Protein AF-0000000068256380 (afdb_homodimer)

Solvent-accessible surface area (backbone atoms only — not comparable to full-atom values): 71179 Å² total; per-residue (Å²): 111,67,64,55,48,53,49,44,48,49,40,46,49,49,67,62,34,81,84,60,49,77,64,50,49,51,52,48,46,27,70,66,50,78,42,53,48,46,46,52,33,72,73,43,55,71,68,55,16,52,50,37,47,51,50,44,51,50,47,52,51,48,45,53,51,49,45,53,52,50,52,50,56,50,70,62,40,50,70,37,58,45,80,46,75,44,67,71,73,41,65,48,63,12,38,36,41,28,38,45,44,25,42,33,30,85,67,41,41,86,80,40,46,63,57,49,54,47,48,52,51,52,50,45,42,68,64,44,66,81,60,81,65,69,78,75,56,76,82,52,71,54,72,69,42,71,62,53,35,52,28,39,34,37,42,81,45,80,90,60,62,48,76,38,51,71,83,56,77,74,69,81,73,76,61,53,84,78,54,70,83,42,69,48,57,76,40,89,50,36,36,46,27,37,41,30,33,30,81,92,65,72,47,70,49,73,50,66,33,69,33,70,66,58,44,53,39,52,50,45,45,53,54,47,48,37,55,54,45,74,50,56,68,68,58,53,59,66,30,17,63,49,53,71,66,29,40,72,46,35,34,44,38,92,44,79,49,52,52,80,66,35,49,77,46,80,37,75,80,25,20,39,26,38,27,32,46,37,44,79,88,50,82,62,49,69,36,80,50,57,36,73,71,46,13,43,36,39,32,35,40,60,52,46,82,37,35,36,36,70,74,34,43,54,33,31,36,33,34,30,73,44,60,61,38,47,76,81,59,47,84,56,66,35,42,46,39,33,43,27,18,34,39,40,35,36,33,28,39,36,35,39,39,51,75,20,74,84,59,33,90,36,30,88,66,48,80,87,37,86,59,70,59,61,58,49,82,73,67,33,57,72,47,45,63,51,38,40,54,25,39,50,41,50,49,32,37,71,74,55,71,22,26,54,66,80,48,81,66,87,85,65,54,56,38,24,64,84,87,35,64,40,36,66,35,45,47,53,53,52,70,67,31,64,66,58,52,48,51,33,55,68,56,39,50,45,56,20,65,44,75,43,71,47,68,48,71,47,78,42,77,33,68,46,85,89,47,39,64,64,53,32,42,51,53,16,29,69,72,66,70,32,91,55,68,75,58,50,59,73,21,28,33,34,41,36,38,20,37,32,75,62,29,37,36,38,40,36,47,40,74,59,61,50,70,65,55,50,53,49,50,49,45,27,44,36,19,15,48,34,36,32,55,74,64,48,53,51,53,50,48,51,50,50,52,51,50,49,49,51,49,49,50,50,48,49,51,48,50,50,48,52,52,47,54,55,50,53,64,65,55,72,66,78,77,80,62,75,72,67,66,66,60,65,75,63,78,68,73,82,69,64,76,84,83,84,87,86,86,77,87,81,76,85,84,78,89,86,85,89,82,86,81,81,85,78,86,82,82,82,74,79,86,75,84,69,77,81,78,77,83,77,83,72,81,70,85,78,77,129,112,67,65,55,46,53,48,44,49,50,41,47,52,54,62,54,48,71,82,58,48,76,65,48,47,54,52,48,45,28,68,68,49,75,43,57,55,45,45,53,36,71,74,44,57,69,70,56,15,51,51,42,46,51,52,48,52,51,50,51,50,50,44,53,51,51,45,53,52,50,52,48,57,50,72,61,41,50,71,37,76,40,68,47,75,41,68,69,71,40,66,48,65,11,39,35,40,28,37,45,45,23,42,32,29,86,66,42,41,86,80,40,47,62,58,50,54,47,48,53,50,51,51,45,43,63,74,44,61,82,61,81,64,67,76,75,54,76,81,52,71,53,72,67,42,70,62,54,34,52,27,37,34,36,42,80,44,78,91,60,62,47,77,38,52,71,81,57,78,72,66,78,73,76,59,53,85,78,54,71,80,40,64,45,59,73,42,90,49,39,38,47,26,38,42,32,32,31,82,92,63,70,47,67,49,72,50,75,38,95,42,70,70,58,44,53,40,50,51,45,44,53,53,48,48,35,55,54,44,74,48,55,69,68,57,52,57,68,29,15,62,49,53,73,66,28,40,64,36,34,32,45,38,92,42,60,36,53,51,81,64,36,48,78,47,82,37,74,79,26,20,38,25,36,26,32,45,38,42,79,88,50,81,64,50,70,36,79,50,58,12,62,70,45,15,42,36,37,33,33,38,62,51,58,88,36,41,34,73,73,75,39,85,62,80,32,37,34,34,31,74,43,59,60,36,46,75,82,59,45,88,83,65,34,44,80,42,59,47,28,20,32,39,38,34,35,33,27,38,36,37,39,39,50,75,21,74,86,59,33,90,36,31,87,66,50,80,89,38,86,61,69,59,57,56,48,84,72,67,31,56,72,46,43,66,51,38,41,52,25,39,51,41,49,48,32,35,71,74,53,70,22,27,56,66,80,49,80,67,88,86,65,53,55,37,24,61,84,89,33,65,40,32,66,35,45,49,52,53,54,70,67,31,64,66,60,52,49,51,34,57,69,56,40,53,44,55,21,65,42,76,43,73,48,73,45,70,30,38,23,36,29,62,16,83,51,20,38,65,64,51,33,38,49,50,17,27,71,73,66,72,32,80,54,69,74,58,51,58,73,23,29,32,35,40,36,39,20,37,33,74,60,29,37,36,38,41,37,47,42,72,60,60,51,72,65,54,49,54,35,50,50,18,40,50,35,29,70,72,34,46,24,22,52,53,47,49,51,52,50,49,52,50,50,52,52,50,50,51,52,50,50,50,52,49,51,51,49,50,51,49,52,53,48,52,56,54,51,67,67,55,70,66,80,75,80,63,78,69,70,71,66,63,66,81,69,79,77,71,84,75,92,86,81,82,77,86,84,89,74,85,75,80,76,78,79,76,79,74,73,81,74,80,77,73,80,78,78,84,75,79,78,79,82,74,77,81,73,81,75,78,83,75,77,78,76,82,59,86,129

Nearest PDB structures (foldseek):
  9btu-assembly1_B  TM=9.663E-01  e=5.273E-71  Homo sapiens
  9blr-assembly1_B  TM=9.722E-01  e=7.214E-70  Homo sapiens
  6bqn-assembly1_B  TM=9.441E-01  e=3.655E-64  Homo sapiens
  6bqn-assembly1_C  TM=8.986E-01  e=2.200E-42  Homo sapiens
  6wth-assembly1_A  TM=8.770E-01  e=2.716E-36  Homo sapiens

pLDDT: mean 79.81, std 22.32, range [15.8, 98.25]

Organism: Cavia porcellus (NCBI:txid10141)

Sequence (1280 aa):
MHLRKYLLKGLHRLQKGPGYTYKELLVWYCNNTNTHGPKRIICEGPKKKAMWFLITLLFASLVCWQWSEFIKTYLNWEVTVSLSLGFKTMDFPAVTICNASPFQYSKTKHLLMDLDELMKAVLERILAPEASYANTTSALNFTLWNNTPLVLIYEQDSSHPVVLDLFENIPSASVGSNAAQGRTCSAPGCKLAMKLCSLNGTVCTFRNFTSATQAVTEWYALQATNIFSQVSRQELVEMGYSAEHMILACLFGTEPCSYRNFTSIFYPNYGNCYIFNWGMTEKALPSANPGAEFGLKLILDIDQEDYVPFLTSTAGARLMLHEQRTYPFIKEEGIDAMSGTETSIGVLVDKLQRMGEPYSPCTMNGSDVAIRNLYSSYNTTYSSQACLHSCFQDHMIHNCSCGHFLYPLPGARYCNNQDFPDWAYCYFNLWMSVTQRETCINMCKESCNDTQYTMTISMADWPSEASEDWIFHVLSQERDHSTNITLSRKGVVKLNIYFQEFNYRTIEESAANNIVWLLSNLGGQFGFWMGGSVLCLIEFGEIIIDFMWITIIKLVAFFKGLRQKQAQAAYTGPPPTVAELVEAHTNFGFQPDTTNPSPHVEAYPDEQTLPIPGTPPPNYDSLRLQPLDTIESESEGDAIMHLRKYLLKGLHRLQKGPGYTYKELLVWYCNNTNTHGPKRIICEGPKKKAMWFLITLLFASLVCWQWSEFIKTYLNWEVTVSLSLGFKTMDFPAVTICNASPFQYSKTKHLLMDLDELMKAVLERILAPEASYANTTSALNFTLWNNTPLVLIYEQDSSHPVVLDLFENIPSASVGSNAAQGRTCSAPGCKLAMKLCSLNGTVCTFRNFTSATQAVTEWYALQATNIFSQVSRQELVEMGYSAEHMILACLFGTEPCSYRNFTSIFYPNYGNCYIFNWGMTEKALPSANPGAEFGLKLILDIDQEDYVPFLTSTAGARLMLHEQRTYPFIKEEGIDAMSGTETSIGVLVDKLQRMGEPYSPCTMNGSDVAIRNLYSSYNTTYSSQACLHSCFQDHMIHNCSCGHFLYPLPGARYCNNQDFPDWAYCYFNLWMSVTQRETCINMCKESCNDTQYTMTISMADWPSEASEDWIFHVLSQERDHSTNITLSRKGVVKLNIYFQEFNYRTIEESAANNIVWLLSNLGGQFGFWMGGSVLCLIEFGEIIIDFMWITIIKLVAFFKGLRQKQAQAAYTGPPPTVAELVEAHTNFGFQPDTTNPSPHVEAYPDEQTLPIPGTPPPNYDSLRLQPLDTIESESEGDAI

InterPro domains:
  IPR001873 Epithelial sodium channel [PF00858] (29-542)
  IPR001873 Epithelial sodium channel [PR01078] (49-66)
  IPR001873 Epithelial sodium channel [PR01078] (88-104)
  IPR001873 Epithelial sodium channel [PR01078] (247-258)
  IPR001873 Epithelial sodium channel [PR01078] (261-277)
  IPR001873 Epithelial sodium channel [PR01078] (291-309)
  IPR001873 Epithelial sodium channel [PR01078] (316-334)
  IPR001873 Epithelial sodium channel [PR01078] (346-362)
  IPR001873 Epithelial sodium channel [PR01078] (382-393)
  IPR001873 Epithelial sodium channel [PR01078] (393-410)
  IPR001873 Epithelial sodium channel [PR01078] (444-464)
  IPR001873 Epithelial sodium channel [PR01078] (489-509)
  IPR001873 Epithelial sodium channel [PR01078] (509-523)
  IPR001873 Epithelial sodium channel [PR01078] (523-539)
  IPR001873 Epithelial sodium channel [PTHR11690] (21-549)
  IPR004724 Epithelial sodium channel, chordates [TIGR00859] (21-623)
  IPR020903 Epithelial sodium channel, conserved site [PS01206] (382-402)

Radius of gyration: 54.7 Å; Cα contacts (8 Å, |Δi|>4): 1947; chains: 2; bounding box: 132×189×131 Å

Foldseek 3Di:
DVVVVVVVVVVVVVVVPPPADPVRLLLVCLCPFPWFQSVQLNPDDPVSNVVSVVQVVVLVVVLVVVLVVLVVVQVVQAWDKDKDWADFWDFDFKKKKFFQFAFFCVLCCVLCVLVVLVLVVLVCCLVPVPPPPVPPCVPHDCPLCVLKFKWKWACPPVVDIDIGTSPDDDPPPDPPPPCVVCVNVPDPRIWIWIWAADDVRPDIDTHTDPDPLVVSLVSSQVSVQQSVLPPDPVSLLVRGDDLLQWWLFKDAQPDGDGSVQWDWDQFPSGHIMTMHQLCPPDHGHIFGDFDLNRGMKTKTFSPVVRHPVSHGDDGFMKMDTAHHQADDPRVVGIDTFAFQKEKEKAKAKEKAAAPDPPNDPADAFCPPFPFDQLCCVSVGTDALVSQLLSLLQVVLCVQQVAGDSRDHDDPGRHDHCPVRSNSVVRSVVCVVDPVSSVVSNVRGGGHNIGMDMDIDMDMDGPPDPVCQVVVQQVSCCSSPVDNDRPDDRNGMYIYGYTYDRTHYMYMYMDRPDDPVNSVCVSQVSSCVSTNDHPVSVVSVVVSVVSVVSVVVVVVVVVVVVVVVVVVVVVCPDDDPDPVVVVPPPPVPPPCPDPDDDDDDDDDDDDDDDDDDPDDDPDPCPDDDPPDDPDDDDPPPDDDD/DVVVVVVVVVVVVVVVDVPADPVRLLQVCLCPFPWPQSVQLNPDDDVSNVVSVVQVVVLVVVLVVVLVVLVVVQVVQAWDKDKDWFDDWDFDFKKKKFFQFAFFCVLCCVLCVLVVLVLVVLVCCLVPVPPPPVPPCVVHDCPLCVLKFKWKWACPPVVDIDIGTSPDDDPPPPPPPPCSVCSNVPDPRIWIWIWAADDVRPDIDTHTDPDPLVVSLVSSQVSVQQSVLPPDPVSLLVRGDDLLQWWLFKDAQPDGDGSVQWDWDQFPSGHIMTMHQQCPPDHGHIFGDFDLNRGMKTKTFSPVVRHPVSHGDDGFMKMDTAHHQADDPRVVGIDGFAFQKEKEKAKAKEKAAEDDPPNDPADAFCPPFPFDQLCCVSVGTDALVSQLLSLLQVVLCVQQVAGDSRDHDDPGRHDHCPVRSNSVVRSVVCVPDPVSSVVSNVRGGGHNIGMDMDIDMDMDGPPDPVCVVVVQQVSCCSSPVDNDRPDDRRGMYMYGYTYDRTHYMYMYMDRPDDPVNSQVVSQVSSCVSTNDHVVSVVSVVVSVVVVVSVVVVVVVVVVVVVVVVVVVVVPPPDDPDPVVVPPPPCPVPDDDDDDDDDDDDDDDDDDPPDPPDPDPDDPPDDPPPPDDDDPDDPDPDDPD

Secondary structure (DSSP, 8-state):
-HHHHHHHHHHHHHHS-----HHHHHHHHHHH--STTHHHHHHS-HHHHHHHHHHHHHHHHHHHHHHHHHHHHHHTT-EEEEEEEE---EEPPEEEEEESSSS-HHHHHHHHHHHHHHHHHHHHHHH-TTS---GGGGGS-THHHHHS-EEEEE-SSTTSPEEEETTS---TTTS-GGGGGG-STTSTTEEEEEEEEETTTTEEEEEEES-HHHHHHHHHHHHHHHHHTTS-HHHHHHHS--HHHHEEEEEETTEEE-GGGEEEEEETTTEEEEEES--SSSPPPEE-S-SGGGSEEEEEE--GGGS-TTT---BSEEEEEE-TT----HHHH-EEE-TTEEEEEEEEEEEEE---TTTS-EESSSTT-SS--GGGGGT----HHHHHHHHHHHHHHHHHSSB-TTS--SS-PBP-TTT-TTHHHHHHHHHH-HHHHHHHHHH--EESEEEEEEEEEEEEESS-TTTHHHHHHHHHHHHH--SS----GGGEEEEEEEEEEEEEEEEEEEESS-HHHHHHHHHHHHHHHH---HHHHHHHHHHHHHHHHHHHHHHHHHHHHHHHHHHHHH--S----TTTTTT----TT----S----------------------------------------------/-HHHHHHHHHHHHHHS-----HHHHHHHHHHH--STTHHHHHHS-HHHHHHHHHHHHHHHHHHHHHHHHHHHHHHT--EEEEEEEE---EEPPEEEEEESSSS-HHHHHHHHHHHHHHHHHHHHHHH-TTS---GGGTTS-THHHHHS-EEEEE-SSTTSPEEEETTS---TTTS-GGGSGGGSTTSTTEEEEEEEEETTTTEEEEEEES-HHHHHHHHHHHHHHHHHTTS-HHHHHHHS--HHHHEEEEEETTEEE-GGGEEEEEETTTEEEEEES--SSSPPPEE-S-SGGGSEEEEEE--GGGS-TTT----SEEEEEE-TT----HHHH-EEE-TTEEEEEEEEEEEEE---TTTS-EESSSTT-SS--GGGGGT----HHHHHHHHHHHHHHHHHSSB-TTS--SS-PBP-TTT-TTHHHHHHHHHH-HHHHHHHHHH--EESEEEEEEEEEEEEESS-TTTHHHHHHHHHHHHH--SS----GGGEEEEEEEEEEEEEEEEEEEESS-HHHHHHHHHHHHHHHH---HHHHHHHHHHHHHHHHHHHHHHHHHHHHHHHHHHHHH--S----TTGGGGG---TT---------S----------------PPP----------------------

Structure (mmCIF, N/CA/C/O backbone):
data_AF-0000000068256380-model_v1
#
loop_
_entity.id
_entity.type
_entity.pdbx_description
1 polymer 'Epithelial sodium channel subunit beta'
#
loop_
_atom_site.group_PDB
_atom_site.id
_atom_site.type_symbol
_atom_site.label_atom_id
_atom_site.label_alt_id
_atom_site.label_comp_id
_atom_site.label_asym_id
_atom_site.label_entity_id
_atom_site.label_seq_id
_atom_site.pdbx_PDB_ins_code
_atom_site.Cartn_x
_atom_site.Cartn_y
_atom_site.Cartn_z
_atom_site.occupancy
_atom_site.B_iso_or_equiv
_atom_site.auth_seq_id
_atom_site.auth_comp_id
_atom_site.auth_asym_id
_atom_site.auth_atom_id
_atom_site.pdbx_PDB_model_num
ATOM 1 N N . MET A 1 1 ? 47.469 -46.938 -46.438 1 51.62 1 MET A N 1
ATOM 2 C CA . MET A 1 1 ? 47.281 -48.375 -46.719 1 51.62 1 MET A CA 1
ATOM 3 C C . MET A 1 1 ? 46.406 -49 -45.625 1 51.62 1 MET A C 1
ATOM 5 O O . MET A 1 1 ? 45.531 -49.812 -45.938 1 51.62 1 MET A O 1
ATOM 9 N N . HIS A 1 2 ? 46.656 -48.656 -44.344 1 58.62 2 HIS A N 1
ATOM 10 C CA . HIS A 1 2 ? 45.938 -49.281 -43.25 1 58.62 2 HIS A CA 1
ATOM 11 C C . HIS A 1 2 ? 44.5 -48.75 -43.156 1 58.62 2 HIS A C 1
ATOM 13 O O . HIS A 1 2 ? 43.562 -49.5 -42.844 1 58.62 2 HIS A O 1
ATOM 19 N N . LEU A 1 3 ? 44.344 -47.531 -43.469 1 59.44 3 LEU A N 1
ATOM 20 C CA . LEU A 1 3 ? 43 -46.938 -43.469 1 59.44 3 LEU A CA 1
ATOM 21 C C . LEU A 1 3 ? 42.125 -47.594 -44.562 1 59.44 3 LEU A C 1
ATOM 23 O O . LEU A 1 3 ? 40.938 -47.875 -44.344 1 59.44 3 LEU A O 1
ATOM 27 N N . ARG A 1 4 ? 42.75 -47.844 -45.688 1 59.44 4 ARG A N 1
ATOM 28 C CA . ARG A 1 4 ? 42.031 -48.5 -46.781 1 59.44 4 ARG A CA 1
ATOM 29 C C . ARG A 1 4 ? 41.625 -49.938 -46.375 1 59.44 4 ARG A C 1
ATOM 31 O O . ARG A 1 4 ? 40.5 -50.375 -46.688 1 59.44 4 ARG A O 1
ATOM 38 N N . LYS A 1 5 ? 42.469 -50.594 -45.719 1 58.97 5 LYS A N 1
ATOM 39 C CA . LYS A 1 5 ? 42.125 -51.938 -45.281 1 58.97 5 LYS A CA 1
ATOM 40 C C . LYS A 1 5 ? 41 -51.938 -44.25 1 58.97 5 LYS A C 1
ATOM 42 O O . LYS A 1 5 ? 40.094 -52.781 -44.312 1 58.97 5 LYS A O 1
ATOM 47 N N . TYR A 1 6 ? 41.156 -50.969 -43.344 1 58.88 6 TYR A N 1
ATOM 48 C CA . TYR A 1 6 ? 40.062 -50.875 -42.375 1 58.88 6 TYR A CA 1
ATOM 49 C C . TYR A 1 6 ? 38.75 -50.469 -43.062 1 58.88 6 TYR A C 1
ATOM 51 O O . TYR A 1 6 ? 37.688 -50.969 -42.719 1 58.88 6 TYR A O 1
ATOM 59 N N . LEU A 1 7 ? 38.844 -49.688 -44.031 1 59.53 7 LEU A N 1
ATOM 60 C CA . LEU A 1 7 ? 37.656 -49.281 -44.781 1 59.53 7 LEU A CA 1
ATOM 61 C C . LEU A 1 7 ? 37.156 -50.438 -45.688 1 59.53 7 LEU A C 1
ATOM 63 O O . LEU A 1 7 ? 35.969 -50.625 -45.812 1 59.53 7 LEU A O 1
ATOM 67 N N . LEU A 1 8 ? 38.125 -51.156 -46.219 1 59.34 8 LEU A N 1
ATOM 68 C CA . LEU A 1 8 ? 37.75 -52.312 -47.031 1 59.34 8 LEU A CA 1
ATOM 69 C C . LEU A 1 8 ? 37.188 -53.438 -46.125 1 59.34 8 LEU A C 1
ATOM 71 O O . LEU A 1 8 ? 36.219 -54.094 -46.5 1 59.34 8 LEU A O 1
ATOM 75 N N . LYS A 1 9 ? 37.812 -53.719 -45.031 1 58.47 9 LYS A N 1
ATOM 76 C CA . LYS A 1 9 ? 37.25 -54.656 -44.094 1 58.47 9 LYS A CA 1
ATOM 77 C C . LYS A 1 9 ? 35.875 -54.156 -43.562 1 58.47 9 LYS A C 1
ATOM 79 O O . LYS A 1 9 ? 34.969 -54.969 -43.406 1 58.47 9 LYS A O 1
ATOM 84 N N . GLY A 1 10 ? 35.812 -52.875 -43.281 1 54.66 10 GLY A N 1
ATOM 85 C CA . GLY A 1 10 ? 34.5 -52.312 -42.969 1 54.66 10 GLY A CA 1
ATOM 86 C C . GLY A 1 10 ? 33.531 -52.469 -44.125 1 54.66 10 GLY A C 1
ATOM 87 O O . GLY A 1 10 ? 32.344 -52.781 -43.906 1 54.66 10 GLY A O 1
ATOM 88 N N . LEU A 1 11 ? 34.094 -52.25 -45.312 1 53.69 11 LEU A N 1
ATOM 89 C CA . LEU A 1 11 ? 33.281 -52.469 -46.5 1 53.69 11 LEU A CA 1
ATOM 90 C C . LEU A 1 11 ? 32.969 -53.938 -46.688 1 53.69 11 LEU A C 1
ATOM 92 O O . LEU A 1 11 ? 31.844 -54.312 -47.031 1 53.69 11 LEU A O 1
ATOM 96 N N . HIS A 1 12 ? 34 -54.812 -46.594 1 54.41 12 HIS A N 1
ATOM 97 C CA . HIS A 1 12 ? 33.688 -56.25 -46.656 1 54.41 12 HIS A CA 1
ATOM 98 C C . HIS A 1 12 ? 32.719 -56.656 -45.562 1 54.41 12 HIS A C 1
ATOM 100 O O . HIS A 1 12 ? 31.828 -57.469 -45.781 1 54.41 12 HIS A O 1
ATOM 106 N N . ARG A 1 13 ? 33.062 -56.25 -44.344 1 52.06 13 ARG A N 1
ATOM 107 C CA . ARG A 1 13 ? 32.062 -56.5 -43.281 1 52.06 13 ARG A CA 1
ATOM 108 C C . ARG A 1 13 ? 30.734 -55.844 -43.625 1 52.06 13 ARG A C 1
ATOM 110 O O . ARG A 1 13 ? 29.688 -56.406 -43.281 1 52.06 13 ARG A O 1
ATOM 117 N N . LEU A 1 14 ? 30.844 -54.719 -44.156 1 47.88 14 LEU A N 1
ATOM 118 C CA . LEU A 1 14 ? 29.656 -54.062 -44.688 1 47.88 14 LEU A CA 1
ATOM 119 C C . LEU A 1 14 ? 29.047 -54.875 -45.812 1 47.88 14 LEU A C 1
ATOM 121 O O . LEU A 1 14 ? 27.828 -54.938 -45.969 1 47.88 14 LEU A O 1
ATOM 125 N N . GLN A 1 15 ? 29.891 -55.281 -46.719 1 46.38 15 GLN A N 1
ATOM 126 C CA . GLN A 1 15 ? 29.438 -56.188 -47.75 1 46.38 15 GLN A CA 1
ATOM 127 C C . GLN A 1 15 ? 28.906 -57.5 -47.156 1 46.38 15 GLN A C 1
ATOM 129 O O . GLN A 1 15 ? 28.016 -58.125 -47.75 1 46.38 15 GLN A O 1
ATOM 134 N N . LYS A 1 16 ? 29.688 -58.125 -46.312 1 46.19 16 LYS A N 1
ATOM 135 C CA . LYS A 1 16 ? 29.078 -59.281 -45.656 1 46.19 16 LYS A CA 1
ATOM 136 C C . LYS A 1 16 ? 27.922 -58.812 -44.75 1 46.19 16 LYS A C 1
ATOM 138 O O . LYS A 1 16 ? 28.156 -58.438 -43.594 1 46.19 16 LYS A O 1
ATOM 143 N N . GLY A 1 17 ? 27.375 -57.562 -45 1 43.41 17 GLY A N 1
ATOM 144 C CA . GLY A 1 17 ? 26.219 -56.906 -44.406 1 43.41 17 GLY A CA 1
ATOM 145 C C . GLY A 1 17 ? 25.203 -57.906 -43.844 1 43.41 17 GLY A C 1
ATOM 146 O O . GLY A 1 17 ? 25.234 -59.094 -44.156 1 43.41 17 GLY A O 1
ATOM 147 N N . PRO A 1 18 ? 24.781 -57.438 -42.688 1 46.88 18 PRO A N 1
ATOM 148 C CA . PRO A 1 18 ? 23.562 -58.188 -42.281 1 46.88 18 PRO A CA 1
ATOM 149 C C . PRO A 1 18 ? 22.578 -58.344 -43.438 1 46.88 18 PRO A C 1
ATOM 151 O O . PRO A 1 18 ? 22.391 -57.406 -44.219 1 46.88 18 PRO A O 1
ATOM 154 N N . GLY A 1 19 ? 22.641 -59.219 -44.219 1 52.47 19 GLY A N 1
ATOM 155 C CA . GLY A 1 19 ? 21.719 -59.594 -45.281 1 52.47 19 GLY A CA 1
ATOM 156 C C . GLY A 1 19 ? 20.328 -59.031 -45.094 1 52.47 19 GLY A C 1
ATOM 157 O O . GLY A 1 19 ? 19.391 -59.469 -45.812 1 52.47 19 GLY A O 1
ATOM 158 N N . TYR A 1 20 ? 20.047 -58.125 -44.156 1 64 20 TYR A N 1
ATOM 159 C CA . TYR A 1 20 ? 18.625 -57.906 -43.875 1 64 20 TYR A CA 1
ATOM 160 C C . TYR A 1 20 ? 18.062 -56.75 -44.688 1 64 20 TYR A C 1
ATOM 162 O O . TYR A 1 20 ? 18.766 -55.781 -44.969 1 64 20 TYR A O 1
ATOM 170 N N . THR A 1 21 ? 17.094 -56.812 -45.531 1 79.12 21 THR A N 1
ATOM 171 C CA . THR A 1 21 ? 16.234 -55.781 -46.156 1 79.12 21 THR A CA 1
ATOM 172 C C . THR A 1 21 ? 15.609 -54.906 -45.094 1 79.12 21 THR A C 1
ATOM 174 O O . THR A 1 21 ? 15.688 -55.188 -43.875 1 79.12 21 THR A O 1
ATOM 177 N N . TYR A 1 22 ? 15.273 -53.562 -45.594 1 85.44 22 TYR A N 1
ATOM 178 C CA . TYR A 1 22 ? 14.586 -52.625 -44.688 1 85.44 22 TYR A CA 1
ATOM 179 C C . TYR A 1 22 ? 13.477 -53.344 -43.906 1 85.44 22 TYR A C 1
ATOM 181 O O . TYR A 1 22 ? 13.32 -53.125 -42.719 1 85.44 22 TYR A O 1
ATOM 189 N N . LYS A 1 23 ? 12.828 -54.125 -44.562 1 85.12 23 LYS A N 1
ATOM 190 C CA . LYS A 1 23 ? 11.703 -54.844 -43.969 1 85.12 23 LYS A CA 1
ATOM 191 C C . LYS A 1 23 ? 12.188 -55.844 -42.938 1 85.12 23 LYS A C 1
ATOM 193 O O . LYS A 1 23 ? 11.594 -55.969 -41.844 1 85.12 23 LYS A O 1
ATOM 198 N N . GLU A 1 24 ? 13.219 -56.469 -43.25 1 85.25 24 GLU A N 1
ATOM 199 C CA . GLU A 1 24 ? 13.758 -57.438 -42.312 1 85.25 24 GLU A CA 1
ATOM 200 C C . GLU A 1 24 ? 14.289 -56.781 -41.031 1 85.25 24 GLU A C 1
ATOM 202 O O . GLU A 1 24 ? 14.141 -57.312 -39.938 1 85.25 24 GLU A O 1
ATOM 207 N N . LEU A 1 25 ? 14.906 -55.688 -41.312 1 85.94 25 LEU A N 1
ATOM 208 C CA . LEU A 1 25 ? 15.422 -54.938 -40.156 1 85.94 25 LEU A CA 1
ATOM 209 C C . LEU A 1 25 ? 14.289 -54.438 -39.25 1 85.94 25 LEU A C 1
ATOM 211 O O . LEU A 1 25 ? 14.383 -54.531 -38.031 1 85.94 25 LEU A O 1
ATOM 215 N N . LEU A 1 26 ? 13.219 -53.969 -39.812 1 86.19 26 LEU A N 1
ATOM 216 C CA . LEU A 1 26 ? 12.086 -53.438 -39.062 1 86.19 26 LEU A CA 1
ATOM 217 C C . LEU A 1 26 ? 11.367 -54.562 -38.312 1 86.19 26 LEU A C 1
ATOM 219 O O . LEU A 1 26 ? 10.922 -54.406 -37.188 1 86.19 26 LEU A O 1
ATOM 223 N N . VAL A 1 27 ? 11.258 -55.688 -38.969 1 85.69 27 VAL A N 1
ATOM 224 C CA . VAL A 1 27 ? 10.625 -56.844 -38.344 1 85.69 27 VAL A CA 1
ATOM 225 C C . VAL A 1 27 ? 11.5 -57.344 -37.188 1 85.69 27 VAL A C 1
ATOM 227 O O . VAL A 1 27 ? 10.984 -57.719 -36.156 1 85.69 27 VAL A O 1
ATOM 230 N N . TRP A 1 28 ? 12.766 -57.312 -37.469 1 85.81 28 TRP A N 1
ATOM 231 C CA . TRP A 1 28 ? 13.688 -57.688 -36.406 1 85.81 28 TRP A CA 1
ATOM 232 C C . TRP A 1 28 ? 13.578 -56.75 -35.188 1 85.81 28 TRP A C 1
ATOM 234 O O . TRP A 1 28 ? 13.57 -57.188 -34.062 1 85.81 28 TRP A O 1
ATOM 244 N N . TYR A 1 29 ? 13.562 -55.531 -35.438 1 87.31 29 TYR A N 1
ATOM 245 C CA . TYR A 1 29 ? 13.43 -54.531 -34.375 1 87.31 29 TYR A CA 1
ATOM 246 C C . TYR A 1 29 ? 12.141 -54.719 -33.594 1 87.31 29 TYR A C 1
ATOM 248 O O . TYR A 1 29 ? 12.148 -54.688 -32.344 1 87.31 29 TYR A O 1
ATOM 256 N N . CYS A 1 30 ? 11.047 -54.906 -34.281 1 85.25 30 CYS A N 1
ATOM 257 C CA . CYS A 1 30 ? 9.75 -55.062 -33.625 1 85.25 30 CYS A CA 1
ATOM 258 C C . CYS A 1 30 ? 9.727 -56.312 -32.75 1 85.25 30 CYS A C 1
ATOM 260 O O . CYS A 1 30 ? 9.078 -56.344 -31.703 1 85.25 30 CYS A O 1
ATOM 262 N N . ASN A 1 31 ? 10.477 -57.312 -33.156 1 81.88 31 ASN A N 1
ATOM 263 C CA . ASN A 1 31 ? 10.5 -58.562 -32.406 1 81.88 31 ASN A CA 1
ATOM 264 C C . ASN A 1 31 ? 11.398 -58.469 -31.172 1 81.88 31 ASN A C 1
ATOM 266 O O . ASN A 1 31 ? 11.172 -59.156 -30.188 1 81.88 31 ASN A O 1
ATOM 270 N N . ASN A 1 32 ? 12.391 -57.531 -31.234 1 81.44 32 ASN A N 1
ATOM 271 C CA . ASN A 1 32 ? 13.414 -57.562 -30.188 1 81.44 32 ASN A CA 1
ATOM 272 C C . ASN A 1 32 ? 13.375 -56.312 -29.312 1 81.44 32 ASN A C 1
ATOM 274 O O . ASN A 1 32 ? 14.078 -56.25 -28.312 1 81.44 32 ASN A O 1
ATOM 278 N N . THR A 1 33 ? 12.578 -55.5 -29.641 1 84.88 33 THR A N 1
ATOM 279 C CA . THR A 1 33 ? 12.547 -54.25 -28.875 1 84.88 33 THR A CA 1
ATOM 280 C C . THR A 1 33 ? 11.836 -54.469 -27.547 1 84.88 33 THR A C 1
ATOM 282 O O . THR A 1 33 ? 11.016 -55.375 -27.406 1 84.88 33 THR A O 1
ATOM 285 N N . ASN A 1 34 ? 12.219 -53.688 -26.594 1 84.5 34 ASN A N 1
ATOM 286 C CA . ASN A 1 34 ? 11.594 -53.75 -25.281 1 84.5 34 ASN A CA 1
ATOM 287 C C . ASN A 1 34 ? 10.484 -52.719 -25.125 1 84.5 34 ASN A C 1
ATOM 289 O O . ASN A 1 34 ? 9.828 -52.656 -24.094 1 84.5 34 ASN A O 1
ATOM 293 N N . THR A 1 35 ? 10.273 -51.938 -26.156 1 87.44 35 THR A N 1
ATOM 294 C CA . THR A 1 35 ? 9.164 -51 -26.141 1 87.44 35 THR A CA 1
ATOM 295 C C . THR A 1 35 ? 7.836 -51.688 -26.359 1 87.44 35 THR A C 1
ATOM 297 O O . THR A 1 35 ? 7.77 -52.688 -27.094 1 87.44 35 THR A O 1
ATOM 300 N N . HIS A 1 36 ? 6.895 -51.156 -25.766 1 86.12 36 HIS A N 1
ATOM 301 C CA . HIS A 1 36 ? 5.582 -51.75 -25.906 1 86.12 36 HIS A CA 1
ATOM 302 C C . HIS A 1 36 ? 4.918 -51.344 -27.219 1 86.12 36 HIS A C 1
ATOM 304 O O . HIS A 1 36 ? 5.039 -50.188 -27.625 1 86.12 36 HIS A O 1
ATOM 310 N N . GLY A 1 37 ? 4.223 -52.281 -27.859 1 84.31 37 GLY A N 1
ATOM 311 C CA . GLY A 1 37 ? 3.471 -51.938 -29.047 1 84.31 37 GLY A CA 1
ATOM 312 C C . GLY A 1 37 ? 3.998 -52.625 -30.312 1 84.31 37 GLY A C 1
ATOM 313 O O . GLY A 1 37 ? 3.258 -53.312 -31 1 84.31 37 GLY A O 1
ATOM 314 N N . PRO A 1 38 ? 5.371 -52.438 -30.469 1 85.31 38 PRO A N 1
ATOM 315 C CA . PRO A 1 38 ? 5.906 -52.969 -31.719 1 85.31 38 PRO A CA 1
ATOM 316 C C . PRO A 1 38 ? 5.762 -54.469 -31.828 1 85.31 38 PRO A C 1
ATOM 318 O O . PRO A 1 38 ? 5.516 -55 -32.906 1 85.31 38 PRO A O 1
ATOM 321 N N . LYS A 1 39 ? 5.855 -55.188 -30.797 1 83 39 LYS A N 1
ATOM 322 C CA . LYS A 1 39 ? 5.727 -56.625 -30.844 1 83 39 LYS A CA 1
ATOM 323 C C . LYS A 1 39 ? 4.328 -57.031 -31.281 1 83 39 LYS A C 1
ATOM 325 O O . LYS A 1 39 ? 4.164 -58.031 -31.984 1 83 39 LYS A O 1
ATOM 330 N N . ARG A 1 40 ? 3.387 -56.281 -31.016 1 84 40 ARG A N 1
ATOM 331 C CA . ARG A 1 40 ? 2.006 -56.594 -31.359 1 84 40 ARG A CA 1
ATOM 332 C C . ARG A 1 40 ? 1.716 -56.281 -32.812 1 84 40 ARG A C 1
ATOM 334 O O . ARG A 1 40 ? 0.786 -56.844 -33.406 1 84 40 ARG A O 1
ATOM 341 N N . ILE A 1 41 ? 2.514 -55.5 -33.375 1 84.75 41 ILE A N 1
ATOM 342 C CA . ILE A 1 41 ? 2.33 -55.125 -34.75 1 84.75 41 ILE A CA 1
ATOM 343 C C . ILE A 1 41 ? 2.672 -56.344 -35.656 1 84.75 41 ILE A C 1
ATOM 345 O O . ILE A 1 41 ? 2.023 -56.562 -36.688 1 84.75 41 ILE A O 1
ATOM 349 N N . ILE A 1 42 ? 3.561 -57.219 -35.25 1 80.25 42 ILE A N 1
ATOM 350 C CA . ILE A 1 42 ? 4.012 -58.312 -36.094 1 80.25 42 ILE A CA 1
ATOM 351 C C . ILE A 1 42 ? 3.211 -59.562 -35.75 1 80.25 42 ILE A C 1
ATOM 353 O O . ILE A 1 42 ? 2.955 -60.406 -36.656 1 80.25 42 ILE A O 1
ATOM 357 N N . CYS A 1 43 ? 2.664 -59.719 -34.594 1 74.88 43 CYS A N 1
ATOM 358 C CA . CYS A 1 43 ? 2.064 -60.969 -34.125 1 74.88 43 CYS A CA 1
ATOM 359 C C . CYS A 1 43 ? 0.587 -61.031 -34.5 1 74.88 43 CYS A C 1
ATOM 361 O O . CYS A 1 43 ? 0.001 -62.094 -34.562 1 74.88 43 CYS A O 1
ATOM 363 N N . GLU A 1 44 ? 0.022 -60 -34.875 1 76.5 44 GLU A N 1
ATOM 364 C CA . GLU A 1 44 ? -1.426 -59.969 -35.062 1 76.5 44 GLU A CA 1
ATOM 365 C C . GLU A 1 44 ? -1.791 -60 -36.562 1 76.5 44 GLU A C 1
ATOM 367 O O . GLU A 1 44 ? -0.91 -60 -37.406 1 76.5 44 GLU A O 1
ATOM 372 N N . GLY A 1 45 ? -3.07 -60.219 -36.844 1 78.12 45 GLY A N 1
ATOM 373 C CA . GLY A 1 45 ? -3.6 -60.188 -38.188 1 78.12 45 GLY A CA 1
ATOM 374 C C . GLY A 1 45 ? -3.486 -58.812 -38.812 1 78.12 45 GLY A C 1
ATOM 375 O O . GLY A 1 45 ? -3.104 -57.844 -38.156 1 78.12 45 GLY A O 1
ATOM 376 N N . PRO A 1 46 ? -3.668 -58.75 -40.031 1 84.19 46 PRO A N 1
ATOM 377 C CA . PRO A 1 46 ? -3.426 -57.5 -40.781 1 84.19 46 PRO A CA 1
ATOM 378 C C . PRO A 1 46 ? -4.27 -56.344 -40.281 1 84.19 46 PRO A C 1
ATOM 380 O O . PRO A 1 46 ? -3.781 -55.219 -40.188 1 84.19 46 PRO A O 1
ATOM 383 N N . LYS A 1 47 ? -5.566 -56.562 -39.969 1 86.31 47 LYS A N 1
ATOM 384 C CA . LYS A 1 47 ? -6.391 -55.469 -39.469 1 86.31 47 LYS A CA 1
ATOM 385 C C . LYS A 1 47 ? -5.906 -55 -38.094 1 86.31 47 LYS A C 1
ATOM 387 O O . LYS A 1 47 ? -5.785 -53.812 -37.875 1 86.31 47 LYS A O 1
ATOM 392 N N . LYS A 1 48 ? -5.691 -55.938 -37.281 1 86.94 48 LYS A N 1
ATOM 393 C CA . LYS A 1 48 ? -5.172 -55.625 -35.938 1 86.94 48 LYS A CA 1
ATOM 394 C C . LYS A 1 48 ? -3.766 -55.031 -36.031 1 86.94 48 LYS A C 1
ATOM 396 O O . LYS A 1 48 ? -3.404 -54.156 -35.25 1 86.94 48 LYS A O 1
ATOM 401 N N . LYS A 1 49 ? -3.074 -55.438 -37 1 87.62 49 LYS A N 1
ATOM 402 C CA . LYS A 1 49 ? -1.735 -54.906 -37.25 1 87.62 49 LYS A CA 1
ATOM 403 C C . LYS A 1 49 ? -1.787 -53.406 -37.594 1 87.62 49 LYS A C 1
ATOM 405 O O . LYS A 1 49 ? -1.006 -52.625 -37.031 1 87.62 49 LYS A O 1
ATOM 410 N N . ALA A 1 50 ? -2.709 -53.125 -38.469 1 91 50 ALA A N 1
ATOM 411 C CA . ALA A 1 50 ? -2.861 -51.719 -38.844 1 91 50 ALA A CA 1
ATOM 412 C C . ALA A 1 50 ? -3.312 -50.875 -37.656 1 91 50 ALA A C 1
ATOM 414 O O . ALA A 1 50 ? -2.863 -49.75 -37.5 1 91 50 ALA A O 1
ATOM 415 N N . MET A 1 51 ? -4.176 -51.438 -36.875 1 91.25 51 MET A N 1
ATOM 416 C CA . MET A 1 51 ? -4.676 -50.719 -35.719 1 91.25 51 MET A CA 1
ATOM 417 C C . MET A 1 51 ? -3.562 -50.469 -34.688 1 91.25 51 MET A C 1
ATOM 419 O O . MET A 1 51 ? -3.418 -49.375 -34.156 1 91.25 51 MET A O 1
ATOM 423 N N . TRP A 1 52 ? -2.752 -51.5 -34.469 1 90.31 52 TRP A N 1
ATOM 424 C CA . TRP A 1 52 ? -1.658 -51.375 -33.5 1 90.31 52 TRP A CA 1
ATOM 425 C C . TRP A 1 52 ? -0.585 -50.406 -34.031 1 90.31 52 TRP A C 1
ATOM 427 O O . TRP A 1 52 ? 0.06 -49.719 -33.25 1 90.31 52 TRP A O 1
ATOM 437 N N . PHE A 1 53 ? -0.421 -50.438 -35.344 1 91.44 53 PHE A N 1
ATOM 438 C CA . PHE A 1 53 ? 0.523 -49.5 -35.938 1 91.44 53 PHE A CA 1
ATOM 439 C C . PHE A 1 53 ? 0.062 -48.062 -35.75 1 91.44 53 PHE A C 1
ATOM 441 O O . PHE A 1 53 ? 0.857 -47.188 -35.375 1 91.44 53 PHE A O 1
ATOM 448 N N . LEU A 1 54 ? -1.201 -47.875 -35.938 1 94.19 54 LEU A N 1
ATOM 449 C CA . LEU A 1 54 ? -1.758 -46.531 -35.781 1 94.19 54 LEU A CA 1
ATOM 450 C C . LEU A 1 54 ? -1.716 -46.094 -34.312 1 94.19 54 LEU A C 1
ATOM 452 O O . LEU A 1 54 ? -1.416 -44.938 -34.031 1 94.19 54 LEU A O 1
ATOM 456 N N . ILE A 1 55 ? -1.981 -46.969 -33.406 1 93.44 55 ILE A N 1
ATOM 457 C CA . ILE A 1 55 ? -1.983 -46.688 -31.969 1 93.44 55 ILE A CA 1
ATOM 458 C C . ILE A 1 55 ? -0.562 -46.375 -31.516 1 93.44 55 ILE A C 1
ATOM 460 O O . ILE A 1 55 ? -0.341 -45.438 -30.734 1 93.44 55 ILE A O 1
ATOM 464 N N . THR A 1 56 ? 0.355 -47.156 -31.938 1 90.88 56 THR A N 1
ATOM 465 C CA . THR A 1 56 ? 1.747 -46.938 -31.562 1 90.88 56 THR A CA 1
ATOM 466 C C . THR A 1 56 ? 2.25 -45.594 -32.094 1 90.88 56 THR A C 1
ATOM 468 O O . THR A 1 56 ? 2.977 -44.875 -31.391 1 90.88 56 THR A O 1
ATOM 471 N N . LEU A 1 57 ? 1.862 -45.281 -33.281 1 93.56 57 LEU A N 1
ATOM 472 C CA . LEU A 1 57 ? 2.26 -44 -33.844 1 93.56 57 LEU A CA 1
ATOM 473 C C . LEU A 1 57 ? 1.602 -42.844 -33.094 1 93.56 57 LEU A C 1
ATOM 475 O O . LEU A 1 57 ? 2.211 -41.781 -32.938 1 93.56 57 LEU A O 1
ATOM 479 N N . LEU A 1 58 ? 0.434 -43 -32.75 1 94.75 58 LEU A N 1
ATOM 480 C CA . LEU A 1 58 ? -0.296 -42 -32 1 94.75 58 LEU A CA 1
ATOM 481 C C . LEU A 1 58 ? 0.372 -41.719 -30.656 1 94.75 58 LEU A C 1
ATOM 483 O O . LEU A 1 58 ? 0.587 -40.562 -30.297 1 94.75 58 LEU A O 1
ATOM 487 N N . PHE A 1 59 ? 0.736 -42.75 -29.984 1 93.5 59 PHE A N 1
ATOM 488 C CA . PHE A 1 59 ? 1.325 -42.594 -28.656 1 93.5 59 PHE A CA 1
ATOM 489 C C . PHE A 1 59 ? 2.762 -42.094 -28.766 1 93.5 59 PHE A C 1
ATOM 491 O O . PHE A 1 59 ? 3.229 -41.344 -27.891 1 93.5 59 PHE A O 1
ATOM 498 N N . ALA A 1 60 ? 3.443 -42.5 -29.812 1 91.88 60 ALA A N 1
ATOM 499 C CA . ALA A 1 60 ? 4.777 -41.938 -30.031 1 91.88 60 ALA A CA 1
ATOM 500 C C . ALA A 1 60 ? 4.707 -40.438 -30.297 1 91.88 60 ALA A C 1
ATOM 502 O O . ALA A 1 60 ? 5.543 -39.688 -29.797 1 91.88 60 ALA A O 1
ATOM 503 N N . SER A 1 61 ? 3.744 -40.031 -31.031 1 94.94 61 SER A N 1
ATOM 504 C CA . SER A 1 61 ? 3.553 -38.625 -31.297 1 94.94 61 SER A CA 1
ATOM 505 C C . SER A 1 61 ? 3.154 -37.875 -30.031 1 94.94 61 SER A C 1
ATOM 507 O O . SER A 1 61 ? 3.572 -36.719 -29.828 1 94.94 61 SER A O 1
ATOM 509 N N . LEU A 1 62 ? 2.381 -38.438 -29.234 1 92.75 62 LEU A N 1
ATOM 510 C CA . LEU A 1 62 ? 1.962 -37.844 -27.984 1 92.75 62 LEU A CA 1
ATOM 511 C C . LEU A 1 62 ? 3.15 -37.656 -27.047 1 92.75 62 LEU A C 1
ATOM 513 O O . LEU A 1 62 ? 3.264 -36.625 -26.375 1 92.75 62 LEU A O 1
ATOM 517 N N . VAL A 1 63 ? 3.98 -38.625 -26.969 1 91.69 63 VAL A N 1
ATOM 518 C CA . VAL A 1 63 ? 5.172 -38.531 -26.125 1 91.69 63 VAL A CA 1
ATOM 519 C C . VAL A 1 63 ? 6.07 -37.406 -26.625 1 91.69 63 VAL A C 1
ATOM 521 O O . VAL A 1 63 ? 6.602 -36.625 -25.828 1 91.69 63 VAL A O 1
ATOM 524 N N . CYS A 1 64 ? 6.238 -37.312 -27.906 1 93.75 64 CYS A N 1
ATOM 525 C CA . CYS A 1 64 ? 7.062 -36.25 -28.469 1 93.75 64 CYS A CA 1
ATOM 526 C C . CYS A 1 64 ? 6.477 -34.875 -28.156 1 93.75 64 CYS A C 1
ATOM 528 O O . CYS A 1 64 ? 7.211 -33.938 -27.859 1 93.75 64 CYS A O 1
ATOM 530 N N . TRP A 1 65 ? 5.258 -34.812 -28.312 1 93.69 65 TRP A N 1
ATOM 531 C CA . TRP A 1 65 ? 4.586 -33.562 -27.984 1 93.69 65 TRP A CA 1
ATOM 532 C C . TRP A 1 65 ? 4.77 -33.219 -26.516 1 93.69 65 TRP A C 1
ATOM 534 O O . TRP A 1 65 ? 5.09 -32.062 -26.172 1 93.69 65 TRP A O 1
ATOM 544 N N . GLN A 1 66 ? 4.656 -34.094 -25.594 1 90.44 66 GLN A N 1
ATOM 545 C CA . GLN A 1 66 ? 4.812 -33.875 -24.156 1 90.44 66 GLN A CA 1
ATOM 546 C C . GLN A 1 66 ? 6.262 -33.531 -23.812 1 90.44 66 GLN A C 1
ATOM 548 O O . GLN A 1 66 ? 6.516 -32.719 -22.922 1 90.44 66 GLN A O 1
ATOM 553 N N . TRP A 1 67 ? 7.113 -34.188 -24.469 1 92 67 TRP A N 1
ATOM 554 C CA . TRP A 1 67 ? 8.523 -33.875 -24.266 1 92 67 TRP A CA 1
ATOM 555 C C . TRP A 1 67 ? 8.797 -32.406 -24.625 1 92 67 TRP A C 1
ATOM 557 O O . TRP A 1 67 ? 9.523 -31.719 -23.906 1 92 67 TRP A O 1
ATOM 567 N N . SER A 1 68 ? 8.25 -31.969 -25.688 1 94.25 68 SER A N 1
ATOM 568 C CA . SER A 1 68 ? 8.43 -30.578 -26.109 1 94.25 68 SER A CA 1
ATOM 569 C C . SER A 1 68 ? 7.863 -29.609 -25.062 1 94.25 68 SER A C 1
ATOM 571 O O . SER A 1 68 ? 8.461 -28.562 -24.797 1 94.25 68 SER A O 1
ATOM 573 N N . GLU A 1 69 ? 6.82 -29.953 -24.531 1 90.12 69 GLU A N 1
ATOM 574 C CA . GLU A 1 69 ? 6.195 -29.109 -23.516 1 90.12 69 GLU A CA 1
ATOM 575 C C . GLU A 1 69 ? 7.031 -29.062 -22.234 1 90.12 69 GLU A C 1
ATOM 577 O O . GLU A 1 69 ? 7.145 -28.016 -21.609 1 90.12 69 GLU A O 1
ATOM 582 N N . PHE A 1 70 ? 7.598 -30.188 -21.859 1 90.62 70 PHE A N 1
ATOM 583 C CA . PHE A 1 70 ? 8.414 -30.234 -20.641 1 90.62 70 PHE A CA 1
ATOM 584 C C . PHE A 1 70 ? 9.711 -29.453 -20.844 1 90.62 70 PHE A C 1
ATOM 586 O O . PHE A 1 70 ? 10.188 -28.797 -19.922 1 90.62 70 PHE A O 1
ATOM 593 N N . ILE A 1 71 ? 10.203 -29.562 -21.953 1 93.69 71 ILE A N 1
ATOM 594 C CA . ILE A 1 71 ? 11.438 -28.844 -22.234 1 93.69 71 ILE A CA 1
ATOM 595 C C . ILE A 1 71 ? 11.164 -27.328 -22.234 1 93.69 71 ILE A C 1
ATOM 597 O O . ILE A 1 71 ? 11.953 -26.547 -21.703 1 93.69 71 ILE A O 1
ATOM 601 N N . LYS A 1 72 ? 10.102 -26.984 -22.766 1 92.56 72 LYS A N 1
ATOM 602 C CA . LYS A 1 72 ? 9.719 -25.578 -22.75 1 92.56 72 LYS A CA 1
ATOM 603 C C . LYS A 1 72 ? 9.5 -25.078 -21.328 1 92.56 72 LYS A C 1
ATOM 605 O O . LYS A 1 72 ? 9.922 -23.984 -20.969 1 92.56 72 LYS A O 1
ATOM 610 N N . THR A 1 73 ? 8.836 -25.844 -20.531 1 88.5 73 THR A N 1
ATOM 611 C CA . THR A 1 73 ? 8.578 -25.469 -19.141 1 88.5 73 THR A CA 1
ATOM 612 C C . THR A 1 73 ? 9.883 -25.328 -18.375 1 88.5 73 THR A C 1
ATOM 614 O O . THR A 1 73 ? 10.023 -24.438 -17.531 1 88.5 73 THR A O 1
ATOM 617 N N . TYR A 1 74 ? 10.773 -26.219 -18.625 1 90.88 74 TYR A N 1
ATOM 618 C CA . TYR A 1 74 ? 12.086 -26.172 -17.984 1 90.88 74 TYR A CA 1
ATOM 619 C C . TYR A 1 74 ? 12.852 -24.922 -18.406 1 90.88 74 TYR A C 1
ATOM 621 O O . TYR A 1 74 ? 13.508 -24.281 -17.578 1 90.88 74 TYR A O 1
ATOM 629 N N . LEU A 1 75 ? 12.719 -24.516 -19.609 1 93.81 75 LEU A N 1
ATOM 630 C CA . LEU A 1 75 ? 13.477 -23.391 -20.141 1 93.81 75 LEU A CA 1
ATOM 631 C C . LEU A 1 75 ? 12.797 -22.078 -19.828 1 93.81 75 LEU A C 1
ATOM 633 O O . LEU A 1 75 ? 13.328 -21 -20.125 1 93.81 75 LEU A O 1
ATOM 637 N N . ASN A 1 76 ? 11.742 -22.141 -19.281 1 90.69 76 ASN A N 1
ATOM 638 C CA . ASN A 1 76 ? 11.055 -20.922 -18.844 1 90.69 76 ASN A CA 1
ATOM 639 C C . ASN A 1 76 ? 11.633 -20.375 -17.547 1 90.69 76 ASN A C 1
ATOM 641 O O . ASN A 1 76 ? 11.352 -19.25 -17.156 1 90.69 76 ASN A O 1
ATOM 645 N N . TRP A 1 77 ? 12.492 -21.062 -16.859 1 89.19 77 TRP A N 1
ATOM 646 C CA . TRP A 1 77 ? 13.203 -20.656 -15.656 1 89.19 77 TRP A CA 1
ATOM 647 C C . TRP A 1 77 ? 12.234 -20.109 -14.617 1 89.19 77 TRP A C 1
ATOM 649 O O . TRP A 1 77 ? 12.461 -19.016 -14.062 1 89.19 77 TRP A O 1
ATOM 659 N N . GLU A 1 78 ? 11.227 -20.844 -14.289 1 86.31 78 GLU A N 1
ATOM 660 C CA . GLU A 1 78 ? 10.25 -20.438 -13.281 1 86.31 78 GLU A CA 1
ATOM 661 C C . GLU A 1 78 ? 10.812 -20.625 -11.875 1 86.31 78 GLU A C 1
ATOM 663 O O . GLU A 1 78 ? 11.664 -21.484 -11.648 1 86.31 78 GLU A O 1
ATOM 668 N N . VAL A 1 79 ? 10.289 -19.75 -10.969 1 87.56 79 VAL A N 1
ATOM 669 C CA . VAL A 1 79 ? 10.805 -19.812 -9.602 1 87.56 79 VAL A CA 1
ATOM 670 C C . VAL A 1 79 ? 9.656 -20.109 -8.633 1 87.56 79 VAL A C 1
ATOM 672 O O . VAL A 1 79 ? 8.5 -19.797 -8.922 1 87.56 79 VAL A O 1
ATOM 675 N N . THR A 1 80 ? 10 -20.828 -7.602 1 83.69 80 THR A N 1
ATOM 676 C CA . THR A 1 80 ? 9.109 -21.031 -6.465 1 83.69 80 THR A CA 1
ATOM 677 C C . THR A 1 80 ? 9.609 -20.266 -5.242 1 83.69 80 THR A C 1
ATOM 679 O O . THR A 1 80 ? 10.812 -20.094 -5.062 1 83.69 80 THR A O 1
ATOM 682 N N . VAL A 1 81 ? 8.633 -19.812 -4.504 1 87.25 81 VAL A N 1
ATOM 683 C CA . VAL A 1 81 ? 9.008 -18.969 -3.369 1 87.25 81 VAL A CA 1
ATOM 684 C C . VAL A 1 81 ? 8.68 -19.688 -2.062 1 87.25 81 VAL A C 1
ATOM 686 O O . VAL A 1 81 ? 7.629 -20.312 -1.94 1 87.25 81 VAL A O 1
ATOM 689 N N . SER A 1 82 ? 9.656 -19.719 -1.224 1 87.06 82 SER A N 1
ATOM 690 C CA . SER A 1 82 ? 9.461 -20.25 0.122 1 87.06 82 SER A CA 1
ATOM 691 C C . SER A 1 82 ? 9.492 -19.125 1.163 1 87.06 82 SER A C 1
ATOM 693 O O . SER A 1 82 ? 10.273 -18.188 1.041 1 87.06 82 SER A O 1
ATOM 695 N N . LEU A 1 83 ? 8.516 -19.266 2.088 1 88.81 83 LEU A N 1
ATOM 696 C CA . LEU A 1 83 ? 8.406 -18.281 3.15 1 88.81 83 LEU A CA 1
ATOM 697 C C . LEU A 1 83 ? 8.75 -18.891 4.504 1 88.81 83 LEU A C 1
ATOM 699 O O . LEU A 1 83 ? 8.289 -19.984 4.832 1 88.81 83 LEU A O 1
ATOM 703 N N . SER A 1 84 ? 9.672 -18.219 5.195 1 88.69 84 SER A N 1
ATOM 704 C CA . SER A 1 84 ? 10.016 -18.594 6.559 1 88.69 84 SER A CA 1
ATOM 705 C C . SER A 1 84 ? 9.805 -17.438 7.527 1 88.69 84 SER A C 1
ATOM 707 O O . SER A 1 84 ? 10.219 -16.312 7.258 1 88.69 84 SER A O 1
ATOM 709 N N . LEU A 1 85 ? 9.094 -17.766 8.633 1 89 85 LEU A N 1
ATOM 710 C CA . LEU A 1 85 ? 8.82 -16.734 9.641 1 89 85 LEU A CA 1
ATOM 711 C C . LEU A 1 85 ? 9.125 -17.266 11.039 1 89 85 LEU A C 1
ATOM 713 O O . LEU A 1 85 ? 9.031 -18.469 11.289 1 89 85 LEU A O 1
ATOM 717 N N . GLY A 1 86 ? 9.656 -16.469 11.953 1 86.88 86 GLY A N 1
ATOM 718 C CA . GLY A 1 86 ? 9.938 -16.812 13.336 1 86.88 86 GLY A CA 1
ATOM 719 C C . GLY A 1 86 ? 10.727 -15.742 14.062 1 86.88 86 GLY A C 1
ATOM 720 O O . GLY A 1 86 ? 10.617 -14.555 13.75 1 86.88 86 GLY A O 1
ATOM 721 N N . PHE A 1 87 ? 11.242 -16.172 15.195 1 86.81 87 PHE A N 1
ATOM 722 C CA . PHE A 1 87 ? 12.117 -15.289 15.961 1 86.81 87 PHE A CA 1
ATOM 723 C C . PHE A 1 87 ? 13.539 -15.844 16 1 86.81 87 PHE A C 1
ATOM 725 O O . PHE A 1 87 ? 13.734 -17.047 16.203 1 86.81 87 PHE A O 1
ATOM 732 N N . LYS A 1 88 ? 14.398 -15.047 15.648 1 87 88 LYS A N 1
ATOM 733 C CA . LYS A 1 88 ? 15.805 -15.406 15.789 1 87 88 LYS A CA 1
ATOM 734 C C . LYS A 1 88 ? 16.641 -14.203 16.219 1 87 88 LYS A C 1
ATOM 736 O O . LYS A 1 88 ? 16.234 -13.055 16.031 1 87 88 LYS A O 1
ATOM 741 N N . THR A 1 89 ? 17.703 -14.508 16.844 1 90.25 89 THR A N 1
ATOM 742 C CA . THR A 1 89 ? 18.641 -13.445 17.203 1 90.25 89 THR A CA 1
ATOM 743 C C . THR A 1 89 ? 19.266 -12.852 15.938 1 90.25 89 THR A C 1
ATOM 745 O O . THR A 1 89 ? 19.719 -13.578 15.055 1 90.25 89 THR A O 1
ATOM 748 N N . MET A 1 90 ? 19.125 -11.531 15.852 1 91.12 90 MET A N 1
ATOM 749 C CA . MET A 1 90 ? 19.672 -10.836 14.688 1 91.12 90 MET A CA 1
ATOM 750 C C . MET A 1 90 ? 20.344 -9.531 15.094 1 91.12 90 MET A C 1
ATOM 752 O O . MET A 1 90 ? 20.141 -9.047 16.219 1 91.12 90 MET A O 1
ATOM 756 N N . ASP A 1 91 ? 21.109 -9.062 14.18 1 93.19 91 ASP A N 1
ATOM 757 C CA . ASP A 1 91 ? 21.688 -7.75 14.406 1 93.19 91 ASP A CA 1
ATOM 758 C C . ASP A 1 91 ? 20.625 -6.66 14.406 1 93.19 91 ASP A C 1
ATOM 760 O O . ASP A 1 91 ? 19.703 -6.68 13.578 1 93.19 91 ASP A O 1
ATOM 764 N N . PHE A 1 92 ? 20.734 -5.77 15.398 1 95.31 92 PHE A N 1
ATOM 765 C CA . PHE A 1 92 ? 19.844 -4.613 15.406 1 95.31 92 PHE A CA 1
ATOM 766 C C . PHE A 1 92 ? 20.078 -3.736 14.188 1 95.31 92 PHE A C 1
ATOM 768 O O . PHE A 1 92 ? 21.219 -3.533 13.773 1 95.31 92 PHE A O 1
ATOM 775 N N . PRO A 1 93 ? 19.031 -3.262 13.562 1 95.94 93 PRO A N 1
ATOM 776 C CA . PRO A 1 93 ? 19.219 -2.463 12.352 1 95.94 93 PRO A CA 1
ATOM 777 C C . PRO A 1 93 ? 19.969 -1.161 12.609 1 95.94 93 PRO A C 1
ATOM 779 O O . PRO A 1 93 ? 20.031 -0.693 13.75 1 95.94 93 PRO A O 1
ATOM 782 N N . ALA A 1 94 ? 20.609 -0.734 11.555 1 97.12 94 ALA A N 1
ATOM 783 C CA . ALA A 1 94 ? 21.156 0.614 11.633 1 97.12 94 ALA A CA 1
ATOM 784 C C . ALA A 1 94 ? 20.047 1.664 11.664 1 97.12 94 ALA A C 1
ATOM 786 O O . ALA A 1 94 ? 19.062 1.559 10.93 1 97.12 94 ALA A O 1
ATOM 787 N N . VAL A 1 95 ? 20.172 2.598 12.547 1 97.69 95 VAL A N 1
ATOM 788 C CA . VAL A 1 95 ? 19.172 3.646 12.695 1 97.69 95 VAL A CA 1
ATOM 789 C C . VAL A 1 95 ? 19.781 5.004 12.352 1 97.69 95 VAL A C 1
ATOM 791 O O . VAL A 1 95 ? 20.672 5.48 13.062 1 97.69 95 VAL A O 1
ATOM 794 N N . THR A 1 96 ? 19.297 5.57 11.273 1 98 96 THR A N 1
ATOM 795 C CA . THR A 1 96 ? 19.719 6.914 10.891 1 98 96 THR A CA 1
ATOM 796 C C . THR A 1 96 ? 18.703 7.953 11.328 1 98 96 THR A C 1
ATOM 798 O O . THR A 1 96 ? 17.516 7.824 11.023 1 98 96 THR A O 1
ATOM 801 N N . ILE A 1 97 ? 19.141 8.953 12.039 1 97.94 97 ILE A N 1
ATOM 802 C CA . ILE A 1 97 ? 18.25 10 12.523 1 97.94 97 ILE A CA 1
ATOM 803 C C . ILE A 1 97 ? 18.75 11.367 12.031 1 97.94 97 ILE A C 1
ATOM 805 O O . ILE A 1 97 ? 19.938 11.664 12.109 1 97.94 97 ILE A O 1
ATOM 809 N N . CYS A 1 98 ? 17.812 12.141 11.508 1 97.62 98 CYS A N 1
ATOM 810 C CA . CYS A 1 98 ? 18.109 13.484 11.023 1 97.62 98 CYS A CA 1
ATOM 811 C C . CYS A 1 98 ? 17.062 14.477 11.523 1 97.62 98 CYS A C 1
ATOM 813 O O . CYS A 1 98 ? 15.938 14.086 11.859 1 97.62 98 CYS A O 1
ATOM 815 N N . ASN A 1 99 ? 17.5 15.672 11.695 1 97 99 ASN A N 1
ATOM 816 C CA . ASN A 1 99 ? 16.562 16.766 11.914 1 97 99 ASN A CA 1
ATOM 817 C C . ASN A 1 99 ? 15.859 17.172 10.625 1 97 99 ASN A C 1
ATOM 819 O O . ASN A 1 99 ? 16.438 17.078 9.539 1 97 99 ASN A O 1
ATOM 823 N N . ALA A 1 100 ? 14.68 17.609 10.75 1 95 100 ALA A N 1
ATOM 824 C CA . ALA A 1 100 ? 13.938 18.031 9.555 1 95 100 ALA A CA 1
ATOM 825 C C . ALA A 1 100 ? 14.578 19.25 8.914 1 95 100 ALA A C 1
ATOM 827 O O . ALA A 1 100 ? 14.477 19.453 7.703 1 95 100 ALA A O 1
ATOM 828 N N . SER A 1 101 ? 15.18 20.062 9.703 1 94.88 101 SER A N 1
ATOM 829 C CA . SER A 1 101 ? 15.898 21.219 9.18 1 94.88 101 SER A CA 1
ATOM 830 C C . SER A 1 101 ? 17.391 20.938 9.055 1 94.88 101 SER A C 1
ATOM 832 O O . SER A 1 101 ? 18.031 20.5 10.016 1 94.88 101 SER A O 1
ATOM 834 N N . PRO A 1 102 ? 17.953 21.219 7.961 1 95.75 102 PRO A N 1
ATOM 835 C CA . PRO A 1 102 ? 19.375 20.906 7.762 1 95.75 102 PRO A CA 1
ATOM 836 C C . PRO A 1 102 ? 20.297 21.828 8.57 1 95.75 102 PRO A C 1
ATOM 838 O O . PRO A 1 102 ? 21.359 21.391 9.016 1 95.75 102 PRO A O 1
ATOM 841 N N . PHE A 1 103 ? 19.875 23.125 8.719 1 96.56 103 PHE A N 1
ATOM 842 C CA . PHE A 1 103 ? 20.797 24.094 9.32 1 96.56 103 PHE A CA 1
ATOM 843 C C . PHE A 1 103 ? 20.094 24.906 10.398 1 96.56 103 PHE A C 1
ATOM 845 O O . PHE A 1 103 ? 18.859 25.031 10.383 1 96.56 103 PHE A O 1
ATOM 852 N N . GLN A 1 104 ? 20.906 25.375 11.258 1 96.19 104 GLN A N 1
ATOM 853 C CA . GLN A 1 104 ? 20.438 26.328 12.258 1 96.19 104 GLN A CA 1
ATOM 854 C C . GLN A 1 104 ? 20.344 27.734 11.672 1 96.19 104 GLN A C 1
ATOM 856 O O . GLN A 1 104 ? 21.281 28.219 11.062 1 96.19 104 GLN A O 1
ATOM 861 N N . TYR A 1 105 ? 19.234 28.328 11.859 1 96.12 105 TYR A N 1
ATOM 862 C CA . TYR A 1 105 ? 19.016 29.672 11.297 1 96.12 105 TYR A CA 1
ATOM 863 C C . TYR A 1 105 ? 20 30.672 11.891 1 96.12 105 TYR A C 1
ATOM 865 O O . TYR A 1 105 ? 20.484 31.562 11.18 1 96.12 105 TYR A O 1
ATOM 873 N N . SER A 1 106 ? 20.312 30.562 13.141 1 95.38 106 SER A N 1
ATOM 874 C CA . SER A 1 106 ? 21.234 31.484 13.828 1 95.38 106 SER A CA 1
ATOM 875 C C . SER A 1 106 ? 22.625 31.438 13.211 1 95.38 106 SER A C 1
ATOM 877 O O . SER A 1 106 ? 23.312 32.469 13.172 1 95.38 106 SER A O 1
ATOM 879 N N . LYS A 1 107 ? 22.984 30.281 12.648 1 95.75 107 LYS A N 1
ATOM 880 C CA . LYS A 1 107 ? 24.328 30.125 12.109 1 95.75 107 LYS A CA 1
ATOM 881 C C . LYS A 1 107 ? 24.344 30.375 10.602 1 95.75 107 LYS A C 1
ATOM 883 O O . LYS A 1 107 ? 25.406 30.594 10.023 1 95.75 107 LYS A O 1
ATOM 888 N N . THR A 1 108 ? 23.234 30.344 9.953 1 96.12 108 THR A N 1
ATOM 889 C CA . THR A 1 108 ? 23.203 30.484 8.5 1 96.12 108 THR A CA 1
ATOM 890 C C . THR A 1 108 ? 22.672 31.859 8.102 1 96.12 108 THR A C 1
ATOM 892 O O . THR A 1 108 ? 22.656 32.188 6.914 1 96.12 108 THR A O 1
ATOM 895 N N . LYS A 1 109 ? 22.297 32.656 8.992 1 94.38 109 LYS A N 1
ATOM 896 C CA . LYS A 1 109 ? 21.656 33.938 8.742 1 94.38 109 LYS A CA 1
ATOM 897 C C . LYS A 1 109 ? 22.547 34.812 7.875 1 94.38 109 LYS A C 1
ATOM 899 O O . LYS A 1 109 ? 22.062 35.531 7.004 1 94.38 109 LYS A O 1
ATOM 904 N N . HIS A 1 110 ? 23.828 34.781 8.078 1 93.31 110 HIS A N 1
ATOM 905 C CA . HIS A 1 110 ? 24.75 35.656 7.355 1 93.31 110 HIS A CA 1
ATOM 906 C C . HIS A 1 110 ? 24.797 35.281 5.875 1 93.31 110 HIS A C 1
ATOM 908 O O . HIS A 1 110 ? 25.062 36.156 5.027 1 93.31 110 HIS A O 1
ATOM 914 N N . LEU A 1 111 ? 24.562 34.094 5.547 1 94.56 111 LEU A N 1
ATOM 915 C CA . LEU A 1 111 ? 24.578 33.625 4.16 1 94.56 111 LEU A CA 1
ATOM 916 C C . LEU A 1 111 ? 23.234 33.875 3.492 1 94.56 111 LEU A C 1
ATOM 918 O O . LEU A 1 111 ? 23.156 34.062 2.279 1 94.56 111 LEU A O 1
ATOM 922 N N . LEU A 1 112 ? 22.125 33.844 4.305 1 95.44 112 LEU A N 1
ATOM 923 C CA . LEU A 1 112 ? 20.781 33.812 3.74 1 95.44 112 LEU A CA 1
ATOM 924 C C . LEU A 1 112 ? 20.094 35.156 3.871 1 95.44 112 LEU A C 1
ATOM 926 O O . LEU A 1 112 ? 18.969 35.344 3.408 1 95.44 112 LEU A O 1
ATOM 930 N N . MET A 1 113 ? 20.672 36.156 4.355 1 92.81 113 MET A N 1
ATOM 931 C CA . MET A 1 113 ? 20.062 37.438 4.656 1 92.81 113 MET A CA 1
ATOM 932 C C . MET A 1 113 ? 19.469 38.062 3.4 1 92.81 113 MET A C 1
ATOM 934 O O . MET A 1 113 ? 18.328 38.531 3.41 1 92.81 113 MET A O 1
ATOM 938 N N . ASP A 1 114 ? 20.312 38.094 2.359 1 91.81 114 ASP A N 1
ATOM 939 C CA . ASP A 1 114 ? 19.828 38.688 1.112 1 91.81 114 ASP A CA 1
ATOM 940 C C . ASP A 1 114 ? 18.641 37.906 0.55 1 91.81 114 ASP A C 1
ATOM 942 O O . ASP A 1 114 ? 17.688 38.5 0.033 1 91.81 114 ASP A O 1
ATOM 946 N N . LEU A 1 115 ? 18.75 36.656 0.606 1 94.31 115 LEU A N 1
ATOM 947 C CA . LEU A 1 115 ? 17.672 35.812 0.098 1 94.31 115 LEU A CA 1
ATOM 948 C C . LEU A 1 115 ? 16.406 36 0.917 1 94.31 115 LEU A C 1
ATOM 950 O O . LEU A 1 115 ? 15.297 36.031 0.362 1 94.31 115 LEU A O 1
ATOM 954 N N . ASP A 1 116 ? 16.562 36.125 2.201 1 94.31 116 ASP A N 1
ATOM 955 C CA . ASP A 1 116 ? 15.414 36.312 3.094 1 94.31 116 ASP A CA 1
ATOM 956 C C . ASP A 1 116 ? 14.711 37.625 2.814 1 94.31 116 ASP A C 1
ATOM 958 O O . ASP A 1 116 ? 13.477 37.688 2.824 1 94.31 116 ASP A O 1
ATOM 962 N N . GLU A 1 117 ? 15.469 38.625 2.605 1 92.56 117 GLU A N 1
ATOM 963 C CA . GLU A 1 117 ? 14.883 39.906 2.293 1 92.56 117 GLU A CA 1
ATOM 964 C C . GLU A 1 117 ? 14.133 39.875 0.966 1 92.56 117 GLU A C 1
ATOM 966 O O . GLU A 1 117 ? 13.062 40.469 0.834 1 92.56 117 GLU A O 1
ATOM 971 N N . LEU A 1 118 ? 14.758 39.219 0.098 1 92.06 118 LEU A N 1
ATOM 972 C CA . LEU A 1 118 ? 14.094 39.062 -1.19 1 92.06 118 LEU A CA 1
ATOM 973 C C . LEU A 1 118 ? 12.797 38.281 -1.039 1 92.06 118 LEU A C 1
ATOM 975 O O . LEU A 1 118 ? 11.789 38.594 -1.67 1 92.06 118 LEU A O 1
ATOM 979 N N . MET A 1 119 ? 12.836 37.219 -0.28 1 92.94 119 MET A N 1
ATOM 980 C CA . MET A 1 119 ? 11.664 36.406 -0.046 1 92.94 119 MET A CA 1
ATOM 981 C C . MET A 1 119 ? 10.547 37.188 0.616 1 92.94 119 MET A C 1
ATOM 983 O O . MET A 1 119 ? 9.375 37.031 0.265 1 92.94 119 MET A O 1
ATOM 987 N N . LYS A 1 120 ? 10.883 38.031 1.588 1 91.31 120 LYS A N 1
ATOM 988 C CA . LYS A 1 120 ? 9.898 38.875 2.244 1 91.31 120 LYS A CA 1
ATOM 989 C C . LYS A 1 120 ? 9.242 39.812 1.249 1 91.31 120 LYS A C 1
ATOM 991 O O . LYS A 1 120 ? 8.039 40.062 1.305 1 91.31 120 LYS A O 1
ATOM 996 N N . ALA A 1 121 ? 10.047 40.312 0.362 1 89.31 121 ALA A N 1
ATOM 997 C CA . ALA A 1 121 ? 9.516 41.188 -0.67 1 89.31 121 ALA A CA 1
ATOM 998 C C . ALA A 1 121 ? 8.57 40.438 -1.606 1 89.31 121 ALA A C 1
ATOM 1000 O O . ALA A 1 121 ? 7.547 41 -2.023 1 89.31 121 ALA A O 1
ATOM 1001 N N . VAL A 1 122 ? 8.984 39.281 -1.97 1 89.38 122 VAL A N 1
ATOM 1002 C CA . VAL A 1 122 ? 8.156 38.438 -2.838 1 89.38 122 VAL A CA 1
ATOM 1003 C C . VAL A 1 122 ? 6.812 38.156 -2.166 1 89.38 122 VAL A C 1
ATOM 1005 O O . VAL A 1 122 ? 5.762 38.281 -2.801 1 89.38 122 VAL A O 1
ATOM 1008 N N . LEU A 1 123 ? 6.855 37.812 -0.887 1 88.75 123 LEU A N 1
ATOM 1009 C CA . LEU A 1 123 ? 5.641 37.5 -0.139 1 88.75 123 LEU A CA 1
ATOM 1010 C C . LEU A 1 123 ? 4.75 38.75 -0.024 1 88.75 123 LEU A C 1
ATOM 1012 O O . LEU A 1 123 ? 3.525 38.625 -0.128 1 88.75 123 LEU A O 1
ATOM 1016 N N . GLU A 1 124 ? 5.34 39.875 0.153 1 85.56 124 GLU A N 1
ATOM 1017 C CA . GLU A 1 124 ? 4.574 41.125 0.227 1 85.56 124 GLU A CA 1
ATOM 1018 C C . GLU A 1 124 ? 3.875 41.438 -1.096 1 85.56 124 GLU A C 1
ATOM 1020 O O . GLU A 1 124 ? 2.75 41.938 -1.109 1 85.56 124 GLU A O 1
ATOM 1025 N N . ARG A 1 125 ? 4.547 41.094 -2.133 1 82.88 125 ARG A N 1
ATOM 1026 C CA . ARG A 1 125 ? 3.975 41.312 -3.453 1 82.88 125 ARG A CA 1
ATOM 1027 C C . ARG A 1 125 ? 2.809 40.375 -3.723 1 82.88 125 ARG A C 1
ATOM 1029 O O . ARG A 1 125 ? 1.842 40.75 -4.391 1 82.88 125 ARG A O 1
ATOM 1036 N N . ILE A 1 126 ? 2.99 39.219 -3.312 1 80.31 126 ILE A N 1
ATOM 1037 C CA . ILE A 1 126 ? 1.944 38.219 -3.521 1 80.31 126 ILE A CA 1
ATOM 1038 C C . ILE A 1 126 ? 0.733 38.562 -2.654 1 80.31 126 ILE A C 1
ATOM 1040 O O . ILE A 1 126 ? -0.411 38.406 -3.09 1 80.31 126 ILE A O 1
ATOM 1044 N N . LEU A 1 127 ? 0.953 39.031 -1.446 1 78.56 127 LEU A N 1
ATOM 1045 C CA . LEU A 1 127 ? -0.113 39.281 -0.481 1 78.56 127 LEU A CA 1
ATOM 1046 C C . LEU A 1 127 ? -0.8 40.625 -0.76 1 78.56 127 LEU A C 1
ATOM 1048 O O . LEU A 1 127 ? -2.002 40.781 -0.53 1 78.56 127 LEU A O 1
ATOM 1052 N N . ALA A 1 128 ? -0.092 41.719 -1.066 1 73 128 ALA A N 1
ATOM 1053 C CA . ALA A 1 128 ? -0.666 43.031 -1.329 1 73 128 ALA A CA 1
ATOM 1054 C C . ALA A 1 128 ? -0.154 43.594 -2.65 1 73 128 ALA A C 1
ATOM 1056 O O . ALA A 1 128 ? 0.753 44.438 -2.666 1 73 128 ALA A O 1
ATOM 1057 N N . PRO A 1 129 ? -0.77 43.125 -3.738 1 63.97 129 PRO A N 1
ATOM 1058 C CA . PRO A 1 129 ? -0.248 43.562 -5.039 1 63.97 129 PRO A CA 1
ATOM 1059 C C . PRO A 1 129 ? -0.412 45.062 -5.27 1 63.97 129 PRO A C 1
ATOM 1061 O O . PRO A 1 129 ? 0.344 45.656 -6.039 1 63.97 129 PRO A O 1
ATOM 1064 N N . GLU A 1 130 ? -1.55 45.719 -4.758 1 57.91 130 GLU A N 1
ATOM 1065 C CA . GLU A 1 130 ? -1.826 47.094 -5.051 1 57.91 130 GLU A CA 1
ATOM 1066 C C . GLU A 1 130 ? -0.881 48.031 -4.285 1 57.91 130 GLU A C 1
ATOM 1068 O O . GLU A 1 130 ? -0.776 49.219 -4.594 1 57.91 130 GLU A O 1
ATOM 1073 N N . ALA A 1 131 ? -0.297 47.594 -3.217 1 52.59 131 ALA A N 1
ATOM 1074 C CA . ALA A 1 131 ? 0.476 48.531 -2.414 1 52.59 131 ALA A CA 1
ATOM 1075 C C . ALA A 1 131 ? 1.721 49 -3.164 1 52.59 131 ALA A C 1
ATOM 1077 O O . ALA A 1 131 ? 2.434 48.188 -3.762 1 52.59 131 ALA A O 1
ATOM 1078 N N . SER A 1 132 ? 1.705 50.156 -3.873 1 47.41 132 SER A N 1
ATOM 1079 C CA . SER A 1 132 ? 2.752 50.906 -4.531 1 47.41 132 SER A CA 1
ATOM 1080 C C . SER A 1 132 ? 4.102 50.719 -3.848 1 47.41 132 SER A C 1
ATOM 1082 O O . SER A 1 132 ? 4.414 51.406 -2.867 1 47.41 132 SER A O 1
ATOM 1084 N N . TYR A 1 133 ? 4.578 49.656 -3.539 1 48.47 133 TYR A N 1
ATOM 1085 C CA . TYR A 1 133 ? 5.801 49.5 -2.76 1 48.47 133 TYR A CA 1
ATOM 1086 C C . TYR A 1 133 ? 7.023 49.906 -3.578 1 48.47 133 TYR A C 1
ATOM 1088 O O . TYR A 1 133 ? 7.723 49.031 -4.117 1 48.47 133 TYR A O 1
ATOM 1096 N N . ALA A 1 134 ? 7.074 50.812 -4.348 1 47.06 134 ALA A N 1
ATOM 1097 C CA . ALA A 1 134 ? 8.242 51.438 -4.988 1 47.06 134 ALA A CA 1
ATOM 1098 C C . ALA A 1 134 ? 9.453 51.406 -4.059 1 47.06 134 ALA A C 1
ATOM 1100 O O . ALA A 1 134 ? 10.578 51.156 -4.504 1 47.06 134 ALA A O 1
ATOM 1101 N N . ASN A 1 135 ? 9.312 51.875 -2.891 1 46.72 135 ASN A N 1
ATOM 1102 C CA . ASN A 1 135 ? 10.469 52.312 -2.125 1 46.72 135 ASN A CA 1
ATOM 1103 C C . ASN A 1 135 ? 11.273 51.156 -1.568 1 46.72 135 ASN A C 1
ATOM 1105 O O . ASN A 1 135 ? 12.469 51.281 -1.307 1 46.72 135 ASN A O 1
ATOM 1109 N N . THR A 1 136 ? 10.703 50 -1.234 1 52.69 136 THR A N 1
ATOM 1110 C CA . THR A 1 136 ? 11.477 49.062 -0.464 1 52.69 136 THR A CA 1
ATOM 1111 C C . THR A 1 136 ? 12.32 48.188 -1.386 1 52.69 136 THR A C 1
ATOM 1113 O O . THR A 1 136 ? 13.141 47.375 -0.919 1 52.69 136 THR A O 1
ATOM 1116 N N . THR A 1 137 ? 12.188 48.281 -2.676 1 58.53 137 THR A N 1
ATOM 1117 C CA . THR A 1 137 ? 12.867 47.406 -3.605 1 58.53 137 THR A CA 1
ATOM 1118 C C . THR A 1 137 ? 14.297 47.875 -3.865 1 58.53 137 THR A C 1
ATOM 1120 O O . THR A 1 137 ? 15.102 47.156 -4.434 1 58.53 137 THR A O 1
ATOM 1123 N N . SER A 1 138 ? 14.578 49.125 -3.607 1 56.22 138 SER A N 1
ATOM 1124 C CA . SER A 1 138 ? 15.891 49.625 -4.008 1 56.22 138 SER A CA 1
ATOM 1125 C C . SER A 1 138 ? 17 48.875 -3.26 1 56.22 138 SER A C 1
ATOM 1127 O O . SER A 1 138 ? 18.125 48.75 -3.773 1 56.22 138 SER A O 1
ATOM 1129 N N . ALA A 1 139 ? 16.734 48.312 -2.092 1 64.81 139 ALA A N 1
ATOM 1130 C CA . ALA A 1 139 ? 17.812 47.75 -1.299 1 64.81 139 ALA A CA 1
ATOM 1131 C C . ALA A 1 139 ? 17.922 46.25 -1.517 1 64.81 139 ALA A C 1
ATOM 1133 O O . ALA A 1 139 ? 18.812 45.594 -0.957 1 64.81 139 ALA A O 1
ATOM 1134 N N . LEU A 1 140 ? 17.219 45.75 -2.545 1 77.62 140 LEU A N 1
ATOM 1135 C CA . LEU A 1 140 ? 17.203 44.281 -2.703 1 77.62 140 LEU A CA 1
ATOM 1136 C C . LEU A 1 140 ? 18.25 43.844 -3.707 1 77.62 140 LEU A C 1
ATOM 1138 O O . LEU A 1 140 ? 18.562 44.562 -4.652 1 77.62 140 LEU A O 1
ATOM 1142 N N . ASN A 1 141 ? 19 42.781 -3.348 1 79.69 141 ASN A N 1
ATOM 1143 C CA . ASN A 1 141 ? 19.938 42.156 -4.27 1 79.69 141 ASN A CA 1
ATOM 1144 C C . ASN A 1 141 ? 19.203 41.375 -5.355 1 79.69 141 ASN A C 1
ATOM 1146 O O . ASN A 1 141 ? 18.797 40.219 -5.137 1 79.69 141 ASN A O 1
ATOM 1150 N N . PHE A 1 142 ? 19.172 41.906 -6.512 1 84.44 142 PHE A N 1
ATOM 1151 C CA . PHE A 1 142 ? 18.375 41.344 -7.59 1 84.44 142 PHE A CA 1
ATOM 1152 C C . PHE A 1 142 ? 19.203 40.344 -8.398 1 84.44 142 PHE A C 1
ATOM 1154 O O . PHE A 1 142 ? 18.688 39.75 -9.344 1 84.44 142 PHE A O 1
ATOM 1161 N N . THR A 1 143 ? 20.391 40.094 -7.992 1 82.56 143 THR A N 1
ATOM 1162 C CA . THR A 1 143 ? 21.203 39.125 -8.719 1 82.56 143 THR A CA 1
ATOM 1163 C C . THR A 1 143 ? 20.594 37.75 -8.641 1 82.56 143 THR A C 1
ATOM 1165 O O . THR A 1 143 ? 20.594 37 -9.617 1 82.56 143 THR A O 1
ATOM 1168 N N . LEU A 1 144 ? 20.047 37.5 -7.477 1 84 144 LEU A N 1
ATOM 1169 C CA . LEU A 1 144 ? 19.422 36.188 -7.281 1 84 144 LEU A CA 1
ATOM 1170 C C . LEU A 1 144 ? 18.109 36.094 -8.039 1 84 144 LEU A C 1
ATOM 1172 O O . LEU A 1 144 ? 17.766 35.062 -8.578 1 84 144 LEU A O 1
ATOM 1176 N N . TRP A 1 145 ? 17.438 37.219 -8.125 1 87.94 145 TRP A N 1
ATOM 1177 C CA . TRP A 1 145 ? 16.109 37.25 -8.727 1 87.94 145 TRP A CA 1
ATOM 1178 C C . TRP A 1 145 ? 16.188 37.156 -10.242 1 87.94 145 TRP A C 1
ATOM 1180 O O . TRP A 1 145 ? 15.383 36.469 -10.867 1 87.94 145 TRP A O 1
ATOM 1190 N N . ASN A 1 146 ? 17.172 37.688 -10.812 1 84.81 146 ASN A N 1
ATOM 1191 C CA . ASN A 1 146 ? 17.266 37.844 -12.258 1 84.81 146 ASN A CA 1
ATOM 1192 C C . ASN A 1 146 ? 17.578 36.5 -12.93 1 84.81 146 ASN A C 1
ATOM 1194 O O . ASN A 1 146 ? 17.219 36.281 -14.094 1 84.81 146 ASN A O 1
ATOM 1198 N N . ASN A 1 147 ? 18.125 35.656 -12.195 1 85.75 147 ASN A N 1
ATOM 1199 C CA . ASN A 1 147 ? 18.453 34.344 -12.789 1 85.75 147 ASN A CA 1
ATOM 1200 C C . ASN A 1 147 ? 17.219 33.469 -12.945 1 85.75 147 ASN A C 1
ATOM 1202 O O . ASN A 1 147 ? 17.078 32.75 -13.93 1 85.75 147 ASN A O 1
ATOM 1206 N N . THR A 1 148 ? 16.391 33.438 -11.945 1 91.25 148 THR A N 1
ATOM 1207 C CA . THR A 1 148 ? 15.188 32.594 -11.953 1 91.25 148 THR A CA 1
ATOM 1208 C C . THR A 1 148 ? 14.023 33.375 -11.312 1 91.25 148 THR A C 1
ATOM 1210 O O . THR A 1 148 ? 13.555 32.969 -10.242 1 91.25 148 THR A O 1
ATOM 1213 N N . PRO A 1 149 ? 13.484 34.312 -11.992 1 91.81 149 PRO A N 1
ATOM 1214 C CA . PRO A 1 149 ? 12.406 35.094 -11.398 1 91.81 149 PRO A CA 1
ATOM 1215 C C . PRO A 1 149 ? 11.062 34.375 -11.414 1 91.81 149 PRO A C 1
ATOM 1217 O O . PRO A 1 149 ? 10.867 33.469 -12.211 1 91.81 149 PRO A O 1
ATOM 1220 N N . LEU A 1 150 ? 10.289 34.719 -10.453 1 92.5 150 LEU A N 1
ATOM 1221 C CA . LEU A 1 150 ? 8.898 34.281 -10.484 1 92.5 150 LEU A CA 1
ATOM 1222 C C . LEU A 1 150 ? 8.047 35.219 -11.32 1 92.5 150 LEU A C 1
ATOM 1224 O O . LEU A 1 150 ? 8.227 36.438 -11.258 1 92.5 150 LEU A O 1
ATOM 1228 N N . VAL A 1 151 ? 7.25 34.625 -12.172 1 91 151 VAL A N 1
ATOM 1229 C CA . VAL A 1 151 ? 6.477 35.438 -13.109 1 91 151 VAL A CA 1
ATOM 1230 C C . VAL A 1 151 ? 5.004 35.062 -13.039 1 91 151 VAL A C 1
ATOM 1232 O O . VAL A 1 151 ? 4.668 33.969 -12.586 1 91 151 VAL A O 1
ATOM 1235 N N . LEU A 1 152 ? 4.184 35.969 -13.414 1 87.19 152 LEU A N 1
ATOM 1236 C CA . LEU A 1 152 ? 2.754 35.75 -13.562 1 87.19 152 LEU A CA 1
ATOM 1237 C C . LEU A 1 152 ? 2.377 35.625 -15.039 1 87.19 152 LEU A C 1
ATOM 1239 O O . LEU A 1 152 ? 2.74 36.5 -15.844 1 87.19 152 LEU A O 1
ATOM 1243 N N . ILE A 1 153 ? 1.787 34.5 -15.32 1 85.56 153 ILE A N 1
ATOM 1244 C CA . ILE A 1 153 ? 1.373 34.281 -16.703 1 85.56 153 ILE A CA 1
ATOM 1245 C C . ILE A 1 153 ? -0.14 34.438 -16.812 1 85.56 153 ILE A C 1
ATOM 1247 O O . ILE A 1 153 ? -0.902 33.781 -16.125 1 85.56 153 ILE A O 1
ATOM 1251 N N . TYR A 1 154 ? -0.561 35.344 -17.609 1 79.06 154 TYR A N 1
ATOM 1252 C CA . TYR A 1 154 ? -1.976 35.562 -17.891 1 79.06 154 TYR A CA 1
ATOM 1253 C C . TYR A 1 154 ? -2.381 34.969 -19.219 1 79.06 154 TYR A C 1
ATOM 1255 O O . TYR A 1 154 ? -1.922 35.406 -20.281 1 79.06 154 TYR A O 1
ATOM 1263 N N . GLU A 1 155 ? -3.156 33.906 -19.172 1 76.12 155 GLU A N 1
ATOM 1264 C CA . GLU A 1 155 ? -3.572 33.219 -20.391 1 76.12 155 GLU A CA 1
ATOM 1265 C C . GLU A 1 155 ? -4.977 33.625 -20.812 1 76.12 155 GLU A C 1
ATOM 1267 O O . GLU A 1 155 ? -5.691 32.875 -21.453 1 76.12 155 GLU A O 1
ATOM 1272 N N . GLN A 1 156 ? -5.559 34.719 -20.453 1 66.5 156 GLN A N 1
ATOM 1273 C CA . GLN A 1 156 ? -6.879 35.156 -20.875 1 66.5 156 GLN A CA 1
ATOM 1274 C C . GLN A 1 156 ? -6.996 35.125 -22.391 1 66.5 156 GLN A C 1
ATOM 1276 O O . GLN A 1 156 ? -8.016 34.719 -22.953 1 66.5 156 GLN A O 1
ATOM 1281 N N . ASP A 1 157 ? -5.879 35.562 -23.094 1 65.81 157 ASP A N 1
ATOM 1282 C CA . ASP A 1 157 ? -5.801 35.438 -24.547 1 65.81 157 ASP A CA 1
ATOM 1283 C C . ASP A 1 157 ? -4.879 34.281 -24.938 1 65.81 157 ASP A C 1
ATOM 1285 O O . ASP A 1 157 ? -3.66 34.375 -24.781 1 65.81 157 ASP A O 1
ATOM 1289 N N . SER A 1 158 ? -5.418 33.062 -25.172 1 70.31 158 SER A N 1
ATOM 1290 C CA . SER A 1 158 ? -4.68 31.828 -25.438 1 70.31 158 SER A CA 1
ATOM 1291 C C . SER A 1 158 ? -3.641 32.031 -26.547 1 70.31 158 SER A C 1
ATOM 1293 O O . SER A 1 158 ? -2.619 31.344 -26.578 1 70.31 158 SER A O 1
ATOM 1295 N N . SER A 1 159 ? -3.912 32.969 -27.422 1 76 159 SER A N 1
ATOM 1296 C CA . SER A 1 159 ? -3.016 33.156 -28.562 1 76 159 SER A CA 1
ATOM 1297 C C . SER A 1 159 ? -1.808 34 -28.172 1 76 159 SER A C 1
ATOM 1299 O O . SER A 1 159 ? -0.739 33.875 -28.781 1 76 159 SER A O 1
ATOM 1301 N N . HIS A 1 160 ? -1.998 34.875 -27.125 1 80.56 160 HIS A N 1
ATOM 1302 C CA . HIS A 1 160 ? -0.889 35.75 -26.719 1 80.56 160 HIS A CA 1
ATOM 1303 C C . HIS A 1 160 ? -0.802 35.844 -25.188 1 80.56 160 HIS A C 1
ATOM 1305 O O . HIS A 1 160 ? -1.22 36.844 -24.609 1 80.56 160 HIS A O 1
ATOM 1311 N N . PRO A 1 161 ? -0.15 34.812 -24.609 1 81.25 161 PRO A N 1
ATOM 1312 C CA . PRO A 1 161 ? -0.038 34.875 -23.156 1 81.25 161 PRO A CA 1
ATOM 1313 C C . PRO A 1 161 ? 0.896 36 -22.703 1 81.25 161 PRO A C 1
ATOM 1315 O O . PRO A 1 161 ? 1.907 36.281 -23.359 1 81.25 161 PRO A O 1
ATOM 1318 N N . VAL A 1 162 ? 0.455 36.844 -21.812 1 82.5 162 VAL A N 1
ATOM 1319 C CA . VAL A 1 162 ? 1.26 37.938 -21.25 1 82.5 162 VAL A CA 1
ATOM 1320 C C . VAL A 1 162 ? 2.006 37.438 -20.016 1 82.5 162 VAL A C 1
ATOM 1322 O O . VAL A 1 162 ? 1.402 36.844 -19.109 1 82.5 162 VAL A O 1
ATOM 1325 N N . VAL A 1 163 ? 3.326 37.531 -20.062 1 85.94 163 VAL A N 1
ATOM 1326 C CA . VAL A 1 163 ? 4.172 37.125 -18.938 1 85.94 163 VAL A CA 1
ATOM 1327 C C . VAL A 1 163 ? 4.664 38.375 -18.203 1 85.94 163 VAL A C 1
ATOM 1329 O O . VAL A 1 163 ? 5.266 39.25 -18.812 1 85.94 163 VAL A O 1
ATOM 1332 N N . LEU A 1 164 ? 4.344 38.469 -16.906 1 84.5 164 LEU A N 1
ATOM 1333 C CA . LEU A 1 164 ? 4.758 39.594 -16.094 1 84.5 164 LEU A CA 1
ATOM 1334 C C . LEU A 1 164 ? 5.641 39.156 -14.93 1 84.5 164 LEU A C 1
ATOM 1336 O O . LEU A 1 164 ? 5.305 38.188 -14.227 1 84.5 164 LEU A O 1
ATOM 1340 N N . ASP A 1 165 ? 6.766 39.844 -14.836 1 86.44 165 ASP A N 1
ATOM 1341 C CA . ASP A 1 165 ? 7.621 39.594 -13.672 1 86.44 165 ASP A CA 1
ATOM 1342 C C . ASP A 1 165 ? 6.957 40.094 -12.391 1 86.44 165 ASP A C 1
ATOM 1344 O O . ASP A 1 165 ? 6.32 41.156 -12.391 1 86.44 165 ASP A O 1
ATOM 1348 N N . LEU A 1 166 ? 7.09 39.406 -11.359 1 84.69 166 LEU A N 1
ATOM 1349 C CA . LEU A 1 166 ? 6.434 39.719 -10.102 1 84.69 166 LEU A CA 1
ATOM 1350 C C . LEU A 1 166 ? 6.867 41.125 -9.617 1 84.69 166 LEU A C 1
ATOM 1352 O O . LEU A 1 166 ? 6.086 41.812 -8.977 1 84.69 166 LEU A O 1
ATOM 1356 N N . PHE A 1 167 ? 8.133 41.594 -9.906 1 81.81 167 PHE A N 1
ATOM 1357 C CA . PHE A 1 167 ? 8.648 42.844 -9.422 1 81.81 167 PHE A CA 1
ATOM 1358 C C . PHE A 1 167 ? 8.539 43.938 -10.5 1 81.81 167 PHE A C 1
ATOM 1360 O O . PHE A 1 167 ? 8.852 45.094 -10.258 1 81.81 167 PHE A O 1
ATOM 1367 N N . GLU A 1 168 ? 8.211 43.531 -11.648 1 73.5 168 GLU A N 1
ATOM 1368 C CA . GLU A 1 168 ? 8.062 44.531 -12.695 1 73.5 168 GLU A CA 1
ATOM 1369 C C . GLU A 1 168 ? 6.781 45.344 -12.508 1 73.5 168 GLU A C 1
ATOM 1371 O O . GLU A 1 168 ? 5.742 44.781 -12.148 1 73.5 168 GLU A O 1
ATOM 1376 N N . ASN A 1 169 ? 6.938 46.719 -12.242 1 57.72 169 ASN A N 1
ATOM 1377 C CA . ASN A 1 169 ? 5.805 47.625 -12.125 1 57.72 169 ASN A CA 1
ATOM 1378 C C . ASN A 1 169 ? 4.996 47.688 -13.422 1 57.72 169 ASN A C 1
ATOM 1380 O O . ASN A 1 169 ? 5.566 47.781 -14.508 1 57.72 169 ASN A O 1
ATOM 1384 N N . ILE A 1 170 ? 3.928 47.062 -13.617 1 51.44 170 ILE A N 1
ATOM 1385 C CA . ILE A 1 170 ? 3.059 47.219 -14.773 1 51.44 170 ILE A CA 1
ATOM 1386 C C . ILE A 1 170 ? 2.789 48.719 -15.016 1 51.44 170 ILE A C 1
ATOM 1388 O O . ILE A 1 170 ? 2.266 49.406 -14.141 1 51.44 170 ILE A O 1
ATOM 1392 N N . PRO A 1 171 ? 3.35 49.438 -15.922 1 45.69 171 PRO A N 1
ATOM 1393 C CA . PRO A 1 171 ? 2.861 50.781 -16.203 1 45.69 171 PRO A CA 1
ATOM 1394 C C . PRO A 1 171 ? 1.338 50.875 -16.266 1 45.69 171 PRO A C 1
ATOM 1396 O O . PRO A 1 171 ? 0.677 49.906 -16.641 1 45.69 171 PRO A O 1
ATOM 1399 N N . SER A 1 172 ? 0.709 51.75 -15.43 1 40.28 172 SER A N 1
ATOM 1400 C CA . SER A 1 172 ? -0.713 52.062 -15.336 1 40.28 172 SER A CA 1
ATOM 1401 C C . SER A 1 172 ? -1.413 51.875 -16.672 1 40.28 172 SER A C 1
ATOM 1403 O O . SER A 1 172 ? -2.643 51.906 -16.75 1 40.28 172 SER A O 1
ATOM 1405 N N . ALA A 1 173 ? -0.886 52.5 -17.719 1 40 173 ALA A N 1
ATOM 1406 C CA . ALA A 1 173 ? -1.654 52.844 -18.906 1 40 173 ALA A CA 1
ATOM 1407 C C . ALA A 1 173 ? -2.127 51.594 -19.641 1 40 173 ALA A C 1
ATOM 1409 O O . ALA A 1 173 ? -3.188 51.594 -20.266 1 40 173 ALA A O 1
ATOM 1410 N N . SER A 1 174 ? -1.321 50.812 -20.156 1 39.41 174 SER A N 1
ATOM 1411 C CA . SER A 1 174 ? -1.732 49.938 -21.25 1 39.41 174 SER A CA 1
ATOM 1412 C C . SER A 1 174 ? -2.549 48.75 -20.734 1 39.41 174 SER A C 1
ATOM 1414 O O . SER A 1 174 ? -2.963 47.906 -21.516 1 39.41 174 SER A O 1
ATOM 1416 N N . VAL A 1 175 ? -2.221 48.188 -19.594 1 40.94 175 VAL A N 1
ATOM 1417 C CA . VAL A 1 175 ? -3.113 47.062 -19.328 1 40.94 175 VAL A CA 1
ATOM 1418 C C . VAL A 1 175 ? -4.516 47.594 -19.016 1 40.94 175 VAL A C 1
ATOM 1420 O O . VAL A 1 175 ? -4.699 48.438 -18.125 1 40.94 175 VAL A O 1
ATOM 1423 N N . GLY A 1 176 ? -5.375 47.781 -19.953 1 35.94 176 GLY A N 1
ATOM 1424 C CA . GLY A 1 176 ? -6.777 48.125 -19.766 1 35.94 176 GLY A CA 1
ATOM 1425 C C . GLY A 1 176 ? -7.305 47.812 -18.391 1 35.94 176 GLY A C 1
ATOM 1426 O O . GLY A 1 176 ? -6.68 47.031 -17.641 1 35.94 176 GLY A O 1
ATOM 1427 N N . SER A 1 177 ? -8.383 48.562 -17.891 1 39.09 177 SER A N 1
ATOM 1428 C CA . SER A 1 177 ? -9.133 48.594 -16.641 1 39.09 177 SER A CA 1
ATOM 1429 C C . SER A 1 177 ? -9.148 47.219 -15.961 1 39.09 177 SER A C 1
ATOM 1431 O O . SER A 1 177 ? -9.102 47.156 -14.734 1 39.09 177 SER A O 1
ATOM 1433 N N . ASN A 1 178 ? -9.492 46.219 -16.688 1 39.47 178 ASN A N 1
ATOM 1434 C CA . ASN A 1 178 ? -9.922 44.969 -16.031 1 39.47 178 ASN A CA 1
ATOM 1435 C C . ASN A 1 178 ? -8.734 44.188 -15.523 1 39.47 178 ASN A C 1
ATOM 1437 O O . ASN A 1 178 ? -8.906 43.094 -14.945 1 39.47 178 ASN A O 1
ATOM 1441 N N . ALA A 1 179 ? -7.535 44.469 -15.898 1 40.78 179 ALA A N 1
ATOM 1442 C CA . ALA A 1 179 ? -6.375 43.656 -15.562 1 40.78 179 ALA A CA 1
ATOM 1443 C C . ALA A 1 179 ? -5.77 44.094 -14.227 1 40.78 179 ALA A C 1
ATOM 1445 O O . ALA A 1 179 ? -4.855 43.438 -13.719 1 40.78 179 ALA A O 1
ATOM 1446 N N . ALA A 1 180 ? -5.742 45.281 -13.758 1 40.34 180 ALA A N 1
ATOM 1447 C CA . ALA A 1 180 ? -5.246 45.75 -12.461 1 40.34 180 ALA A CA 1
ATOM 1448 C C . ALA A 1 180 ? -5.75 44.844 -11.336 1 40.34 180 ALA A C 1
ATOM 1450 O O . ALA A 1 180 ? -5.039 44.625 -10.359 1 40.34 180 ALA A O 1
ATOM 1451 N N . GLN A 1 181 ? -7.074 44.75 -11.289 1 42.72 181 GLN A N 1
ATOM 1452 C CA . GLN A 1 181 ? -7.695 44 -10.195 1 42.72 181 GLN A CA 1
ATOM 1453 C C . GLN A 1 181 ? -7.141 42.594 -10.117 1 42.72 181 GLN A C 1
ATOM 1455 O O . GLN A 1 181 ? -7.41 41.875 -9.148 1 42.72 181 GLN A O 1
ATOM 1460 N N . GLY A 1 182 ? -6.457 42.031 -11.211 1 42.06 182 GLY A N 1
ATOM 1461 C CA . GLY A 1 182 ? -6.238 40.625 -11.406 1 42.06 182 GLY A CA 1
ATOM 1462 C C . GLY A 1 182 ? -4.887 40.156 -10.906 1 42.06 182 GLY A C 1
ATOM 1463 O O . GLY A 1 182 ? -4.395 39.094 -11.32 1 42.06 182 GLY A O 1
ATOM 1464 N N . ARG A 1 183 ? -4.078 41 -10.367 1 47.56 183 ARG A N 1
ATOM 1465 C CA . ARG A 1 183 ? -2.738 40.531 -10.062 1 47.56 183 ARG A CA 1
ATOM 1466 C C . ARG A 1 183 ? -2.789 39.344 -9.102 1 47.56 183 ARG A C 1
ATOM 1468 O O . ARG A 1 183 ? -1.758 38.75 -8.789 1 47.56 183 ARG A O 1
ATOM 1475 N N . THR A 1 184 ? -3.771 39.281 -8.312 1 52.09 184 THR A N 1
ATOM 1476 C CA . THR A 1 184 ? -3.828 38.031 -7.566 1 52.09 184 THR A CA 1
ATOM 1477 C C . THR A 1 184 ? -4.258 36.875 -8.477 1 52.09 184 THR A C 1
ATOM 1479 O O . THR A 1 184 ? -5.203 37.031 -9.25 1 52.09 184 THR A O 1
ATOM 1482 N N . CYS A 1 185 ? -3.238 36.219 -8.938 1 57.91 185 CYS A N 1
ATOM 1483 C CA . CYS A 1 185 ? -3.547 35.062 -9.766 1 57.91 185 CYS A CA 1
ATOM 1484 C C . CYS A 1 185 ? -4.828 34.406 -9.297 1 57.91 185 CYS A C 1
ATOM 1486 O O . CYS A 1 185 ? -4.922 33.156 -9.297 1 57.91 185 CYS A O 1
ATOM 1488 N N . SER A 1 186 ? -5.664 35.219 -8.656 1 54.31 186 SER A N 1
ATOM 1489 C CA . SER A 1 186 ? -6.91 34.562 -8.266 1 54.31 186 SER A CA 1
ATOM 1490 C C . SER A 1 186 ? -7.859 34.438 -9.453 1 54.31 186 SER A C 1
ATOM 1492 O O . SER A 1 186 ? -8.891 33.75 -9.359 1 54.31 186 SER A O 1
ATOM 1494 N N . ALA A 1 187 ? -7.531 35.25 -10.531 1 55.34 187 ALA A N 1
ATOM 1495 C CA . ALA A 1 187 ? -8.438 35.219 -11.672 1 55.34 187 ALA A CA 1
ATOM 1496 C C . ALA A 1 187 ? -8.266 33.938 -12.484 1 55.34 187 ALA A C 1
ATOM 1498 O O . ALA A 1 187 ? -7.176 33.375 -12.523 1 55.34 187 ALA A O 1
ATOM 1499 N N . PRO A 1 188 ? -9.406 33.469 -12.93 1 61.75 188 PRO A N 1
ATOM 1500 C CA . PRO A 1 188 ? -9.32 32.312 -13.844 1 61.75 188 PRO A CA 1
ATOM 1501 C C . PRO A 1 188 ? -8.336 32.562 -14.992 1 61.75 188 PRO A C 1
ATOM 1503 O O . PRO A 1 188 ? -8.352 33.625 -15.602 1 61.75 188 PRO A O 1
ATOM 1506 N N . GLY A 1 189 ? -7.25 31.891 -15.125 1 64.94 189 GLY A N 1
ATOM 1507 C CA . GLY A 1 189 ? -6.289 31.969 -16.219 1 64.94 189 GLY A CA 1
ATOM 1508 C C . GLY A 1 189 ? -4.93 32.469 -15.773 1 64.94 189 GLY A C 1
ATOM 1509 O O . GLY A 1 189 ? -4.027 32.656 -16.594 1 64.94 189 GLY A O 1
ATOM 1510 N N . CYS A 1 190 ? -4.867 32.938 -14.562 1 74.38 190 CYS A N 1
ATOM 1511 C CA . CYS A 1 190 ? -3.566 33.375 -14.07 1 74.38 190 CYS A CA 1
ATOM 1512 C C . CYS A 1 190 ? -2.818 32.25 -13.398 1 74.38 190 CYS A C 1
ATOM 1514 O O . CYS A 1 190 ? -3.391 31.5 -12.586 1 74.38 190 CYS A O 1
ATOM 1516 N N . LYS A 1 191 ? -1.529 32.094 -13.914 1 78.81 191 LYS A N 1
ATOM 1517 C CA . LYS A 1 191 ? -0.687 31.047 -13.336 1 78.81 191 LYS A CA 1
ATOM 1518 C C . LYS A 1 191 ? 0.631 31.625 -12.828 1 78.81 191 LYS A C 1
ATOM 1520 O O . LYS A 1 191 ? 1.19 32.531 -13.438 1 78.81 191 LYS A O 1
ATOM 1525 N N . LEU A 1 192 ? 0.978 31.281 -11.648 1 87.5 192 LEU A N 1
ATOM 1526 C CA . LEU A 1 192 ? 2.311 31.594 -11.141 1 87.5 192 LEU A CA 1
ATOM 1527 C C . LEU A 1 192 ? 3.338 30.594 -11.664 1 87.5 192 LEU A C 1
ATOM 1529 O O . LEU A 1 192 ? 3.068 29.391 -11.711 1 87.5 192 LEU A O 1
ATOM 1533 N N . ALA A 1 193 ? 4.453 31.125 -12.203 1 91.69 193 ALA A N 1
ATOM 1534 C CA . ALA A 1 193 ? 5.457 30.25 -12.797 1 91.69 193 ALA A CA 1
ATOM 1535 C C . ALA A 1 193 ? 6.867 30.75 -12.5 1 91.69 193 ALA A C 1
ATOM 1537 O O . ALA A 1 193 ? 7.051 31.922 -12.141 1 91.69 193 ALA A O 1
ATOM 1538 N N . MET A 1 194 ? 7.73 29.875 -12.492 1 93.81 194 MET A N 1
ATOM 1539 C CA . MET A 1 194 ? 9.148 30.203 -12.422 1 93.81 194 MET A CA 1
ATOM 1540 C C . MET A 1 194 ? 9.781 30.172 -13.812 1 93.81 194 MET A C 1
ATOM 1542 O O . MET A 1 194 ? 9.656 29.188 -14.539 1 93.81 194 MET A O 1
ATOM 1546 N N . LYS A 1 195 ? 10.438 31.281 -14.211 1 93.31 195 LYS A N 1
ATOM 1547 C CA . LYS A 1 195 ? 11.062 31.391 -15.523 1 93.31 195 LYS A CA 1
ATOM 1548 C C . LYS A 1 195 ? 12.492 30.859 -15.5 1 93.31 195 LYS A C 1
ATOM 1550 O O . LYS A 1 195 ? 13.312 31.297 -14.695 1 93.31 195 LYS A O 1
ATOM 1555 N N . LEU A 1 196 ? 12.727 29.859 -16.25 1 93.81 196 LEU A N 1
ATOM 1556 C CA . LEU A 1 196 ? 14.047 29.25 -16.391 1 93.81 196 LEU A CA 1
ATOM 1557 C C . LEU A 1 196 ? 14.594 29.484 -17.797 1 93.81 196 LEU A C 1
ATOM 1559 O O . LEU A 1 196 ? 13.977 29.078 -18.781 1 93.81 196 LEU A O 1
ATOM 1563 N N . CYS A 1 197 ? 15.758 30.156 -17.859 1 91.56 197 CYS A N 1
ATOM 1564 C CA . CYS A 1 197 ? 16.297 30.484 -19.172 1 91.56 197 CYS A CA 1
ATOM 1565 C C . CYS A 1 197 ? 17.703 29.922 -19.344 1 91.56 197 CYS A C 1
ATOM 1567 O O . CYS A 1 197 ? 18.375 29.594 -18.375 1 91.56 197 CYS A O 1
ATOM 1569 N N . SER A 1 198 ? 17.984 29.609 -20.562 1 91.31 198 SER A N 1
ATOM 1570 C CA . SER A 1 198 ? 19.312 29.156 -20.969 1 91.31 198 SER A CA 1
ATOM 1571 C C . SER A 1 198 ? 19.859 30.016 -22.094 1 91.31 198 SER A C 1
ATOM 1573 O O . SER A 1 198 ? 19.141 30.844 -22.672 1 91.31 198 SER A O 1
ATOM 1575 N N . LEU A 1 199 ? 21.125 29.938 -22.453 1 89.12 199 LEU A N 1
ATOM 1576 C CA . LEU A 1 199 ? 21.781 30.625 -23.547 1 89.12 199 LEU A CA 1
ATOM 1577 C C . LEU A 1 199 ? 21.562 32.125 -23.469 1 89.12 199 LEU A C 1
ATOM 1579 O O . LEU A 1 199 ? 21.094 32.75 -24.422 1 89.12 199 LEU A O 1
ATOM 1583 N N . ASN A 1 200 ? 21.828 32.656 -22.375 1 84 200 ASN A N 1
ATOM 1584 C CA . ASN A 1 200 ? 21.781 34.094 -22.125 1 84 200 ASN A CA 1
ATOM 1585 C C . ASN A 1 200 ? 20.375 34.656 -22.375 1 84 200 ASN A C 1
ATOM 1587 O O . ASN A 1 200 ? 20.234 35.719 -23 1 84 200 ASN A O 1
ATOM 1591 N N . GLY A 1 201 ? 19.359 33.844 -22.031 1 84.62 201 GLY A N 1
ATOM 1592 C CA . GLY A 1 201 ? 17.984 34.344 -22.031 1 84.62 201 GLY A CA 1
ATOM 1593 C C . GLY A 1 201 ? 17.266 34.094 -23.344 1 84.62 201 GLY A C 1
ATOM 1594 O O . GLY A 1 201 ? 16.125 34.531 -23.516 1 84.62 201 GLY A O 1
ATOM 1595 N N . THR A 1 202 ? 17.781 33.344 -24.266 1 87.88 202 THR A N 1
ATOM 1596 C CA . THR A 1 202 ? 17.172 33.156 -25.578 1 87.88 202 THR A CA 1
ATOM 1597 C C . THR A 1 202 ? 16.141 32.031 -25.531 1 87.88 202 THR A C 1
ATOM 1599 O O . THR A 1 202 ? 15.141 32.094 -26.25 1 87.88 202 THR A O 1
ATOM 1602 N N . VAL A 1 203 ? 16.516 31.109 -24.828 1 91.81 203 VAL A N 1
ATOM 1603 C CA . VAL A 1 203 ? 15.586 29.984 -24.688 1 91.81 203 VAL A CA 1
ATOM 1604 C C . VAL A 1 203 ? 15.086 29.906 -23.25 1 91.81 203 VAL A C 1
ATOM 1606 O O . VAL A 1 203 ? 15.875 29.734 -22.312 1 91.81 203 VAL A O 1
ATOM 1609 N N . CYS A 1 204 ? 13.727 30.109 -23.172 1 91 204 CYS A N 1
ATOM 1610 C CA . CYS A 1 204 ? 13.18 30.094 -21.812 1 91 204 CYS A CA 1
ATOM 1611 C C . CYS A 1 204 ? 12.031 29.109 -21.703 1 91 204 CYS A C 1
ATOM 1613 O O . CYS A 1 204 ? 11.312 28.875 -22.672 1 91 204 CYS A O 1
ATOM 1615 N N . THR A 1 205 ? 12 28.422 -20.594 1 90.75 205 THR A N 1
ATOM 1616 C CA . THR A 1 205 ? 10.891 27.547 -20.234 1 90.75 205 THR A CA 1
ATOM 1617 C C . THR A 1 205 ? 10.273 27.969 -18.891 1 90.75 205 THR A C 1
ATOM 1619 O O . THR A 1 205 ? 10.891 28.703 -18.141 1 90.75 205 THR A O 1
ATOM 1622 N N . PHE A 1 206 ? 8.961 27.594 -18.703 1 90.06 206 PHE A N 1
ATOM 1623 C CA . PHE A 1 206 ? 8.258 28.016 -17.484 1 90.06 206 PHE A CA 1
ATOM 1624 C C . PHE A 1 206 ? 7.828 26.797 -16.672 1 90.06 206 PHE A C 1
ATOM 1626 O O . PHE A 1 206 ? 7.305 25.828 -17.234 1 90.06 206 PHE A O 1
ATOM 1633 N N . ARG A 1 207 ? 8.227 26.828 -15.398 1 90.5 207 ARG A N 1
ATOM 1634 C CA . ARG A 1 207 ? 7.703 25.875 -14.438 1 90.5 207 ARG A CA 1
ATOM 1635 C C . ARG A 1 207 ? 6.457 26.406 -13.742 1 90.5 207 ARG A C 1
ATOM 1637 O O . ARG A 1 207 ? 6.551 27.312 -12.906 1 90.5 207 ARG A O 1
ATOM 1644 N N . ASN A 1 208 ? 5.34 25.812 -13.992 1 86 208 ASN A N 1
ATOM 1645 C CA . ASN A 1 208 ? 4.062 26.312 -13.492 1 86 208 ASN A CA 1
ATOM 1646 C C . ASN A 1 208 ? 3.732 25.75 -12.117 1 86 208 ASN A C 1
ATOM 1648 O O . ASN A 1 208 ? 4.113 24.609 -11.805 1 86 208 ASN A O 1
ATOM 1652 N N . PHE A 1 209 ? 3.084 26.594 -11.352 1 85.62 209 PHE A N 1
ATOM 1653 C CA . PHE A 1 209 ? 2.623 26.188 -10.031 1 85.62 209 PHE A CA 1
ATOM 1654 C C . PHE A 1 209 ? 1.137 26.469 -9.859 1 85.62 209 PHE A C 1
ATOM 1656 O O . PHE A 1 209 ? 0.613 27.422 -10.461 1 85.62 209 PHE A O 1
ATOM 1663 N N . THR A 1 210 ? 0.455 25.719 -9.109 1 77.69 210 THR A N 1
ATOM 1664 C CA . THR A 1 210 ? -0.962 25.953 -8.852 1 77.69 210 THR A CA 1
ATOM 1665 C C . THR A 1 210 ? -1.16 26.703 -7.539 1 77.69 210 THR A C 1
ATOM 1667 O O . THR A 1 210 ? -2.23 27.266 -7.293 1 77.69 210 THR A O 1
ATOM 1670 N N . SER A 1 211 ? -0.098 26.641 -6.715 1 84.38 211 SER A N 1
ATOM 1671 C CA . SER A 1 211 ? -0.165 27.328 -5.434 1 84.38 211 SER A CA 1
ATOM 1672 C C . SER A 1 211 ? 1.057 28.219 -5.223 1 84.38 211 SER A C 1
ATOM 1674 O O . SER A 1 211 ? 2.172 27.844 -5.594 1 84.38 211 SER A O 1
ATOM 1676 N N . ALA A 1 212 ? 0.778 29.375 -4.66 1 86.81 212 ALA A N 1
ATOM 1677 C CA . ALA A 1 212 ? 1.864 30.312 -4.371 1 86.81 212 ALA A CA 1
ATOM 1678 C C . ALA A 1 212 ? 2.801 29.75 -3.303 1 86.81 212 ALA A C 1
ATOM 1680 O O . ALA A 1 212 ? 4.008 30 -3.332 1 86.81 212 ALA A O 1
ATOM 1681 N N . THR A 1 213 ? 2.242 29.016 -2.391 1 87 213 THR A N 1
ATOM 1682 C CA . THR A 1 213 ? 3.062 28.422 -1.344 1 87 213 THR A CA 1
ATOM 1683 C C . THR A 1 213 ? 4.105 27.484 -1.944 1 87 213 THR A C 1
ATOM 1685 O O . THR A 1 213 ? 5.273 27.5 -1.547 1 87 213 THR A O 1
ATOM 1688 N N . GLN A 1 214 ? 3.676 26.719 -2.855 1 88.19 214 GLN A N 1
ATOM 1689 C CA . GLN A 1 214 ? 4.598 25.781 -3.504 1 88.19 214 GLN A CA 1
ATOM 1690 C C . GLN A 1 214 ? 5.633 26.531 -4.34 1 88.19 214 GLN A C 1
ATOM 1692 O O . GLN A 1 214 ? 6.801 26.156 -4.375 1 88.19 214 GLN A O 1
ATOM 1697 N N . ALA A 1 215 ? 5.195 27.531 -5.027 1 90.81 215 ALA A N 1
ATOM 1698 C CA . ALA A 1 215 ? 6.086 28.297 -5.891 1 90.81 215 ALA A CA 1
ATOM 1699 C C . ALA A 1 215 ? 7.203 28.953 -5.078 1 90.81 215 ALA A C 1
ATOM 1701 O O . ALA A 1 215 ? 8.383 28.828 -5.418 1 90.81 215 ALA A O 1
ATOM 1702 N N . VAL A 1 216 ? 6.812 29.625 -3.992 1 92.25 216 VAL A N 1
ATOM 1703 C CA . VAL A 1 216 ? 7.785 30.375 -3.203 1 92.25 216 VAL A CA 1
ATOM 1704 C C . VAL A 1 216 ? 8.711 29.406 -2.475 1 92.25 216 VAL A C 1
ATOM 1706 O O . VAL A 1 216 ? 9.906 29.688 -2.316 1 92.25 216 VAL A O 1
ATOM 1709 N N . THR A 1 217 ? 8.188 28.266 -2.035 1 91.81 217 THR A N 1
ATOM 1710 C CA . THR A 1 217 ? 9.016 27.281 -1.346 1 91.81 217 THR A CA 1
ATOM 1711 C C . THR A 1 217 ? 10.031 26.672 -2.301 1 91.81 217 THR A C 1
ATOM 1713 O O . THR A 1 217 ? 11.203 26.5 -1.946 1 91.81 217 THR A O 1
ATOM 1716 N N . GLU A 1 218 ? 9.578 26.328 -3.471 1 91.81 218 GLU A N 1
ATOM 1717 C CA . GLU A 1 218 ? 10.492 25.75 -4.449 1 91.81 218 GLU A CA 1
ATOM 1718 C C . GLU A 1 218 ? 11.539 26.766 -4.902 1 91.81 218 GLU A C 1
ATOM 1720 O O . GLU A 1 218 ? 12.703 26.422 -5.117 1 91.81 218 GLU A O 1
ATOM 1725 N N . TRP A 1 219 ? 11.062 27.953 -5.145 1 94.88 219 TRP A N 1
ATOM 1726 C CA . TRP A 1 219 ? 11.984 29.016 -5.551 1 94.88 219 TRP A CA 1
ATOM 1727 C C . TRP A 1 219 ? 13.055 29.234 -4.488 1 94.88 219 TRP A C 1
ATOM 1729 O O . TRP A 1 219 ? 14.242 29.344 -4.805 1 94.88 219 TRP A O 1
ATOM 1739 N N . TYR A 1 220 ? 12.625 29.391 -3.225 1 95.56 220 TYR A N 1
ATOM 1740 C CA . TYR A 1 220 ? 13.57 29.578 -2.137 1 95.56 220 TYR A CA 1
ATOM 1741 C C . TYR A 1 220 ? 14.555 28.422 -2.053 1 95.56 220 TYR A C 1
ATOM 1743 O O . TYR A 1 220 ? 15.758 28.625 -1.851 1 95.56 220 TYR A O 1
ATOM 1751 N N . ALA A 1 221 ? 14.047 27.203 -2.15 1 93.75 221 ALA A N 1
ATOM 1752 C CA . ALA A 1 221 ? 14.898 26.016 -2.072 1 93.75 221 ALA A CA 1
ATOM 1753 C C . ALA A 1 221 ? 15.953 26.031 -3.176 1 93.75 221 ALA A C 1
ATOM 1755 O O . ALA A 1 221 ? 17.094 25.641 -2.949 1 93.75 221 ALA A O 1
ATOM 1756 N N . LEU A 1 222 ? 15.555 26.391 -4.359 1 94.38 222 LEU A N 1
ATOM 1757 C CA . LEU A 1 222 ? 16.484 26.469 -5.48 1 94.38 222 LEU A CA 1
ATOM 1758 C C . LEU A 1 222 ? 17.594 27.484 -5.211 1 94.38 222 LEU A C 1
ATOM 1760 O O . LEU A 1 222 ? 18.766 27.203 -5.445 1 94.38 222 LEU A O 1
ATOM 1764 N N . GLN A 1 223 ? 17.219 28.672 -4.723 1 94.81 223 GLN A N 1
ATOM 1765 C CA . GLN A 1 223 ? 18.188 29.719 -4.43 1 94.81 223 GLN A CA 1
ATOM 1766 C C . GLN A 1 223 ? 19.094 29.312 -3.27 1 94.81 223 GLN A C 1
ATOM 1768 O O . GLN A 1 223 ? 20.281 29.625 -3.27 1 94.81 223 GLN A O 1
ATOM 1773 N N . ALA A 1 224 ? 18.469 28.672 -2.312 1 94.88 224 ALA A N 1
ATOM 1774 C CA . ALA A 1 224 ? 19.281 28.188 -1.19 1 94.88 224 ALA A CA 1
ATOM 1775 C C . ALA A 1 224 ? 20.312 27.172 -1.657 1 94.88 224 ALA A C 1
ATOM 1777 O O . ALA A 1 224 ? 21.453 27.172 -1.189 1 94.88 224 ALA A O 1
ATOM 1778 N N . THR A 1 225 ? 19.875 26.281 -2.508 1 94.44 225 THR A N 1
ATOM 1779 C CA . THR A 1 225 ? 20.797 25.281 -3.064 1 94.44 225 THR A CA 1
ATOM 1780 C C . THR A 1 225 ? 21.953 25.969 -3.785 1 94.44 225 THR A C 1
ATOM 1782 O O . THR A 1 225 ? 23.109 25.547 -3.662 1 94.44 225 THR A O 1
ATOM 1785 N N . ASN A 1 226 ? 21.688 26.984 -4.523 1 94 226 ASN A N 1
ATOM 1786 C CA . ASN A 1 226 ? 22.703 27.766 -5.207 1 94 226 ASN A CA 1
ATOM 1787 C C . ASN A 1 226 ? 23.703 28.359 -4.223 1 94 226 ASN A C 1
ATOM 1789 O O . ASN A 1 226 ? 24.906 28.359 -4.473 1 94 226 ASN A O 1
ATOM 1793 N N . ILE A 1 227 ? 23.234 28.859 -3.117 1 94.5 227 ILE A N 1
ATOM 1794 C CA . ILE A 1 227 ? 24.078 29.5 -2.111 1 94.5 227 ILE A CA 1
ATOM 1795 C C . ILE A 1 227 ? 24.922 28.453 -1.397 1 94.5 227 ILE A C 1
ATOM 1797 O O . ILE A 1 227 ? 26.141 28.594 -1.262 1 94.5 227 ILE A O 1
ATOM 1801 N N . PHE A 1 228 ? 24.328 27.359 -0.998 1 94.88 228 PHE A N 1
ATOM 1802 C CA . PHE A 1 228 ? 25.016 26.344 -0.207 1 94.88 228 PHE A CA 1
ATOM 1803 C C . PHE A 1 228 ? 26.016 25.578 -1.06 1 94.88 228 PHE A C 1
ATOM 1805 O O . PHE A 1 228 ? 27 25.031 -0.539 1 94.88 228 PHE A O 1
ATOM 1812 N N . SER A 1 229 ? 25.766 25.516 -2.381 1 93.88 229 SER A N 1
ATOM 1813 C CA . SER A 1 229 ? 26.688 24.828 -3.266 1 93.88 229 SER A CA 1
ATOM 1814 C C . SER A 1 229 ? 28.062 25.5 -3.297 1 93.88 229 SER A C 1
ATOM 1816 O O . SER A 1 229 ? 29.062 24.891 -3.68 1 93.88 229 SER A O 1
ATOM 1818 N N . GLN A 1 230 ? 28.109 26.766 -2.83 1 92.62 230 GLN A N 1
ATOM 1819 C CA . GLN A 1 230 ? 29.344 27.547 -2.869 1 92.62 230 GLN A CA 1
ATOM 1820 C C . GLN A 1 230 ? 30.031 27.562 -1.505 1 92.62 230 GLN A C 1
ATOM 1822 O O . GLN A 1 230 ? 31.094 28.156 -1.345 1 92.62 230 GLN A O 1
ATOM 1827 N N . VAL A 1 231 ? 29.469 26.906 -0.576 1 94.06 231 VAL A N 1
ATOM 1828 C CA . VAL A 1 231 ? 30 26.844 0.779 1 94.06 231 VAL A CA 1
ATOM 1829 C C . VAL A 1 231 ? 30.781 25.547 0.979 1 94.06 231 VAL A C 1
ATOM 1831 O O . VAL A 1 231 ? 30.391 24.5 0.46 1 94.06 231 VAL A O 1
ATOM 1834 N N . SER A 1 232 ? 31.906 25.625 1.691 1 93.19 232 SER A N 1
ATOM 1835 C CA . SER A 1 232 ? 32.75 24.453 1.928 1 93.19 232 SER A CA 1
ATOM 1836 C C . SER A 1 232 ? 32 23.438 2.799 1 93.19 232 SER A C 1
ATOM 1838 O O . SER A 1 232 ? 31.156 23.797 3.604 1 93.19 232 SER A O 1
ATOM 1840 N N . ARG A 1 233 ? 32.344 22.188 2.631 1 92.06 233 ARG A N 1
ATOM 1841 C CA . ARG A 1 233 ? 31.719 21.109 3.377 1 92.06 233 ARG A CA 1
ATOM 1842 C C . ARG A 1 233 ? 31.922 21.281 4.879 1 92.06 233 ARG A C 1
ATOM 1844 O O . ARG A 1 233 ? 31.016 21.016 5.672 1 92.06 233 ARG A O 1
ATOM 1851 N N . GLN A 1 234 ? 33.031 21.734 5.301 1 94.44 234 GLN A N 1
ATOM 1852 C CA . GLN A 1 234 ? 33.344 21.938 6.715 1 94.44 234 GLN A CA 1
ATOM 1853 C C . GLN A 1 234 ? 32.438 23 7.324 1 94.44 234 GLN A C 1
ATOM 1855 O O . GLN A 1 234 ? 31.922 22.828 8.438 1 94.44 234 GLN A O 1
ATOM 1860 N N . GLU A 1 235 ? 32.25 24 6.531 1 95.81 235 GLU A N 1
ATOM 1861 C CA . GLU A 1 235 ? 31.375 25.062 7.008 1 95.81 235 GLU A CA 1
ATOM 1862 C C . GLU A 1 235 ? 29.922 24.594 7.09 1 95.81 235 GLU A C 1
ATOM 1864 O O . GLU A 1 235 ? 29.188 25 7.996 1 95.81 235 GLU A O 1
ATOM 1869 N N . LEU A 1 236 ? 29.531 23.812 6.172 1 96.12 236 LEU A N 1
ATOM 1870 C CA . LEU A 1 236 ? 28.188 23.281 6.18 1 96.12 236 LEU A CA 1
ATOM 1871 C C . LEU A 1 236 ? 27.953 22.406 7.41 1 96.12 236 LEU A C 1
ATOM 1873 O O . LEU A 1 236 ? 26.891 22.484 8.047 1 96.12 236 LEU A O 1
ATOM 1877 N N . VAL A 1 237 ? 28.891 21.578 7.746 1 96.25 237 VAL A N 1
ATOM 1878 C CA . VAL A 1 237 ? 28.797 20.688 8.898 1 96.25 237 VAL A CA 1
ATOM 1879 C C . VAL A 1 237 ? 28.703 21.516 10.18 1 96.25 237 VAL A C 1
ATOM 1881 O O . VAL A 1 237 ? 27.953 21.172 11.102 1 96.25 237 VAL A O 1
ATOM 1884 N N . GLU A 1 238 ? 29.391 22.625 10.188 1 95.75 238 GLU A N 1
ATOM 1885 C CA . GLU A 1 238 ? 29.406 23.469 11.375 1 95.75 238 GLU A CA 1
ATOM 1886 C C . GLU A 1 238 ? 28.078 24.203 11.547 1 95.75 238 GLU A C 1
ATOM 1888 O O . GLU A 1 238 ? 27.688 24.516 12.672 1 95.75 238 GLU A O 1
ATOM 1893 N N . MET A 1 239 ? 27.469 24.438 10.469 1 96.44 239 MET A N 1
ATOM 1894 C CA . MET A 1 239 ? 26.203 25.156 10.516 1 96.44 239 MET A CA 1
ATOM 1895 C C . MET A 1 239 ? 25.047 24.219 10.867 1 96.44 239 MET A C 1
ATOM 1897 O O . MET A 1 239 ? 23.969 24.656 11.242 1 96.44 239 MET A O 1
ATOM 1901 N N . GLY A 1 240 ? 25.281 22.922 10.797 1 96.12 240 GLY A N 1
ATOM 1902 C CA . GLY A 1 240 ? 24.25 21.938 11.125 1 96.12 240 GLY A CA 1
ATOM 1903 C C . GLY A 1 240 ? 24.125 21.703 12.617 1 96.12 240 GLY A C 1
ATOM 1904 O O . GLY A 1 240 ? 24.812 22.328 13.422 1 96.12 240 GLY A O 1
ATOM 1905 N N . TYR A 1 241 ? 23.172 20.875 12.992 1 95.81 241 TYR A N 1
ATOM 1906 C CA . TYR A 1 241 ? 22.953 20.516 14.391 1 95.81 241 TYR A CA 1
ATOM 1907 C C . TYR A 1 241 ? 23.953 19.484 14.859 1 95.81 241 TYR A C 1
ATOM 1909 O O . TYR A 1 241 ? 24.109 18.422 14.227 1 95.81 241 TYR A O 1
ATOM 1917 N N . SER A 1 242 ? 24.625 19.766 15.875 1 95.44 242 SER A N 1
ATOM 1918 C CA . SER A 1 242 ? 25.625 18.828 16.406 1 95.44 242 SER A CA 1
ATOM 1919 C C . SER A 1 242 ? 24.953 17.656 17.125 1 95.44 242 SER A C 1
ATOM 1921 O O . SER A 1 242 ? 23.812 17.766 17.578 1 95.44 242 SER A O 1
ATOM 1923 N N . ALA A 1 243 ? 25.672 16.594 17.234 1 95.88 243 ALA A N 1
ATOM 1924 C CA . ALA A 1 243 ? 25.156 15.383 17.875 1 95.88 243 ALA A CA 1
ATOM 1925 C C . ALA A 1 243 ? 24.859 15.633 19.359 1 95.88 243 ALA A C 1
ATOM 1927 O O . ALA A 1 243 ? 23.859 15.141 19.891 1 95.88 243 ALA A O 1
ATOM 1928 N N . GLU A 1 244 ? 25.719 16.406 19.969 1 92.38 244 GLU A N 1
ATOM 1929 C CA . GLU A 1 244 ? 25.562 16.703 21.391 1 92.38 244 GLU A CA 1
ATOM 1930 C C . GLU A 1 244 ? 24.281 17.5 21.656 1 92.38 244 GLU A C 1
ATOM 1932 O O . GLU A 1 244 ? 23.625 17.297 22.672 1 92.38 244 GLU A O 1
ATOM 1937 N N . HIS A 1 245 ? 24.016 18.297 20.703 1 91 245 HIS A N 1
ATOM 1938 C CA . HIS A 1 245 ? 22.828 19.141 20.844 1 91 245 HIS A CA 1
ATOM 1939 C C . HIS A 1 245 ? 21.562 18.375 20.5 1 91 245 HIS A C 1
ATOM 1941 O O . HIS A 1 245 ? 20.516 18.578 21.109 1 91 245 HIS A O 1
ATOM 1947 N N . MET A 1 246 ? 21.594 17.531 19.578 1 94.19 246 MET A N 1
ATOM 1948 C CA . MET A 1 246 ? 20.406 16.859 19.047 1 94.19 246 MET A CA 1
ATOM 1949 C C . MET A 1 246 ? 20.062 15.641 19.891 1 94.19 246 MET A C 1
ATOM 1951 O O . MET A 1 246 ? 18.891 15.391 20.172 1 94.19 246 MET A O 1
ATOM 1955 N N . ILE A 1 247 ? 21.062 14.852 20.344 1 96.38 247 ILE A N 1
ATOM 1956 C CA . ILE A 1 247 ? 20.828 13.625 21.094 1 96.38 247 ILE A CA 1
ATOM 1957 C C . ILE A 1 247 ? 21.016 13.883 22.578 1 96.38 247 ILE A C 1
ATOM 1959 O O . ILE A 1 247 ? 22.141 13.953 23.062 1 96.38 247 ILE A O 1
ATOM 1963 N N . LEU A 1 248 ? 19.938 13.906 23.297 1 94.56 248 LEU A N 1
ATOM 1964 C CA . LEU A 1 248 ? 19.984 14.242 24.719 1 94.56 248 LEU A CA 1
ATOM 1965 C C . LEU A 1 248 ? 20.188 12.992 25.578 1 94.56 248 LEU A C 1
ATOM 1967 O O . LEU A 1 248 ? 20.906 13.031 26.578 1 94.56 248 LEU A O 1
ATOM 1971 N N . ALA A 1 249 ? 19.5 11.992 25.188 1 94.38 249 ALA A N 1
ATOM 1972 C CA . ALA A 1 249 ? 19.594 10.727 25.922 1 94.38 249 ALA A CA 1
ATOM 1973 C C . ALA A 1 249 ? 19.547 9.539 24.953 1 94.38 249 ALA A C 1
ATOM 1975 O O . ALA A 1 249 ? 18.922 9.617 23.891 1 94.38 249 ALA A O 1
ATOM 1976 N N . CYS A 1 250 ? 20.234 8.5 25.344 1 95.69 250 CYS A N 1
ATOM 1977 C CA . CYS A 1 250 ? 20.328 7.285 24.547 1 95.69 250 CYS A CA 1
ATOM 1978 C C . CYS A 1 250 ? 20.469 6.055 25.422 1 95.69 250 CYS A C 1
ATOM 1980 O O . CYS A 1 250 ? 21.266 6.039 26.359 1 95.69 250 CYS A O 1
ATOM 1982 N N . LEU A 1 251 ? 19.609 5.07 25.188 1 96.19 251 LEU A N 1
ATOM 1983 C CA . LEU A 1 251 ? 19.656 3.791 25.875 1 96.19 251 LEU A CA 1
ATOM 1984 C C . LEU A 1 251 ? 19.438 2.633 24.906 1 96.19 251 LEU A C 1
ATOM 1986 O O . LEU A 1 251 ? 18.453 2.631 24.156 1 96.19 251 LEU A O 1
ATOM 1990 N N . PHE A 1 252 ? 20.359 1.69 24.891 1 95.62 252 PHE A N 1
ATOM 1991 C CA . PHE A 1 252 ? 20.188 0.472 24.109 1 95.62 252 PHE A CA 1
ATOM 1992 C C . PHE A 1 252 ? 20.125 -0.749 25.031 1 95.62 252 PHE A C 1
ATOM 1994 O O . PHE A 1 252 ? 21.125 -1.145 25.625 1 95.62 252 PHE A O 1
ATOM 2001 N N . GLY A 1 253 ? 18.922 -1.311 24.969 1 92.19 253 GLY A N 1
ATOM 2002 C CA . GLY A 1 253 ? 18.734 -2.359 25.969 1 92.19 253 GLY A CA 1
ATOM 2003 C C . GLY A 1 253 ? 18.938 -1.879 27.391 1 92.19 253 GLY A C 1
ATOM 2004 O O . GLY A 1 253 ? 18.281 -0.938 27.828 1 92.19 253 GLY A O 1
ATOM 2005 N N . THR A 1 254 ? 19.953 -2.541 28.062 1 88.56 254 THR A N 1
ATOM 2006 C CA . THR A 1 254 ? 20.266 -2.148 29.422 1 88.56 254 THR A CA 1
ATOM 2007 C C . THR A 1 254 ? 21.562 -1.345 29.469 1 88.56 254 THR A C 1
ATOM 2009 O O . THR A 1 254 ? 21.984 -0.885 30.531 1 88.56 254 THR A O 1
ATOM 2012 N N . GLU A 1 255 ? 22.078 -1.031 28.312 1 91.81 255 GLU A N 1
ATOM 2013 C CA . GLU A 1 255 ? 23.359 -0.334 28.25 1 91.81 255 GLU A CA 1
ATOM 2014 C C . GLU A 1 255 ? 23.172 1.128 27.844 1 91.81 255 GLU A C 1
ATOM 2016 O O . GLU A 1 255 ? 22.562 1.425 26.812 1 91.81 255 GLU A O 1
ATOM 2021 N N . PRO A 1 256 ? 23.656 1.98 28.672 1 93.81 256 PRO A N 1
ATOM 2022 C CA . PRO A 1 256 ? 23.578 3.395 28.297 1 93.81 256 PRO A CA 1
ATOM 2023 C C . PRO A 1 256 ? 24.469 3.748 27.109 1 93.81 256 PRO A C 1
ATOM 2025 O O . PRO A 1 256 ? 25.578 3.229 26.984 1 93.81 256 PRO A O 1
ATOM 2028 N N . CYS A 1 257 ? 23.953 4.465 26.219 1 93.38 257 CYS A N 1
ATOM 2029 C CA . CYS A 1 257 ? 24.688 5 25.078 1 93.38 257 CYS A CA 1
ATOM 2030 C C . CYS A 1 257 ? 24.641 6.523 25.062 1 93.38 257 CYS A C 1
ATOM 2032 O O . CYS A 1 257 ? 24 7.137 25.922 1 93.38 257 CYS A O 1
ATOM 2034 N N . SER A 1 258 ? 25.484 7.141 24.234 1 93.19 258 SER A N 1
ATOM 2035 C CA . SER A 1 258 ? 25.547 8.594 24.078 1 93.19 258 SER A CA 1
ATOM 2036 C C . SER A 1 258 ? 25.703 8.992 22.609 1 93.19 258 SER A C 1
ATOM 2038 O O . SER A 1 258 ? 25.719 8.133 21.734 1 93.19 258 SER A O 1
ATOM 2040 N N . TYR A 1 259 ? 25.75 10.281 22.422 1 93.69 259 TYR A N 1
ATOM 2041 C CA . TYR A 1 259 ? 25.906 10.789 21.062 1 93.69 259 TYR A CA 1
ATOM 2042 C C . TYR A 1 259 ? 27.188 10.273 20.422 1 93.69 259 TYR A C 1
ATOM 2044 O O . TYR A 1 259 ? 27.297 10.227 19.203 1 93.69 259 TYR A O 1
ATOM 2052 N N . ARG A 1 260 ? 28.109 9.758 21.219 1 92.69 260 ARG A N 1
ATOM 2053 C CA . ARG A 1 260 ? 29.391 9.273 20.703 1 92.69 260 ARG A CA 1
ATOM 2054 C C . ARG A 1 260 ? 29.234 7.926 20.016 1 92.69 260 ARG A C 1
ATOM 2056 O O . ARG A 1 260 ? 30.094 7.52 19.234 1 92.69 260 ARG A O 1
ATOM 2063 N N . ASN A 1 261 ? 28.203 7.277 20.297 1 94.19 261 ASN A N 1
ATOM 2064 C CA . ASN A 1 261 ? 27.953 5.965 19.719 1 94.19 261 ASN A CA 1
ATOM 2065 C C . ASN A 1 261 ? 27.344 6.082 18.312 1 94.19 261 ASN A C 1
ATOM 2067 O O . ASN A 1 261 ? 27.031 5.074 17.688 1 94.19 261 ASN A O 1
ATOM 2071 N N . PHE A 1 262 ? 27.25 7.281 17.875 1 96.06 262 PHE A N 1
ATOM 2072 C CA . PHE A 1 262 ? 26.672 7.523 16.562 1 96.06 262 PHE A CA 1
ATOM 2073 C C . PHE A 1 262 ? 27.719 7.984 15.562 1 96.06 262 PHE A C 1
ATOM 2075 O O . PHE A 1 262 ? 28.641 8.734 15.922 1 96.06 262 PHE A O 1
ATOM 2082 N N . THR A 1 263 ? 27.594 7.48 14.359 1 95.12 263 THR A N 1
ATOM 2083 C CA . THR A 1 263 ? 28.453 7.926 13.273 1 95.12 263 THR A CA 1
ATOM 2084 C C . THR A 1 263 ? 27.812 9.078 12.508 1 95.12 263 THR A C 1
ATOM 2086 O O . THR A 1 263 ? 26.641 9 12.125 1 95.12 263 THR A O 1
ATOM 2089 N N . SER A 1 264 ? 28.578 10.133 12.305 1 94.81 264 SER A N 1
ATOM 2090 C CA . SER A 1 264 ? 28.031 11.312 11.648 1 94.81 264 SER A CA 1
ATOM 2091 C C . SER A 1 264 ? 28.156 11.211 10.133 1 94.81 264 SER A C 1
ATOM 2093 O O . SER A 1 264 ? 29.156 10.711 9.625 1 94.81 264 SER A O 1
ATOM 2095 N N . ILE A 1 265 ? 27.172 11.617 9.469 1 94.44 265 ILE A N 1
ATOM 2096 C CA . ILE A 1 265 ? 27.156 11.711 8.016 1 94.44 265 ILE A CA 1
ATOM 2097 C C . ILE A 1 265 ? 26.406 12.977 7.586 1 94.44 265 ILE A C 1
ATOM 2099 O O . ILE A 1 265 ? 25.438 13.383 8.234 1 94.44 265 ILE A O 1
ATOM 2103 N N . PHE A 1 266 ? 26.891 13.617 6.559 1 95 266 PHE A N 1
ATOM 2104 C CA . PHE A 1 266 ? 26.266 14.844 6.086 1 95 266 PHE A CA 1
ATOM 2105 C C . PHE A 1 266 ? 25.344 14.562 4.902 1 95 266 PHE A C 1
ATOM 2107 O O . PHE A 1 266 ? 25.781 14.023 3.883 1 95 266 PHE A O 1
ATOM 2114 N N . TYR A 1 267 ? 24.109 14.891 5.066 1 92.56 267 TYR A N 1
ATOM 2115 C CA . TYR A 1 267 ? 23.094 14.828 4.027 1 92.56 267 TYR A CA 1
ATOM 2116 C C . TYR A 1 267 ? 22.672 16.234 3.602 1 92.56 267 TYR A C 1
ATOM 2118 O O . TYR A 1 267 ? 22.141 17 4.414 1 92.56 267 TYR A O 1
ATOM 2126 N N . PRO A 1 268 ? 22.812 16.531 2.354 1 90.25 268 PRO A N 1
ATOM 2127 C CA . PRO A 1 268 ? 22.531 17.906 1.94 1 90.25 268 PRO A CA 1
ATOM 2128 C C . PRO A 1 268 ? 21.109 18.344 2.26 1 90.25 268 PRO A C 1
ATOM 2130 O O . PRO A 1 268 ? 20.875 19.5 2.611 1 90.25 268 PRO A O 1
ATOM 2133 N N . ASN A 1 269 ? 20.156 17.484 2.221 1 91.81 269 ASN A N 1
ATOM 2134 C CA . ASN A 1 269 ? 18.766 17.844 2.461 1 91.81 269 ASN A CA 1
ATOM 2135 C C . ASN A 1 269 ? 18.469 18 3.951 1 91.81 269 ASN A C 1
ATOM 2137 O O . ASN A 1 269 ? 17.531 18.703 4.336 1 91.81 269 ASN A O 1
ATOM 2141 N N . TYR A 1 270 ? 19.312 17.297 4.785 1 95.12 270 TYR A N 1
ATOM 2142 C CA . TYR A 1 270 ? 18.953 17.25 6.199 1 95.12 270 TYR A CA 1
ATOM 2143 C C . TYR A 1 270 ? 20.125 17.656 7.074 1 95.12 270 TYR A C 1
ATOM 2145 O O . TYR A 1 270 ? 20.016 17.703 8.297 1 95.12 270 TYR A O 1
ATOM 2153 N N . GLY A 1 271 ? 21.203 18.016 6.492 1 96 271 GLY A N 1
ATOM 2154 C CA . GLY A 1 271 ? 22.375 18.422 7.25 1 96 271 GLY A CA 1
ATOM 2155 C C . GLY A 1 271 ? 23.094 17.266 7.922 1 96 271 GLY A C 1
ATOM 2156 O O . GLY A 1 271 ? 23.344 16.234 7.289 1 96 271 GLY A O 1
ATOM 2157 N N . ASN A 1 272 ? 23.422 17.516 9.203 1 97.56 272 ASN A N 1
ATOM 2158 C CA . ASN A 1 272 ? 24.109 16.453 9.945 1 97.56 272 ASN A CA 1
ATOM 2159 C C . ASN A 1 272 ? 23.125 15.383 10.422 1 97.56 272 ASN A C 1
ATOM 2161 O O . ASN A 1 272 ? 22.172 15.688 11.125 1 97.56 272 ASN A O 1
ATOM 2165 N N . CYS A 1 273 ? 23.406 14.203 9.969 1 97.81 273 CYS A N 1
ATOM 2166 C CA . CYS A 1 273 ? 22.641 13.047 10.43 1 97.81 273 CYS A CA 1
ATOM 2167 C C . CYS A 1 273 ? 23.531 12.102 11.227 1 97.81 273 CYS A C 1
ATOM 2169 O O . CYS A 1 273 ? 24.766 12.195 11.164 1 97.81 273 CYS A O 1
ATOM 2171 N N . TYR A 1 274 ? 22.938 11.273 12 1 98 274 TYR A N 1
ATOM 2172 C CA . TYR A 1 274 ? 23.672 10.398 12.906 1 98 274 TYR A CA 1
ATOM 2173 C C . TYR A 1 274 ? 23.156 8.969 12.812 1 98 274 TYR A C 1
ATOM 2175 O O . TYR A 1 274 ? 21.953 8.719 12.938 1 98 274 TYR A O 1
ATOM 2183 N N . ILE A 1 275 ? 24.062 8.039 12.648 1 97.44 275 ILE A N 1
ATOM 2184 C CA . ILE A 1 275 ? 23.703 6.645 12.406 1 97.44 275 ILE A CA 1
ATOM 2185 C C . ILE A 1 275 ? 24.125 5.793 13.602 1 97.44 275 ILE A C 1
ATOM 2187 O O . ILE A 1 275 ? 25.312 5.773 13.961 1 97.44 275 ILE A O 1
ATOM 2191 N N . PHE A 1 276 ? 23.188 5.16 14.148 1 96.94 276 PHE A N 1
ATOM 2192 C CA . PHE A 1 276 ? 23.453 4.184 15.195 1 96.94 276 PHE A CA 1
ATOM 2193 C C . PHE A 1 276 ? 23.672 2.797 14.602 1 96.94 276 PHE A C 1
ATOM 2195 O O . PHE A 1 276 ? 22.938 2.375 13.703 1 96.94 276 PHE A O 1
ATOM 2202 N N . ASN A 1 277 ? 24.672 2.057 15.023 1 96.31 277 ASN A N 1
ATOM 2203 C CA . ASN A 1 277 ? 24.938 0.668 14.656 1 96.31 277 ASN A CA 1
ATOM 2204 C C . ASN A 1 277 ? 25.156 0.518 13.148 1 96.31 277 ASN A C 1
ATOM 2206 O O . ASN A 1 277 ? 24.641 -0.421 12.539 1 96.31 277 ASN A O 1
ATOM 2210 N N . TRP A 1 278 ? 25.875 1.361 12.531 1 94.19 278 TRP A N 1
ATOM 2211 C CA . TRP A 1 278 ? 26.125 1.336 11.094 1 94.19 278 TRP A CA 1
ATOM 2212 C C . TRP A 1 278 ? 27.062 0.191 10.719 1 94.19 278 TRP A C 1
ATOM 2214 O O . TRP A 1 278 ? 27.047 -0.294 9.586 1 94.19 278 TRP A O 1
ATOM 2224 N N . GLY A 1 279 ? 27.922 -0.271 11.586 1 89.5 279 GLY A N 1
ATOM 2225 C CA . GLY A 1 279 ? 28.781 -1.427 11.367 1 89.5 279 GLY A CA 1
ATOM 2226 C C . GLY A 1 279 ? 29.969 -1.125 10.492 1 89.5 279 GLY A C 1
ATOM 2227 O O . GLY A 1 279 ? 30.516 -2.02 9.828 1 89.5 279 GLY A O 1
ATOM 2228 N N . MET A 1 280 ? 30.375 0.092 10.352 1 85.5 280 MET A N 1
ATOM 2229 C CA . MET A 1 280 ? 31.516 0.443 9.516 1 85.5 280 MET A CA 1
ATOM 2230 C C . MET A 1 280 ? 32.844 0.165 10.25 1 85.5 280 MET A C 1
ATOM 2232 O O . MET A 1 280 ? 33.75 -0.458 9.695 1 85.5 280 MET A O 1
ATOM 2236 N N . THR A 1 281 ? 32.906 0.679 11.414 1 80.62 281 THR A N 1
ATOM 2237 C CA . THR A 1 281 ? 34.156 0.504 12.18 1 80.62 281 THR A CA 1
ATOM 2238 C C . THR A 1 281 ? 33.938 -0.463 13.336 1 80.62 281 THR A C 1
ATOM 2240 O O . THR A 1 281 ? 34.844 -1.191 13.727 1 80.62 281 THR A O 1
ATOM 2243 N N . GLU A 1 282 ? 32.812 -0.434 13.789 1 84.44 282 GLU A N 1
ATOM 2244 C CA . GLU A 1 282 ? 32.469 -1.282 14.93 1 84.44 282 GLU A CA 1
ATOM 2245 C C . GLU A 1 282 ? 31.594 -2.453 14.516 1 84.44 282 GLU A C 1
ATOM 2247 O O . GLU A 1 282 ? 30.938 -2.396 13.469 1 84.44 282 GLU A O 1
ATOM 2252 N N . LYS A 1 283 ? 31.688 -3.455 15.344 1 88.94 283 LYS A N 1
ATOM 2253 C CA . LYS A 1 283 ? 30.844 -4.613 15.102 1 88.94 283 LYS A CA 1
ATOM 2254 C C . LYS A 1 283 ? 29.375 -4.289 15.375 1 88.94 283 LYS A C 1
ATOM 2256 O O . LYS A 1 283 ? 29.062 -3.564 16.328 1 88.94 283 LYS A O 1
ATOM 2261 N N . ALA A 1 284 ? 28.578 -4.887 14.57 1 92.56 284 ALA A N 1
ATOM 2262 C CA . ALA A 1 284 ? 27.141 -4.664 14.727 1 92.56 284 ALA A CA 1
ATOM 2263 C C . ALA A 1 284 ? 26.641 -5.285 16.016 1 92.56 284 ALA A C 1
ATOM 2265 O O . ALA A 1 284 ? 27.047 -6.379 16.406 1 92.56 284 ALA A O 1
ATOM 2266 N N . LEU A 1 285 ? 25.734 -4.578 16.672 1 92.44 285 LEU A N 1
ATOM 2267 C CA . LEU A 1 285 ? 25.172 -5.023 17.938 1 92.44 285 LEU A CA 1
ATOM 2268 C C . LEU A 1 285 ? 23.969 -5.938 17.719 1 92.44 285 LEU A C 1
ATOM 2270 O O . LEU A 1 285 ? 23.031 -5.57 17.016 1 92.44 285 LEU A O 1
ATOM 2274 N N . PRO A 1 286 ? 24.016 -7.102 18.297 1 90.25 286 PRO A N 1
ATOM 2275 C CA . PRO A 1 286 ? 22.875 -8 18.172 1 90.25 286 PRO A CA 1
ATOM 2276 C C . PRO A 1 286 ? 21.781 -7.711 19.203 1 90.25 286 PRO A C 1
ATOM 2278 O O . PRO A 1 286 ? 22.047 -7.047 20.203 1 90.25 286 PRO A O 1
ATOM 2281 N N . SER A 1 287 ? 20.609 -8.023 18.859 1 88.75 287 SER A N 1
ATOM 2282 C CA . SER A 1 287 ? 19.469 -8.016 19.781 1 88.75 287 SER A CA 1
ATOM 2283 C C . SER A 1 287 ? 18.828 -9.391 19.875 1 88.75 287 SER A C 1
ATOM 2285 O O . SER A 1 287 ? 18.406 -9.953 18.859 1 88.75 287 SER A O 1
ATOM 2287 N N . ALA A 1 288 ? 18.766 -9.906 21.125 1 83.44 288 ALA A N 1
ATOM 2288 C CA . ALA A 1 288 ? 18.328 -11.289 21.297 1 83.44 288 ALA A CA 1
ATOM 2289 C C . ALA A 1 288 ? 16.891 -11.344 21.828 1 83.44 288 ALA A C 1
ATOM 2291 O O . ALA A 1 288 ? 16.281 -12.414 21.875 1 83.44 288 ALA A O 1
ATOM 2292 N N . ASN A 1 289 ? 16.359 -10.227 22.188 1 86.5 289 ASN A N 1
ATOM 2293 C CA . ASN A 1 289 ? 15.023 -10.25 22.781 1 86.5 289 ASN A CA 1
ATOM 2294 C C . ASN A 1 289 ? 14.094 -9.234 22.109 1 86.5 289 ASN A C 1
ATOM 2296 O O . ASN A 1 289 ? 14.531 -8.141 21.75 1 86.5 289 ASN A O 1
ATOM 2300 N N . PRO A 1 290 ? 12.883 -9.758 22 1 89.06 290 PRO A N 1
ATOM 2301 C CA . PRO A 1 290 ? 11.891 -8.797 21.5 1 89.06 290 PRO A CA 1
ATOM 2302 C C . PRO A 1 290 ? 11.359 -7.875 22.578 1 89.06 290 PRO A C 1
ATOM 2304 O O . PRO A 1 290 ? 11.5 -8.172 23.781 1 89.06 290 PRO A O 1
ATOM 2307 N N . GLY A 1 291 ? 10.75 -6.719 22.156 1 90.12 291 GLY A N 1
ATOM 2308 C CA . GLY A 1 291 ? 10.125 -5.824 23.125 1 90.12 291 GLY A CA 1
ATOM 2309 C C . GLY A 1 291 ? 10.844 -4.496 23.25 1 90.12 291 GLY A C 1
ATOM 2310 O O . GLY A 1 291 ? 12.039 -4.395 22.953 1 90.12 291 GLY A O 1
ATOM 2311 N N . ALA A 1 292 ? 10.211 -3.607 23.844 1 88.25 292 ALA A N 1
ATOM 2312 C CA . ALA A 1 292 ? 10.688 -2.23 23.938 1 88.25 292 ALA A CA 1
ATOM 2313 C C . ALA A 1 292 ? 11.852 -2.123 24.922 1 88.25 292 ALA A C 1
ATOM 2315 O O . ALA A 1 292 ? 12.711 -1.252 24.781 1 88.25 292 ALA A O 1
ATOM 2316 N N . GLU A 1 293 ? 11.961 -3.025 25.812 1 89.62 293 GLU A N 1
ATOM 2317 C CA . GLU A 1 293 ? 13 -2.947 26.844 1 89.62 293 GLU A CA 1
ATOM 2318 C C . GLU A 1 293 ? 14.367 -3.305 26.266 1 89.62 293 GLU A C 1
ATOM 2320 O O . GLU A 1 293 ? 15.398 -2.889 26.797 1 89.62 293 GLU A O 1
ATOM 2325 N N . PHE A 1 294 ? 14.344 -3.988 25.203 1 90 294 PHE A N 1
ATOM 2326 C CA . PHE A 1 294 ? 15.609 -4.445 24.641 1 90 294 PHE A CA 1
ATOM 2327 C C . PHE A 1 294 ? 15.906 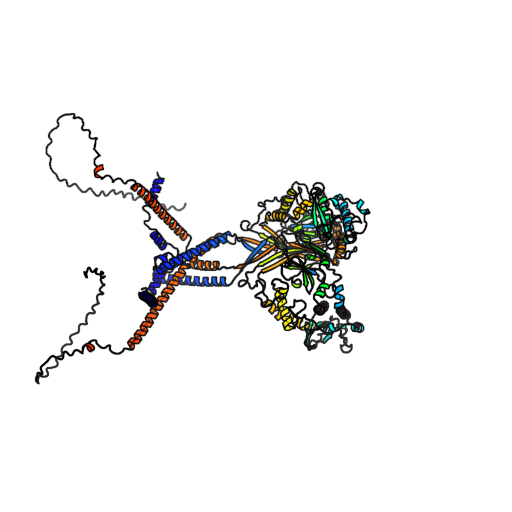-3.721 23.328 1 90 294 PHE A C 1
ATOM 2329 O O . PHE A 1 294 ? 16.75 -4.168 22.547 1 90 294 PHE A O 1
ATOM 2336 N N . GLY A 1 295 ? 15.266 -2.66 23.125 1 95.06 295 GLY A N 1
ATOM 2337 C CA . GLY A 1 295 ? 15.477 -1.893 21.906 1 95.06 295 GLY A CA 1
ATOM 2338 C C . GLY A 1 295 ? 16.266 -0.62 22.125 1 95.06 295 GLY A C 1
ATOM 2339 O O . GLY A 1 295 ? 17.094 -0.548 23.047 1 95.06 295 GLY A O 1
ATOM 2340 N N . LEU A 1 296 ? 16.141 0.272 21.203 1 97.25 296 LEU A N 1
ATOM 2341 C CA . LEU A 1 296 ? 16.828 1.562 21.25 1 97.25 296 LEU A CA 1
ATOM 2342 C C . LEU A 1 296 ? 15.867 2.66 21.703 1 97.25 296 LEU A C 1
ATOM 2344 O O . LEU A 1 296 ? 14.789 2.832 21.125 1 97.25 296 LEU A O 1
ATOM 2348 N N . LYS A 1 297 ? 16.219 3.332 22.766 1 96.94 297 LYS A N 1
ATOM 2349 C CA . LYS A 1 297 ? 15.461 4.473 23.266 1 96.94 297 LYS A CA 1
ATOM 2350 C C . LYS A 1 297 ? 16.25 5.766 23.125 1 96.94 297 LYS A C 1
ATOM 2352 O O . LYS A 1 297 ? 17.422 5.824 23.516 1 96.94 297 LYS A O 1
ATOM 2357 N N . LEU A 1 298 ? 15.555 6.773 22.594 1 97.5 298 LEU A N 1
ATOM 2358 C CA . LEU A 1 298 ? 16.234 8.047 22.344 1 97.5 298 LEU A CA 1
ATOM 2359 C C . LEU A 1 298 ? 15.344 9.219 22.75 1 97.5 298 LEU A C 1
ATOM 2361 O O . LEU A 1 298 ? 14.117 9.141 22.656 1 97.5 298 LEU A O 1
ATOM 2365 N N . ILE A 1 299 ? 15.938 10.227 23.266 1 96.56 299 ILE A N 1
ATOM 2366 C CA . ILE A 1 299 ? 15.328 11.539 23.438 1 96.56 299 ILE A CA 1
ATOM 2367 C C . ILE A 1 299 ? 16.094 12.578 22.625 1 96.56 299 ILE A C 1
ATOM 2369 O O . ILE A 1 299 ? 17.297 12.766 22.812 1 96.56 299 ILE A O 1
ATOM 2373 N N . LEU A 1 300 ? 15.391 13.234 21.719 1 96.94 300 LEU A N 1
ATOM 2374 C CA . LEU A 1 300 ? 16.016 14.164 20.781 1 96.94 300 LEU A CA 1
ATOM 2375 C C . LEU A 1 300 ? 15.516 15.586 21.016 1 96.94 300 LEU A C 1
ATOM 2377 O O . LEU A 1 300 ? 14.391 15.781 21.5 1 96.94 300 LEU A O 1
ATOM 2381 N N . ASP A 1 301 ? 16.344 16.484 20.703 1 95.38 301 ASP A N 1
ATOM 2382 C CA . ASP A 1 301 ? 15.984 17.906 20.656 1 95.38 301 ASP A CA 1
ATOM 2383 C C . ASP A 1 301 ? 16.125 18.453 19.234 1 95.38 301 ASP A C 1
ATOM 2385 O O . ASP A 1 301 ? 17.219 18.531 18.703 1 95.38 301 ASP A O 1
ATOM 2389 N N . ILE A 1 302 ? 15.078 18.875 18.656 1 94.81 302 ILE A N 1
ATOM 2390 C CA . ILE A 1 302 ? 15.117 19.328 17.266 1 94.81 302 ILE A CA 1
ATOM 2391 C C . ILE A 1 302 ? 15.219 20.859 17.234 1 94.81 302 ILE A C 1
ATOM 2393 O O . ILE A 1 302 ? 15.43 21.438 16.172 1 94.81 302 ILE A O 1
ATOM 2397 N N . ASP A 1 303 ? 15.102 21.516 18.328 1 91.88 303 ASP A N 1
ATOM 2398 C CA . ASP A 1 303 ? 15.242 22.953 18.406 1 91.88 303 ASP A CA 1
ATOM 2399 C C . ASP A 1 303 ? 14.477 23.641 17.266 1 91.88 303 ASP A C 1
ATOM 2401 O O . ASP A 1 303 ? 15.047 24.422 16.516 1 91.88 303 ASP A O 1
ATOM 2405 N N . GLN A 1 304 ? 13.25 23.484 17.234 1 91.81 304 GLN A N 1
ATOM 2406 C CA . GLN A 1 304 ? 12.375 23.938 16.156 1 91.81 304 GLN A CA 1
ATOM 2407 C C . GLN A 1 304 ? 12.453 25.438 15.969 1 91.81 304 GLN A C 1
ATOM 2409 O O . GLN A 1 304 ? 12.289 25.953 14.859 1 91.81 304 GLN A O 1
ATOM 2414 N N . GLU A 1 305 ? 12.68 26.219 16.969 1 89.56 305 GLU A N 1
ATOM 2415 C CA . GLU A 1 305 ? 12.711 27.672 16.922 1 89.56 305 GLU A CA 1
ATOM 2416 C C . GLU A 1 305 ? 13.859 28.188 16.047 1 89.56 305 GLU A C 1
ATOM 2418 O O . GLU A 1 305 ? 13.805 29.297 15.539 1 89.56 305 GLU A O 1
ATOM 2423 N N . ASP A 1 306 ? 14.82 27.312 15.867 1 93.06 306 ASP A N 1
ATOM 2424 C CA . ASP A 1 306 ? 15.992 27.734 15.109 1 93.06 306 ASP A CA 1
ATOM 2425 C C . ASP A 1 306 ? 15.938 27.203 13.68 1 93.06 306 ASP A C 1
ATOM 2427 O O . ASP A 1 306 ? 16.969 27.156 12.992 1 93.06 306 ASP A O 1
ATOM 2431 N N . TYR A 1 307 ? 14.773 26.797 13.25 1 94.88 307 TYR A N 1
ATOM 2432 C CA . TYR A 1 307 ? 14.609 26.344 11.875 1 94.88 307 TYR A CA 1
ATOM 2433 C C . TYR A 1 307 ? 14.719 27.516 10.898 1 94.88 307 TYR A C 1
ATOM 2435 O O . TYR A 1 307 ? 14.383 28.641 11.242 1 94.88 307 TYR A O 1
ATOM 2443 N N . VAL A 1 308 ? 15.266 27.203 9.734 1 94.62 308 VAL A N 1
ATOM 2444 C CA . VAL A 1 308 ? 15.211 28.203 8.672 1 94.62 308 VAL A CA 1
ATOM 2445 C C . VAL A 1 308 ? 13.773 28.344 8.172 1 94.62 308 VAL A C 1
ATOM 2447 O O . VAL A 1 308 ? 13.25 27.438 7.52 1 94.62 308 VAL A O 1
ATOM 2450 N N . PRO A 1 309 ? 13.141 29.406 8.383 1 93.56 309 PRO A N 1
ATOM 2451 C CA . PRO A 1 309 ? 11.695 29.547 8.203 1 93.56 309 PRO A CA 1
ATOM 2452 C C . PRO A 1 309 ? 11.25 29.266 6.766 1 93.56 309 PRO A C 1
ATOM 2454 O O . PRO A 1 309 ? 10.227 28.625 6.543 1 93.56 309 PRO A O 1
ATOM 2457 N N . PHE A 1 310 ? 12.008 29.672 5.762 1 94.5 310 PHE A N 1
ATOM 2458 C CA . PHE A 1 310 ? 11.555 29.594 4.379 1 94.5 310 PHE A CA 1
ATOM 2459 C C . PHE A 1 310 ? 12.047 28.297 3.729 1 94.5 310 PHE A C 1
ATOM 2461 O O . PHE A 1 310 ? 11.656 27.984 2.602 1 94.5 310 PHE A O 1
ATOM 2468 N N . LEU A 1 311 ? 12.844 27.562 4.449 1 93.56 311 LEU A N 1
ATOM 2469 C CA . LEU A 1 311 ? 13.445 26.359 3.867 1 93.56 311 LEU A CA 1
ATOM 2470 C C . LEU A 1 311 ? 12.719 25.109 4.34 1 93.56 311 LEU A C 1
ATOM 2472 O O . LEU A 1 311 ? 12.492 24.172 3.555 1 93.56 311 LEU A O 1
ATOM 2476 N N . THR A 1 312 ? 12.414 25.078 5.598 1 92.81 312 THR A N 1
ATOM 2477 C CA . THR A 1 312 ? 11.805 23.875 6.172 1 92.81 312 THR A CA 1
ATOM 2478 C C . THR A 1 312 ? 10.477 24.219 6.84 1 92.81 312 THR A C 1
ATOM 2480 O O . THR A 1 312 ? 10.453 24.844 7.895 1 92.81 312 THR A O 1
ATOM 2483 N N . SER A 1 313 ? 9.438 23.688 6.27 1 92.81 313 SER A N 1
ATOM 2484 C CA . SER A 1 313 ? 8.125 23.969 6.832 1 92.81 313 SER A CA 1
ATOM 2485 C C . SER A 1 313 ? 7.648 22.828 7.727 1 92.81 313 SER A C 1
ATOM 2487 O O . SER A 1 313 ? 6.73 23 8.531 1 92.81 313 SER A O 1
ATOM 2489 N N . THR A 1 314 ? 8.211 21.703 7.637 1 93.75 314 THR A N 1
ATOM 2490 C CA . THR A 1 314 ? 7.848 20.547 8.453 1 93.75 314 THR A CA 1
ATOM 2491 C C . THR A 1 314 ? 8.766 20.422 9.664 1 93.75 314 THR A C 1
ATOM 2493 O O . THR A 1 314 ? 9.984 20.594 9.547 1 93.75 314 THR A O 1
ATOM 2496 N N . ALA A 1 315 ? 8.148 20.219 10.781 1 94.88 315 ALA A N 1
ATOM 2497 C CA . ALA A 1 315 ? 8.945 20.109 12 1 94.88 315 ALA A CA 1
ATOM 2498 C C . ALA A 1 315 ? 8.898 18.688 12.562 1 94.88 315 ALA A C 1
ATOM 2500 O O . ALA A 1 315 ? 7.82 18.109 12.719 1 94.88 315 ALA A O 1
ATOM 2501 N N . GLY A 1 316 ? 10.023 18.141 12.844 1 95.06 316 GLY A N 1
ATOM 2502 C CA . GLY A 1 316 ? 10.172 16.812 13.398 1 95.06 316 GLY A CA 1
ATOM 2503 C C . GLY A 1 316 ? 11.523 16.188 13.102 1 95.06 316 GLY A C 1
ATOM 2504 O O . GLY A 1 316 ? 12.461 16.875 12.719 1 95.06 316 GLY A O 1
ATOM 2505 N N . ALA A 1 317 ? 11.594 14.977 13.523 1 96.62 317 ALA A N 1
ATOM 2506 C CA . ALA A 1 317 ? 12.789 14.195 13.195 1 96.62 317 ALA A CA 1
ATOM 2507 C C . ALA A 1 317 ? 12.484 13.164 12.117 1 96.62 317 ALA A C 1
ATOM 2509 O O . ALA A 1 317 ? 11.359 12.672 12.016 1 96.62 317 ALA A O 1
ATOM 2510 N N . ARG A 1 318 ? 13.422 13.031 11.312 1 96.25 318 ARG A N 1
ATOM 2511 C CA . ARG A 1 318 ? 13.312 11.992 10.289 1 96.25 318 ARG A CA 1
ATOM 2512 C C . ARG A 1 318 ? 14.242 10.82 10.594 1 96.25 318 ARG A C 1
ATOM 2514 O O . ARG A 1 318 ? 15.391 11.023 11 1 96.25 318 ARG A O 1
ATOM 2521 N N . LEU A 1 319 ? 13.742 9.641 10.469 1 97.12 319 LEU A N 1
ATOM 2522 C CA . LEU A 1 319 ? 14.586 8.484 10.766 1 97.12 319 LEU A CA 1
ATOM 2523 C C . LEU A 1 319 ? 14.383 7.387 9.734 1 97.12 319 LEU A C 1
ATOM 2525 O O . LEU A 1 319 ? 13.367 7.367 9.031 1 97.12 319 LEU A O 1
ATOM 2529 N N . MET A 1 320 ? 15.352 6.523 9.617 1 96.12 320 MET A N 1
ATOM 2530 C CA . MET A 1 320 ? 15.336 5.398 8.68 1 96.12 320 MET A CA 1
ATOM 2531 C C . MET A 1 320 ? 16.062 4.199 9.266 1 96.12 320 MET A C 1
ATOM 2533 O O . MET A 1 320 ? 17.109 4.352 9.914 1 96.12 320 MET A O 1
ATOM 2537 N N . LEU A 1 321 ? 15.398 3.094 9.133 1 96.69 321 LEU A N 1
ATOM 2538 C CA . LEU A 1 321 ? 16.062 1.835 9.461 1 96.69 321 LEU A CA 1
ATOM 2539 C C . LEU A 1 321 ? 16.625 1.173 8.211 1 96.69 321 LEU A C 1
ATOM 2541 O O . LEU A 1 321 ? 15.977 1.134 7.172 1 96.69 321 LEU A O 1
ATOM 2545 N N . HIS A 1 322 ? 17.828 0.759 8.273 1 94.88 322 HIS A N 1
ATOM 2546 C CA . HIS A 1 322 ? 18.469 0.129 7.121 1 94.88 322 HIS A CA 1
ATOM 2547 C C . HIS A 1 322 ? 19.5 -0.892 7.562 1 94.88 322 HIS A C 1
ATOM 2549 O O . HIS A 1 322 ? 19.828 -0.979 8.75 1 94.88 322 HIS A O 1
ATOM 2555 N N . GLU A 1 323 ? 20 -1.645 6.602 1 94 323 GLU A N 1
ATOM 2556 C CA . GLU A 1 323 ? 21 -2.664 6.871 1 94 323 GLU A CA 1
ATOM 2557 C C . GLU A 1 323 ? 22.359 -2.033 7.148 1 94 323 GLU A C 1
ATOM 2559 O O . GLU A 1 323 ? 22.594 -0.873 6.809 1 94 323 GLU A O 1
ATOM 2564 N N . GLN A 1 324 ? 23.219 -2.869 7.844 1 95.06 324 GLN A N 1
ATOM 2565 C CA . GLN A 1 324 ? 24.578 -2.393 8.125 1 95.06 324 GLN A CA 1
ATOM 2566 C C . GLN A 1 324 ? 25.344 -2.137 6.828 1 95.06 324 GLN A C 1
ATOM 2568 O O . GLN A 1 324 ? 25.125 -2.814 5.824 1 95.06 324 GLN A O 1
ATOM 2573 N N . ARG A 1 325 ? 26.078 -1.116 6.77 1 93.06 325 ARG A N 1
ATOM 2574 C CA . ARG A 1 325 ? 27 -0.777 5.691 1 93.06 325 ARG A CA 1
ATOM 2575 C C . ARG A 1 325 ? 26.234 -0.373 4.43 1 93.06 325 ARG A C 1
ATOM 2577 O O . ARG A 1 325 ? 26.688 -0.632 3.314 1 93.06 325 ARG A O 1
ATOM 2584 N N . THR A 1 326 ? 25.062 0.077 4.57 1 93.5 326 THR A N 1
ATOM 2585 C CA . THR A 1 326 ? 24.312 0.631 3.453 1 93.5 326 THR A CA 1
ATOM 2586 C C . THR A 1 326 ? 24.141 2.141 3.609 1 93.5 326 THR A C 1
ATOM 2588 O O . THR A 1 326 ? 24.156 2.658 4.727 1 93.5 326 THR A O 1
ATOM 2591 N N . TYR A 1 327 ? 24.141 2.791 2.451 1 94.56 327 TYR A N 1
ATOM 2592 C CA . TYR A 1 327 ? 23.906 4.23 2.494 1 94.56 327 TYR A CA 1
ATOM 2593 C C . TYR A 1 327 ? 22.453 4.543 2.811 1 94.56 327 TYR A C 1
ATOM 2595 O O . TYR A 1 327 ? 21.547 3.998 2.18 1 94.56 327 TYR A O 1
ATOM 2603 N N . PRO A 1 328 ? 22.188 5.379 3.809 1 94.75 328 PRO A N 1
ATOM 2604 C CA . PRO A 1 328 ? 20.812 5.703 4.191 1 94.75 328 PRO A CA 1
ATOM 2605 C C . PRO A 1 328 ? 20.156 6.734 3.271 1 94.75 328 PRO A C 1
ATOM 2607 O O . PRO A 1 328 ? 20.516 7.914 3.318 1 94.75 328 PRO A O 1
ATOM 2610 N N . PHE A 1 329 ? 19.312 6.336 2.469 1 92.69 329 PHE A N 1
ATOM 2611 C CA . PHE A 1 329 ? 18.531 7.25 1.64 1 92.69 329 PHE A CA 1
ATOM 2612 C C . PHE A 1 329 ? 17.297 7.742 2.385 1 92.69 329 PHE A C 1
ATOM 2614 O O . PHE A 1 329 ? 16.172 7.422 2 1 92.69 329 PHE A O 1
ATOM 2621 N N . ILE A 1 330 ? 17.484 8.609 3.279 1 93 330 ILE A N 1
ATOM 2622 C CA . ILE A 1 330 ? 16.516 9.047 4.277 1 93 330 ILE A CA 1
ATOM 2623 C C . ILE A 1 330 ? 15.422 9.867 3.602 1 93 330 ILE A C 1
ATOM 2625 O O . ILE A 1 330 ? 14.258 9.836 4.023 1 93 330 ILE A O 1
ATOM 2629 N N . LYS A 1 331 ? 15.719 10.586 2.596 1 90.44 331 LYS A N 1
ATOM 2630 C CA . LYS A 1 331 ? 14.719 11.406 1.918 1 90.44 331 LYS A CA 1
ATOM 2631 C C . LYS A 1 331 ? 13.648 10.539 1.271 1 90.44 331 LYS A C 1
ATOM 2633 O O . LYS A 1 331 ? 12.461 10.852 1.349 1 90.44 331 LYS A O 1
ATOM 2638 N N . GLU A 1 332 ? 14.102 9.469 0.704 1 87.69 332 GLU A N 1
ATOM 2639 C CA . GLU A 1 332 ? 13.195 8.609 -0.062 1 87.69 332 GLU A CA 1
ATOM 2640 C C . GLU A 1 332 ? 12.508 7.59 0.838 1 87.69 332 GLU A C 1
ATOM 2642 O O . GLU A 1 332 ? 11.328 7.285 0.649 1 87.69 332 GLU A O 1
ATOM 2647 N N . GLU A 1 333 ? 13.227 7.137 1.803 1 88.69 333 GLU A N 1
ATOM 2648 C CA . GLU A 1 333 ? 12.719 5.98 2.535 1 88.69 333 GLU A CA 1
ATOM 2649 C C . GLU A 1 333 ? 12.523 6.305 4.012 1 88.69 333 GLU A C 1
ATOM 2651 O O . GLU A 1 333 ? 12.086 5.453 4.789 1 88.69 333 GLU A O 1
ATOM 2656 N N . GLY A 1 334 ? 12.711 7.383 4.387 1 92.12 334 GLY A N 1
ATOM 2657 C CA . GLY A 1 334 ? 12.625 7.723 5.801 1 92.12 334 GLY A CA 1
ATOM 2658 C C . GLY A 1 334 ? 11.203 7.98 6.266 1 92.12 334 GLY A C 1
ATOM 2659 O O . GLY A 1 334 ? 10.297 8.141 5.445 1 92.12 334 GLY A O 1
ATOM 2660 N N . ILE A 1 335 ? 11.031 7.934 7.578 1 93.81 335 ILE A N 1
ATOM 2661 C CA . ILE A 1 335 ? 9.75 8.234 8.203 1 93.81 335 ILE A CA 1
ATOM 2662 C C . ILE A 1 335 ? 9.906 9.422 9.148 1 93.81 335 ILE A C 1
ATOM 2664 O O . ILE A 1 335 ? 11.016 9.734 9.586 1 93.81 335 ILE A O 1
ATOM 2668 N N . ASP A 1 336 ? 8.812 10 9.398 1 95.12 336 ASP A N 1
ATOM 2669 C CA . ASP A 1 336 ? 8.828 11.172 10.273 1 95.12 336 ASP A CA 1
ATOM 2670 C C . ASP A 1 336 ? 8.43 10.797 11.695 1 95.12 336 ASP A C 1
ATOM 2672 O O . ASP A 1 336 ? 7.652 9.867 11.906 1 95.12 336 ASP A O 1
ATOM 2676 N N . ALA A 1 337 ? 9.031 11.461 12.594 1 96.19 337 ALA A N 1
ATOM 2677 C CA . ALA A 1 337 ? 8.648 11.391 14 1 96.19 337 ALA A CA 1
ATOM 2678 C C . ALA A 1 337 ? 8.188 12.758 14.508 1 96.19 337 ALA A C 1
ATOM 2680 O O . ALA A 1 337 ? 8.906 13.75 14.383 1 96.19 337 ALA A O 1
ATOM 2681 N N . MET A 1 338 ? 7.062 12.789 15.109 1 95.19 338 MET A N 1
ATOM 2682 C CA . MET A 1 338 ? 6.395 14.031 15.508 1 95.19 338 MET A CA 1
ATOM 2683 C C . MET A 1 338 ? 6.973 14.562 16.812 1 95.19 338 MET A C 1
ATOM 2685 O O . MET A 1 338 ? 7.266 13.797 17.734 1 95.19 338 MET A O 1
ATOM 2689 N N . SER A 1 339 ? 7.109 15.867 16.891 1 94.38 339 SER A N 1
ATOM 2690 C CA . SER A 1 339 ? 7.57 16.5 18.109 1 94.38 339 SER A CA 1
ATOM 2691 C C . SER A 1 339 ? 6.5 16.453 19.203 1 94.38 339 SER A C 1
ATOM 2693 O O . SER A 1 339 ? 5.305 16.422 18.906 1 94.38 339 SER A O 1
ATOM 2695 N N . GLY A 1 340 ? 6.953 16.422 20.438 1 94.06 340 GLY A N 1
ATOM 2696 C CA . GLY A 1 340 ? 6.051 16.406 21.562 1 94.06 340 GLY A CA 1
ATOM 2697 C C . GLY A 1 340 ? 5.41 15.055 21.812 1 94.06 340 GLY A C 1
ATOM 2698 O O . GLY A 1 340 ? 4.398 14.953 22.516 1 94.06 340 GLY A O 1
ATOM 2699 N N . THR A 1 341 ? 5.926 14.055 21.125 1 95.62 341 THR A N 1
ATOM 2700 C CA . THR A 1 341 ? 5.344 12.719 21.25 1 95.62 341 THR A CA 1
ATOM 2701 C C . THR A 1 341 ? 6.434 11.672 21.453 1 95.62 341 THR A C 1
ATOM 2703 O O . THR A 1 341 ? 7.609 11.93 21.188 1 95.62 341 THR A O 1
ATOM 2706 N N . GLU A 1 342 ? 6.023 10.609 22.062 1 95.88 342 GLU A N 1
ATOM 2707 C CA . GLU A 1 342 ? 6.82 9.383 22.062 1 95.88 342 GLU A CA 1
ATOM 2708 C C . GLU A 1 342 ? 6.375 8.438 20.953 1 95.88 342 GLU A C 1
ATOM 2710 O O . GLU A 1 342 ? 5.238 7.953 20.969 1 95.88 342 GLU A O 1
ATOM 2715 N N . THR A 1 343 ? 7.219 8.273 20.031 1 96.31 343 THR A N 1
ATOM 2716 C CA . THR A 1 343 ? 6.93 7.375 18.906 1 96.31 343 THR A CA 1
ATOM 2717 C C . THR A 1 343 ? 7.543 5.996 19.156 1 96.31 343 THR A C 1
ATOM 2719 O O . THR A 1 343 ? 8.75 5.875 19.344 1 96.31 343 THR A O 1
ATOM 2722 N N . SER A 1 344 ? 6.688 4.992 19.188 1 96.62 344 SER A N 1
ATOM 2723 C CA . SER A 1 344 ? 7.129 3.607 19.328 1 96.62 344 SER A CA 1
ATOM 2724 C C . SER A 1 344 ? 7.094 2.875 18 1 96.62 344 SER A C 1
ATOM 2726 O O . SER A 1 344 ? 6.051 2.82 17.344 1 96.62 344 SER A O 1
ATOM 2728 N N . ILE A 1 345 ? 8.227 2.289 17.641 1 96.56 345 ILE A N 1
ATOM 2729 C CA . ILE A 1 345 ? 8.344 1.632 16.344 1 96.56 345 ILE A CA 1
ATOM 2730 C C . ILE A 1 345 ? 8.688 0.157 16.547 1 96.56 345 ILE A C 1
ATOM 2732 O O . ILE A 1 345 ? 9.781 -0.175 17.016 1 96.56 345 ILE A O 1
ATOM 2736 N N . GLY A 1 346 ? 7.75 -0.708 16.234 1 95.31 346 GLY A N 1
ATOM 2737 C CA . GLY A 1 346 ? 8.023 -2.135 16.141 1 95.31 346 GLY A CA 1
ATOM 2738 C C . GLY A 1 346 ? 8.562 -2.561 14.797 1 95.31 346 GLY A C 1
ATOM 2739 O O . GLY A 1 346 ? 8 -2.191 13.758 1 95.31 346 GLY A O 1
ATOM 2740 N N . VAL A 1 347 ? 9.602 -3.418 14.859 1 95.25 347 VAL A N 1
ATOM 2741 C CA . VAL A 1 347 ? 10.305 -3.691 13.609 1 95.25 347 VAL A CA 1
ATOM 2742 C C . VAL A 1 347 ? 10.219 -5.184 13.289 1 95.25 347 VAL A C 1
ATOM 2744 O O . VAL A 1 347 ? 10.406 -6.027 14.164 1 95.25 347 VAL A O 1
ATOM 2747 N N . LEU A 1 348 ? 9.906 -5.449 12.07 1 93.94 348 LEU A N 1
ATOM 2748 C CA . LEU A 1 348 ? 9.977 -6.77 11.453 1 93.94 348 LEU A CA 1
ATOM 2749 C C . LEU A 1 348 ? 10.922 -6.758 10.25 1 93.94 348 LEU A C 1
ATOM 2751 O O . LEU A 1 348 ? 10.789 -5.91 9.367 1 93.94 348 LEU A O 1
ATOM 2755 N N . VAL A 1 349 ? 11.883 -7.719 10.305 1 93.88 349 VAL A N 1
ATOM 2756 C CA . VAL A 1 349 ? 12.883 -7.746 9.242 1 93.88 349 VAL A CA 1
ATOM 2757 C C . VAL A 1 349 ? 12.422 -8.68 8.125 1 93.88 349 VAL A C 1
ATOM 2759 O O . VAL A 1 349 ? 12.234 -9.875 8.344 1 93.88 349 VAL A O 1
ATOM 2762 N N . ASP A 1 350 ? 12.281 -8.117 6.957 1 90.25 350 ASP A N 1
ATOM 2763 C CA . ASP A 1 350 ? 11.969 -8.883 5.758 1 90.25 350 ASP A CA 1
ATOM 2764 C C . ASP A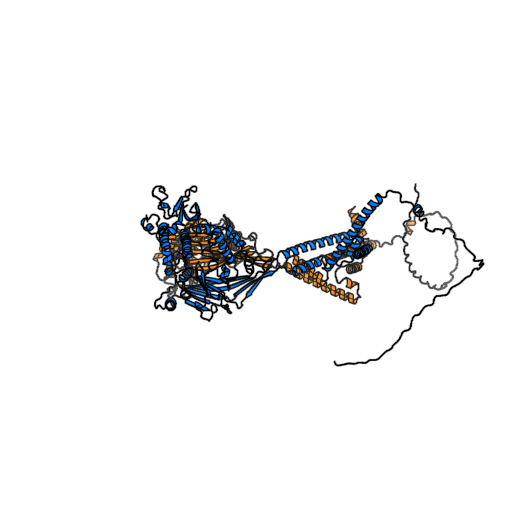 1 350 ? 13.203 -9.055 4.879 1 90.25 350 ASP A C 1
ATOM 2766 O O . ASP A 1 350 ? 13.719 -8.086 4.328 1 90.25 350 ASP A O 1
ATOM 2770 N N . LYS A 1 351 ? 13.562 -10.297 4.711 1 91.81 351 LYS A N 1
ATOM 2771 C CA . LYS A 1 351 ? 14.719 -10.602 3.869 1 91.81 351 LYS A CA 1
ATOM 2772 C C . LYS A 1 351 ? 14.289 -11.281 2.576 1 91.81 351 LYS A C 1
ATOM 2774 O O . LYS A 1 351 ? 13.609 -12.312 2.607 1 91.81 351 LYS A O 1
ATOM 2779 N N . LEU A 1 352 ? 14.648 -10.703 1.516 1 90.31 352 LEU A N 1
ATOM 2780 C CA . LEU A 1 352 ? 14.367 -11.266 0.199 1 90.31 352 LEU A CA 1
ATOM 2781 C C . LEU A 1 352 ? 15.648 -11.789 -0.454 1 90.31 352 LEU A C 1
ATOM 2783 O O . LEU A 1 352 ? 16.625 -11.055 -0.576 1 90.31 352 LEU A O 1
ATOM 2787 N N . GLN A 1 353 ? 15.617 -13.023 -0.772 1 92.44 353 GLN A N 1
ATOM 2788 C CA . GLN A 1 353 ? 16.734 -13.656 -1.47 1 92.44 353 GLN A CA 1
ATOM 2789 C C . GLN A 1 353 ? 16.281 -14.234 -2.809 1 92.44 353 GLN A C 1
ATOM 2791 O O . GLN A 1 353 ? 15.555 -15.234 -2.85 1 92.44 353 GLN A O 1
ATOM 2796 N N . ARG A 1 354 ? 16.844 -13.703 -3.852 1 92.12 354 ARG A N 1
ATOM 2797 C CA . ARG A 1 354 ? 16.516 -14.156 -5.203 1 92.12 354 ARG A CA 1
ATOM 2798 C C . ARG A 1 354 ? 17.656 -14.992 -5.781 1 92.12 354 ARG A C 1
ATOM 2800 O O . ARG A 1 354 ? 18.797 -14.922 -5.301 1 92.12 354 ARG A O 1
ATOM 2807 N N . MET A 1 355 ? 17.453 -15.758 -6.777 1 90.81 355 MET A N 1
ATOM 2808 C CA . MET A 1 355 ? 18.438 -16.672 -7.348 1 90.81 355 MET A CA 1
ATOM 2809 C C . MET A 1 355 ? 19.375 -15.953 -8.312 1 90.81 355 MET A C 1
ATOM 2811 O O . MET A 1 355 ? 20.531 -16.344 -8.477 1 90.81 355 MET A O 1
ATOM 2815 N N . GLY A 1 356 ? 18.922 -14.852 -8.875 1 89.12 356 GLY A N 1
ATOM 2816 C CA . GLY A 1 356 ? 19.734 -14.172 -9.875 1 89.12 356 GLY A CA 1
ATOM 2817 C C . GLY A 1 356 ? 19.469 -14.648 -11.289 1 89.12 356 GLY A C 1
ATOM 2818 O O . GLY A 1 356 ? 18.562 -15.469 -11.516 1 89.12 356 GLY A O 1
ATOM 2819 N N . GLU A 1 357 ? 20.281 -14.188 -12.18 1 86.94 357 GLU A N 1
ATOM 2820 C CA . GLU A 1 357 ? 20.125 -14.609 -13.57 1 86.94 357 GLU A CA 1
ATOM 2821 C C . GLU A 1 357 ? 20.5 -16.078 -13.742 1 86.94 357 GLU A C 1
ATOM 2823 O O . GLU A 1 357 ? 21.484 -16.547 -13.172 1 86.94 357 GLU A O 1
ATOM 2828 N N . PRO A 1 358 ? 19.641 -16.688 -14.484 1 90.12 358 PRO A N 1
ATOM 2829 C CA . PRO A 1 358 ? 18.562 -16.297 -15.398 1 90.12 358 PRO A CA 1
ATOM 2830 C C . PRO A 1 358 ? 17.188 -16.359 -14.742 1 90.12 358 PRO A C 1
ATOM 2832 O O . PRO A 1 358 ? 16.172 -16.047 -15.383 1 90.12 358 PRO A O 1
ATOM 2835 N N . TYR A 1 359 ? 17.078 -16.766 -13.578 1 89.19 359 TYR A N 1
ATOM 2836 C CA . TYR A 1 359 ? 15.797 -16.938 -12.898 1 89.19 359 TYR A CA 1
ATOM 2837 C C . TYR A 1 359 ? 15.148 -15.586 -12.617 1 89.19 359 TYR A C 1
ATOM 2839 O O . TYR A 1 359 ? 13.938 -15.422 -12.789 1 89.19 359 TYR A O 1
ATOM 2847 N N . SER A 1 360 ? 15.938 -14.648 -12.164 1 88.81 360 SER A N 1
ATOM 2848 C CA . SER A 1 360 ? 15.445 -13.305 -11.875 1 88.81 360 SER A CA 1
ATOM 2849 C C . SER A 1 360 ? 16.422 -12.25 -12.367 1 88.81 360 SER A C 1
ATOM 2851 O O . SER A 1 360 ? 17.641 -12.438 -12.305 1 88.81 360 SER A O 1
ATOM 2853 N N . PRO A 1 361 ? 15.828 -11.156 -12.898 1 87.88 361 PRO A N 1
ATOM 2854 C CA . PRO A 1 361 ? 16.688 -10.086 -13.391 1 87.88 361 PRO A CA 1
ATOM 2855 C C . PRO A 1 361 ? 17.234 -9.195 -12.266 1 87.88 361 PRO A C 1
ATOM 2857 O O . PRO A 1 361 ? 16.828 -8.039 -12.148 1 87.88 361 PRO A O 1
ATOM 2860 N N . C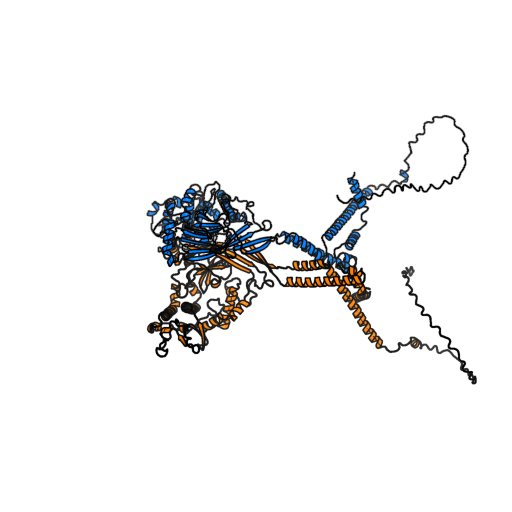YS A 1 362 ? 18.078 -9.641 -11.461 1 90.88 362 CYS A N 1
ATOM 2861 C CA . CYS A 1 362 ? 18.672 -8.914 -10.344 1 90.88 362 CYS A CA 1
ATOM 2862 C C . CYS A 1 362 ? 20.203 -8.992 -10.398 1 90.88 362 CYS A C 1
ATOM 2864 O O . CYS A 1 362 ? 20.766 -9.688 -11.242 1 90.88 362 CYS A O 1
ATOM 2866 N N . THR A 1 363 ? 20.844 -8.102 -9.586 1 93.38 363 THR A N 1
ATOM 2867 C CA . THR A 1 363 ? 22.297 -8.07 -9.516 1 93.38 363 THR A CA 1
ATOM 2868 C C . THR A 1 363 ? 22.781 -8.398 -8.102 1 93.38 363 THR A C 1
ATOM 2870 O O . THR A 1 363 ? 22.141 -8.016 -7.121 1 93.38 363 THR A O 1
ATOM 2873 N N . MET A 1 364 ? 23.906 -9.117 -7.969 1 91 364 MET A N 1
ATOM 2874 C CA . MET A 1 364 ? 24.422 -9.531 -6.668 1 91 364 MET A CA 1
ATOM 2875 C C . MET A 1 364 ? 25.172 -8.398 -5.988 1 91 364 MET A C 1
ATOM 2877 O O . MET A 1 364 ? 25.078 -8.219 -4.773 1 91 364 MET A O 1
ATOM 2881 N N . ASN A 1 365 ? 25.938 -7.664 -6.734 1 89.25 365 ASN A N 1
ATOM 2882 C CA . ASN A 1 365 ? 26.766 -6.625 -6.125 1 89.25 365 ASN A CA 1
ATOM 2883 C C . ASN A 1 365 ? 26.828 -5.375 -6.996 1 89.25 365 ASN A C 1
ATOM 2885 O O . ASN A 1 365 ? 27.641 -4.484 -6.754 1 89.25 365 ASN A O 1
ATOM 2889 N N . GLY A 1 366 ? 26.125 -5.293 -8 1 90.31 366 GLY A N 1
ATOM 2890 C CA . GLY A 1 366 ? 26.094 -4.113 -8.852 1 90.31 366 GLY A CA 1
ATOM 2891 C C . GLY A 1 366 ? 27.203 -4.086 -9.883 1 90.31 366 GLY A C 1
ATOM 2892 O O . GLY A 1 366 ? 27.344 -3.111 -10.625 1 90.31 366 GLY A O 1
ATOM 2893 N N . SER A 1 367 ? 28.031 -5.117 -10.008 1 89.38 367 SER A N 1
ATOM 2894 C CA . SER A 1 367 ? 29.156 -5.152 -10.938 1 89.38 367 SER A CA 1
ATOM 2895 C C . SER A 1 367 ? 28.672 -5.246 -12.383 1 89.38 367 SER A C 1
ATOM 2897 O O . SER A 1 367 ? 29.375 -4.82 -13.305 1 89.38 367 SER A O 1
ATOM 2899 N N . ASP A 1 368 ? 27.516 -5.699 -12.5 1 90.19 368 ASP A N 1
ATOM 2900 C CA . ASP A 1 368 ? 27 -5.883 -13.852 1 90.19 368 ASP A CA 1
ATOM 2901 C C . ASP A 1 368 ? 26.188 -4.668 -14.289 1 90.19 368 ASP A C 1
ATOM 2903 O O . ASP A 1 368 ? 25.547 -4.691 -15.344 1 90.19 368 ASP A O 1
ATOM 2907 N N . VAL A 1 369 ? 26.203 -3.662 -13.5 1 91.81 369 VAL A N 1
ATOM 2908 C CA . VAL A 1 369 ? 25.5 -2.432 -13.844 1 91.81 369 VAL A CA 1
ATOM 2909 C C . VAL A 1 369 ? 26.469 -1.446 -14.492 1 91.81 369 VAL A C 1
ATOM 2911 O O . VAL A 1 369 ? 27.609 -1.309 -14.055 1 91.81 369 VAL A O 1
ATOM 2914 N N . ALA A 1 370 ? 26.047 -0.819 -15.555 1 90.62 370 ALA A N 1
ATOM 2915 C CA . ALA A 1 370 ? 26.891 0.027 -16.391 1 90.62 370 ALA A CA 1
ATOM 2916 C C . ALA A 1 370 ? 27.125 1.387 -15.734 1 90.62 370 ALA A C 1
ATOM 2918 O O . ALA A 1 370 ? 27.984 2.158 -16.172 1 90.62 370 ALA A O 1
ATOM 2919 N N . ILE A 1 371 ? 26.516 1.716 -14.68 1 91.31 371 ILE A N 1
ATOM 2920 C CA . ILE A 1 371 ? 26.625 3.025 -14.047 1 91.31 371 ILE A CA 1
ATOM 2921 C C . ILE A 1 371 ? 27.609 2.959 -12.883 1 91.31 371 ILE A C 1
ATOM 2923 O O . ILE A 1 371 ? 27.547 2.037 -12.062 1 91.31 371 ILE A O 1
ATOM 2927 N N . ARG A 1 372 ? 28.5 3.918 -12.883 1 89.94 372 ARG A N 1
ATOM 2928 C CA . ARG A 1 372 ? 29.438 4.004 -11.773 1 89.94 372 ARG A CA 1
ATOM 2929 C C . ARG A 1 372 ? 28.719 4.391 -10.477 1 89.94 372 ARG A C 1
ATOM 2931 O O . ARG A 1 372 ? 27.984 5.379 -10.438 1 89.94 372 ARG A O 1
ATOM 2938 N N . ASN A 1 373 ? 28.953 3.637 -9.477 1 91.56 373 ASN A N 1
ATOM 2939 C CA . ASN A 1 373 ? 28.359 3.922 -8.18 1 91.56 373 ASN A CA 1
ATOM 2940 C C . ASN A 1 373 ? 29.094 5.035 -7.445 1 91.56 373 ASN A C 1
ATOM 2942 O O . ASN A 1 373 ? 30.188 4.816 -6.93 1 91.56 373 ASN A O 1
ATOM 2946 N N . LEU A 1 374 ? 28.484 6.152 -7.277 1 92.38 374 LEU A N 1
ATOM 2947 C CA . LEU A 1 374 ? 29.109 7.316 -6.645 1 92.38 374 LEU A CA 1
ATOM 2948 C C . LEU A 1 374 ? 29.125 7.16 -5.129 1 92.38 374 LEU A C 1
ATOM 2950 O O . LEU A 1 374 ? 29.844 7.887 -4.438 1 92.38 374 LEU A O 1
ATOM 2954 N N . TYR A 1 375 ? 28.391 6.289 -4.629 1 92.38 375 TYR A N 1
ATOM 2955 C CA . TYR A 1 375 ? 28.281 6.121 -3.184 1 92.38 375 TYR A CA 1
ATOM 2956 C C . TYR A 1 375 ? 29.266 5.078 -2.68 1 92.38 375 TYR A C 1
ATOM 2958 O O . TYR A 1 375 ? 29.344 4.809 -1.479 1 92.38 375 TYR A O 1
ATOM 2966 N N . SER A 1 376 ? 30.031 4.531 -3.527 1 87.69 376 SER A N 1
ATOM 2967 C CA . SER A 1 376 ? 31.062 3.574 -3.137 1 87.69 376 SER A CA 1
ATOM 2968 C C . SER A 1 376 ? 32.125 4.234 -2.285 1 87.69 376 SER A C 1
ATOM 2970 O O . SER A 1 376 ? 32.844 3.559 -1.537 1 87.69 376 SER A O 1
ATOM 2972 N N . SER A 1 377 ? 32.188 5.52 -2.359 1 85.88 377 SER A N 1
ATOM 2973 C CA . SER A 1 377 ? 33.156 6.258 -1.574 1 85.88 377 SER A CA 1
ATOM 2974 C C . SER A 1 377 ? 32.875 6.152 -0.081 1 85.88 377 SER A C 1
ATOM 2976 O O . SER A 1 377 ? 33.781 6.344 0.746 1 85.88 377 SER A O 1
ATOM 2978 N N . TYR A 1 378 ? 31.672 5.852 0.284 1 88.5 378 TYR A N 1
ATOM 2979 C CA . TYR A 1 378 ? 31.297 5.688 1.683 1 88.5 378 TYR A CA 1
ATOM 2980 C C . TYR A 1 378 ? 31.469 4.242 2.131 1 88.5 378 TYR A C 1
ATOM 2982 O O . TYR A 1 378 ? 31.109 3.881 3.252 1 88.5 378 TYR A O 1
ATOM 2990 N N . ASN A 1 379 ? 32 3.395 1.302 1 87.44 379 ASN A N 1
ATOM 2991 C CA . ASN A 1 379 ? 32.219 1.976 1.577 1 87.44 379 ASN A CA 1
ATOM 2992 C C . ASN A 1 379 ? 30.891 1.267 1.866 1 87.44 379 ASN A C 1
ATOM 2994 O O . ASN A 1 379 ? 30.797 0.493 2.82 1 87.44 379 ASN A O 1
ATOM 2998 N N . THR A 1 380 ? 29.891 1.626 1.041 1 90.25 380 THR A N 1
ATOM 2999 C CA . THR A 1 380 ? 28.562 1.052 1.241 1 90.25 380 THR A CA 1
ATOM 3000 C C . THR A 1 380 ? 28.25 0.035 0.15 1 90.25 380 THR A C 1
ATOM 3002 O O . THR A 1 380 ? 28.906 0.012 -0.896 1 90.25 380 THR A O 1
ATOM 3005 N N . THR A 1 381 ? 27.328 -0.825 0.452 1 91.25 381 THR A N 1
ATOM 3006 C CA . THR A 1 381 ? 26.891 -1.854 -0.485 1 91.25 381 THR A CA 1
ATOM 3007 C C . THR A 1 381 ? 25.984 -1.26 -1.552 1 91.25 381 THR A C 1
ATOM 3009 O O . THR A 1 381 ? 25.453 -0.156 -1.385 1 91.25 381 THR A O 1
ATOM 3012 N N . TYR A 1 382 ? 25.859 -2.027 -2.615 1 92.5 382 TYR A N 1
ATOM 3013 C CA . TYR A 1 382 ? 25.031 -1.595 -3.746 1 92.5 382 TYR A CA 1
ATOM 3014 C C . TYR A 1 382 ? 23.562 -1.533 -3.365 1 92.5 382 TYR A C 1
ATOM 3016 O O . TYR A 1 382 ? 23.078 -2.373 -2.604 1 92.5 382 TYR A O 1
ATOM 3024 N N . SER A 1 383 ? 22.891 -0.552 -3.814 1 90.88 383 SER A N 1
ATOM 3025 C CA . SER A 1 383 ? 21.438 -0.401 -3.748 1 90.88 383 SER A CA 1
ATOM 3026 C C . SER A 1 383 ? 20.891 0.209 -5.031 1 90.88 383 SER A C 1
ATOM 3028 O O . SER A 1 383 ? 21.594 0.93 -5.738 1 90.88 383 SER A O 1
ATOM 3030 N N . SER A 1 384 ? 19.719 -0.18 -5.352 1 89.19 384 SER A N 1
ATOM 3031 C CA . SER A 1 384 ? 19.094 0.367 -6.551 1 89.19 384 SER A CA 1
ATOM 3032 C C . SER A 1 384 ? 19.016 1.888 -6.484 1 89.19 384 SER A C 1
ATOM 3034 O O . SER A 1 384 ? 19.172 2.57 -7.496 1 89.19 384 SER A O 1
ATOM 3036 N N . GLN A 1 385 ? 18.797 2.469 -5.324 1 90 385 GLN A N 1
ATOM 3037 C CA . GLN A 1 385 ? 18.703 3.916 -5.156 1 90 385 GLN A CA 1
ATOM 3038 C C . GLN A 1 385 ? 20.047 4.582 -5.414 1 90 385 GLN A C 1
ATOM 3040 O O . GLN A 1 385 ? 20.109 5.668 -5.996 1 90 385 GLN A O 1
ATOM 3045 N N . ALA A 1 386 ? 21.047 3.963 -4.945 1 93.25 386 ALA A N 1
ATOM 3046 C CA . ALA A 1 386 ? 22.391 4.5 -5.207 1 93.25 386 ALA A CA 1
ATOM 3047 C C . ALA A 1 386 ? 22.672 4.566 -6.703 1 93.25 386 ALA A C 1
ATOM 3049 O O . ALA A 1 386 ? 23.266 5.527 -7.184 1 93.25 386 ALA A O 1
ATOM 3050 N N . CYS A 1 387 ? 22.203 3.535 -7.371 1 93.31 387 CYS A N 1
ATOM 3051 C CA . CYS A 1 387 ? 22.391 3.492 -8.82 1 93.31 387 CYS A CA 1
ATOM 3052 C C . CYS A 1 387 ? 21.578 4.582 -9.508 1 93.31 387 CYS A C 1
ATOM 3054 O O . CYS A 1 387 ? 22.078 5.277 -10.391 1 93.31 387 CYS A O 1
ATOM 3056 N N . LEU A 1 388 ? 20.375 4.734 -9.102 1 91.31 388 LEU A N 1
ATOM 3057 C CA . LEU A 1 388 ? 19.516 5.73 -9.711 1 91.31 388 LEU A CA 1
ATOM 3058 C C . LEU A 1 388 ? 20.062 7.137 -9.5 1 91.31 388 LEU A C 1
ATOM 3060 O O . LEU A 1 388 ? 20.078 7.945 -10.43 1 91.31 388 LEU A O 1
ATOM 3064 N N . HIS A 1 389 ? 20.516 7.445 -8.297 1 93 389 HIS A N 1
ATOM 3065 C CA . HIS A 1 389 ? 21.078 8.75 -7.996 1 93 389 HIS A CA 1
ATOM 3066 C C . HIS A 1 389 ? 22.375 8.977 -8.766 1 93 389 HIS A C 1
ATOM 3068 O O . HIS A 1 389 ? 22.641 10.086 -9.234 1 93 389 HIS A O 1
ATOM 3074 N N . SER A 1 390 ? 23.172 7.93 -8.867 1 95.12 390 SER A N 1
ATOM 3075 C CA . SER A 1 390 ? 24.406 8.023 -9.625 1 95.12 390 SER A CA 1
ATOM 3076 C C . SER A 1 390 ? 24.141 8.25 -11.109 1 95.12 390 SER A C 1
ATOM 3078 O O . SER A 1 390 ? 24.859 9.016 -11.766 1 95.12 390 SER A O 1
ATOM 3080 N N . CYS A 1 391 ? 23.125 7.527 -11.57 1 94.19 391 CYS A N 1
ATOM 3081 C CA . CYS A 1 391 ? 22.734 7.688 -12.969 1 94.19 391 CYS A CA 1
ATOM 3082 C C . CYS A 1 391 ? 22.281 9.117 -13.242 1 94.19 391 CYS A C 1
ATOM 3084 O O . CYS A 1 391 ? 22.688 9.719 -14.242 1 94.19 391 CYS A O 1
ATOM 3086 N N . PHE A 1 392 ? 21.531 9.664 -12.414 1 93.94 392 PHE A N 1
ATOM 3087 C CA . PHE A 1 392 ? 21.062 11.039 -12.594 1 93.94 392 PHE A CA 1
ATOM 3088 C C . PHE A 1 392 ? 22.219 12.016 -12.57 1 93.94 392 PHE A C 1
ATOM 3090 O O . PHE A 1 392 ? 22.281 12.93 -13.391 1 93.94 392 PHE A O 1
ATOM 3097 N N . GLN A 1 393 ? 23.109 11.906 -11.586 1 95.12 393 GLN A N 1
ATOM 3098 C CA . GLN A 1 393 ? 24.266 12.789 -11.469 1 95.12 393 GLN A CA 1
ATOM 3099 C C . GLN A 1 393 ? 25.156 12.688 -12.703 1 95.12 393 GLN A C 1
ATOM 3101 O O . GLN A 1 393 ? 25.734 13.688 -13.141 1 95.12 393 GLN A O 1
ATOM 3106 N N . ASP A 1 394 ? 25.266 11.484 -13.18 1 93.25 394 ASP A N 1
ATOM 3107 C CA . ASP A 1 394 ? 26.031 11.297 -14.414 1 93.25 394 ASP A CA 1
ATOM 3108 C C . ASP A 1 394 ? 25.391 12.062 -15.57 1 93.25 394 ASP A C 1
ATOM 3110 O O . ASP A 1 394 ? 26.109 12.664 -16.375 1 93.25 394 ASP A O 1
ATOM 3114 N N . HIS A 1 395 ? 24.172 12.008 -15.633 1 93.31 395 HIS A N 1
ATOM 3115 C CA . HIS A 1 395 ? 23.453 12.75 -16.672 1 93.31 395 HIS A CA 1
ATOM 3116 C C . HIS A 1 395 ? 23.625 14.258 -16.484 1 93.31 395 HIS A C 1
ATOM 3118 O O . HIS A 1 395 ? 23.719 15 -17.453 1 93.31 395 HIS A O 1
ATOM 3124 N N . MET A 1 396 ? 23.609 14.719 -15.273 1 94.69 396 MET A N 1
ATOM 3125 C CA . MET A 1 396 ? 23.812 16.125 -14.977 1 94.69 396 MET A CA 1
ATOM 3126 C C . MET A 1 396 ? 25.188 16.594 -15.438 1 94.69 396 MET A C 1
ATOM 3128 O O . MET A 1 396 ? 25.328 17.625 -16.078 1 94.69 396 MET A O 1
ATOM 3132 N N . ILE A 1 397 ? 26.203 15.836 -15.148 1 93.81 397 ILE A N 1
ATOM 3133 C CA . ILE A 1 397 ? 27.578 16.188 -15.492 1 93.81 397 ILE A CA 1
ATOM 3134 C C . ILE A 1 397 ? 27.734 16.203 -17.016 1 93.81 397 ILE A C 1
ATOM 3136 O O . ILE A 1 397 ? 28.391 17.094 -17.562 1 93.81 397 ILE A O 1
ATOM 3140 N N . HIS A 1 398 ? 27.062 15.312 -17.625 1 92.44 398 HIS A N 1
ATOM 3141 C CA . HIS A 1 398 ? 27.234 15.188 -19.078 1 92.44 398 HIS A CA 1
ATOM 3142 C C . HIS A 1 398 ? 26.422 16.25 -19.812 1 92.44 398 HIS A C 1
ATOM 3144 O O . HIS A 1 398 ? 26.875 16.797 -20.812 1 92.44 398 HIS A O 1
ATOM 3150 N N . ASN A 1 399 ? 25.25 16.531 -19.297 1 93.31 399 ASN A N 1
ATOM 3151 C CA . ASN A 1 399 ? 24.359 17.438 -20.016 1 93.31 399 ASN A CA 1
ATOM 3152 C C . ASN A 1 399 ? 24.547 18.875 -19.547 1 93.31 399 ASN A C 1
ATOM 3154 O O . ASN A 1 399 ? 24.406 19.812 -20.344 1 93.31 399 ASN A O 1
ATOM 3158 N N . CYS A 1 400 ? 24.781 19.109 -18.234 1 93.19 400 CYS A N 1
ATOM 3159 C CA . CYS A 1 400 ? 24.828 20.453 -17.688 1 93.19 400 CYS A CA 1
ATOM 3160 C C . CYS A 1 400 ? 26.25 20.859 -17.359 1 93.19 400 CYS A C 1
ATOM 3162 O O . CYS A 1 400 ? 26.5 22.016 -16.969 1 93.19 400 CYS A O 1
ATOM 3164 N N . SER A 1 401 ? 27.234 19.984 -17.406 1 92.88 401 SER A N 1
ATOM 3165 C CA . SER A 1 401 ? 28.656 20.203 -17.172 1 92.88 401 SER A CA 1
ATOM 3166 C C . SER A 1 401 ? 28.938 20.469 -15.695 1 92.88 401 SER A C 1
ATOM 3168 O O . SER A 1 401 ? 29.969 21.062 -15.352 1 92.88 401 SER A O 1
ATOM 3170 N N . CYS A 1 402 ? 28.062 20.234 -14.914 1 94.62 402 CYS A N 1
ATOM 3171 C CA . CYS A 1 402 ? 28.203 20.375 -13.469 1 94.62 402 CYS A CA 1
ATOM 3172 C C . CYS A 1 402 ? 27.359 19.344 -12.734 1 94.62 402 CYS A C 1
ATOM 3174 O O . CYS A 1 402 ? 26.516 18.672 -13.344 1 94.62 402 CYS A O 1
ATOM 3176 N N . GLY A 1 403 ? 27.719 19.094 -11.492 1 94.75 403 GLY A N 1
ATOM 3177 C CA . GLY A 1 403 ? 26.953 18.188 -10.672 1 94.75 403 GLY A CA 1
ATOM 3178 C C . GLY A 1 403 ? 25.984 18.891 -9.734 1 94.75 403 GLY A C 1
ATOM 3179 O O . GLY A 1 403 ? 26.266 19.984 -9.266 1 94.75 403 GLY A O 1
ATOM 3180 N N . HIS A 1 404 ? 24.891 18.281 -9.492 1 94.31 404 HIS A N 1
ATOM 3181 C CA . HIS A 1 404 ? 23.922 18.859 -8.57 1 94.31 404 HIS A CA 1
ATOM 3182 C C . HIS A 1 404 ? 24.375 18.719 -7.125 1 94.31 404 HIS A C 1
ATOM 3184 O O . HIS A 1 404 ? 24.938 17.688 -6.742 1 94.31 404 HIS A O 1
ATOM 3190 N N . PHE A 1 405 ? 24.125 19.641 -6.289 1 92.75 405 PHE A N 1
ATOM 3191 C CA . PHE A 1 405 ? 24.594 19.766 -4.914 1 92.75 405 PHE A CA 1
ATOM 3192 C C . PHE A 1 405 ? 24.078 18.625 -4.059 1 92.75 405 PHE A C 1
ATOM 3194 O O . PHE A 1 405 ? 24.734 18.219 -3.094 1 92.75 405 PHE A O 1
ATOM 3201 N N . LEU A 1 406 ? 22.984 18.016 -4.367 1 91.5 406 LEU A N 1
ATOM 3202 C CA . LEU A 1 406 ? 22.297 17.031 -3.531 1 91.5 406 LEU A CA 1
ATOM 3203 C C . LEU A 1 406 ? 22.953 15.656 -3.668 1 91.5 406 LEU A C 1
ATOM 3205 O O . LEU A 1 406 ? 22.703 14.758 -2.861 1 91.5 406 LEU A O 1
ATOM 3209 N N . TYR A 1 407 ? 23.844 15.508 -4.648 1 92.06 407 TYR A N 1
ATOM 3210 C CA . TYR A 1 407 ? 24.438 14.203 -4.914 1 92.06 407 TYR A CA 1
ATOM 3211 C C . TYR A 1 407 ? 25.969 14.273 -4.793 1 92.06 407 TYR A C 1
ATOM 3213 O O . TYR A 1 407 ? 26.562 15.344 -4.953 1 92.06 407 TYR A O 1
ATOM 3221 N N . PRO A 1 408 ? 26.484 13.109 -4.488 1 90.44 408 PRO A N 1
ATOM 3222 C CA . PRO A 1 408 ? 27.953 13.109 -4.414 1 90.44 408 PRO A CA 1
ATOM 3223 C C . PRO A 1 408 ? 28.609 13.352 -5.77 1 90.44 408 PRO A C 1
ATOM 3225 O O . PRO A 1 408 ? 28.016 13.07 -6.812 1 90.44 408 PRO A O 1
ATOM 3228 N N . LEU A 1 409 ? 29.766 14 -5.738 1 84.38 409 LEU A N 1
ATOM 3229 C CA . LEU A 1 409 ? 30.422 14.422 -6.973 1 84.38 409 LEU A CA 1
ATOM 3230 C C . LEU A 1 409 ? 31.891 13.992 -6.984 1 84.38 409 LEU A C 1
ATOM 3232 O O . LEU A 1 409 ? 32.656 14.414 -6.129 1 84.38 409 LEU A O 1
ATOM 3236 N N . PRO A 1 410 ? 32.188 13.102 -8.016 1 74.88 410 PRO A N 1
ATOM 3237 C CA . PRO A 1 410 ? 33.594 12.75 -8.133 1 74.88 410 PRO A CA 1
ATOM 3238 C C . PRO A 1 410 ? 34.406 13.812 -8.875 1 74.88 410 PRO A C 1
ATOM 3240 O O . PRO A 1 410 ? 34.281 13.961 -10.086 1 74.88 410 PRO A O 1
ATOM 3243 N N . GLY A 1 411 ? 35 14.641 -8.297 1 70.94 411 GLY A N 1
ATOM 3244 C CA . GLY A 1 411 ? 36 15.461 -8.961 1 70.94 411 GLY A CA 1
ATOM 3245 C C . GLY A 1 411 ? 35.438 16.672 -9.664 1 70.94 411 GLY A C 1
ATOM 3246 O O . GLY A 1 411 ? 36.156 17.531 -10.148 1 70.94 411 GLY A O 1
ATOM 3247 N N . ALA A 1 412 ? 34.156 16.828 -9.898 1 75.56 412 ALA A N 1
ATOM 3248 C CA . ALA A 1 412 ? 33.594 17.953 -10.602 1 75.56 412 ALA A CA 1
ATOM 3249 C C . ALA A 1 412 ? 33.156 19.062 -9.633 1 75.56 412 ALA A C 1
ATOM 3251 O O . ALA A 1 412 ? 33.5 19 -8.438 1 75.56 412 ALA A O 1
ATOM 3252 N N . ARG A 1 413 ? 32.719 20.125 -10.344 1 89.12 413 ARG A N 1
ATOM 3253 C CA . ARG A 1 413 ? 32.219 21.25 -9.555 1 89.12 413 ARG A CA 1
ATOM 3254 C C . ARG A 1 413 ? 30.703 21.234 -9.453 1 89.12 413 ARG A C 1
ATOM 3256 O O . ARG A 1 413 ? 30.016 20.781 -10.375 1 89.12 413 ARG A O 1
ATOM 3263 N N . TYR A 1 414 ? 30.188 21.656 -8.305 1 94.38 414 TYR A N 1
ATOM 3264 C CA . TYR A 1 414 ? 28.75 21.719 -8.109 1 94.38 414 TYR A CA 1
ATOM 3265 C C . TYR A 1 414 ? 28.141 22.875 -8.891 1 94.38 414 TYR A C 1
ATOM 3267 O O . TYR A 1 414 ? 28.781 23.922 -9.078 1 94.38 414 TYR A O 1
ATOM 3275 N N . CYS A 1 415 ? 26.891 22.672 -9.297 1 94.25 415 CYS A N 1
ATOM 3276 C CA . CYS A 1 415 ? 26.172 23.688 -10.07 1 94.25 415 CYS A CA 1
ATOM 3277 C C . CYS A 1 415 ? 25.891 24.922 -9.227 1 94.25 415 CYS A C 1
ATOM 3279 O O . CYS A 1 415 ? 25.562 24.797 -8.047 1 94.25 415 CYS A O 1
ATOM 3281 N N . ASN A 1 416 ? 26.094 26.078 -9.781 1 93.31 416 ASN A N 1
ATOM 3282 C CA . ASN A 1 416 ? 25.766 27.359 -9.172 1 93.31 416 ASN A CA 1
ATOM 3283 C C . ASN A 1 416 ? 25.531 28.438 -10.227 1 93.31 416 ASN A C 1
ATOM 3285 O O . ASN A 1 416 ? 25.906 28.266 -11.391 1 93.31 416 ASN A O 1
ATOM 3289 N N . ASN A 1 417 ? 24.969 29.484 -9.812 1 91.06 417 ASN A N 1
ATOM 3290 C CA . ASN A 1 417 ? 24.609 30.547 -10.75 1 91.06 417 ASN A CA 1
ATOM 3291 C C . ASN A 1 417 ? 25.844 31.312 -11.242 1 91.06 417 ASN A C 1
ATOM 3293 O O . ASN A 1 417 ? 25.844 31.844 -12.352 1 91.06 417 ASN A O 1
ATOM 3297 N N . GLN A 1 418 ? 26.859 31.312 -10.523 1 89.06 418 GLN A N 1
ATOM 3298 C CA . GLN A 1 418 ? 28.047 32.094 -10.852 1 89.06 418 GLN A CA 1
ATOM 3299 C C . GLN A 1 418 ? 28.875 31.406 -11.914 1 89.06 418 GLN A C 1
ATOM 3301 O O . GLN A 1 418 ? 29.234 32 -12.938 1 89.06 418 GLN A O 1
ATOM 3306 N N . ASP A 1 419 ? 29.172 30.156 -11.711 1 91.88 419 ASP A N 1
ATOM 3307 C CA . ASP A 1 419 ? 30.031 29.406 -12.609 1 91.88 419 ASP A CA 1
ATOM 3308 C C . ASP A 1 419 ? 29.219 28.766 -13.742 1 91.88 419 ASP A C 1
ATOM 3310 O O . ASP A 1 419 ? 29.734 28.594 -14.852 1 91.88 419 ASP A O 1
ATOM 3314 N N . PHE A 1 420 ? 28 28.375 -13.422 1 93.56 420 PHE A N 1
ATOM 3315 C CA . PHE A 1 420 ? 27.141 27.703 -14.383 1 93.56 420 PHE A CA 1
ATOM 3316 C C . PHE A 1 420 ? 25.766 28.359 -14.422 1 93.56 420 PHE A C 1
ATOM 3318 O O . PHE A 1 420 ? 24.781 27.781 -13.93 1 93.56 420 PHE A O 1
ATOM 3325 N N . PRO A 1 421 ? 25.562 29.422 -15.055 1 90.38 421 PRO A N 1
ATOM 3326 C CA . PRO A 1 421 ? 24.312 30.203 -15.008 1 90.38 421 PRO A CA 1
ATOM 3327 C C . PRO A 1 421 ? 23.125 29.453 -15.594 1 90.38 421 PRO A C 1
ATOM 3329 O O . PRO A 1 421 ? 21.984 29.719 -15.227 1 90.38 421 PRO A O 1
ATOM 3332 N N . ASP A 1 422 ? 23.406 28.453 -16.391 1 92.31 422 ASP A N 1
ATOM 3333 C CA . ASP A 1 422 ? 22.312 27.734 -17.047 1 92.31 422 ASP A CA 1
ATOM 3334 C C . ASP A 1 422 ? 21.953 26.453 -16.297 1 92.31 422 ASP A C 1
ATOM 3336 O O . ASP A 1 422 ? 21.172 25.641 -16.781 1 92.31 422 ASP A O 1
ATOM 3340 N N . TRP A 1 423 ? 22.391 26.266 -15.164 1 93.5 423 TRP A N 1
ATOM 3341 C CA . TRP A 1 423 ? 22.266 24.969 -14.531 1 93.5 423 TRP A CA 1
ATOM 3342 C C . TRP A 1 423 ? 20.828 24.688 -14.141 1 93.5 423 TRP A C 1
ATOM 3344 O O . TRP A 1 423 ? 20.359 23.547 -14.242 1 93.5 423 TRP A O 1
ATOM 3354 N N . ALA A 1 424 ? 20.078 25.766 -13.672 1 93.81 424 ALA A N 1
ATOM 3355 C CA . ALA A 1 424 ? 18.703 25.547 -13.227 1 93.81 424 ALA A CA 1
ATOM 3356 C C . ALA A 1 424 ? 17.828 25.078 -14.383 1 93.81 424 ALA A C 1
ATOM 3358 O O . ALA A 1 424 ? 17 24.188 -14.211 1 93.81 424 ALA A O 1
ATOM 3359 N N . TYR A 1 425 ? 18.016 25.719 -15.523 1 94.31 425 TYR A N 1
ATOM 3360 C CA . TYR A 1 425 ? 17.281 25.328 -16.719 1 94.31 425 TYR A CA 1
ATOM 3361 C C . TYR A 1 425 ? 17.609 23.875 -17.094 1 94.31 425 TYR A C 1
ATOM 3363 O O . TYR A 1 425 ? 16.703 23.094 -17.375 1 94.31 425 TYR A O 1
ATOM 3371 N N . CYS A 1 426 ? 18.859 23.578 -17.125 1 94.69 426 CYS A N 1
ATOM 3372 C CA . CYS A 1 426 ? 19.312 22.234 -17.484 1 94.69 426 CYS A CA 1
ATOM 3373 C C . CYS A 1 426 ? 18.797 21.203 -16.484 1 94.69 426 CYS A C 1
ATOM 3375 O O . CYS A 1 426 ? 18.328 20.141 -16.891 1 94.69 426 CYS A O 1
ATOM 3377 N N . TYR A 1 427 ? 18.891 21.5 -15.227 1 93.62 427 TYR A N 1
ATOM 3378 C CA . TYR A 1 427 ? 18.453 20.594 -14.164 1 93.62 427 TYR A CA 1
ATOM 3379 C C . TYR A 1 427 ? 16.984 20.266 -14.312 1 93.62 427 TYR A C 1
ATOM 3381 O O . TYR A 1 427 ? 16.594 19.094 -14.289 1 93.62 427 TYR A O 1
ATOM 3389 N N . PHE A 1 428 ? 16.125 21.266 -14.422 1 92.62 428 PHE A N 1
ATOM 3390 C CA . PHE A 1 428 ? 14.68 21.047 -14.484 1 92.62 428 PHE A CA 1
ATOM 3391 C C . PHE A 1 428 ? 14.305 20.312 -15.766 1 92.62 428 PHE A C 1
ATOM 3393 O O . PHE A 1 428 ? 13.367 19.516 -15.781 1 92.62 428 PHE A O 1
ATOM 3400 N N . ASN A 1 429 ? 15.039 20.578 -16.781 1 91.88 429 ASN A N 1
ATOM 3401 C CA . ASN A 1 429 ? 14.781 19.844 -18.016 1 91.88 429 ASN A CA 1
ATOM 3402 C C . ASN A 1 429 ? 15.078 18.359 -17.859 1 91.88 429 ASN A C 1
ATOM 3404 O O . ASN A 1 429 ? 14.344 17.516 -18.391 1 91.88 429 ASN A O 1
ATOM 3408 N N . LEU A 1 430 ? 16.156 18.078 -17.188 1 92.06 430 LEU A N 1
ATOM 3409 C CA . LEU A 1 430 ? 16.531 16.688 -16.938 1 92.06 430 LEU A CA 1
ATOM 3410 C C . LEU A 1 430 ? 15.578 16.031 -15.953 1 92.06 430 LEU A C 1
ATOM 3412 O O . LEU A 1 430 ? 15.18 14.883 -16.141 1 92.06 430 LEU A O 1
ATOM 3416 N N . TRP A 1 431 ? 15.25 16.766 -14.945 1 88.62 431 TRP A N 1
ATOM 3417 C CA . TRP A 1 431 ? 14.406 16.25 -13.875 1 88.62 431 TRP A CA 1
ATOM 3418 C C . TRP A 1 431 ? 12.992 15.969 -14.375 1 88.62 431 TRP A C 1
ATOM 3420 O O . TRP A 1 431 ? 12.352 15.008 -13.945 1 88.62 431 TRP A O 1
ATOM 3430 N N . MET A 1 432 ? 12.5 16.719 -15.297 1 85.94 432 MET A N 1
ATOM 3431 C CA . MET A 1 432 ? 11.133 16.594 -15.789 1 85.94 432 MET A CA 1
ATOM 3432 C C . MET A 1 432 ? 11.062 15.609 -16.953 1 85.94 432 MET A C 1
ATOM 3434 O O . MET A 1 432 ? 9.977 15.141 -17.312 1 85.94 432 MET A O 1
ATOM 3438 N N . SER A 1 433 ? 12.172 15.258 -17.422 1 88.31 433 SER A N 1
ATOM 3439 C CA . SER A 1 433 ? 12.195 14.367 -18.578 1 88.31 433 SER A CA 1
ATOM 3440 C C . SER A 1 433 ? 11.867 12.93 -18.188 1 88.31 433 SER A C 1
ATOM 3442 O O . SER A 1 433 ? 12.641 12.289 -17.469 1 88.31 433 SER A O 1
ATOM 3444 N N . VAL A 1 434 ? 10.852 12.367 -18.703 1 83.69 434 VAL A N 1
ATOM 3445 C CA . VAL A 1 434 ? 10.414 11 -18.438 1 83.69 434 VAL A CA 1
ATOM 3446 C C . VAL A 1 434 ? 11.383 10.016 -19.094 1 83.69 434 VAL A C 1
ATOM 3448 O O . VAL A 1 434 ? 11.68 8.961 -18.531 1 83.69 434 VAL A O 1
ATOM 3451 N N . THR A 1 435 ? 11.898 10.391 -20.234 1 87.69 435 THR A N 1
ATOM 3452 C CA . THR A 1 435 ? 12.812 9.523 -20.969 1 87.69 435 THR A CA 1
ATOM 3453 C C . THR A 1 435 ? 14.102 9.305 -20.188 1 87.69 435 THR A C 1
ATOM 3455 O O . THR A 1 435 ? 14.617 8.188 -20.125 1 87.69 435 THR A O 1
ATOM 3458 N N . GLN A 1 436 ? 14.602 10.359 -19.672 1 88.25 436 GLN A N 1
ATOM 3459 C CA . GLN A 1 436 ? 15.828 10.25 -18.906 1 88.25 436 GLN A CA 1
ATOM 3460 C C . GLN A 1 436 ? 15.617 9.398 -17.656 1 88.25 436 GLN A C 1
ATOM 3462 O O . GLN A 1 436 ? 16.484 8.602 -17.281 1 88.25 436 GLN A O 1
ATOM 3467 N N . ARG A 1 437 ? 14.586 9.531 -17.016 1 85.44 437 ARG A N 1
ATOM 3468 C CA . ARG A 1 437 ? 14.281 8.742 -15.82 1 85.44 437 ARG A CA 1
ATOM 3469 C C . ARG A 1 437 ? 14.117 7.27 -16.156 1 85.44 437 ARG A C 1
ATOM 3471 O O . ARG A 1 437 ? 14.594 6.402 -15.422 1 85.44 437 ARG A O 1
ATOM 3478 N N . GLU A 1 438 ? 13.469 7.016 -17.297 1 85.12 438 GLU A N 1
ATOM 3479 C CA . GLU A 1 438 ? 13.273 5.633 -17.719 1 85.12 438 GLU A CA 1
ATOM 3480 C C . GLU A 1 438 ? 14.594 4.98 -18.094 1 85.12 438 GLU A C 1
ATOM 3482 O O . GLU A 1 438 ? 14.789 3.783 -17.891 1 85.12 438 GLU A O 1
ATOM 3487 N N . THR A 1 439 ? 15.359 5.738 -18.656 1 90.44 439 THR A N 1
ATOM 3488 C CA . THR A 1 439 ? 16.672 5.219 -19.016 1 90.44 439 THR A CA 1
ATOM 3489 C C . THR A 1 439 ? 17.438 4.77 -17.781 1 90.44 439 THR A C 1
ATOM 3491 O O . THR A 1 439 ? 18.047 3.701 -17.766 1 90.44 439 THR A O 1
ATOM 3494 N N . CYS A 1 440 ? 17.391 5.586 -16.75 1 90.69 440 CYS A N 1
ATOM 3495 C CA . CYS A 1 440 ? 18.078 5.23 -15.516 1 90.69 440 CYS A CA 1
ATOM 3496 C C . CYS A 1 440 ? 17.438 4.012 -14.867 1 90.69 440 CYS A C 1
ATOM 3498 O O . CYS A 1 440 ? 18.125 3.135 -14.359 1 90.69 440 CYS A O 1
ATOM 3500 N N . ILE A 1 441 ? 16.141 3.93 -14.867 1 85.19 441 ILE A N 1
ATOM 3501 C CA . ILE A 1 441 ? 15.422 2.818 -14.258 1 85.19 441 ILE A CA 1
ATOM 3502 C C . ILE A 1 441 ? 15.758 1.52 -14.984 1 85.19 441 ILE A C 1
ATOM 3504 O O . ILE A 1 441 ? 15.922 0.472 -14.352 1 85.19 441 ILE A O 1
ATOM 3508 N N . ASN A 1 442 ? 15.953 1.64 -16.281 1 87.19 442 ASN A N 1
ATOM 3509 C CA . ASN A 1 442 ? 16.25 0.451 -17.062 1 87.19 442 ASN A CA 1
ATOM 3510 C C . ASN A 1 442 ? 17.719 0.027 -16.906 1 87.19 442 ASN A C 1
ATOM 3512 O O . ASN A 1 442 ? 18.031 -1.156 -17.016 1 87.19 442 ASN A O 1
ATOM 3516 N N . MET A 1 443 ? 18.5 0.968 -16.625 1 91.38 443 MET A N 1
ATOM 3517 C CA . MET A 1 443 ? 19.922 0.665 -16.5 1 91.38 443 MET A CA 1
ATOM 3518 C C . MET A 1 443 ? 20.234 0.123 -15.102 1 91.38 443 MET A C 1
ATOM 3520 O O . MET A 1 443 ? 21.188 -0.624 -14.922 1 91.38 443 MET A O 1
ATOM 3524 N N . CYS A 1 444 ? 19.391 0.549 -14.195 1 91.31 444 CYS A N 1
ATOM 3525 C CA . CYS A 1 444 ? 19.641 0.122 -12.82 1 91.31 444 CYS A CA 1
ATOM 3526 C C . CYS A 1 444 ? 18.859 -1.148 -12.5 1 91.31 444 CYS A C 1
ATOM 3528 O O . CYS A 1 444 ? 17.719 -1.306 -12.922 1 91.31 444 CYS A O 1
ATOM 3530 N N . LYS A 1 445 ? 19.594 -2.121 -11.883 1 90.25 445 LYS A N 1
ATOM 3531 C CA . LYS A 1 445 ? 18.984 -3.395 -11.508 1 90.25 445 LYS A CA 1
ATOM 3532 C C . LYS A 1 445 ? 18.75 -3.473 -10 1 90.25 445 LYS A C 1
ATOM 3534 O O . LYS A 1 445 ? 19.469 -2.842 -9.227 1 90.25 445 LYS A O 1
ATOM 3539 N N . GLU A 1 446 ? 17.75 -4.262 -9.68 1 89.19 446 GLU A N 1
ATOM 3540 C CA . GLU A 1 446 ? 17.516 -4.504 -8.258 1 89.19 446 GLU A CA 1
ATOM 3541 C C . GLU A 1 446 ? 18.531 -5.496 -7.695 1 89.19 446 GLU A C 1
ATOM 3543 O O . GLU A 1 446 ? 19.125 -6.281 -8.445 1 89.19 446 GLU A O 1
ATOM 3548 N N . SER A 1 447 ? 18.688 -5.367 -6.43 1 91.19 447 SER A N 1
ATOM 3549 C CA . SER A 1 447 ? 19.609 -6.297 -5.781 1 91.19 447 SER A CA 1
ATOM 3550 C C . SER A 1 447 ? 18.953 -7.66 -5.578 1 91.19 447 SER A C 1
ATOM 3552 O O . SER A 1 447 ? 17.75 -7.75 -5.297 1 91.19 447 SER A O 1
ATOM 3554 N N . CYS A 1 448 ? 19.766 -8.742 -5.691 1 92.38 448 CYS A N 1
ATOM 3555 C CA . CYS A 1 448 ? 19.25 -10.094 -5.492 1 92.38 448 CYS A CA 1
ATOM 3556 C C . CYS A 1 448 ? 19 -10.367 -4.016 1 92.38 448 CYS A C 1
ATOM 3558 O O . CYS A 1 448 ? 18.188 -11.219 -3.672 1 92.38 448 CYS A O 1
ATOM 3560 N N . ASN A 1 449 ? 19.781 -9.68 -3.273 1 91.38 449 ASN A N 1
ATOM 3561 C CA . ASN A 1 449 ? 19.594 -9.758 -1.83 1 91.38 449 ASN A CA 1
ATOM 3562 C C . ASN A 1 449 ? 19.188 -8.414 -1.243 1 91.38 449 ASN A C 1
ATOM 3564 O O . ASN A 1 449 ? 19.922 -7.434 -1.352 1 91.38 449 ASN A O 1
ATOM 3568 N N . ASP A 1 450 ? 18.031 -8.43 -0.704 1 88.94 450 ASP A N 1
ATOM 3569 C CA . ASP A 1 450 ? 17.531 -7.172 -0.159 1 88.94 450 ASP A CA 1
ATOM 3570 C C . ASP A 1 450 ? 16.906 -7.379 1.218 1 88.94 450 ASP A C 1
ATOM 3572 O O . ASP A 1 450 ? 16.312 -8.43 1.482 1 88.94 450 ASP A O 1
ATOM 3576 N N . THR A 1 451 ? 17.156 -6.406 2.059 1 90.94 451 THR A N 1
ATOM 3577 C CA . THR A 1 451 ? 16.562 -6.41 3.387 1 90.94 451 THR A CA 1
ATOM 3578 C C . THR A 1 451 ? 15.664 -5.184 3.576 1 90.94 451 THR A C 1
ATOM 3580 O O . THR A 1 451 ? 16.078 -4.059 3.309 1 90.94 451 THR A O 1
ATOM 3583 N N . GLN A 1 452 ? 14.477 -5.465 3.945 1 89.19 452 GLN A N 1
ATOM 3584 C CA . GLN A 1 452 ? 13.531 -4.387 4.238 1 89.19 452 GLN A CA 1
ATOM 3585 C C . GLN A 1 452 ? 13.039 -4.465 5.68 1 89.19 452 GLN A C 1
ATOM 3587 O O . GLN A 1 452 ? 12.898 -5.559 6.238 1 89.19 452 GLN A O 1
ATOM 3592 N N . TYR A 1 453 ? 12.789 -3.328 6.223 1 92.5 453 TYR A N 1
ATOM 3593 C CA . TYR A 1 453 ? 12.297 -3.262 7.594 1 92.5 453 TYR A CA 1
ATOM 3594 C C . TYR A 1 453 ? 10.852 -2.773 7.629 1 92.5 453 TYR A C 1
ATOM 3596 O O . TYR A 1 453 ? 10.578 -1.607 7.336 1 92.5 453 TYR A O 1
ATOM 3604 N N . THR A 1 454 ? 9.984 -3.627 7.918 1 89.94 454 THR A N 1
ATOM 3605 C CA . THR A 1 454 ? 8.586 -3.26 8.094 1 89.94 454 THR A CA 1
ATOM 3606 C C . THR A 1 454 ? 8.336 -2.715 9.492 1 89.94 454 THR A C 1
ATOM 3608 O O . THR A 1 454 ? 8.727 -3.336 10.484 1 89.94 454 THR A O 1
ATOM 3611 N N . MET A 1 455 ? 7.602 -1.646 9.539 1 93.38 455 MET A N 1
ATOM 3612 C CA . MET A 1 455 ? 7.469 -0.95 10.82 1 93.38 455 MET A CA 1
ATOM 3613 C C . MET A 1 455 ? 6.004 -0.829 11.227 1 93.38 455 MET A C 1
ATOM 3615 O O . MET A 1 455 ? 5.137 -0.614 10.375 1 93.38 455 MET A O 1
ATOM 3619 N N . THR A 1 456 ? 5.766 -1.079 12.445 1 92.69 456 THR A N 1
ATOM 3620 C CA . THR A 1 456 ? 4.504 -0.723 13.086 1 92.69 456 THR A CA 1
ATOM 3621 C C . THR A 1 456 ? 4.684 0.495 13.984 1 92.69 456 THR A C 1
ATOM 3623 O O . THR A 1 456 ? 5.391 0.43 14.992 1 92.69 456 THR A O 1
ATOM 3626 N N . ILE A 1 457 ? 4.027 1.569 13.656 1 94.44 457 ILE A N 1
ATOM 3627 C CA . ILE A 1 457 ? 4.281 2.844 14.32 1 94.44 457 ILE A CA 1
ATOM 3628 C C . ILE A 1 457 ? 3.082 3.221 15.188 1 94.44 457 ILE A C 1
ATOM 3630 O O . ILE A 1 457 ? 1.933 3.109 14.75 1 94.44 457 ILE A O 1
ATOM 3634 N N . SER A 1 458 ? 3.361 3.557 16.406 1 93.69 458 SER A N 1
ATOM 3635 C CA . SER A 1 458 ? 2.367 4.09 17.328 1 93.69 458 SER A CA 1
ATOM 3636 C C . SER A 1 458 ? 2.902 5.305 18.078 1 93.69 458 SER A C 1
ATOM 3638 O O . SER A 1 458 ? 4.117 5.492 18.188 1 93.69 458 SER A O 1
ATOM 3640 N N . MET A 1 459 ? 1.981 6.215 18.469 1 94.12 459 MET A N 1
ATOM 3641 C CA . MET A 1 459 ? 2.412 7.469 19.094 1 94.12 459 MET A CA 1
ATOM 3642 C C . MET A 1 459 ? 1.617 7.746 20.359 1 94.12 459 MET A C 1
ATOM 3644 O O . MET A 1 459 ? 0.473 7.309 20.5 1 94.12 459 MET A O 1
ATOM 3648 N N . ALA A 1 460 ? 2.32 8.414 21.328 1 93.81 460 ALA A N 1
ATOM 3649 C CA . ALA A 1 460 ? 1.705 8.922 22.547 1 93.81 460 ALA A CA 1
ATOM 3650 C C . ALA A 1 460 ? 2.26 10.297 22.906 1 93.81 460 ALA A C 1
ATOM 3652 O O . ALA A 1 460 ? 3.408 10.617 22.594 1 93.81 460 ALA A O 1
ATOM 3653 N N . ASP A 1 461 ? 1.42 11.094 23.578 1 93.12 461 ASP A N 1
ATOM 3654 C CA . ASP A 1 461 ? 1.902 12.391 24.031 1 93.12 461 ASP A CA 1
ATOM 3655 C C . ASP A 1 461 ? 3.004 12.219 25.078 1 93.12 461 ASP A C 1
ATOM 3657 O O . ASP A 1 461 ? 2.918 11.352 25.953 1 93.12 461 ASP A O 1
ATOM 3661 N N . TRP A 1 462 ? 4.004 12.992 24.875 1 93.75 462 TRP A N 1
ATOM 3662 C CA . TRP A 1 462 ? 5.113 12.984 25.812 1 93.75 462 TRP A CA 1
ATOM 3663 C C . TRP A 1 462 ? 5.789 14.352 25.875 1 93.75 462 TRP A C 1
ATOM 3665 O O . TRP A 1 462 ? 6.094 14.945 24.844 1 93.75 462 TRP A O 1
ATOM 3675 N N . PRO A 1 463 ? 6.137 14.898 27.078 1 93 463 PRO A N 1
ATOM 3676 C CA . PRO A 1 463 ? 5.836 14.328 28.391 1 93 463 PRO A CA 1
ATOM 3677 C C . PRO A 1 463 ? 4.379 14.539 28.812 1 93 463 PRO A C 1
ATOM 3679 O O . PRO A 1 463 ? 3.67 15.344 28.203 1 93 463 PRO A O 1
ATOM 3682 N N . SER A 1 464 ? 3.992 13.758 29.781 1 93.06 464 SER A N 1
ATOM 3683 C CA . SER A 1 464 ? 2.656 13.977 30.312 1 93.06 464 SER A CA 1
ATOM 3684 C C . SER A 1 464 ? 2.543 15.352 30.969 1 93.06 464 SER A C 1
ATOM 3686 O O . SER A 1 464 ? 3.549 15.93 31.391 1 93.06 464 SER A O 1
ATOM 3688 N N . GLU A 1 465 ? 1.261 15.844 31.078 1 90.38 465 GLU A N 1
ATOM 3689 C CA . GLU A 1 465 ? 1.038 17.172 31.656 1 90.38 465 GLU A CA 1
ATOM 3690 C C . GLU A 1 465 ? 1.566 17.234 33.094 1 90.38 465 GLU A C 1
ATOM 3692 O O . GLU A 1 465 ? 2.119 18.266 33.5 1 90.38 465 GLU A O 1
ATOM 3697 N N . ALA A 1 466 ? 1.448 16.141 33.75 1 90.56 466 ALA A N 1
ATOM 3698 C CA . ALA A 1 466 ? 1.869 16.094 35.156 1 90.56 466 ALA A CA 1
ATOM 3699 C C . ALA A 1 466 ? 3.391 16.047 35.25 1 90.56 466 ALA A C 1
ATOM 3701 O O . ALA A 1 466 ? 3.959 16.531 36.25 1 90.56 466 ALA A O 1
ATOM 3702 N N . SER A 1 467 ? 4.074 15.562 34.188 1 91.69 467 SER A N 1
ATOM 3703 C CA . SER A 1 467 ? 5.516 15.352 34.25 1 91.69 467 SER A CA 1
ATOM 3704 C C . SER A 1 467 ? 6.277 16.406 33.469 1 91.69 467 SER A C 1
ATOM 3706 O O . SER A 1 467 ? 7.512 16.406 33.438 1 91.69 467 SER A O 1
ATOM 3708 N N . GLU A 1 468 ? 5.645 17.25 32.875 1 91.88 468 GLU A N 1
ATOM 3709 C CA . GLU A 1 468 ? 6.242 18.203 31.922 1 91.88 468 GLU A CA 1
ATOM 3710 C C . GLU A 1 468 ? 7.258 19.109 32.625 1 91.88 468 GLU A C 1
ATOM 3712 O O . GLU A 1 468 ? 8.359 19.312 32.125 1 91.88 468 GLU A O 1
ATOM 3717 N N . ASP A 1 469 ? 6.992 19.516 33.812 1 88.69 469 ASP A N 1
ATOM 3718 C CA . ASP A 1 469 ? 7.816 20.516 34.5 1 88.69 469 ASP A CA 1
ATOM 3719 C C . ASP A 1 469 ? 9.172 19.938 34.875 1 88.69 469 ASP A C 1
ATOM 3721 O O . ASP A 1 469 ? 10.219 20.5 34.531 1 88.69 469 ASP A O 1
ATOM 3725 N N . TRP A 1 470 ? 9.133 18.844 35.562 1 90.94 470 TRP A N 1
ATOM 3726 C CA . TRP A 1 470 ? 10.414 18.328 36.031 1 90.94 470 TRP A CA 1
ATOM 3727 C C . TRP A 1 470 ? 11.234 17.75 34.906 1 90.94 470 TRP A C 1
ATOM 3729 O O . TRP A 1 470 ? 12.469 17.844 34.906 1 90.94 470 TRP A O 1
ATOM 3739 N N . ILE A 1 471 ? 10.703 17.172 33.906 1 92.31 471 ILE A N 1
ATOM 3740 C CA . ILE A 1 471 ? 11.422 16.594 32.781 1 92.31 471 ILE A CA 1
ATOM 3741 C C . ILE A 1 471 ? 12.125 17.703 31.984 1 92.31 471 ILE A C 1
ATOM 3743 O O . ILE A 1 471 ? 13.305 17.578 31.641 1 92.31 471 ILE A O 1
ATOM 3747 N N . PHE A 1 472 ? 11.469 18.797 31.766 1 91 472 PHE A N 1
ATOM 3748 C CA . PHE A 1 472 ? 12.062 19.891 31 1 91 472 PHE A CA 1
ATOM 3749 C C . PHE A 1 472 ? 13.164 20.578 31.812 1 91 472 PHE A C 1
ATOM 3751 O O . PHE A 1 472 ? 14.156 21.047 31.25 1 91 472 PHE A O 1
ATOM 3758 N N . HIS A 1 473 ? 12.977 20.594 33.094 1 90.12 473 HIS A N 1
ATOM 3759 C CA . HIS A 1 473 ? 14.023 21.172 33.906 1 90.12 473 HIS A CA 1
ATOM 3760 C C . HIS A 1 473 ? 15.297 20.328 33.875 1 90.12 473 HIS A C 1
ATOM 3762 O O . HIS A 1 473 ? 16.391 20.859 33.719 1 90.12 473 HIS A O 1
ATOM 3768 N N . VAL A 1 474 ? 15.141 19.062 33.938 1 89.44 474 VAL A N 1
ATOM 3769 C CA . VAL A 1 474 ? 16.281 18.156 33.938 1 89.44 474 VAL A CA 1
ATOM 3770 C C . VAL A 1 474 ? 16.953 18.156 32.562 1 89.44 474 VAL A C 1
ATOM 3772 O O . VAL A 1 474 ? 18.172 18.219 32.469 1 89.44 474 VAL A O 1
ATOM 3775 N N . LEU A 1 475 ? 16.203 18.094 31.531 1 89.44 475 LEU A N 1
ATOM 3776 C CA . LEU A 1 475 ? 16.734 18.047 30.188 1 89.44 475 LEU A CA 1
ATOM 3777 C C . LEU A 1 475 ? 17.438 19.359 29.828 1 89.44 475 LEU A C 1
ATOM 3779 O O . LEU A 1 475 ? 18.453 19.359 29.141 1 89.44 475 LEU A O 1
ATOM 3783 N N . SER A 1 476 ? 16.844 20.453 30.281 1 89.06 476 SER A N 1
ATOM 3784 C CA . SER A 1 476 ? 17.469 21.75 30.047 1 89.06 476 SER A CA 1
ATOM 3785 C C . SER A 1 476 ? 18.812 21.859 30.766 1 89.06 476 SER A C 1
ATOM 3787 O O . SER A 1 476 ? 19.766 22.438 30.234 1 89.06 476 SER A O 1
ATOM 3789 N N . GLN A 1 477 ? 18.875 21.328 31.922 1 84.94 477 GLN A N 1
ATOM 3790 C CA . GLN A 1 477 ? 20.125 21.328 32.688 1 84.94 477 GLN A CA 1
ATOM 3791 C C . GLN A 1 477 ? 21.172 20.469 32 1 84.94 477 GLN A C 1
ATOM 3793 O O . GLN A 1 477 ? 22.359 20.828 31.969 1 84.94 477 GLN A O 1
ATOM 3798 N N . GLU A 1 478 ? 20.734 19.422 31.516 1 82.19 478 GLU A N 1
ATOM 3799 C CA . GLU A 1 478 ? 21.672 18.484 30.859 1 82.19 478 GLU A CA 1
ATOM 3800 C C . GLU A 1 478 ? 22.188 19.047 29.547 1 82.19 478 GLU A C 1
ATOM 3802 O O . GLU A 1 478 ? 23.344 18.844 29.188 1 82.19 478 GLU A O 1
ATOM 3807 N N . ARG A 1 479 ? 21.422 19.719 28.844 1 81.12 479 ARG A N 1
ATOM 3808 C CA . ARG A 1 479 ? 21.781 20.25 27.531 1 81.12 479 ARG A CA 1
ATOM 3809 C C . ARG A 1 479 ? 22.641 21.5 27.672 1 81.12 479 ARG A C 1
ATOM 3811 O O . ARG A 1 479 ? 23.703 21.594 27.047 1 81.12 479 ARG A O 1
ATOM 3818 N N . ASP A 1 480 ? 22.078 22.562 28.406 1 81.25 480 ASP A N 1
ATOM 3819 C CA . ASP A 1 480 ? 22.719 23.875 28.438 1 81.25 480 ASP A CA 1
ATOM 3820 C C . ASP A 1 480 ? 23.25 24.203 29.828 1 81.25 480 ASP A C 1
ATOM 3822 O O . ASP A 1 480 ? 23.734 25.312 30.078 1 81.25 480 ASP A O 1
ATOM 3826 N N . HIS A 1 481 ? 23.25 23.312 30.703 1 81.5 481 HIS A N 1
ATOM 3827 C CA . HIS A 1 481 ? 23.656 23.609 32.062 1 81.5 481 HIS A CA 1
ATOM 3828 C C . HIS A 1 481 ? 22.922 24.844 32.594 1 81.5 481 HIS A C 1
ATOM 3830 O O . HIS A 1 481 ? 23.531 25.688 33.25 1 81.5 481 HIS A O 1
ATOM 3836 N N . SER A 1 482 ? 21.766 24.969 32.062 1 81.31 482 SER A N 1
ATOM 3837 C CA . SER A 1 482 ? 20.969 26.125 32.438 1 81.31 482 SER A CA 1
ATOM 3838 C C . SER A 1 482 ? 19.984 25.781 33.562 1 81.31 482 SER A C 1
ATOM 3840 O O . SER A 1 482 ? 19.516 24.641 33.625 1 81.31 482 SER A O 1
ATOM 3842 N N . THR A 1 483 ? 19.688 26.688 34.344 1 80.56 483 THR A N 1
ATOM 3843 C CA . THR A 1 483 ? 18.703 26.5 35.406 1 80.56 483 THR A CA 1
ATOM 3844 C C . THR A 1 483 ? 17.312 26.844 34.906 1 80.56 483 THR A C 1
ATOM 3846 O O . THR A 1 483 ? 16.312 26.469 35.531 1 80.56 483 THR A O 1
ATOM 3849 N N . ASN A 1 484 ? 17.281 27.484 33.844 1 82.75 484 ASN A N 1
ATOM 3850 C CA . ASN A 1 484 ? 16 27.844 33.281 1 82.75 484 ASN A CA 1
ATOM 3851 C C . ASN A 1 484 ? 15.555 26.828 32.219 1 82.75 484 ASN A C 1
ATOM 3853 O O . ASN A 1 484 ? 16.391 26.125 31.641 1 82.75 484 ASN A O 1
ATOM 3857 N N . ILE A 1 485 ? 14.312 26.734 32.125 1 84.19 485 ILE A N 1
ATOM 3858 C CA . ILE A 1 485 ? 13.75 25.828 31.125 1 84.19 485 ILE A CA 1
ATOM 3859 C C . ILE A 1 485 ? 13.945 26.422 29.734 1 84.19 485 ILE A C 1
ATOM 3861 O O . ILE A 1 485 ? 13.406 27.484 29.422 1 84.19 485 ILE A O 1
ATOM 3865 N N . THR A 1 486 ? 14.727 25.734 29.016 1 82.94 486 THR A N 1
ATOM 3866 C CA . THR A 1 486 ? 15.031 26.203 27.672 1 82.94 486 THR A CA 1
ATOM 3867 C C . THR A 1 486 ? 14.383 25.297 26.625 1 82.94 486 THR A C 1
ATOM 3869 O O . THR A 1 486 ? 14.344 25.641 25.438 1 82.94 486 THR A O 1
ATOM 3872 N N . LEU A 1 487 ? 13.875 24.25 27.109 1 87.19 487 LEU A N 1
ATOM 3873 C CA . LEU A 1 487 ? 13.281 23.297 26.172 1 87.19 487 LEU A CA 1
ATOM 3874 C C . LEU A 1 487 ? 11.758 23.375 26.234 1 87.19 487 LEU A C 1
ATOM 3876 O O . LEU A 1 487 ? 11.18 23.766 27.25 1 87.19 487 LEU A O 1
ATOM 3880 N N . SER A 1 488 ? 11.227 23.219 25.062 1 86.88 488 SER A N 1
ATOM 3881 C CA . SER A 1 488 ? 9.773 23.219 24.969 1 86.88 488 SER A CA 1
ATOM 3882 C C . SER A 1 488 ? 9.258 21.922 24.375 1 86.88 488 SER A C 1
ATOM 3884 O O . SER A 1 488 ? 10.008 21.172 23.75 1 86.88 488 SER A O 1
ATOM 3886 N N . ARG A 1 489 ? 7.965 21.688 24.609 1 88.62 489 ARG A N 1
ATOM 3887 C CA . ARG A 1 489 ? 7.301 20.484 24.125 1 88.62 489 ARG A CA 1
ATOM 3888 C C . ARG A 1 489 ? 7.418 20.375 22.609 1 88.62 489 ARG A C 1
ATOM 3890 O O . ARG A 1 489 ? 7.59 19.266 22.078 1 88.62 489 ARG A O 1
ATOM 3897 N N . LYS A 1 490 ? 7.426 21.391 21.969 1 89 490 LYS A N 1
ATOM 3898 C CA . LYS A 1 490 ? 7.457 21.406 20.516 1 89 490 LYS A CA 1
ATOM 3899 C C . LYS A 1 490 ? 8.852 21.094 19.984 1 89 490 LYS A C 1
ATOM 3901 O O . LYS A 1 490 ? 9.031 20.797 18.797 1 89 490 LYS A O 1
ATOM 3906 N N . GLY A 1 491 ? 9.828 20.984 20.844 1 91.5 491 GLY A N 1
ATOM 3907 C CA . GLY A 1 491 ? 11.195 20.781 20.391 1 91.5 491 GLY A CA 1
ATOM 3908 C C . GLY A 1 491 ? 11.75 19.406 20.766 1 91.5 491 GLY A C 1
ATOM 3909 O O . GLY A 1 491 ? 12.852 19.047 20.344 1 91.5 491 GLY A O 1
ATOM 3910 N N . VAL A 1 492 ? 11.023 18.656 21.469 1 94.06 492 VAL A N 1
ATOM 3911 C CA . VAL A 1 492 ? 11.57 17.391 21.938 1 94.06 492 VAL A CA 1
ATOM 3912 C C . VAL A 1 492 ? 10.852 16.219 21.25 1 94.06 492 VAL A C 1
ATOM 3914 O O . VAL A 1 492 ? 9.656 16.312 20.969 1 94.06 492 VAL A O 1
ATOM 3917 N N . VAL A 1 493 ? 11.609 15.156 20.984 1 96.5 493 VAL A N 1
ATOM 3918 C CA . VAL A 1 493 ? 11.094 13.938 20.359 1 96.5 493 VAL A CA 1
ATOM 3919 C C . VAL A 1 493 ? 11.617 12.719 21.125 1 96.5 493 VAL A C 1
ATOM 3921 O O . VAL A 1 493 ? 12.82 12.609 21.375 1 96.5 493 VAL A O 1
ATOM 3924 N N . LYS A 1 494 ? 10.758 11.914 21.547 1 96.88 494 LYS A N 1
ATOM 3925 C CA . LYS A 1 494 ? 11.156 10.656 22.172 1 96.88 494 LYS A CA 1
ATOM 3926 C C . LYS A 1 494 ? 10.898 9.469 21.25 1 96.88 494 LYS A C 1
ATOM 3928 O O . LYS A 1 494 ? 9.82 9.367 20.656 1 96.88 494 LYS A O 1
ATOM 3933 N N . LEU A 1 495 ? 11.883 8.57 21.094 1 97.56 495 LEU A N 1
ATOM 3934 C CA . LEU A 1 495 ? 11.789 7.438 20.172 1 97.56 495 LEU A CA 1
ATOM 3935 C C . LEU A 1 495 ? 12.062 6.125 20.891 1 97.56 495 LEU A C 1
ATOM 3937 O O . LEU A 1 495 ? 12.945 6.059 21.766 1 97.56 495 LEU A O 1
ATOM 3941 N N . ASN A 1 496 ? 11.234 5.16 20.594 1 97 496 ASN A N 1
ATOM 3942 C CA . ASN A 1 496 ? 11.414 3.777 21.031 1 97 496 ASN A CA 1
ATOM 3943 C C . ASN A 1 496 ? 11.391 2.812 19.844 1 97 496 ASN A C 1
ATOM 3945 O O . ASN A 1 496 ? 10.344 2.623 19.219 1 97 496 ASN A O 1
ATOM 3949 N N . ILE A 1 497 ? 12.484 2.18 19.547 1 97.31 497 ILE A N 1
ATOM 3950 C CA . ILE A 1 497 ? 12.586 1.239 18.438 1 97.31 497 ILE A CA 1
ATOM 3951 C C . ILE A 1 497 ? 12.93 -0.15 18.969 1 97.31 497 ILE A C 1
ATOM 3953 O O . ILE A 1 497 ? 13.906 -0.315 19.703 1 97.31 497 ILE A O 1
ATOM 3957 N N . TYR A 1 498 ? 12.219 -1.161 18.609 1 96 498 TYR A N 1
ATOM 3958 C CA . TYR A 1 498 ? 12.438 -2.502 19.141 1 96 498 TYR A CA 1
ATOM 3959 C C . TYR A 1 498 ? 11.953 -3.562 18.156 1 96 498 TYR A C 1
ATOM 3961 O O . TYR A 1 498 ? 11.195 -3.26 17.234 1 96 498 TYR A O 1
ATOM 3969 N N . PHE A 1 499 ? 12.438 -4.801 18.359 1 94.69 499 PHE A N 1
ATOM 3970 C CA . PHE A 1 499 ? 11.984 -5.926 17.547 1 94.69 499 PHE A CA 1
ATOM 3971 C C . PHE A 1 499 ? 10.641 -6.441 18.031 1 94.69 499 PHE A C 1
ATOM 3973 O O . PHE A 1 499 ? 10.391 -6.516 19.234 1 94.69 499 PHE A O 1
ATOM 3980 N N . GLN A 1 500 ? 9.883 -6.855 17.094 1 93.06 500 GLN A N 1
ATOM 3981 C CA . GLN A 1 500 ? 8.625 -7.523 17.422 1 93.06 500 GLN A CA 1
ATOM 3982 C C . GLN A 1 500 ? 8.867 -8.984 17.781 1 93.06 500 GLN A C 1
ATOM 3984 O O . GLN A 1 500 ? 9.992 -9.484 17.688 1 93.06 500 GLN A O 1
ATOM 3989 N N . GLU A 1 501 ? 7.793 -9.625 18.25 1 87.56 501 GLU A N 1
ATOM 3990 C CA . GLU A 1 501 ? 7.898 -11.039 18.625 1 87.56 501 GLU A CA 1
ATOM 3991 C C . GLU A 1 501 ? 8.297 -11.891 17.422 1 87.56 501 GLU A C 1
ATOM 3993 O O . GLU A 1 501 ? 9.148 -12.781 17.547 1 87.56 501 GLU A O 1
ATOM 3998 N N . PHE A 1 502 ? 7.527 -11.688 16.391 1 85.38 502 PHE A N 1
ATOM 3999 C CA . PHE A 1 502 ? 8.008 -12.195 15.109 1 85.38 502 PHE A CA 1
ATOM 4000 C C . PHE A 1 502 ? 8.875 -11.164 14.398 1 85.38 502 PHE A C 1
ATOM 4002 O O . PHE A 1 502 ? 8.375 -10.141 13.938 1 85.38 502 PHE A O 1
ATOM 4009 N N . ASN A 1 503 ? 10.18 -11.508 14.359 1 88.06 503 ASN A N 1
ATOM 4010 C CA . ASN A 1 503 ? 11.047 -10.406 13.945 1 88.06 503 ASN A CA 1
ATOM 4011 C C . ASN A 1 503 ? 11.656 -10.656 12.57 1 88.06 503 ASN A C 1
ATOM 4013 O O . ASN A 1 503 ? 12.359 -9.805 12.039 1 88.06 503 ASN A O 1
ATOM 4017 N N . TYR A 1 504 ? 11.398 -11.836 12.055 1 90.88 504 TYR A N 1
ATOM 4018 C CA . TYR A 1 504 ? 11.969 -11.992 10.727 1 90.88 504 TYR A CA 1
ATOM 4019 C C . TYR A 1 504 ? 11.008 -12.742 9.805 1 90.88 504 TYR A C 1
ATOM 4021 O O . TYR A 1 504 ? 10.219 -13.57 10.266 1 90.88 504 TYR A O 1
ATOM 4029 N N . ARG A 1 505 ? 11.07 -12.391 8.633 1 90.75 505 ARG A N 1
ATOM 4030 C CA . ARG A 1 505 ? 10.406 -13.039 7.504 1 90.75 505 ARG A CA 1
ATOM 4031 C C . ARG A 1 505 ? 11.336 -13.133 6.301 1 90.75 505 ARG A C 1
ATOM 4033 O O . ARG A 1 505 ? 11.789 -12.109 5.777 1 90.75 505 ARG A O 1
ATOM 4040 N N . THR A 1 506 ? 11.641 -14.383 5.91 1 91.31 506 THR A N 1
ATOM 4041 C CA . THR A 1 506 ? 12.539 -14.578 4.781 1 91.31 506 THR A CA 1
ATOM 4042 C C . THR A 1 506 ? 11.797 -15.141 3.578 1 91.31 506 THR A C 1
ATOM 4044 O O . THR A 1 506 ? 11.078 -16.141 3.699 1 91.31 506 THR A O 1
ATOM 4047 N N . ILE A 1 507 ? 11.922 -14.523 2.52 1 89.12 507 ILE A N 1
ATOM 4048 C CA . ILE A 1 507 ? 11.375 -14.961 1.24 1 89.12 507 ILE A CA 1
ATOM 4049 C C . ILE A 1 507 ? 12.516 -15.414 0.323 1 89.12 507 ILE A C 1
ATOM 4051 O O . ILE A 1 507 ? 13.312 -14.594 -0.136 1 89.12 507 ILE A O 1
ATOM 4055 N N . GLU A 1 508 ? 12.562 -16.625 0.086 1 91.75 508 GLU A N 1
ATOM 4056 C CA . GLU A 1 508 ? 13.648 -17.188 -0.708 1 91.75 508 GLU A CA 1
ATOM 4057 C C . GLU A 1 508 ? 13.117 -17.859 -1.979 1 91.75 508 GLU A C 1
ATOM 4059 O O . GLU A 1 508 ? 12.148 -18.609 -1.931 1 91.75 508 GLU A O 1
ATOM 4064 N N . GLU A 1 509 ? 13.812 -17.484 -3.068 1 89.56 509 GLU A N 1
ATOM 4065 C CA . GLU A 1 509 ? 13.461 -18.094 -4.355 1 89.56 509 GLU A CA 1
ATOM 4066 C C . GLU A 1 509 ? 14.281 -19.344 -4.625 1 89.56 509 GLU A C 1
ATOM 4068 O O . GLU A 1 509 ? 15.477 -19.391 -4.301 1 89.56 509 GLU A O 1
ATOM 4073 N N . SER A 1 510 ? 13.594 -20.266 -5.094 1 89.5 510 SER A N 1
ATOM 4074 C CA . SER A 1 510 ? 14.25 -21.484 -5.57 1 89.5 510 SER A CA 1
ATOM 4075 C C . SER A 1 510 ? 13.719 -21.891 -6.941 1 89.5 510 SER A C 1
ATOM 4077 O O . SER A 1 510 ? 12.648 -21.438 -7.363 1 89.5 510 SER A O 1
ATOM 4079 N N . ALA A 1 511 ? 14.562 -22.625 -7.637 1 90.12 511 ALA A N 1
ATOM 4080 C CA . ALA A 1 511 ? 14.133 -23.078 -8.961 1 90.12 511 ALA A CA 1
ATOM 4081 C C . ALA A 1 511 ? 12.914 -23.984 -8.852 1 90.12 511 ALA A C 1
ATOM 4083 O O . ALA A 1 511 ? 12.914 -24.953 -8.102 1 90.12 511 ALA A O 1
ATOM 4084 N N . ALA A 1 512 ? 11.891 -23.688 -9.617 1 86.75 512 ALA A N 1
ATOM 4085 C CA . ALA A 1 512 ? 10.672 -24.484 -9.602 1 86.75 512 ALA A CA 1
ATOM 4086 C C . ALA A 1 512 ? 10.906 -25.859 -10.219 1 86.75 512 ALA A C 1
ATOM 4088 O O . ALA A 1 512 ? 10.391 -26.859 -9.727 1 86.75 512 ALA A O 1
ATOM 4089 N N . ASN A 1 513 ? 11.586 -25.844 -11.367 1 88.94 513 ASN A N 1
ATOM 4090 C CA . ASN A 1 513 ? 11.883 -27.062 -12.094 1 88.94 513 ASN A CA 1
ATOM 4091 C C . ASN A 1 513 ? 13.383 -27.266 -12.266 1 88.94 513 ASN A C 1
ATOM 4093 O O . ASN A 1 513 ? 14.055 -26.453 -12.906 1 88.94 513 ASN A O 1
ATOM 4097 N N . ASN A 1 514 ? 13.867 -28.391 -11.594 1 89.62 514 ASN A N 1
ATOM 4098 C CA . ASN A 1 514 ? 15.281 -28.734 -11.734 1 89.62 514 ASN A CA 1
ATOM 4099 C C . ASN A 1 514 ? 15.5 -29.766 -12.836 1 89.62 514 ASN A C 1
ATOM 4101 O O . ASN A 1 514 ? 14.547 -30.234 -13.461 1 89.62 514 ASN A O 1
ATOM 4105 N N . ILE A 1 515 ? 16.734 -30.094 -13.039 1 90.94 515 ILE A N 1
ATOM 4106 C CA . ILE A 1 515 ? 17.094 -31.031 -14.102 1 90.94 515 ILE A CA 1
ATOM 4107 C C . ILE A 1 515 ? 16.578 -32.438 -13.758 1 90.94 515 ILE A C 1
ATOM 4109 O O . ILE A 1 515 ? 16.188 -33.188 -14.648 1 90.94 515 ILE A O 1
ATOM 4113 N N . VAL A 1 516 ? 16.531 -32.688 -12.555 1 89.06 516 VAL A N 1
ATOM 4114 C CA . VAL A 1 516 ? 16.016 -33.969 -12.117 1 89.06 516 VAL A CA 1
ATOM 4115 C C . VAL A 1 516 ? 14.516 -34.062 -12.438 1 89.06 516 VAL A C 1
ATOM 4117 O O . VAL A 1 516 ? 14.031 -35.125 -12.867 1 89.06 516 VAL A O 1
ATOM 4120 N N . TRP A 1 517 ? 13.852 -33 -12.227 1 87.69 517 TRP A N 1
ATOM 4121 C CA . TRP A 1 517 ? 12.43 -32.938 -12.57 1 87.69 517 TRP A CA 1
ATOM 4122 C C . TRP A 1 517 ? 12.219 -33.156 -14.062 1 87.69 517 TRP A C 1
ATOM 4124 O O . TRP A 1 517 ? 11.328 -33.938 -14.453 1 87.69 517 TRP A O 1
ATOM 4134 N N . LEU A 1 518 ? 13.039 -32.562 -14.844 1 90.5 518 LEU A N 1
ATOM 4135 C CA . LEU A 1 518 ? 12.906 -32.719 -16.297 1 90.5 518 LEU A CA 1
ATOM 4136 C C . LEU A 1 518 ? 13.141 -34.156 -16.719 1 90.5 518 LEU A C 1
ATOM 4138 O O . LEU A 1 518 ? 12.312 -34.75 -17.422 1 90.5 518 LEU A O 1
ATOM 4142 N N . LEU A 1 519 ? 14.164 -34.75 -16.203 1 89.12 519 LEU A N 1
ATOM 4143 C CA . LEU A 1 519 ? 14.531 -36.094 -16.594 1 89.12 519 LEU A CA 1
ATOM 4144 C C . LEU A 1 519 ? 13.516 -37.125 -16.094 1 89.12 519 LEU A C 1
ATOM 4146 O O . LEU A 1 519 ? 13.195 -38.094 -16.781 1 89.12 519 LEU A O 1
ATOM 4150 N N . SER A 1 520 ? 13.055 -36.844 -14.984 1 85 520 SER A N 1
ATOM 4151 C CA . SER A 1 520 ? 12.062 -37.75 -14.414 1 85 520 SER A CA 1
ATOM 4152 C C . SER A 1 520 ? 10.75 -37.688 -15.188 1 85 520 SER A C 1
ATOM 4154 O O . SER A 1 520 ? 10.109 -38.719 -15.422 1 85 520 SER A O 1
ATOM 4156 N N . ASN A 1 521 ? 10.414 -36.531 -15.633 1 87.44 521 ASN A N 1
ATOM 4157 C CA . ASN A 1 521 ? 9.164 -36.406 -16.375 1 87.44 521 ASN A CA 1
ATOM 4158 C C . ASN A 1 521 ? 9.297 -36.906 -17.797 1 87.44 521 ASN A C 1
ATOM 4160 O O . ASN A 1 521 ? 8.352 -37.469 -18.359 1 87.44 521 ASN A O 1
ATOM 4164 N N . LEU A 1 522 ? 10.43 -36.719 -18.328 1 88.38 522 LEU A N 1
ATOM 4165 C CA . LEU A 1 522 ? 10.656 -37.281 -19.656 1 88.38 522 LEU A CA 1
ATOM 4166 C C . LEU A 1 522 ? 10.586 -38.781 -19.625 1 88.38 522 LEU A C 1
ATOM 4168 O O . LEU A 1 522 ? 9.906 -39.406 -20.453 1 88.38 522 LEU A O 1
ATOM 4172 N N . GLY A 1 523 ? 11.219 -39.344 -18.656 1 84.44 523 GLY A N 1
ATOM 4173 C CA . GLY A 1 523 ? 11.203 -40.812 -18.516 1 84.44 523 GLY A CA 1
ATOM 4174 C C . GLY A 1 523 ? 9.852 -41.344 -18.094 1 84.44 523 GLY A C 1
ATOM 4175 O O . GLY A 1 523 ? 9.43 -42.406 -18.578 1 84.44 523 GLY A O 1
ATOM 4176 N N . GLY A 1 524 ? 9.312 -40.625 -17.203 1 83.56 524 GLY A N 1
ATOM 4177 C CA . GLY A 1 524 ? 8.008 -41.062 -16.719 1 83.56 524 GLY A CA 1
ATOM 4178 C C . GLY A 1 524 ? 6.949 -41.062 -17.812 1 83.56 524 GLY A C 1
ATOM 4179 O O . GLY A 1 524 ? 6.168 -42.031 -17.906 1 83.56 524 GLY A O 1
ATOM 4180 N N . GLN A 1 525 ? 6.953 -40.094 -18.625 1 86.5 525 GLN A N 1
ATOM 4181 C CA . GLN A 1 525 ? 5.961 -40.031 -19.688 1 86.5 525 GLN A CA 1
ATOM 4182 C C . GLN A 1 525 ? 6.238 -41.094 -20.75 1 86.5 525 GLN A C 1
ATOM 4184 O O . GLN A 1 525 ? 5.309 -41.719 -21.281 1 86.5 525 GLN A O 1
ATOM 4189 N N . PHE A 1 526 ? 7.477 -41.281 -21.062 1 88.81 526 PHE A N 1
ATOM 4190 C CA . PHE A 1 526 ? 7.844 -42.312 -22.031 1 88.81 526 PHE A CA 1
ATOM 4191 C C . PHE A 1 526 ? 7.469 -43.688 -21.5 1 88.81 526 PHE A C 1
ATOM 4193 O O . PHE A 1 526 ? 6.945 -44.5 -22.25 1 88.81 526 PHE A O 1
ATOM 4200 N N . GLY A 1 527 ? 7.691 -43.875 -20.25 1 85.81 527 GLY A N 1
ATOM 4201 C CA . GLY A 1 527 ? 7.336 -45.125 -19.625 1 85.81 527 GLY A CA 1
ATOM 4202 C C . GLY A 1 527 ? 5.836 -45.312 -19.484 1 85.81 527 GLY A C 1
ATOM 4203 O O . GLY A 1 527 ? 5.34 -46.438 -19.625 1 85.81 527 GLY A O 1
ATOM 4204 N N . PHE A 1 528 ? 5.188 -44.281 -19.359 1 87.38 528 PHE A N 1
ATOM 4205 C CA . PHE A 1 528 ? 3.742 -44.344 -19.156 1 87.38 528 PHE A CA 1
ATOM 4206 C C . PHE A 1 528 ? 3.031 -44.719 -20.453 1 87.38 528 PHE A C 1
ATOM 4208 O O . PHE A 1 528 ? 2.17 -45.594 -20.469 1 87.38 528 PHE A O 1
ATOM 4215 N N . TRP A 1 529 ? 3.41 -44.094 -21.484 1 89.5 529 TRP A N 1
ATOM 4216 C CA . TRP A 1 529 ? 2.662 -44.25 -22.734 1 89.5 529 TRP A CA 1
ATOM 4217 C C . TRP A 1 529 ? 3.162 -45.469 -23.5 1 89.5 529 TRP A C 1
ATOM 4219 O O . TRP A 1 529 ? 2.363 -46.25 -24.016 1 89.5 529 TRP A O 1
ATOM 4229 N N . MET A 1 530 ? 4.512 -45.688 -23.5 1 88.94 530 MET A N 1
ATOM 4230 C CA . MET A 1 530 ? 5.051 -46.719 -24.406 1 88.94 530 MET A CA 1
ATOM 4231 C C . MET A 1 530 ? 5.934 -47.688 -23.641 1 88.94 530 MET A C 1
ATOM 4233 O O . MET A 1 530 ? 6.527 -48.594 -24.234 1 88.94 530 MET A O 1
ATOM 4237 N N . GLY A 1 531 ? 6.055 -47.625 -22.391 1 87.56 531 GLY A N 1
ATOM 4238 C CA . GLY A 1 531 ? 6.855 -48.531 -21.578 1 87.56 531 GLY A CA 1
ATOM 4239 C C . GLY A 1 531 ? 8.336 -48.469 -21.906 1 87.56 531 GLY A C 1
ATOM 4240 O O . GLY A 1 531 ? 9.039 -49.469 -21.797 1 87.56 531 GLY A O 1
ATOM 4241 N N . GLY A 1 532 ? 8.758 -47.375 -22.375 1 84.81 532 GLY A N 1
ATOM 4242 C CA . GLY A 1 532 ? 10.141 -47.25 -22.828 1 84.81 532 GLY A CA 1
ATOM 4243 C C . GLY A 1 532 ? 11.047 -46.656 -21.781 1 84.81 532 GLY A C 1
ATOM 4244 O O . GLY A 1 532 ? 10.578 -46 -20.828 1 84.81 532 GLY A O 1
ATOM 4245 N N . SER A 1 533 ? 12.344 -47.031 -21.844 1 86.88 533 SER A N 1
ATOM 4246 C CA . SER A 1 533 ? 13.422 -46.469 -21.031 1 86.88 533 SER A CA 1
ATOM 4247 C C . SER A 1 533 ? 14.477 -45.812 -21.922 1 86.88 533 SER A C 1
ATOM 4249 O O . SER A 1 533 ? 14.312 -45.719 -23.141 1 86.88 533 SER A O 1
ATOM 4251 N N . VAL A 1 534 ? 15.5 -45.281 -21.281 1 88.06 534 VAL A N 1
ATOM 4252 C CA . VAL A 1 534 ? 16.594 -44.656 -22.016 1 88.06 534 VAL A CA 1
ATOM 4253 C C . VAL A 1 534 ? 17.281 -45.688 -22.906 1 88.06 534 VAL A C 1
ATOM 4255 O O . VAL A 1 534 ? 17.719 -45.375 -24.016 1 88.06 534 VAL A O 1
ATOM 4258 N N . LEU A 1 535 ? 17.266 -46.906 -22.516 1 87.19 535 LEU A N 1
ATOM 4259 C CA . LEU A 1 535 ? 17.859 -48 -23.297 1 87.19 535 LEU A CA 1
ATOM 4260 C C . LEU A 1 535 ? 17.078 -48.219 -24.578 1 87.19 535 LEU A C 1
ATOM 4262 O O . LEU A 1 535 ? 17.656 -48.531 -25.625 1 87.19 535 LEU A O 1
ATOM 4266 N N . CYS A 1 536 ? 15.852 -48.062 -24.438 1 88.75 536 CYS A N 1
ATOM 4267 C CA . CYS A 1 536 ? 15.016 -48.219 -25.625 1 88.75 536 CYS A CA 1
ATOM 4268 C C . CYS A 1 536 ? 15.297 -47.125 -26.656 1 88.75 536 CYS A C 1
ATOM 4270 O O . CYS A 1 536 ? 15.227 -47.375 -27.859 1 88.75 536 CYS A O 1
ATOM 4272 N N . LEU A 1 537 ? 15.664 -46.031 -26.172 1 89.88 537 LEU A N 1
ATOM 4273 C CA . LEU A 1 537 ? 16.016 -44.938 -27.078 1 89.88 537 LEU A CA 1
ATOM 4274 C C . LEU A 1 537 ? 17.328 -45.219 -27.781 1 89.88 537 LEU A C 1
ATOM 4276 O O . LEU A 1 537 ? 17.484 -44.906 -28.969 1 89.88 537 LEU A O 1
ATOM 4280 N N . ILE A 1 538 ? 18.219 -45.812 -27.047 1 90 538 ILE A N 1
ATOM 4281 C CA . ILE A 1 538 ? 19.5 -46.188 -27.641 1 90 538 ILE A CA 1
ATOM 4282 C C . ILE A 1 538 ? 19.281 -47.281 -28.672 1 90 538 ILE A C 1
ATOM 4284 O O . ILE A 1 538 ? 19.906 -47.281 -29.734 1 90 538 ILE A O 1
ATOM 4288 N N . GLU A 1 539 ? 18.375 -48.219 -28.359 1 89.5 539 GLU A N 1
ATOM 4289 C CA . GLU A 1 539 ? 18 -49.25 -29.344 1 89.5 539 GLU A CA 1
ATOM 4290 C C . GLU A 1 539 ? 17.484 -48.625 -30.625 1 89.5 539 GLU A C 1
ATOM 4292 O O . GLU A 1 539 ? 17.859 -49.031 -31.734 1 89.5 539 GLU A O 1
ATOM 4297 N N . PHE A 1 540 ? 16.75 -47.688 -30.438 1 89.06 540 PHE A N 1
ATOM 4298 C CA . PHE A 1 540 ? 16.188 -47 -31.594 1 89.06 540 PHE A CA 1
ATOM 4299 C C . PHE A 1 540 ? 17.266 -46.25 -32.344 1 89.06 540 PHE A C 1
ATOM 4301 O O . PHE A 1 540 ? 17.234 -46.188 -33.594 1 89.06 540 PHE A O 1
ATOM 4308 N N . GLY A 1 541 ? 18.172 -45.688 -31.688 1 90.81 541 GLY A N 1
ATOM 4309 C CA . GLY A 1 541 ? 19.297 -45.031 -32.344 1 90.81 541 GLY A CA 1
ATOM 4310 C C . GLY A 1 541 ? 20.156 -45.969 -33.156 1 90.81 541 GLY A C 1
ATOM 4311 O O . GLY A 1 541 ? 20.594 -45.625 -34.25 1 90.81 541 GLY A O 1
ATOM 4312 N N . GLU A 1 542 ? 20.25 -47.125 -32.594 1 89.5 542 GLU A N 1
ATOM 4313 C CA . GLU A 1 542 ? 21.016 -48.156 -33.312 1 89.5 542 GLU A CA 1
ATOM 4314 C C . GLU A 1 542 ? 20.344 -48.531 -34.625 1 89.5 542 GLU A C 1
ATOM 4316 O O . GLU A 1 542 ? 21.016 -48.688 -35.656 1 89.5 542 GLU A O 1
ATOM 4321 N N . ILE A 1 543 ? 19.062 -48.594 -34.562 1 88.06 543 ILE A N 1
ATOM 4322 C CA . ILE A 1 543 ? 18.328 -48.969 -35.75 1 88.06 543 ILE A CA 1
ATOM 4323 C C . ILE A 1 543 ? 18.406 -47.844 -36.781 1 88.06 543 ILE A C 1
ATOM 4325 O O . ILE A 1 543 ? 18.484 -48.094 -38 1 88.06 543 ILE A O 1
ATOM 4329 N N . ILE A 1 544 ? 18.422 -46.688 -36.344 1 89.69 544 ILE A N 1
ATOM 4330 C CA . ILE A 1 544 ? 18.516 -45.562 -37.25 1 89.69 544 ILE A CA 1
ATOM 4331 C C . ILE A 1 544 ? 19.875 -45.562 -37.938 1 89.69 544 ILE A C 1
ATOM 4333 O O . ILE A 1 544 ? 19.984 -45.281 -39.125 1 89.69 544 ILE A O 1
ATOM 4337 N N . ILE A 1 545 ? 20.859 -45.844 -37.219 1 89.88 545 ILE A N 1
ATOM 4338 C CA . ILE A 1 545 ? 22.203 -45.906 -37.781 1 89.88 545 ILE A CA 1
ATOM 4339 C C . ILE A 1 545 ? 22.281 -47.062 -38.812 1 89.88 545 ILE A C 1
ATOM 4341 O O . ILE A 1 545 ? 22.859 -46.875 -39.875 1 89.88 545 ILE A O 1
ATOM 4345 N N . ASP A 1 546 ? 21.656 -48.219 -38.469 1 87.81 546 ASP A N 1
ATOM 4346 C CA . ASP A 1 546 ? 21.625 -49.344 -39.406 1 87.81 546 ASP A CA 1
ATOM 4347 C C . ASP A 1 546 ? 20.844 -48.969 -40.656 1 87.81 546 ASP A C 1
ATOM 4349 O O . ASP A 1 546 ? 21.234 -49.344 -41.781 1 87.81 546 ASP A O 1
ATOM 4353 N N . PHE A 1 547 ? 19.875 -48.25 -40.469 1 87.69 547 PHE A N 1
ATOM 4354 C CA . PHE A 1 547 ? 19.047 -47.812 -41.594 1 87.69 547 PHE A CA 1
ATOM 4355 C C . PHE A 1 547 ? 19.844 -46.875 -42.5 1 87.69 547 PHE A C 1
ATOM 4357 O O . PHE A 1 547 ? 19.781 -47 -43.719 1 87.69 547 PHE A O 1
ATOM 4364 N N . MET A 1 548 ? 20.531 -46.094 -41.906 1 90.44 548 MET A N 1
ATOM 4365 C CA . MET A 1 548 ? 21.359 -45.156 -42.656 1 90.44 548 MET A CA 1
ATOM 4366 C C . MET A 1 548 ? 22.484 -45.875 -43.375 1 90.44 548 MET A C 1
ATOM 4368 O O . MET A 1 548 ? 22.812 -45.531 -44.531 1 90.44 548 MET A O 1
ATOM 4372 N N . TRP A 1 549 ? 22.953 -46.812 -42.719 1 84.75 549 TRP A N 1
ATOM 4373 C CA . TRP A 1 549 ? 24.016 -47.594 -43.312 1 84.75 549 TRP A CA 1
ATOM 4374 C C . TRP A 1 549 ? 23.531 -48.344 -44.531 1 84.75 549 TRP A C 1
ATOM 4376 O O . TRP A 1 549 ? 24.219 -48.438 -45.562 1 84.75 549 TRP A O 1
ATOM 4386 N N . ILE A 1 550 ? 22.328 -48.906 -44.406 1 84.31 550 ILE A N 1
ATOM 4387 C CA . ILE A 1 550 ? 21.734 -49.594 -45.562 1 84.31 550 ILE A CA 1
ATOM 4388 C C . ILE A 1 550 ? 21.484 -48.594 -46.688 1 84.31 550 ILE A C 1
ATOM 4390 O O . ILE A 1 550 ? 21.734 -48.906 -47.875 1 84.31 550 ILE A O 1
ATOM 4394 N N . THR A 1 551 ? 21.141 -47.406 -46.344 1 88.38 551 THR A N 1
ATOM 4395 C CA . THR A 1 551 ? 20.875 -46.406 -47.344 1 88.38 551 THR A CA 1
ATOM 4396 C C . THR A 1 551 ? 22.156 -45.969 -48.031 1 88.38 551 THR A C 1
ATOM 4398 O O . THR A 1 551 ? 22.172 -45.75 -49.25 1 88.38 551 THR A O 1
ATOM 4401 N N . ILE A 1 552 ? 23.156 -45.938 -47.312 1 86.75 552 ILE A N 1
ATOM 4402 C CA . ILE A 1 552 ? 24.438 -45.531 -47.875 1 86.75 552 ILE A CA 1
ATOM 4403 C C . ILE A 1 552 ? 24.938 -46.625 -48.812 1 86.75 552 ILE A C 1
ATOM 4405 O O . ILE A 1 552 ? 25.453 -46.344 -49.906 1 86.75 552 ILE A O 1
ATOM 4409 N N . ILE A 1 553 ? 24.734 -47.875 -48.438 1 82.06 553 ILE A N 1
ATOM 4410 C CA . ILE A 1 553 ? 25.156 -49 -49.281 1 82.06 553 ILE A CA 1
ATOM 4411 C C . ILE A 1 553 ? 24.344 -49 -50.562 1 82.06 553 ILE A C 1
ATOM 4413 O O . ILE A 1 553 ? 24.891 -49.219 -51.656 1 82.06 553 ILE A O 1
ATOM 4417 N N . LYS A 1 554 ? 23.156 -48.781 -50.438 1 83.5 554 LYS A N 1
ATOM 4418 C CA . LYS A 1 554 ? 22.297 -48.781 -51.594 1 83.5 554 LYS A CA 1
ATOM 4419 C C . LYS A 1 554 ? 22.609 -47.594 -52.531 1 83.5 554 LYS A C 1
ATOM 4421 O O . LYS A 1 554 ? 22.562 -47.719 -53.75 1 83.5 554 LYS A O 1
ATOM 4426 N N . LEU A 1 555 ? 22.953 -46.531 -51.875 1 86.44 555 LEU A N 1
ATOM 4427 C CA . LEU A 1 555 ? 23.312 -45.344 -52.656 1 86.44 555 LEU A CA 1
ATOM 4428 C C . LEU A 1 555 ? 24.641 -45.531 -53.375 1 86.44 555 LEU A C 1
ATOM 4430 O O . LEU A 1 555 ? 24.797 -45.156 -54.531 1 86.44 555 LEU A O 1
ATOM 4434 N N . VAL A 1 556 ? 25.547 -46.156 -52.656 1 81.94 556 VAL A N 1
ATOM 4435 C CA . VAL A 1 556 ? 26.844 -46.438 -53.281 1 81.94 556 VAL A CA 1
ATOM 4436 C C . VAL A 1 556 ? 26.656 -47.438 -54.406 1 81.94 556 VAL A C 1
ATOM 4438 O O . VAL A 1 556 ? 27.266 -47.281 -55.5 1 81.94 556 VAL A O 1
ATOM 4441 N N . ALA A 1 557 ? 25.891 -48.438 -54.156 1 79.31 557 ALA A N 1
ATOM 4442 C CA . ALA A 1 557 ? 25.609 -49.438 -55.188 1 79.31 557 ALA A CA 1
ATOM 4443 C C . ALA A 1 557 ? 24.891 -48.781 -56.375 1 79.31 557 ALA A C 1
ATOM 4445 O O . ALA A 1 557 ? 25.172 -49.156 -57.531 1 79.31 557 ALA A O 1
ATOM 4446 N N . PHE A 1 558 ? 24.078 -47.906 -56.031 1 83.31 558 PHE A N 1
ATOM 4447 C CA . PHE A 1 558 ? 23.359 -47.188 -57.062 1 83.31 558 PHE A CA 1
ATOM 4448 C C . PHE A 1 558 ? 24.312 -46.344 -57.906 1 83.31 558 PHE A C 1
ATOM 4450 O O . PHE A 1 558 ? 24.234 -46.344 -59.125 1 83.31 558 PHE A O 1
ATOM 4457 N N . PHE A 1 559 ? 25.266 -45.75 -57.25 1 83.75 559 PHE A N 1
ATOM 4458 C CA . PHE A 1 559 ? 26.219 -44.906 -57.969 1 83.75 559 PHE A CA 1
ATOM 4459 C C . PHE A 1 559 ? 27.234 -45.719 -58.719 1 83.75 559 PHE A C 1
ATOM 4461 O O . PHE A 1 559 ? 27.656 -45.375 -59.812 1 83.75 559 PHE A O 1
ATOM 4468 N N . LYS A 1 560 ? 27.641 -46.781 -58.156 1 79.06 560 LYS A N 1
ATOM 4469 C CA . LYS A 1 560 ? 28.547 -47.688 -58.875 1 79.06 560 LYS A CA 1
ATOM 4470 C C . LYS A 1 560 ? 27.875 -48.281 -60.094 1 79.06 560 LYS A C 1
ATOM 4472 O O . LYS A 1 560 ? 28.5 -48.438 -61.156 1 79.06 560 LYS A O 1
ATOM 4477 N N . GLY A 1 561 ? 26.656 -48.594 -59.812 1 73.12 561 GLY A N 1
ATOM 4478 C CA . GLY A 1 561 ? 25.891 -49.125 -60.938 1 73.12 561 GLY A CA 1
ATOM 4479 C C . GLY A 1 561 ? 25.719 -48.094 -62.062 1 73.12 561 GLY A C 1
ATOM 4480 O O . GLY A 1 561 ? 25.812 -48.438 -63.25 1 73.12 561 GLY A O 1
ATOM 4481 N N . LEU A 1 562 ? 25.547 -46.938 -61.688 1 79.5 562 LEU A N 1
ATOM 4482 C CA . LEU A 1 562 ? 25.438 -45.844 -62.688 1 79.5 562 LEU A CA 1
ATOM 4483 C C . LEU A 1 562 ? 26.766 -45.656 -63.406 1 79.5 562 LEU A C 1
ATOM 4485 O O . LEU A 1 562 ? 26.781 -45.406 -64.625 1 79.5 562 LEU A O 1
ATOM 4489 N N . ARG A 1 563 ? 27.812 -45.75 -62.688 1 75 563 ARG A N 1
ATOM 4490 C CA . ARG A 1 563 ? 29.141 -45.594 -63.281 1 75 563 ARG A CA 1
ATOM 4491 C C . ARG A 1 563 ? 29.453 -46.75 -64.25 1 75 563 ARG A C 1
ATOM 4493 O O . ARG A 1 563 ? 30.047 -46.562 -65.312 1 75 563 ARG A O 1
ATOM 4500 N N . GLN A 1 564 ? 29.109 -47.938 -63.906 1 73.19 564 GLN A N 1
ATOM 4501 C CA . GLN A 1 564 ? 29.344 -49.094 -64.75 1 73.19 564 GLN A CA 1
ATOM 4502 C C . GLN A 1 564 ? 28.469 -49.062 -66 1 73.19 564 GLN A C 1
ATOM 4504 O O . GLN A 1 564 ? 28.906 -49.438 -67.062 1 73.19 564 GLN A O 1
ATOM 4509 N N . LYS A 1 565 ? 27.281 -48.688 -65.875 1 74.19 565 LYS A N 1
ATOM 4510 C CA . LYS A 1 565 ? 26.422 -48.531 -67.062 1 74.19 565 LYS A CA 1
ATOM 4511 C C . LYS A 1 565 ? 26.953 -47.469 -68 1 74.19 565 LYS A C 1
ATOM 4513 O O . LYS A 1 565 ? 26.875 -47.594 -69.25 1 74.19 565 LYS A O 1
ATOM 4518 N N . GLN A 1 566 ? 27.531 -46.562 -67.438 1 71.06 566 GLN A N 1
ATOM 4519 C CA . GLN A 1 566 ? 28.125 -45.531 -68.312 1 71.06 566 GLN A CA 1
ATOM 4520 C C . GLN A 1 566 ? 29.406 -46.031 -68.938 1 71.06 566 GLN A C 1
ATOM 4522 O O . GLN A 1 566 ? 29.703 -45.688 -70.125 1 71.06 566 GLN A O 1
ATOM 4527 N N . ALA A 1 567 ? 30.094 -46.938 -68.375 1 64.88 567 ALA A N 1
ATOM 4528 C CA . ALA A 1 567 ? 31.297 -47.5 -68.938 1 64.88 567 ALA A CA 1
ATOM 4529 C C . ALA A 1 567 ? 30.953 -48.531 -70 1 64.88 567 ALA A C 1
ATOM 4531 O O . ALA A 1 567 ? 31.641 -48.688 -71 1 64.88 567 ALA A O 1
ATOM 4532 N N . GLN A 1 568 ? 30.062 -49.344 -69.625 1 62.94 568 GLN A N 1
ATOM 4533 C CA . GLN A 1 568 ? 29.688 -50.375 -70.625 1 62.94 568 GLN A CA 1
ATOM 4534 C C . GLN A 1 568 ? 29.062 -49.719 -71.875 1 62.94 568 GLN A C 1
ATOM 4536 O O . GLN A 1 568 ? 29.141 -50.281 -72.938 1 62.94 568 GLN A O 1
ATOM 4541 N N . ALA A 1 569 ? 28.375 -48.594 -71.812 1 58.06 569 ALA A N 1
ATOM 4542 C CA . ALA A 1 569 ? 27.844 -47.938 -73 1 58.06 569 ALA A CA 1
ATOM 4543 C C . ALA A 1 569 ? 28.969 -47.438 -73.875 1 58.06 569 ALA A C 1
ATOM 4545 O O . ALA A 1 569 ? 28.75 -47.156 -75.062 1 58.06 569 ALA A O 1
ATOM 4546 N N . ALA A 1 570 ? 29.984 -47.188 -73.125 1 50.78 570 ALA A N 1
ATOM 4547 C CA . ALA A 1 570 ? 31.047 -46.719 -74.062 1 50.78 570 ALA A CA 1
ATOM 4548 C C . ALA A 1 570 ? 31.625 -47.875 -74.875 1 50.78 570 ALA A C 1
ATOM 4550 O O . ALA A 1 570 ? 32.344 -47.656 -75.812 1 50.78 570 ALA A O 1
ATOM 4551 N N . TYR A 1 571 ? 31.719 -49.125 -74.375 1 47.22 571 TYR A N 1
ATOM 4552 C CA . TYR A 1 571 ? 32.375 -50.188 -75.125 1 47.22 571 TYR A CA 1
ATOM 4553 C C . TYR A 1 571 ? 31.375 -50.875 -76.062 1 47.22 571 TYR A C 1
ATOM 4555 O O . TYR A 1 571 ? 30.578 -51.719 -75.625 1 47.22 571 TYR A O 1
ATOM 4563 N N . THR A 1 572 ? 30.766 -50.156 -76.938 1 44.47 572 THR A N 1
ATOM 4564 C CA . THR A 1 572 ? 29.938 -50.75 -77.938 1 44.47 572 THR A CA 1
ATOM 4565 C C . THR A 1 572 ? 30.719 -51.844 -78.688 1 44.47 572 THR A C 1
ATOM 4567 O O . THR A 1 572 ? 30.25 -52.406 -79.688 1 44.47 572 THR A O 1
ATOM 4570 N N . GLY A 1 573 ? 32.125 -51.844 -78.625 1 44.69 573 GLY A N 1
ATOM 4571 C CA . GLY A 1 573 ? 32.688 -52.75 -79.625 1 44.69 573 GLY A CA 1
ATOM 4572 C C . GLY A 1 573 ? 32.562 -54.219 -79.188 1 44.69 573 GLY A C 1
ATOM 4573 O O . GLY A 1 573 ? 32.281 -54.531 -78.062 1 44.69 573 GLY A O 1
ATOM 4574 N N . PRO A 1 574 ? 32.375 -55.156 -80.188 1 48.25 574 PRO A N 1
ATOM 4575 C CA . PRO A 1 574 ? 32.125 -56.594 -80 1 48.25 574 PRO A CA 1
ATOM 4576 C C . PRO A 1 574 ? 33.188 -57.25 -79.125 1 48.25 574 PRO A C 1
ATOM 4578 O O . PRO A 1 574 ? 34.344 -56.906 -79.125 1 48.25 574 PRO A O 1
ATOM 4581 N N . PRO A 1 575 ? 32.969 -57.594 -77.875 1 46.88 575 PRO A N 1
ATOM 4582 C CA . PRO A 1 575 ? 34 -58.156 -77 1 46.88 575 PRO A CA 1
ATOM 4583 C C . PRO A 1 575 ? 34.844 -59.219 -77.625 1 46.88 575 PRO A C 1
ATOM 4585 O O . PRO A 1 575 ? 34.344 -60.031 -78.438 1 46.88 575 PRO A O 1
ATOM 4588 N N . PRO A 1 576 ? 36.156 -59.094 -78 1 43.69 576 PRO A N 1
ATOM 4589 C CA . PRO A 1 576 ? 36.969 -60.062 -78.75 1 43.69 576 PRO A CA 1
ATOM 4590 C C . PRO A 1 576 ? 36.875 -61.469 -78.188 1 43.69 576 PRO A C 1
ATOM 4592 O O . PRO A 1 576 ? 36.656 -61.688 -77 1 43.69 576 PRO A O 1
ATOM 4595 N N . THR A 1 577 ? 36.406 -62.531 -78.938 1 38.59 577 THR A N 1
ATOM 4596 C CA . THR A 1 577 ? 36.281 -63.969 -78.625 1 38.59 577 THR A CA 1
ATOM 4597 C C . THR A 1 577 ? 37.594 -64.5 -78.062 1 38.59 577 THR A C 1
ATOM 4599 O O . THR A 1 577 ? 38.656 -64 -78.375 1 38.59 577 THR A O 1
ATOM 4602 N N . VAL A 1 578 ? 37.594 -65.188 -76.875 1 41.53 578 VAL A N 1
ATOM 4603 C CA . VAL A 1 578 ? 38.656 -65.75 -76.062 1 41.53 578 VAL A CA 1
ATOM 4604 C C . VAL A 1 578 ? 39.656 -66.438 -77 1 41.53 578 VAL A C 1
ATOM 4606 O O . VAL A 1 578 ? 40.75 -66.875 -76.562 1 41.53 578 VAL A O 1
ATOM 4609 N N . ALA A 1 579 ? 39.062 -66.938 -78.312 1 40.53 579 ALA A N 1
ATOM 4610 C CA . ALA A 1 579 ? 40 -67.688 -79.125 1 40.53 579 ALA A CA 1
ATOM 4611 C C . ALA A 1 579 ? 41.219 -66.875 -79.5 1 40.53 579 ALA A C 1
ATOM 4613 O O . ALA A 1 579 ? 42.281 -67.375 -79.812 1 40.53 579 ALA A O 1
ATOM 4614 N N . GLU A 1 580 ? 40.812 -65.562 -79.688 1 37.94 580 GLU A N 1
ATOM 4615 C CA . GLU A 1 580 ? 41.844 -64.75 -80.312 1 37.94 580 GLU A CA 1
ATOM 4616 C C . GLU A 1 580 ? 43 -64.438 -79.375 1 37.94 580 GLU A C 1
ATOM 4618 O O . GLU A 1 580 ? 44.031 -63.938 -79.812 1 37.94 580 GLU A O 1
ATOM 4623 N N . LEU A 1 581 ? 42.531 -64.375 -78.062 1 33.03 581 LEU A N 1
ATOM 4624 C CA . LEU A 1 581 ? 43.625 -63.906 -77.188 1 33.03 581 LEU A CA 1
ATOM 4625 C C . LEU A 1 581 ? 44.656 -65 -77.062 1 33.03 581 LEU A C 1
ATOM 4627 O O . LEU A 1 581 ? 45.75 -64.75 -76.5 1 33.03 581 LEU A O 1
ATOM 4631 N N . VAL A 1 582 ? 44.188 -66.375 -77.188 1 34.84 582 VAL A N 1
ATOM 4632 C CA . VAL A 1 582 ? 45.156 -67.375 -76.75 1 34.84 582 VAL A CA 1
ATOM 4633 C C . VAL A 1 582 ? 46.312 -67.438 -77.75 1 34.84 582 VAL A C 1
ATOM 4635 O O . VAL A 1 582 ? 47.188 -68.25 -77.625 1 34.84 582 VAL A O 1
ATOM 4638 N N . GLU A 1 583 ? 46.062 -66.75 -79 1 30.38 583 GLU A N 1
ATOM 4639 C CA . GLU A 1 583 ? 47.125 -67.125 -79.938 1 30.38 583 GLU A CA 1
ATOM 4640 C C . GLU A 1 583 ? 48.5 -66.688 -79.438 1 30.38 583 GLU A C 1
ATOM 4642 O O . GLU A 1 583 ? 49.5 -67.188 -79.875 1 30.38 583 GLU A O 1
ATOM 4647 N N . ALA A 1 584 ? 48.5 -65.375 -78.938 1 29.12 584 ALA A N 1
ATOM 4648 C CA . ALA A 1 584 ? 49.75 -64.688 -79.25 1 29.12 584 ALA A CA 1
ATOM 4649 C C . ALA A 1 584 ? 50.875 -65.25 -78.375 1 29.12 584 ALA A C 1
ATOM 4651 O O . ALA A 1 584 ? 51.969 -64.625 -78.375 1 29.12 584 ALA A O 1
ATOM 4652 N N . HIS A 1 585 ? 50.5 -65.938 -77.25 1 25.66 585 HIS A N 1
ATOM 4653 C CA . HIS A 1 585 ? 51.688 -66 -76.438 1 25.66 585 HIS A CA 1
ATOM 4654 C C . HIS A 1 585 ? 52.781 -66.812 -77.125 1 25.66 585 HIS A C 1
ATOM 4656 O O . HIS A 1 585 ? 52.719 -68.062 -77.188 1 25.66 585 HIS A O 1
ATOM 4662 N N . THR A 1 586 ? 53.125 -66.438 -78.438 1 27.28 586 THR A N 1
ATOM 4663 C CA . THR A 1 586 ? 54.281 -67.062 -79.062 1 27.28 586 THR A CA 1
ATOM 4664 C C . THR A 1 586 ? 55.469 -67.062 -78.062 1 27.28 586 THR A C 1
ATOM 4666 O O . THR A 1 586 ? 55.812 -66.062 -77.5 1 27.28 586 THR A O 1
ATOM 4669 N N . ASN A 1 587 ? 55.594 -68.25 -77.375 1 26.95 587 ASN A N 1
ATOM 4670 C CA . ASN A 1 587 ? 56.75 -68.438 -76.5 1 26.95 587 ASN A CA 1
ATOM 4671 C C . ASN A 1 587 ? 58.062 -68.125 -77.188 1 26.95 587 ASN A C 1
ATOM 4673 O O . ASN A 1 587 ? 58.5 -68.875 -78.062 1 26.95 587 ASN A O 1
ATOM 4677 N N . PHE A 1 588 ? 58.25 -66.875 -77.625 1 26.11 588 PHE A N 1
ATOM 4678 C CA . PHE A 1 588 ? 59.375 -66.438 -78.438 1 26.11 588 PHE A CA 1
ATOM 4679 C C . PHE A 1 588 ? 60.656 -67.125 -77.938 1 26.11 588 PHE A C 1
ATOM 4681 O O . PHE A 1 588 ? 61.719 -67 -78.562 1 26.11 588 PHE A O 1
ATOM 4688 N N . GLY A 1 589 ? 60.781 -67.188 -76.562 1 23.83 589 GLY A N 1
ATOM 4689 C CA . GLY A 1 589 ? 62.188 -67.125 -76.25 1 23.83 589 GLY A CA 1
ATOM 4690 C C . GLY A 1 589 ? 63.031 -68.312 -76.688 1 23.83 589 GLY A C 1
ATOM 4691 O O . GLY A 1 589 ? 64.188 -68.438 -76.25 1 23.83 589 GLY A O 1
ATOM 4692 N N . PHE A 1 590 ? 62.281 -69.5 -76.812 1 26.23 590 PHE A N 1
ATOM 4693 C CA . PHE A 1 590 ? 63.188 -70.625 -76.875 1 26.23 590 PHE A CA 1
ATOM 4694 C C . PHE A 1 590 ? 64 -70.562 -78.125 1 26.23 590 PHE A C 1
ATOM 4696 O O . PHE A 1 590 ? 63.469 -70.688 -79.25 1 26.23 590 PHE A O 1
ATOM 4703 N N . GLN A 1 591 ? 65.062 -69.812 -78.125 1 22.23 591 GLN A N 1
ATOM 4704 C CA . GLN A 1 591 ? 66.25 -69.562 -78.938 1 22.23 591 GLN A CA 1
ATOM 4705 C C . GLN A 1 591 ? 67 -70.875 -79.125 1 22.23 591 GLN A C 1
ATOM 4707 O O . GLN A 1 591 ? 67.438 -71.5 -78.125 1 22.23 591 GLN A O 1
ATOM 4712 N N . PRO A 1 592 ? 67 -71.562 -80.25 1 23.83 592 PRO A N 1
ATOM 4713 C CA . PRO A 1 592 ? 67.562 -72.938 -80.375 1 23.83 592 PRO A CA 1
ATOM 4714 C C . PRO A 1 592 ? 69.062 -72.938 -80.188 1 23.83 592 PRO A C 1
ATOM 4716 O O . PRO A 1 592 ? 69.75 -71.875 -80.312 1 23.83 592 PRO A O 1
ATOM 4719 N N . ASP A 1 593 ? 70.125 -73.312 -79.562 1 21.06 593 ASP A N 1
ATOM 4720 C CA . ASP A 1 593 ? 71.25 -72.5 -79.938 1 21.06 593 ASP A CA 1
ATOM 4721 C C . ASP A 1 593 ? 71.375 -72.375 -81.438 1 21.06 593 ASP A C 1
ATOM 4723 O O . ASP A 1 593 ? 70.688 -73.062 -82.188 1 21.06 593 ASP A O 1
ATOM 4727 N N . THR A 1 594 ? 72.062 -71.5 -82.438 1 23.75 594 THR A N 1
ATOM 4728 C CA . THR A 1 594 ? 72.875 -72.125 -83.5 1 23.75 594 THR A CA 1
ATOM 4729 C C . THR A 1 594 ? 73.562 -73.375 -82.938 1 23.75 594 THR A C 1
ATOM 4731 O O . THR A 1 594 ? 73.875 -73.438 -81.75 1 23.75 594 THR A O 1
ATOM 4734 N N . THR A 1 595 ? 74.125 -74.625 -83.562 1 22.22 595 THR A N 1
ATOM 4735 C CA . THR A 1 595 ? 74.125 -76.062 -83.375 1 22.22 595 THR A CA 1
ATOM 4736 C C . THR A 1 595 ? 74.938 -76.438 -82.125 1 22.22 595 THR A C 1
ATOM 4738 O O . THR A 1 595 ? 74.688 -77.438 -81.5 1 22.22 595 THR A O 1
ATOM 4741 N N . ASN A 1 596 ? 75.938 -75.875 -81.312 1 19.92 596 ASN A N 1
ATOM 4742 C CA . ASN A 1 596 ? 77.188 -76.562 -81.688 1 19.92 596 ASN A CA 1
ATOM 4743 C C . ASN A 1 596 ? 77.125 -78.062 -81.312 1 19.92 596 ASN A C 1
ATOM 4745 O O . ASN A 1 596 ? 76.5 -78.438 -80.312 1 19.92 596 ASN A O 1
ATOM 4749 N N . PRO A 1 597 ? 78 -79.062 -82 1 20.47 597 PRO A N 1
ATOM 4750 C CA . PRO A 1 597 ? 78.062 -80.438 -82.5 1 20.47 597 PRO A CA 1
ATOM 4751 C C . PRO A 1 597 ? 77.938 -81.5 -81.375 1 20.47 597 PRO A C 1
ATOM 4753 O O . PRO A 1 597 ? 77.125 -82.375 -81.438 1 20.47 597 PRO A O 1
ATOM 4756 N N . SER A 1 598 ? 78.875 -81.688 -80.438 1 17.86 598 SER A N 1
ATOM 4757 C CA . SER A 1 598 ? 79.75 -82.875 -80.438 1 17.86 598 SER A CA 1
ATOM 4758 C C . SER A 1 598 ? 79.125 -84.062 -79.688 1 17.86 598 SER A C 1
ATOM 4760 O O . SER A 1 598 ? 78.312 -83.812 -78.75 1 17.86 598 SER A O 1
ATOM 4762 N N . PRO A 1 599 ? 79.938 -85 -78.812 1 20.83 599 PRO A N 1
ATOM 4763 C CA . PRO A 1 599 ? 80.25 -86.312 -79.312 1 20.83 599 PRO A CA 1
ATOM 4764 C C . PRO A 1 599 ? 79.25 -87.375 -78.938 1 20.83 599 PRO A C 1
ATOM 4766 O O . PRO A 1 599 ? 78.688 -88.062 -79.812 1 20.83 599 PRO A O 1
ATOM 4769 N N . HIS A 1 600 ? 79.5 -88.312 -77.875 1 18.25 600 HIS A N 1
ATOM 4770 C CA . HIS A 1 600 ? 79.5 -89.75 -78 1 18.25 600 HIS A CA 1
ATOM 4771 C C . HIS A 1 600 ? 78.188 -90.375 -77.562 1 18.25 600 HIS A C 1
ATOM 4773 O O . HIS A 1 600 ? 77.688 -91.25 -78.25 1 18.25 600 HIS A O 1
ATOM 4779 N N . VAL A 1 601 ? 77.688 -90.062 -76.375 1 21.38 601 VAL A N 1
ATOM 4780 C CA . VAL A 1 601 ? 77.5 -91.25 -75.562 1 21.38 601 VAL A CA 1
ATOM 4781 C C . VAL A 1 601 ? 76.312 -92.062 -76 1 21.38 601 VAL A C 1
ATOM 4783 O O . VAL A 1 601 ? 75.312 -91.438 -76.5 1 21.38 601 VAL A O 1
ATOM 4786 N N . GLU A 1 602 ? 76.312 -93.312 -75.938 1 18.2 602 GLU A N 1
ATOM 4787 C CA . GLU A 1 602 ? 75.812 -94.625 -76.312 1 18.2 602 GLU A CA 1
ATOM 4788 C C . GLU A 1 602 ? 74.375 -94.812 -75.938 1 18.2 602 GLU A C 1
ATOM 4790 O O . GLU A 1 602 ? 73.812 -94 -75.188 1 18.2 602 GLU A O 1
ATOM 4795 N N . ALA A 1 603 ? 73.938 -96.062 -75.812 1 20.36 603 ALA A N 1
ATOM 4796 C CA . ALA A 1 603 ? 73 -97.062 -76.25 1 20.36 603 ALA A CA 1
ATOM 4797 C C . ALA A 1 603 ? 71.812 -97.188 -75.25 1 20.36 603 ALA A C 1
ATOM 4799 O O . ALA A 1 603 ? 70.75 -97.688 -75.625 1 20.36 603 ALA A O 1
ATOM 4800 N N . TYR A 1 604 ? 71.812 -96.625 -73.938 1 18.75 604 TYR A N 1
ATOM 4801 C CA . TYR A 1 604 ? 71.375 -97.688 -73.062 1 18.75 604 TYR A CA 1
ATOM 4802 C C . TYR A 1 604 ? 69.875 -98 -73.25 1 18.75 604 TYR A C 1
ATOM 4804 O O . TYR A 1 604 ? 69.062 -97.125 -73.5 1 18.75 604 TYR A O 1
ATOM 4812 N N . PRO A 1 605 ? 69.5 -99.312 -73.438 1 19.58 605 PRO A N 1
ATOM 4813 C CA . PRO A 1 605 ? 68.375 -100.125 -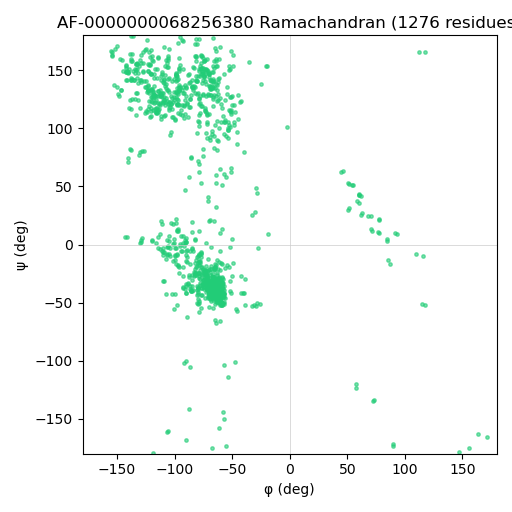73.875 1 19.58 605 PRO A CA 1
ATOM 4814 C C . PRO A 1 605 ? 67.062 -99.812 -73.125 1 19.58 605 PRO A C 1
ATOM 4816 O O . PRO A 1 605 ? 66.25 -99 -73.625 1 19.58 605 PRO A O 1
ATOM 4819 N N . ASP A 1 606 ? 66.562 -100.688 -72.375 1 18.7 606 ASP A N 1
ATOM 4820 C CA . ASP A 1 606 ? 65.438 -101.625 -72.312 1 18.7 606 ASP A CA 1
ATOM 4821 C C . ASP A 1 606 ? 64.375 -101.188 -71.312 1 18.7 606 ASP A C 1
ATOM 4823 O O . ASP A 1 606 ? 63.156 -101.375 -71.5 1 18.7 606 ASP A O 1
ATOM 4827 N N . GLU A 1 607 ? 64.625 -100.688 -70.062 1 17.83 607 GLU A N 1
ATOM 4828 C CA . GLU A 1 607 ? 64.062 -101.438 -68.938 1 17.83 607 GLU A CA 1
ATOM 4829 C C . GLU A 1 607 ? 62.594 -101.062 -68.688 1 17.83 607 GLU A C 1
ATOM 4831 O O . GLU A 1 607 ? 62.219 -99.875 -68.875 1 17.83 607 GLU A O 1
ATOM 4836 N N . GLN A 1 608 ? 61.688 -102.062 -68.438 1 19.44 608 GLN A N 1
ATOM 4837 C CA . GLN A 1 608 ? 60.312 -102.562 -68.312 1 19.44 608 GLN A CA 1
ATOM 4838 C C . GLN A 1 608 ? 59.562 -101.75 -67.25 1 19.44 608 GLN A C 1
ATOM 4840 O O . GLN A 1 608 ? 60.188 -101 -66.438 1 19.44 608 GLN A O 1
ATOM 4845 N N . THR A 1 609 ? 58.625 -102.438 -66.438 1 21.2 609 THR A N 1
ATOM 4846 C CA . THR A 1 609 ? 57.219 -102.375 -66.188 1 21.2 609 THR A CA 1
ATOM 4847 C C . THR A 1 609 ? 56.938 -101.625 -64.875 1 21.2 609 THR A C 1
ATOM 4849 O O . THR A 1 609 ? 56.062 -100.75 -64.875 1 21.2 609 THR A O 1
ATOM 4852 N N . LEU A 1 610 ? 57.469 -101.938 -63.562 1 20.42 610 LEU A N 1
ATOM 4853 C CA . LEU A 1 610 ? 56.625 -102.625 -62.594 1 20.42 610 LEU A CA 1
ATOM 4854 C C . LEU A 1 610 ? 55.844 -101.562 -61.75 1 20.42 610 LEU A C 1
ATOM 4856 O O . LEU A 1 610 ? 56.188 -100.375 -61.719 1 20.42 610 LEU A O 1
ATOM 4860 N N . PRO A 1 611 ? 55.125 -102.062 -60.5 1 21.5 611 PRO A N 1
ATOM 4861 C CA . PRO A 1 611 ? 53.938 -102.312 -59.688 1 21.5 611 PRO A CA 1
ATOM 4862 C C . PRO A 1 611 ? 53.875 -101.375 -58.438 1 21.5 611 PRO A C 1
ATOM 4864 O O . PRO A 1 611 ? 52.812 -101.25 -57.812 1 21.5 611 PRO A O 1
ATOM 4867 N N . ILE A 1 612 ? 54.781 -100.375 -57.938 1 19.92 612 ILE A N 1
ATOM 4868 C CA . ILE A 1 612 ? 55.094 -100.625 -56.531 1 19.92 612 ILE A CA 1
ATOM 4869 C C . ILE A 1 612 ? 54.031 -100 -55.625 1 19.92 612 ILE A C 1
ATOM 4871 O O . ILE A 1 612 ? 53.719 -98.812 -55.781 1 19.92 612 ILE A O 1
ATOM 4875 N N . PRO A 1 613 ? 53.375 -100.75 -54.594 1 23.39 613 PRO A N 1
ATOM 4876 C CA . PRO A 1 613 ? 52.25 -100.75 -53.656 1 23.39 613 PRO A CA 1
ATOM 4877 C C . PRO A 1 613 ? 52.375 -99.75 -52.531 1 23.39 613 PRO A C 1
ATOM 4879 O O . PRO A 1 613 ? 51.531 -99.688 -51.656 1 23.39 613 PRO A O 1
ATOM 4882 N N . GLY A 1 614 ? 53.156 -98.625 -52.469 1 19.77 614 GLY A N 1
ATOM 4883 C CA . GLY A 1 614 ? 53.875 -98.312 -51.25 1 19.77 614 GLY A CA 1
ATOM 4884 C C . GLY A 1 614 ? 52.969 -97.875 -50.094 1 19.77 614 GLY A C 1
ATOM 4885 O O . GLY A 1 614 ? 51.812 -97.5 -50.312 1 19.77 614 GLY A O 1
ATOM 4886 N N . THR A 1 615 ? 53.406 -98.25 -48.812 1 21.59 615 THR A N 1
ATOM 4887 C CA . THR A 1 615 ? 53.094 -98.5 -47.406 1 21.59 615 THR A CA 1
ATOM 4888 C C . THR A 1 615 ? 52.625 -97.188 -46.75 1 21.59 615 THR A C 1
ATOM 4890 O O . THR A 1 615 ? 52.938 -96.125 -47.219 1 21.59 615 THR A O 1
ATOM 4893 N N . PRO A 1 616 ? 51.875 -97.312 -45.562 1 26.11 616 PRO A N 1
ATOM 4894 C CA . PRO A 1 616 ? 50.812 -96.875 -44.625 1 26.11 616 PRO A CA 1
ATOM 4895 C C . PRO A 1 616 ? 51.25 -95.688 -43.75 1 26.11 616 PRO A C 1
ATOM 4897 O O . PRO A 1 616 ? 52.219 -95.875 -42.969 1 26.11 616 PRO A O 1
ATOM 4900 N N . PRO A 1 617 ? 51.625 -94.375 -44.031 1 24.38 617 PRO A N 1
ATOM 4901 C CA . PRO A 1 617 ? 52.594 -93.75 -43.156 1 24.38 617 PRO A CA 1
ATOM 4902 C C . PRO A 1 617 ? 52.094 -93.625 -41.719 1 24.38 617 PRO A C 1
ATOM 4904 O O . PRO A 1 617 ? 50.906 -93.375 -41.469 1 24.38 617 PRO A O 1
ATOM 4907 N N . PRO A 1 618 ? 52.875 -94.188 -40.625 1 22.38 618 PRO A N 1
ATOM 4908 C CA . PRO A 1 618 ? 52.625 -94.5 -39.219 1 22.38 618 PRO A CA 1
ATOM 4909 C C . PRO A 1 618 ? 52.156 -93.312 -38.406 1 22.38 618 PRO A C 1
ATOM 4911 O O . PRO A 1 618 ? 52.375 -92.188 -38.812 1 22.38 618 PRO A O 1
ATOM 4914 N N . ASN A 1 619 ? 51.219 -93.5 -37.312 1 23.16 619 ASN A N 1
ATOM 4915 C CA . ASN A 1 619 ? 50.375 -93 -36.219 1 23.16 619 ASN A CA 1
ATOM 4916 C C . ASN A 1 619 ? 51.219 -92.25 -35.188 1 23.16 619 ASN A C 1
ATOM 4918 O O . ASN A 1 619 ? 51.75 -92.812 -34.25 1 23.16 619 ASN A O 1
ATOM 4922 N N . TYR A 1 620 ? 52.094 -91.25 -35.5 1 19.16 620 TYR A N 1
ATOM 4923 C CA . TYR A 1 620 ? 53.156 -90.938 -34.531 1 19.16 620 TYR A CA 1
ATOM 4924 C C . TYR A 1 620 ? 52.562 -90.375 -33.25 1 19.16 620 TYR A C 1
ATOM 4926 O O . TYR A 1 620 ? 51.844 -89.375 -33.25 1 19.16 620 TYR A O 1
ATOM 4934 N N . ASP A 1 621 ? 52.281 -91.312 -32.156 1 21.17 621 ASP A N 1
ATOM 4935 C CA . ASP A 1 621 ? 51.781 -91.188 -30.797 1 21.17 621 ASP A CA 1
ATOM 4936 C C . ASP A 1 621 ? 52.656 -90.25 -29.984 1 21.17 621 ASP A C 1
ATOM 4938 O O . ASP A 1 621 ? 53.781 -90.562 -29.625 1 21.17 621 ASP A O 1
ATOM 4942 N N . SER A 1 622 ? 52.844 -89 -30.297 1 19.88 622 SER A N 1
ATOM 4943 C CA . SER A 1 622 ? 54.062 -88.438 -29.688 1 19.88 622 SER A CA 1
ATOM 4944 C C . SER A 1 622 ? 54.031 -88.625 -28.172 1 19.88 622 SER A C 1
ATOM 4946 O O . SER A 1 622 ? 53 -88.938 -27.594 1 19.88 622 SER A O 1
ATOM 4948 N N . LEU A 1 623 ? 55.094 -88 -27.344 1 19.39 623 LEU A N 1
ATOM 4949 C CA . LEU A 1 623 ? 56 -88.188 -26.219 1 19.39 623 LEU A CA 1
ATOM 4950 C C . LEU A 1 623 ? 55.281 -87.938 -24.891 1 19.39 623 LEU A C 1
ATOM 4952 O O . LEU A 1 623 ? 54.406 -87.062 -24.797 1 19.39 623 LEU A O 1
ATOM 4956 N N . ARG A 1 624 ? 55.562 -88.75 -23.812 1 20.92 624 ARG A N 1
ATOM 4957 C CA . ARG A 1 624 ? 55.281 -89.312 -22.516 1 20.92 624 ARG A CA 1
ATOM 4958 C C . ARG A 1 624 ? 55.375 -88.312 -21.406 1 20.92 624 ARG A C 1
ATOM 4960 O O . ARG A 1 624 ? 55.031 -88.625 -20.25 1 20.92 624 ARG A O 1
ATOM 4967 N N . LEU A 1 625 ? 55.781 -86.875 -21.641 1 20.3 625 LEU A N 1
ATOM 4968 C CA . LEU A 1 625 ? 56.719 -86.625 -20.531 1 20.3 625 LEU A CA 1
ATOM 4969 C C . LEU A 1 625 ? 55.938 -86.438 -19.219 1 20.3 625 LEU A C 1
ATOM 4971 O O . LEU A 1 625 ? 55.125 -85.562 -19.094 1 20.3 625 LEU A O 1
ATOM 4975 N N . GLN A 1 626 ? 55.531 -87.5 -18.531 1 20.98 626 GLN A N 1
ATOM 4976 C CA . GLN A 1 626 ? 54.688 -87.438 -17.328 1 20.98 626 GLN A CA 1
ATOM 4977 C C . GLN A 1 626 ? 55.406 -86.625 -16.219 1 20.98 626 GLN A C 1
ATOM 4979 O O . GLN A 1 626 ? 54.844 -86.438 -15.148 1 20.98 626 GLN A O 1
ATOM 4984 N N . PRO A 1 627 ? 56.562 -85.875 -16.375 1 20.55 627 PRO A N 1
ATOM 4985 C CA . PRO A 1 627 ? 57.312 -86.375 -15.234 1 20.55 627 PRO A CA 1
ATOM 4986 C C . PRO A 1 627 ? 56.562 -86.188 -13.914 1 20.55 627 PRO A C 1
ATOM 4988 O O . PRO A 1 627 ? 56.344 -87.125 -13.164 1 20.55 627 PRO A O 1
ATOM 4991 N N . LEU A 1 628 ? 57.125 -85.062 -13.172 1 19.95 628 LEU A N 1
ATOM 4992 C CA . LEU A 1 628 ? 57.75 -85.125 -11.852 1 19.95 628 LEU A CA 1
ATOM 4993 C C . LEU A 1 628 ? 56.719 -84.812 -10.758 1 19.95 628 LEU A C 1
ATOM 4995 O O . LEU A 1 628 ? 55.969 -83.812 -10.852 1 19.95 628 LEU A O 1
ATOM 4999 N N . ASP A 1 629 ? 56.375 -85.688 -9.883 1 20.7 629 ASP A N 1
ATOM 5000 C CA . ASP A 1 629 ? 55.531 -85.875 -8.703 1 20.7 629 ASP A CA 1
ATOM 5001 C C . ASP A 1 629 ? 55.781 -84.75 -7.691 1 20.7 629 ASP A C 1
ATOM 5003 O O . ASP A 1 629 ? 55.25 -84.75 -6.582 1 20.7 629 ASP A O 1
ATOM 5007 N N . THR A 1 630 ? 56.688 -83.625 -8.039 1 20.05 630 THR A N 1
ATOM 5008 C CA . THR A 1 630 ? 57.375 -83.5 -6.766 1 20.05 630 THR A CA 1
ATOM 5009 C C . THR A 1 630 ? 56.406 -83.25 -5.633 1 20.05 630 THR A C 1
ATOM 5011 O O . THR A 1 630 ? 55.25 -82.875 -5.879 1 20.05 630 THR A O 1
ATOM 5014 N N . ILE A 1 631 ? 57 -82.438 -4.52 1 20.45 631 ILE A N 1
ATOM 5015 C CA . ILE A 1 631 ? 57.219 -82.5 -3.078 1 20.45 631 ILE A CA 1
ATOM 5016 C C . ILE A 1 631 ? 56.094 -81.75 -2.348 1 20.45 631 ILE A C 1
ATOM 5018 O O . ILE A 1 631 ? 55.5 -80.812 -2.895 1 20.45 631 ILE A O 1
ATOM 5022 N N . GLU A 1 632 ? 55.969 -82.062 -1.14 1 20.38 632 GLU A N 1
ATOM 5023 C CA . GLU A 1 632 ? 55.188 -82.062 0.091 1 20.38 632 GLU A CA 1
ATOM 5024 C C . GLU A 1 632 ? 54.938 -80.688 0.615 1 20.38 632 GLU A C 1
ATOM 5026 O O . GLU A 1 632 ? 53.969 -80.438 1.326 1 20.38 632 GLU A O 1
ATOM 5031 N N . SER A 1 633 ? 55.625 -79.438 0.17 1 21.7 633 SER A N 1
ATOM 5032 C CA . SER A 1 633 ? 55.969 -78.812 1.456 1 21.7 633 SER A CA 1
ATOM 5033 C C . SER A 1 633 ? 54.75 -78.188 2.105 1 21.7 633 SER A C 1
ATOM 5035 O O . SER A 1 633 ? 53.938 -77.562 1.423 1 21.7 633 SER A O 1
ATOM 5037 N N . GLU A 1 634 ? 54.5 -78.5 3.395 1 21.3 634 GLU A N 1
ATOM 5038 C CA . GLU A 1 634 ? 53.625 -78.375 4.547 1 21.3 634 GLU A CA 1
ATOM 5039 C C . GLU A 1 634 ? 53.5 -76.875 4.949 1 21.3 634 GLU A C 1
ATOM 5041 O O . GLU A 1 634 ? 52.625 -76.562 5.758 1 21.3 634 GLU A O 1
ATOM 5046 N N . SER A 1 635 ? 54.219 -75.812 4.363 1 21.83 635 SER A N 1
ATOM 5047 C CA . SER A 1 635 ? 54.5 -74.938 5.492 1 21.83 635 SER A CA 1
ATOM 5048 C C . SER A 1 635 ? 53.219 -74.188 5.941 1 21.83 635 SER A C 1
ATOM 5050 O O . SER A 1 635 ? 52.5 -73.688 5.113 1 21.83 635 SER A O 1
ATOM 5052 N N . GLU A 1 636 ? 52.781 -74.5 7.16 1 22.73 636 GLU A N 1
ATOM 5053 C CA . GLU A 1 636 ? 51.781 -74.062 8.133 1 22.73 636 GLU A CA 1
ATOM 5054 C C . GLU A 1 636 ? 51.875 -72.562 8.391 1 22.73 636 GLU A C 1
ATOM 5056 O O . GLU A 1 636 ? 51.094 -72 9.164 1 22.73 636 GLU A O 1
ATOM 5061 N N . GLY A 1 637 ? 52.844 -71.812 7.773 1 21.03 637 GLY A N 1
ATOM 5062 C CA . GLY A 1 637 ? 53.156 -70.75 8.711 1 21.03 637 GLY A CA 1
ATOM 5063 C C . GLY A 1 637 ? 51.969 -69.812 9 1 21.03 637 GLY A C 1
ATOM 5064 O O . GLY A 1 637 ? 51.125 -69.625 8.141 1 21.03 637 GLY A O 1
ATOM 5065 N N . ASP A 1 638 ? 51.844 -69.625 10.305 1 20.3 638 ASP A N 1
ATOM 5066 C CA . ASP A 1 638 ? 51.125 -68.938 11.367 1 20.3 638 ASP A CA 1
ATOM 5067 C C . ASP A 1 638 ? 51 -67.438 11.031 1 20.3 638 ASP A C 1
ATOM 5069 O O . ASP A 1 638 ? 49.906 -66.875 11.094 1 20.3 638 ASP A O 1
ATOM 5073 N N . ALA A 1 639 ? 52.062 -66.812 11.852 1 18.98 639 ALA A N 1
ATOM 5074 C CA . ALA A 1 639 ? 52.031 -65.625 12.664 1 18.98 639 ALA A CA 1
ATOM 5075 C C . ALA A 1 639 ? 52 -64.375 11.789 1 18.98 639 ALA A C 1
ATOM 5077 O O . ALA A 1 639 ? 51.469 -63.344 12.203 1 18.98 639 ALA A O 1
ATOM 5078 N N . ILE A 1 640 ? 52.75 -64.438 10.531 1 18.86 640 ILE A N 1
ATOM 5079 C CA . ILE A 1 640 ? 53.438 -63.156 10.789 1 18.86 640 ILE A CA 1
ATOM 5080 C C . ILE A 1 640 ? 52.469 -62 10.711 1 18.86 640 ILE A C 1
ATOM 5082 O O . ILE A 1 640 ? 51.688 -61.906 9.758 1 18.86 640 ILE A O 1
ATOM 5086 N N . MET B 1 1 ? -29.016 -56.938 -48.438 1 49.34 1 MET B N 1
ATOM 5087 C CA . MET B 1 1 ? -28.25 -58.094 -48.875 1 49.34 1 MET B CA 1
ATOM 5088 C C . MET B 1 1 ? -26.781 -57.969 -48.5 1 49.34 1 MET B C 1
ATOM 5090 O O . MET B 1 1 ? -26.156 -58.969 -48.094 1 49.34 1 MET B O 1
ATOM 5094 N N . HIS B 1 2 ? -26.188 -56.75 -48.594 1 56.78 2 HIS B N 1
ATOM 5095 C CA . HIS B 1 2 ? -24.766 -56.562 -48.344 1 56.78 2 HIS B CA 1
ATOM 5096 C C . HIS B 1 2 ? -24.484 -56.594 -46.844 1 56.78 2 HIS B C 1
ATOM 5098 O O . HIS B 1 2 ? -23.453 -57.125 -46.406 1 56.78 2 HIS B O 1
ATOM 5104 N N . LEU B 1 3 ? -25.391 -56.094 -46.094 1 57.53 3 LEU B N 1
ATOM 5105 C CA . LEU B 1 3 ? -25.234 -56.125 -44.625 1 57.53 3 LEU B CA 1
ATOM 5106 C C . LEU B 1 3 ? -25.281 -57.562 -44.125 1 57.53 3 LEU B C 1
ATOM 5108 O O . LEU B 1 3 ? -24.5 -57.938 -43.25 1 57.53 3 LEU B O 1
ATOM 5112 N N . ARG B 1 4 ? -26.156 -58.344 -44.719 1 57.94 4 ARG B N 1
ATOM 5113 C CA . ARG B 1 4 ? -26.25 -59.75 -44.344 1 57.94 4 ARG B CA 1
ATOM 5114 C C . ARG B 1 4 ? -24.969 -60.5 -44.688 1 57.94 4 ARG B C 1
ATOM 5116 O O . ARG B 1 4 ? -24.5 -61.344 -43.906 1 57.94 4 ARG B O 1
ATOM 5123 N N . LYS B 1 5 ? -24.375 -60.156 -45.812 1 58.22 5 LYS B N 1
ATOM 5124 C CA . LYS B 1 5 ? -23.125 -60.812 -46.188 1 58.22 5 LYS B CA 1
ATOM 5125 C C . LYS B 1 5 ? -21.984 -60.406 -45.219 1 58.22 5 LYS B C 1
ATOM 5127 O O . LYS B 1 5 ? -21.172 -61.25 -44.844 1 58.22 5 LYS B O 1
ATOM 5132 N N . TYR B 1 6 ? -22 -59.125 -44.938 1 57.25 6 TYR B N 1
ATOM 5133 C CA . TYR B 1 6 ? -20.969 -58.688 -43.969 1 57.25 6 TYR B CA 1
ATOM 5134 C C . TYR B 1 6 ? -21.203 -59.312 -42.594 1 57.25 6 TYR B C 1
ATOM 5136 O O . TYR B 1 6 ? -20.25 -59.719 -41.938 1 57.25 6 TYR B O 1
ATOM 5144 N N . LEU B 1 7 ? -22.438 -59.5 -42.219 1 58.22 7 LEU B N 1
ATOM 5145 C CA . LEU B 1 7 ? -22.766 -60.156 -40.938 1 58.22 7 LEU B CA 1
ATOM 5146 C C . LEU B 1 7 ? -22.516 -61.656 -41.062 1 58.22 7 LEU B C 1
ATOM 5148 O O . LEU B 1 7 ? -22.047 -62.281 -40.094 1 58.22 7 LEU B O 1
ATOM 5152 N N . LEU B 1 8 ? -22.844 -62.219 -42.219 1 57.78 8 LEU B N 1
ATOM 5153 C CA . LEU B 1 8 ? -22.562 -63.656 -42.438 1 57.78 8 LEU B CA 1
ATOM 5154 C C . LEU B 1 8 ? -21.062 -63.906 -42.5 1 57.78 8 LEU B C 1
ATOM 5156 O O . LEU B 1 8 ? -20.578 -64.938 -41.969 1 57.78 8 LEU B O 1
ATOM 5160 N N . LYS B 1 9 ? -20.312 -63.094 -43.188 1 57 9 LYS B N 1
ATOM 5161 C CA . LYS B 1 9 ? -18.859 -63.188 -43.188 1 57 9 LYS B CA 1
ATOM 5162 C C . LYS B 1 9 ? -18.297 -62.969 -41.781 1 57 9 LYS B C 1
ATOM 5164 O O . LYS B 1 9 ? -17.344 -63.625 -41.375 1 57 9 LYS B O 1
ATOM 5169 N N . GLY B 1 10 ? -18.844 -61.938 -41.094 1 53.09 10 GLY B N 1
ATOM 5170 C CA . GLY B 1 10 ? -18.531 -61.812 -39.688 1 53.09 10 GLY B CA 1
ATOM 5171 C C . GLY B 1 10 ? -18.906 -63.031 -38.875 1 53.09 10 GLY B C 1
ATOM 5172 O O . GLY B 1 10 ? -18.156 -63.469 -38 1 53.09 10 GLY B O 1
ATOM 5173 N N . LEU B 1 11 ? -20.125 -63.531 -39.188 1 52.47 11 LEU B N 1
ATOM 5174 C CA . LEU B 1 11 ? -20.562 -64.812 -38.562 1 52.47 11 LEU B CA 1
ATOM 5175 C C . LEU B 1 11 ? -19.688 -65.938 -39 1 52.47 11 LEU B C 1
ATOM 5177 O O . LEU B 1 11 ? -19.328 -66.812 -38.188 1 52.47 11 LEU B O 1
ATOM 5181 N N . HIS B 1 12 ? -19.453 -66.125 -40.344 1 52.06 12 HIS B N 1
ATOM 5182 C CA . HIS B 1 12 ? -18.531 -67.188 -40.781 1 52.06 12 HIS B CA 1
ATOM 5183 C C . HIS B 1 12 ? -17.156 -67 -40.125 1 52.06 12 HIS B C 1
ATOM 5185 O O . HIS B 1 12 ? -16.531 -67.938 -39.75 1 52.06 12 HIS B O 1
ATOM 5191 N N . ARG B 1 13 ? -16.672 -65.75 -40.156 1 49.56 13 ARG B N 1
ATOM 5192 C CA . ARG B 1 13 ? -15.43 -65.5 -39.438 1 49.56 13 ARG B CA 1
ATOM 5193 C C . ARG B 1 13 ? -15.594 -65.812 -37.938 1 49.56 13 ARG B C 1
ATOM 5195 O O . ARG B 1 13 ? -14.656 -66.25 -37.281 1 49.56 13 ARG B O 1
ATOM 5202 N N . LEU B 1 14 ? -16.719 -65.375 -37.438 1 46.88 14 LEU B N 1
ATOM 5203 C CA . LEU B 1 14 ? -17.078 -65.75 -36.094 1 46.88 14 LEU B CA 1
ATOM 5204 C C . LEU B 1 14 ? -17.203 -67.312 -36 1 46.88 14 LEU B C 1
ATOM 5206 O O . LEU B 1 14 ? -16.875 -67.875 -34.938 1 46.88 14 LEU B O 1
ATOM 5210 N N . GLN B 1 15 ? -17.906 -67.875 -36.875 1 45.31 15 GLN B N 1
ATOM 5211 C CA . GLN B 1 15 ? -18 -69.312 -36.938 1 45.31 15 GLN B CA 1
ATOM 5212 C C . GLN B 1 15 ? -16.625 -69.938 -37.125 1 45.31 15 GLN B C 1
ATOM 5214 O O . GLN B 1 15 ? -16.391 -71.062 -36.75 1 45.31 15 GLN B O 1
ATOM 5219 N N . LYS B 1 16 ? -15.922 -69.438 -38.156 1 45.72 16 LYS B N 1
ATOM 5220 C CA . LYS B 1 16 ? -14.57 -70 -38.219 1 45.72 16 LYS B CA 1
ATOM 5221 C C . LYS B 1 16 ? -13.766 -69.625 -37 1 45.72 16 LYS B C 1
ATOM 5223 O O . LYS B 1 16 ? -13.586 -68.5 -36.656 1 45.72 16 LYS B O 1
ATOM 5228 N N . GLY B 1 17 ? -14.305 -70.062 -35.719 1 41.16 17 GLY B N 1
ATOM 5229 C CA . GLY B 1 17 ? -13.859 -70.062 -34.312 1 41.16 17 GLY B CA 1
ATOM 5230 C C . GLY B 1 17 ? -12.453 -69.5 -34.156 1 41.16 17 GLY B C 1
ATOM 5231 O O . GLY B 1 17 ? -11.609 -69.688 -35.031 1 41.16 17 GLY B O 1
ATOM 5232 N N . PRO B 1 18 ? -12.383 -68.312 -33.75 1 45.03 18 PRO B N 1
ATOM 5233 C CA . PRO B 1 18 ? -11.086 -68.25 -33.062 1 45.03 18 PRO B CA 1
ATOM 5234 C C . PRO B 1 18 ? -10.805 -69.5 -32.25 1 45.03 18 PRO B C 1
ATOM 5236 O O . PRO B 1 18 ? -11.664 -70 -31.5 1 45.03 18 PRO B O 1
ATOM 5239 N N . GLY B 1 19 ? -10.422 -70.438 -32.812 1 51.31 19 GLY B N 1
ATOM 5240 C CA . GLY B 1 19 ? -10.203 -71.75 -32.219 1 51.31 19 GLY B CA 1
ATOM 5241 C C . GLY B 1 19 ? -9.867 -71.688 -30.734 1 51.31 19 GLY B C 1
ATOM 5242 O O . GLY B 1 19 ? -9.523 -72.688 -30.125 1 51.31 19 GLY B O 1
ATOM 5243 N N . TYR B 1 20 ? -9.734 -70.438 -30.109 1 63 20 TYR B N 1
ATOM 5244 C CA . TYR B 1 20 ? -9.039 -70.562 -28.844 1 63 20 TYR B CA 1
ATOM 5245 C C . TYR B 1 20 ? -10.031 -70.625 -27.688 1 63 20 TYR B C 1
ATOM 5247 O O . TYR B 1 20 ? -11.109 -70.062 -27.734 1 63 20 TYR B O 1
ATOM 5255 N N . THR B 1 21 ? -10.125 -71.562 -26.875 1 78.38 21 THR B N 1
ATOM 5256 C CA . THR B 1 21 ? -10.75 -71.688 -25.562 1 78.38 21 THR B CA 1
ATOM 5257 C C . THR B 1 21 ? -10.266 -70.562 -24.641 1 78.38 21 THR B C 1
ATOM 5259 O O . THR B 1 21 ? -9.312 -69.875 -24.969 1 78.38 21 THR B O 1
ATOM 5262 N N . TYR B 1 22 ? -11.266 -70.188 -23.625 1 84.75 22 TYR B N 1
ATOM 5263 C CA . TYR B 1 22 ? -10.875 -69.188 -22.609 1 84.75 22 TYR B CA 1
ATOM 5264 C C . TYR B 1 22 ? -9.453 -69.438 -22.141 1 84.75 22 TYR B C 1
ATOM 5266 O O . TYR B 1 22 ? -8.672 -68.5 -21.969 1 84.75 22 TYR B O 1
ATOM 5274 N N . LYS B 1 23 ? -9.133 -70.625 -21.953 1 84.5 23 LYS B N 1
ATOM 5275 C CA . LYS B 1 23 ? -7.812 -71 -21.469 1 84.5 23 LYS B CA 1
ATOM 5276 C C . LYS B 1 23 ? -6.734 -70.688 -22.5 1 84.5 23 LYS B C 1
ATOM 5278 O O . LYS B 1 23 ? -5.664 -70.188 -22.172 1 84.5 23 LYS B O 1
ATOM 5283 N N . GLU B 1 24 ? -7.039 -70.938 -23.688 1 84.31 24 GLU B N 1
ATOM 5284 C CA . GLU B 1 24 ? -6.07 -70.688 -24.75 1 84.31 24 GLU B CA 1
ATOM 5285 C C . GLU B 1 24 ? -5.824 -69.188 -24.922 1 84.31 24 GLU B C 1
ATOM 5287 O O . GLU B 1 24 ? -4.695 -68.75 -25.156 1 84.31 24 GLU B O 1
ATOM 5292 N N . LEU B 1 25 ? -6.883 -68.5 -24.781 1 85.25 25 LEU B N 1
ATOM 5293 C CA . LEU B 1 25 ? -6.762 -67.062 -24.891 1 85.25 25 LEU B CA 1
ATOM 5294 C C . LEU B 1 25 ? -5.93 -66.5 -23.75 1 85.25 25 LEU B C 1
ATOM 5296 O O . LEU B 1 25 ? -5.086 -65.625 -23.969 1 85.25 25 LEU B O 1
ATOM 5300 N N . LEU B 1 26 ? -6.152 -66.938 -22.516 1 85.75 26 LEU B N 1
ATOM 5301 C CA . LEU B 1 26 ? -5.426 -66.438 -21.344 1 85.75 26 LEU B CA 1
ATOM 5302 C C . LEU B 1 26 ? -3.953 -66.875 -21.406 1 85.75 26 LEU B C 1
ATOM 5304 O O . LEU B 1 26 ? -3.08 -66.062 -21.031 1 85.75 26 LEU B O 1
ATOM 5308 N N . VAL B 1 27 ? -3.691 -68 -21.938 1 85.12 27 VAL B N 1
ATOM 5309 C CA . VAL B 1 27 ? -2.312 -68.5 -22.094 1 85.12 27 VAL B CA 1
ATOM 5310 C C . VAL B 1 27 ? -1.623 -67.688 -23.172 1 85.12 27 VAL B C 1
ATOM 5312 O O . VAL B 1 27 ? -0.454 -67.312 -23.031 1 85.12 27 VAL B O 1
ATOM 5315 N N . TRP B 1 28 ? -2.4 -67.375 -24.203 1 83.62 28 TRP B N 1
ATOM 5316 C CA . TRP B 1 28 ? -1.857 -66.562 -25.281 1 83.62 28 TRP B CA 1
ATOM 5317 C C . TRP B 1 28 ? -1.539 -65.125 -24.766 1 83.62 28 TRP B C 1
ATOM 5319 O O . TRP B 1 28 ? -0.495 -64.562 -25.094 1 83.62 28 TRP B O 1
ATOM 5329 N N . TYR B 1 29 ? -2.395 -64.625 -24.062 1 85.75 29 TYR B N 1
ATOM 5330 C CA . TYR B 1 29 ? -2.191 -63.281 -23.484 1 85.75 29 TYR B CA 1
ATOM 5331 C C . TYR B 1 29 ? -0.962 -63.25 -22.578 1 85.75 29 TYR B C 1
ATOM 5333 O O . TYR B 1 29 ? -0.149 -62.344 -22.656 1 85.75 29 TYR B O 1
ATOM 5341 N N . CYS B 1 30 ? -0.893 -64.188 -21.688 1 84.38 30 CYS B N 1
ATOM 5342 C CA . CYS B 1 30 ? 0.228 -64.25 -20.75 1 84.38 30 CYS B CA 1
ATOM 5343 C C . CYS B 1 30 ? 1.552 -64.375 -21.5 1 84.38 30 CYS B C 1
ATOM 5345 O O . CYS B 1 30 ? 2.57 -63.844 -21.047 1 84.38 30 CYS B O 1
ATOM 5347 N N . ASN B 1 31 ? 1.524 -64.938 -22.656 1 81.44 31 ASN B N 1
ATOM 5348 C CA . ASN B 1 31 ? 2.748 -65.188 -23.422 1 81.44 31 ASN B CA 1
ATOM 5349 C C . ASN B 1 31 ? 3.123 -63.938 -24.234 1 81.44 31 ASN B C 1
ATOM 5351 O O . ASN B 1 31 ? 4.301 -63.688 -24.516 1 81.44 31 ASN B O 1
ATOM 5355 N N . ASN B 1 32 ? 2.066 -63.094 -24.562 1 79.19 32 ASN B N 1
ATOM 5356 C CA . ASN B 1 32 ? 2.35 -62.031 -25.516 1 79.19 32 ASN B CA 1
ATOM 5357 C C . ASN B 1 32 ? 2.193 -60.656 -24.891 1 79.19 32 ASN B C 1
ATOM 5359 O O . ASN B 1 32 ? 2.443 -59.625 -25.531 1 79.19 32 ASN B O 1
ATOM 5363 N N . THR B 1 33 ? 1.879 -60.719 -23.688 1 83.69 33 THR B N 1
ATOM 5364 C CA . THR B 1 33 ? 1.713 -59.406 -23.031 1 83.69 33 THR B CA 1
ATOM 5365 C C . THR B 1 33 ? 3.068 -58.812 -22.672 1 83.69 33 THR B C 1
ATOM 5367 O O . THR B 1 33 ? 4.051 -59.531 -22.5 1 83.69 33 THR B O 1
ATOM 5370 N N . ASN B 1 34 ? 3.145 -57.5 -22.672 1 85.75 34 ASN B N 1
ATOM 5371 C CA . ASN B 1 34 ? 4.371 -56.781 -22.312 1 85.75 34 ASN B CA 1
ATOM 5372 C C . ASN B 1 34 ? 4.434 -56.469 -20.828 1 85.75 34 ASN B C 1
ATOM 5374 O O . ASN B 1 34 ? 5.434 -55.938 -20.344 1 85.75 34 ASN B O 1
ATOM 5378 N N . THR B 1 35 ? 3.344 -56.781 -20.078 1 86.12 35 THR B N 1
ATOM 5379 C CA . THR B 1 35 ? 3.338 -56.562 -18.641 1 86.12 35 THR B CA 1
ATOM 5380 C C . THR B 1 35 ? 4.195 -57.625 -17.922 1 86.12 35 THR B C 1
ATOM 5382 O O . THR B 1 35 ? 4.254 -58.781 -18.359 1 86.12 35 THR B O 1
ATOM 5385 N N . HIS B 1 36 ? 4.777 -57.156 -16.922 1 84.69 36 HIS B N 1
ATOM 5386 C CA . HIS B 1 36 ? 5.621 -58.094 -16.172 1 84.69 36 HIS B CA 1
ATOM 5387 C C . HIS B 1 36 ? 4.789 -58.969 -15.234 1 84.69 36 HIS B C 1
ATOM 5389 O O . HIS B 1 36 ? 3.816 -58.469 -14.641 1 84.69 36 HIS B O 1
ATOM 5395 N N . GLY B 1 37 ? 5.152 -60.25 -15.141 1 84.38 37 GLY B N 1
ATOM 5396 C CA . GLY B 1 37 ? 4.48 -61.125 -14.203 1 84.38 37 GLY B CA 1
ATOM 5397 C C . GLY B 1 37 ? 3.736 -62.281 -14.883 1 84.38 37 GLY B C 1
ATOM 5398 O O . GLY B 1 37 ? 3.984 -63.438 -14.594 1 84.38 37 GLY B O 1
ATOM 5399 N N . PRO B 1 38 ? 2.871 -61.875 -15.898 1 86.12 38 PRO B N 1
ATOM 5400 C CA . PRO B 1 38 ? 2.041 -62.906 -16.5 1 86.12 38 PRO B CA 1
ATOM 5401 C C . PRO B 1 38 ? 2.863 -64 -17.219 1 86.12 38 PRO B C 1
ATOM 5403 O O . PRO B 1 38 ? 2.504 -65.188 -17.188 1 86.12 38 PRO B O 1
ATOM 5406 N N . LYS B 1 39 ? 3.934 -63.625 -17.719 1 83.12 39 LYS B N 1
ATOM 5407 C CA . LYS B 1 39 ? 4.75 -64.625 -18.422 1 83.12 39 LYS B CA 1
ATOM 5408 C C . LYS B 1 39 ? 5.297 -65.688 -17.453 1 83.12 39 LYS B C 1
ATOM 5410 O O . LYS B 1 39 ? 5.418 -66.812 -17.812 1 83.12 39 LYS B O 1
ATOM 5415 N N . ARG B 1 40 ? 5.461 -65.312 -16.281 1 85.56 40 ARG B N 1
ATOM 5416 C CA . ARG B 1 40 ? 6.02 -66.25 -15.289 1 85.56 40 ARG B CA 1
ATOM 5417 C C . ARG B 1 40 ? 4.941 -67.188 -14.742 1 85.56 40 ARG B C 1
ATOM 5419 O O . ARG B 1 40 ? 5.246 -68.25 -14.242 1 85.56 40 ARG B O 1
ATOM 5426 N N . ILE B 1 41 ? 3.758 -66.812 -14.891 1 86.56 41 ILE B N 1
ATOM 5427 C CA . ILE B 1 41 ? 2.652 -67.625 -14.398 1 86.56 41 ILE B CA 1
ATOM 5428 C C . ILE B 1 41 ? 2.508 -68.875 -15.266 1 86.56 41 ILE B C 1
ATOM 5430 O O . ILE B 1 41 ? 2.195 -70 -14.766 1 86.56 41 ILE B O 1
ATOM 5434 N N . ILE B 1 42 ? 2.82 -68.812 -16.547 1 82.5 42 ILE B N 1
ATOM 5435 C CA . ILE B 1 42 ? 2.602 -69.938 -17.453 1 82.5 42 ILE B CA 1
ATOM 5436 C C . ILE B 1 42 ? 3.875 -70.812 -17.547 1 82.5 42 ILE B C 1
ATOM 5438 O O . ILE B 1 42 ? 3.811 -72 -17.734 1 82.5 42 ILE B O 1
ATOM 5442 N N . CYS B 1 43 ? 5.012 -70.188 -17.328 1 80.38 43 CYS B N 1
ATOM 5443 C CA . CYS B 1 43 ? 6.266 -70.938 -17.578 1 80.38 43 CYS B CA 1
ATOM 5444 C C . CYS B 1 43 ? 6.711 -71.688 -16.359 1 80.38 43 CYS B C 1
ATOM 5446 O O . CYS B 1 43 ? 7.547 -72.625 -16.484 1 80.38 43 CYS B O 1
ATOM 5448 N N . GLU B 1 44 ? 6.094 -71.562 -15.258 1 78.56 44 GLU B N 1
ATOM 5449 C CA . GLU B 1 44 ? 6.629 -72.188 -14.039 1 78.56 44 GLU B CA 1
ATOM 5450 C C . GLU B 1 44 ? 5.773 -73.375 -13.586 1 78.56 44 GLU B C 1
ATOM 5452 O O . GLU B 1 44 ? 4.75 -73.688 -14.203 1 78.56 44 GLU B O 1
ATOM 5457 N N . GLY B 1 45 ? 6.223 -74.125 -12.656 1 84.56 45 GLY B N 1
ATOM 5458 C CA . GLY B 1 45 ? 5.5 -75.25 -12.055 1 84.56 45 GLY B CA 1
ATOM 5459 C C . GLY B 1 45 ? 4.254 -74.812 -11.312 1 84.56 45 GLY B C 1
ATOM 5460 O O . GLY B 1 45 ? 4.008 -73.625 -11.141 1 84.56 45 GLY B O 1
ATOM 5461 N N . PRO B 1 46 ? 3.465 -75.688 -10.938 1 88.38 46 PRO B N 1
ATOM 5462 C CA . PRO B 1 46 ? 2.158 -75.375 -10.367 1 88.38 46 PRO B CA 1
ATOM 5463 C C . PRO B 1 46 ? 2.271 -74.562 -9.07 1 88.38 46 PRO B C 1
ATOM 5465 O O . PRO B 1 46 ? 1.497 -73.625 -8.852 1 88.38 46 PRO B O 1
ATOM 5468 N N . LYS B 1 47 ? 3.15 -75 -8.141 1 91.5 47 LYS B N 1
ATOM 5469 C CA . LYS B 1 47 ? 3.299 -74.188 -6.906 1 91.5 47 LYS B CA 1
ATOM 5470 C C . LYS B 1 47 ? 3.799 -72.812 -7.184 1 91.5 47 LYS B C 1
ATOM 5472 O O . LYS B 1 47 ? 3.277 -71.812 -6.625 1 91.5 47 LYS B O 1
ATOM 5477 N N . LYS B 1 48 ? 4.801 -72.688 -7.977 1 91.75 48 LYS B N 1
ATOM 5478 C CA . LYS B 1 48 ? 5.344 -71.375 -8.352 1 91.75 48 LYS B CA 1
ATOM 5479 C C . LYS B 1 48 ? 4.328 -70.562 -9.164 1 91.75 48 LYS B C 1
ATOM 5481 O O . LYS B 1 48 ? 4.254 -69.375 -9.039 1 91.75 48 LYS B O 1
ATOM 5486 N N . LYS B 1 49 ? 3.537 -71.25 -9.852 1 90.62 49 LYS B N 1
ATOM 5487 C CA . LYS B 1 49 ? 2.479 -70.625 -10.625 1 90.62 49 LYS B CA 1
ATOM 5488 C C . LYS B 1 49 ? 1.467 -69.938 -9.719 1 90.62 49 LYS B C 1
ATOM 5490 O O . LYS B 1 49 ? 1.06 -68.812 -9.977 1 90.62 49 LYS B O 1
ATOM 5495 N N . ALA B 1 50 ? 1.156 -70.688 -8.719 1 92 50 ALA B N 1
ATOM 5496 C CA . ALA B 1 50 ? 0.195 -70.125 -7.773 1 92 50 ALA B CA 1
ATOM 5497 C C . ALA B 1 50 ? 0.781 -68.938 -7.039 1 92 50 ALA B C 1
ATOM 5499 O O . ALA B 1 50 ? 0.079 -67.938 -6.785 1 92 50 ALA B O 1
ATOM 5500 N N . MET B 1 51 ? 1.978 -69.062 -6.723 1 93.56 51 MET B N 1
ATOM 5501 C CA . MET B 1 51 ? 2.635 -67.938 -6.027 1 93.56 51 MET B CA 1
ATOM 5502 C C . MET B 1 51 ? 2.717 -66.688 -6.918 1 93.56 51 MET B C 1
ATOM 5504 O O . MET B 1 51 ? 2.404 -65.562 -6.48 1 93.56 51 MET B O 1
ATOM 5508 N N . TRP B 1 52 ? 3.111 -66.875 -8.18 1 92.31 52 TRP B N 1
ATOM 5509 C CA . TRP B 1 52 ? 3.223 -65.75 -9.109 1 92.31 52 TRP B CA 1
ATOM 5510 C C . TRP B 1 52 ? 1.852 -65.188 -9.406 1 92.31 52 TRP B C 1
ATOM 5512 O O . TRP B 1 52 ? 1.727 -63.938 -9.617 1 92.31 52 TRP B O 1
ATOM 5522 N N . PHE B 1 53 ? 0.902 -66 -9.391 1 92.06 53 PHE B N 1
ATOM 5523 C CA . PHE B 1 53 ? -0.458 -65.5 -9.594 1 92.06 53 PHE B CA 1
ATOM 5524 C C . PHE B 1 53 ? -0.903 -64.625 -8.438 1 92.06 53 PHE B C 1
ATOM 5526 O O . PHE B 1 53 ? -1.476 -63.562 -8.648 1 92.06 53 PHE B O 1
ATOM 5533 N N . LEU B 1 54 ? -0.641 -65.125 -7.262 1 94.81 54 LEU B N 1
ATOM 5534 C CA . LEU B 1 54 ? -1.017 -64.312 -6.074 1 94.81 54 LEU B CA 1
ATOM 5535 C C . LEU B 1 54 ? -0.25 -63.031 -6.012 1 94.81 54 LEU B C 1
ATOM 5537 O O . LEU B 1 54 ? -0.812 -62 -5.641 1 94.81 54 LEU B O 1
ATOM 5541 N N . ILE B 1 55 ? 1.02 -63 -6.355 1 94.5 55 ILE B N 1
ATOM 5542 C CA . ILE B 1 55 ? 1.852 -61.781 -6.332 1 94.5 55 ILE B CA 1
ATOM 5543 C C . ILE B 1 55 ? 1.363 -60.812 -7.387 1 94.5 55 ILE B C 1
ATOM 5545 O O . ILE B 1 55 ? 1.28 -59.594 -7.129 1 94.5 55 ILE B O 1
ATOM 5549 N N . THR B 1 56 ? 1.038 -61.281 -8.547 1 92.31 56 THR B N 1
ATOM 5550 C CA . THR B 1 56 ? 0.546 -60.438 -9.617 1 92.31 56 THR B CA 1
ATOM 5551 C C . THR B 1 56 ? -0.79 -59.781 -9.234 1 92.31 56 THR B C 1
ATOM 5553 O O . THR B 1 56 ? -1.03 -58.625 -9.516 1 92.31 56 THR B O 1
ATOM 5556 N N . LEU B 1 57 ? -1.596 -60.562 -8.602 1 93.69 57 LEU B N 1
ATOM 5557 C CA . LEU B 1 57 ? -2.885 -60.031 -8.164 1 93.69 57 LEU B CA 1
ATOM 5558 C C . LEU B 1 57 ? -2.705 -59.031 -7.051 1 93.69 57 LEU B C 1
ATOM 5560 O O . LEU B 1 57 ? -3.451 -58.031 -6.973 1 93.69 57 LEU B O 1
ATOM 5564 N N . LEU B 1 58 ? -1.813 -59.281 -6.199 1 95.69 58 LEU B N 1
ATOM 5565 C CA . LEU B 1 58 ? -1.512 -58.344 -5.121 1 95.69 58 LEU B CA 1
ATOM 5566 C C . LEU B 1 58 ? -1.032 -57 -5.676 1 95.69 58 LEU B C 1
ATOM 5568 O O . LEU B 1 58 ? -1.507 -55.938 -5.258 1 95.69 58 LEU B O 1
ATOM 5572 N N . PHE B 1 59 ? -0.13 -56.969 -6.641 1 94.81 59 PHE B N 1
ATOM 5573 C CA . PHE B 1 59 ? 0.416 -55.719 -7.191 1 94.81 59 PHE B CA 1
ATOM 5574 C C . PHE B 1 59 ? -0.608 -55.031 -8.078 1 94.81 59 PHE B C 1
ATOM 5576 O O . PHE B 1 59 ? -0.647 -53.781 -8.141 1 94.81 59 PHE B O 1
ATOM 5583 N N . ALA B 1 60 ? -1.43 -55.781 -8.68 1 92.62 60 ALA B N 1
ATOM 5584 C CA . ALA B 1 60 ? -2.514 -55.188 -9.453 1 92.62 60 ALA B CA 1
ATOM 5585 C C . ALA B 1 60 ? -3.496 -54.469 -8.531 1 92.62 60 ALA B C 1
ATOM 5587 O O . ALA B 1 60 ? -3.973 -53.375 -8.867 1 92.62 60 ALA B O 1
ATOM 5588 N N . SER B 1 61 ? -3.766 -55.094 -7.441 1 95.69 61 SER B N 1
ATOM 5589 C CA . SER B 1 61 ? -4.648 -54.438 -6.473 1 95.69 61 SER B CA 1
ATOM 5590 C C . SER B 1 61 ? -4.004 -53.188 -5.871 1 95.69 61 SER B C 1
ATOM 5592 O O . SER B 1 61 ? -4.684 -52.219 -5.602 1 95.69 61 SER B O 1
ATOM 5594 N N . LEU B 1 62 ? -2.762 -53.25 -5.629 1 95.88 62 LEU B N 1
ATOM 5595 C CA . LEU B 1 62 ? -2.033 -52.125 -5.102 1 95.88 62 LEU B CA 1
ATOM 5596 C C . LEU B 1 62 ? -2.041 -50.969 -6.098 1 95.88 62 LEU B C 1
ATOM 5598 O O . LEU B 1 62 ? -2.197 -49.812 -5.707 1 95.88 62 LEU B O 1
ATOM 5602 N N . VAL B 1 63 ? -1.855 -51.219 -7.332 1 94.06 63 VAL B N 1
ATOM 5603 C CA . VAL B 1 63 ? -1.882 -50.219 -8.375 1 94.06 63 VAL B CA 1
ATOM 5604 C C . VAL B 1 63 ? -3.27 -49.562 -8.438 1 94.06 63 VAL B C 1
ATOM 5606 O O . VAL B 1 63 ? -3.395 -48.344 -8.539 1 94.06 63 VAL B O 1
ATOM 5609 N N . CYS B 1 64 ? -4.27 -50.344 -8.352 1 95 64 CYS B N 1
ATOM 5610 C CA . CYS B 1 64 ? -5.633 -49.844 -8.383 1 95 64 CYS B CA 1
ATOM 5611 C C . CYS B 1 64 ? -5.898 -48.938 -7.176 1 95 64 CYS B C 1
ATOM 5613 O O . CYS B 1 64 ? -6.57 -47.906 -7.301 1 95 64 CYS B O 1
ATOM 5615 N N . TRP B 1 65 ? -5.406 -49.406 -6.098 1 96.31 65 TRP B N 1
ATOM 5616 C CA . TRP B 1 65 ? -5.555 -48.594 -4.895 1 96.31 65 TRP B CA 1
ATOM 5617 C C . TRP B 1 65 ? -4.82 -47.25 -5.043 1 96.31 65 TRP B C 1
ATOM 5619 O O . TRP B 1 65 ? -5.371 -46.188 -4.727 1 96.31 65 TRP B O 1
ATOM 5629 N N . GLN B 1 66 ? -3.662 -47.156 -5.496 1 95 66 GLN B N 1
ATOM 5630 C CA . GLN B 1 66 ? -2.889 -45.938 -5.676 1 95 66 GLN B CA 1
ATOM 5631 C C . GLN B 1 66 ? -3.521 -45.031 -6.734 1 95 66 GLN B C 1
ATOM 5633 O O . GLN B 1 66 ? -3.498 -43.812 -6.609 1 95 66 GLN B O 1
ATOM 5638 N N . TRP B 1 67 ? -4.031 -45.656 -7.711 1 95 67 TRP B N 1
ATOM 5639 C CA . TRP B 1 67 ? -4.734 -44.875 -8.727 1 95 67 TRP B CA 1
ATOM 5640 C C . TRP B 1 67 ? -5.922 -44.125 -8.125 1 95 67 TRP B C 1
ATOM 5642 O O . TRP B 1 67 ? -6.164 -42.969 -8.445 1 95 67 TRP B O 1
ATOM 5652 N N . SER B 1 68 ? -6.598 -44.844 -7.289 1 96.38 68 SER B N 1
ATOM 5653 C CA . SER B 1 68 ? -7.746 -44.219 -6.633 1 96.38 68 SER B CA 1
ATOM 5654 C C . SER B 1 68 ? -7.316 -43.031 -5.766 1 96.38 68 SER B C 1
ATOM 5656 O O . SER B 1 68 ? -7.996 -42 -5.723 1 96.38 68 SER B O 1
ATOM 5658 N N . GLU B 1 69 ? -6.25 -43.188 -5.148 1 95.56 69 GLU B N 1
ATOM 5659 C CA . GLU B 1 69 ? -5.738 -42.125 -4.301 1 95.56 69 GLU B CA 1
ATOM 5660 C C . GLU B 1 69 ? -5.305 -40.938 -5.133 1 95.56 69 GLU B C 1
ATOM 5662 O O . GLU B 1 69 ? -5.531 -39.781 -4.746 1 95.56 69 GLU B O 1
ATOM 5667 N N . PHE B 1 70 ? -4.652 -41.125 -6.223 1 94.5 70 PHE B N 1
ATOM 5668 C CA . PHE B 1 70 ? -4.199 -40.031 -7.086 1 94.5 70 PHE B CA 1
ATOM 5669 C C . PHE B 1 70 ? -5.387 -39.312 -7.715 1 94.5 70 PHE B C 1
ATOM 5671 O O . PHE B 1 70 ? -5.367 -38.094 -7.852 1 94.5 70 PHE B O 1
ATOM 5678 N N . ILE B 1 71 ? -6.332 -40.031 -8.062 1 95.38 71 ILE B N 1
ATOM 5679 C CA . ILE B 1 71 ? -7.52 -39.438 -8.664 1 95.38 71 ILE B CA 1
ATOM 5680 C C . ILE B 1 71 ? -8.25 -38.594 -7.629 1 95.38 71 ILE B C 1
ATOM 5682 O O . ILE B 1 71 ? -8.727 -37.5 -7.938 1 95.38 71 ILE B O 1
ATOM 5686 N N . LYS B 1 72 ? -8.266 -39.062 -6.48 1 95.69 72 LYS B N 1
ATOM 5687 C CA . LYS B 1 72 ? -8.875 -38.312 -5.402 1 95.69 72 LYS B CA 1
ATOM 5688 C C . LYS B 1 72 ? -8.109 -37 -5.148 1 95.69 72 LYS B C 1
ATOM 5690 O O . LYS B 1 72 ? -8.711 -35.969 -4.945 1 95.69 72 LYS B O 1
ATOM 5695 N N . THR B 1 73 ? -6.836 -37.094 -5.09 1 94.12 73 THR B N 1
ATOM 5696 C CA . THR B 1 73 ? -6 -35.906 -4.871 1 94.12 73 THR B CA 1
ATOM 5697 C C . THR B 1 73 ? -6.195 -34.906 -5.992 1 94.12 73 THR B C 1
ATOM 5699 O O . THR B 1 73 ? -6.223 -33.688 -5.746 1 94.12 73 THR B O 1
ATOM 5702 N N . TYR B 1 74 ? -6.273 -35.406 -7.145 1 93.38 74 TYR B N 1
ATOM 5703 C CA . TYR B 1 74 ? -6.504 -34.531 -8.297 1 93.38 74 TYR B CA 1
ATOM 5704 C C . TYR B 1 74 ? -7.867 -33.844 -8.195 1 93.38 74 TYR B C 1
ATOM 5706 O O . TYR B 1 74 ? -8 -32.688 -8.516 1 93.38 74 TYR B O 1
ATOM 5714 N N . LEU B 1 75 ? -8.875 -34.531 -7.703 1 95.12 75 LEU B N 1
ATOM 5715 C CA . LEU B 1 75 ? -10.242 -34 -7.66 1 95.12 75 LEU B CA 1
ATOM 5716 C C . LEU B 1 75 ? -10.461 -33.156 -6.418 1 95.12 75 LEU B C 1
ATOM 5718 O O . LEU B 1 75 ? -11.539 -32.562 -6.242 1 95.12 75 LEU B O 1
ATOM 5722 N N . ASN B 1 76 ? -9.516 -33.094 -5.617 1 93.44 76 ASN B N 1
ATOM 5723 C CA . ASN B 1 76 ? -9.594 -32.219 -4.449 1 93.44 76 ASN B CA 1
ATOM 5724 C C . ASN B 1 76 ? -9.352 -30.75 -4.82 1 93.44 76 ASN B C 1
ATOM 5726 O O . ASN B 1 76 ? -9.641 -29.844 -4.031 1 93.44 76 ASN B O 1
ATOM 5730 N N . TRP B 1 77 ? -8.938 -30.422 -5.941 1 92.5 77 TRP B N 1
ATOM 5731 C CA . TRP B 1 77 ? -8.734 -29.094 -6.488 1 92.5 77 TRP B CA 1
ATOM 5732 C C . TRP B 1 77 ? -7.902 -28.234 -5.543 1 92.5 77 TRP B C 1
ATOM 5734 O O . TRP B 1 77 ? -8.281 -27.109 -5.223 1 92.5 77 TRP B O 1
ATOM 5744 N N . GLU B 1 78 ? -6.781 -28.703 -5.129 1 91.75 78 GLU B N 1
ATOM 5745 C CA . GLU B 1 78 ? -5.871 -27.969 -4.254 1 91.75 78 GLU B CA 1
ATOM 5746 C C . GLU B 1 78 ? -5.102 -26.891 -5.031 1 91.75 78 GLU B C 1
ATOM 5748 O O . GLU B 1 78 ? -4.883 -27.031 -6.234 1 91.75 78 GLU B O 1
ATOM 5753 N N . VAL B 1 79 ? -4.758 -25.828 -4.207 1 91 79 VAL B N 1
ATOM 5754 C CA . VAL B 1 79 ? -4.082 -24.719 -4.875 1 91 79 VAL B CA 1
ATOM 5755 C C . VAL B 1 79 ? -2.715 -24.484 -4.234 1 91 79 VAL B C 1
ATOM 5757 O O . VAL B 1 79 ? -2.506 -24.812 -3.064 1 91 79 VAL B O 1
ATOM 5760 N N . THR B 1 80 ? -1.812 -24.062 -5.043 1 85.94 80 THR B N 1
ATOM 5761 C CA . THR B 1 80 ? -0.515 -23.578 -4.586 1 85.94 80 THR B CA 1
ATOM 5762 C C . THR B 1 80 ? -0.407 -22.078 -4.766 1 85.94 80 THR B C 1
ATOM 5764 O O . THR B 1 80 ? -0.976 -21.516 -5.707 1 85.94 80 THR B O 1
ATOM 5767 N N . VAL B 1 81 ? 0.246 -21.453 -3.787 1 87.31 81 VAL B N 1
ATOM 5768 C CA . VAL B 1 81 ? 0.325 -20 -3.811 1 87.31 81 VAL B CA 1
ATOM 5769 C C . VAL B 1 81 ? 1.751 -19.562 -4.137 1 87.31 81 VAL B C 1
ATOM 5771 O O . VAL B 1 81 ? 2.715 -20.125 -3.615 1 87.31 81 VAL B O 1
ATOM 5774 N N . SER B 1 82 ? 1.783 -18.703 -5.16 1 84.12 82 SER B N 1
ATOM 5775 C CA . SER B 1 82 ? 3.057 -18.094 -5.512 1 84.12 82 SER B CA 1
ATOM 5776 C C . SER B 1 82 ? 3.078 -16.609 -5.137 1 84.12 82 SER B C 1
ATOM 5778 O O . SER B 1 82 ? 2.059 -15.93 -5.238 1 84.12 82 SER B O 1
ATOM 5780 N N . LEU B 1 83 ? 4.258 -16.234 -4.613 1 86.5 83 LEU B N 1
ATOM 5781 C CA . LEU B 1 83 ? 4.426 -14.852 -4.188 1 86.5 83 LEU B CA 1
ATOM 5782 C C . LEU B 1 83 ? 5.504 -14.156 -5.012 1 86.5 83 LEU B C 1
ATOM 5784 O O . LEU B 1 83 ? 6.562 -14.727 -5.273 1 86.5 83 LEU B O 1
ATOM 5788 N N . SER B 1 84 ? 5.121 -13.008 -5.555 1 82.62 84 SER B N 1
ATOM 5789 C CA . SER B 1 84 ? 6.074 -12.172 -6.27 1 82.62 84 SER B CA 1
ATOM 5790 C C . SER B 1 84 ? 6.133 -10.766 -5.672 1 82.62 84 SER B C 1
ATOM 5792 O O . SER B 1 84 ? 5.098 -10.18 -5.344 1 82.62 84 SER B O 1
ATOM 5794 N N . LEU B 1 85 ? 7.391 -10.312 -5.461 1 83.38 85 LEU B N 1
ATOM 5795 C CA . LEU B 1 85 ? 7.562 -8.984 -4.891 1 83.38 85 LEU B CA 1
ATOM 5796 C C . LEU B 1 85 ? 8.664 -8.219 -5.613 1 83.38 85 LEU B C 1
ATOM 5798 O O . LEU B 1 85 ? 9.586 -8.828 -6.164 1 83.38 85 LEU B O 1
ATOM 5802 N N . GLY B 1 86 ? 8.586 -6.891 -5.711 1 79.75 86 GLY B N 1
ATOM 5803 C CA . GLY B 1 86 ? 9.578 -6.031 -6.332 1 79.75 86 GLY B CA 1
ATOM 5804 C C . GLY B 1 86 ? 9.047 -4.645 -6.648 1 79.75 86 GLY B C 1
ATOM 5805 O O . GLY B 1 86 ? 8.172 -4.133 -5.941 1 79.75 86 GLY B O 1
ATOM 5806 N N . PHE B 1 87 ? 9.836 -4.004 -7.535 1 80.38 87 PHE B N 1
ATOM 5807 C CA . PHE B 1 87 ? 9.406 -2.689 -8 1 80.38 87 PHE B CA 1
ATOM 5808 C C . PHE B 1 87 ? 9.031 -2.736 -9.477 1 80.38 87 PHE B C 1
ATOM 5810 O O . PHE B 1 87 ? 9.727 -3.363 -10.281 1 80.38 87 PHE B O 1
ATOM 5817 N N . LYS B 1 88 ? 7.91 -2.227 -9.727 1 82.38 88 LYS B N 1
ATOM 5818 C CA . LYS B 1 88 ? 7.484 -2.072 -11.117 1 82.38 88 LYS B CA 1
ATOM 5819 C C . LYS B 1 88 ? 6.66 -0.803 -11.305 1 82.38 88 LYS B C 1
ATOM 5821 O O . LYS B 1 88 ? 6.074 -0.292 -10.344 1 82.38 88 LYS B O 1
ATOM 5826 N N . THR B 1 89 ? 6.766 -0.27 -12.469 1 84.06 89 THR B N 1
ATOM 5827 C CA . THR B 1 89 ? 5.91 0.868 -12.797 1 84.06 89 THR B CA 1
ATOM 5828 C C . THR B 1 89 ? 4.441 0.463 -12.773 1 84.06 89 THR B C 1
ATOM 5830 O O . THR B 1 89 ? 4.062 -0.557 -13.352 1 84.06 89 THR B O 1
ATOM 5833 N N . MET B 1 90 ? 3.693 1.171 -11.961 1 89.81 90 MET B N 1
ATOM 5834 C CA . MET B 1 90 ? 2.268 0.879 -11.844 1 89.81 90 MET B CA 1
ATOM 5835 C C . MET B 1 90 ? 1.449 2.166 -11.812 1 89.81 90 MET B C 1
ATOM 5837 O O . MET B 1 90 ? 1.998 3.252 -11.625 1 89.81 90 MET B O 1
ATOM 5841 N N . ASP B 1 91 ? 0.184 1.929 -12.055 1 92.81 91 ASP B N 1
ATOM 5842 C CA . ASP B 1 91 ? -0.723 3.064 -11.922 1 92.81 91 ASP B CA 1
ATOM 5843 C C . ASP B 1 91 ? -0.816 3.527 -10.469 1 92.81 91 ASP B C 1
ATOM 5845 O O . ASP B 1 91 ? -0.879 2.703 -9.555 1 92.81 91 ASP B O 1
ATOM 5849 N N . PHE B 1 92 ? -0.746 4.871 -10.352 1 95.38 92 PHE B N 1
ATOM 5850 C CA . PHE B 1 92 ? -0.953 5.426 -9.016 1 95.38 92 PHE B CA 1
ATOM 5851 C C . PHE B 1 92 ? -2.367 5.141 -8.523 1 95.38 92 PHE B C 1
ATOM 5853 O O . PHE B 1 92 ? -3.326 5.215 -9.297 1 95.38 92 PHE B O 1
ATOM 5860 N N . PRO B 1 93 ? -2.561 4.758 -7.242 1 96.44 93 PRO B N 1
ATOM 5861 C CA . PRO B 1 93 ? -3.9 4.422 -6.754 1 96.44 93 PRO B CA 1
ATOM 5862 C C . PRO B 1 93 ? -4.855 5.613 -6.785 1 96.44 93 PRO B C 1
ATOM 5864 O O . PRO B 1 93 ? -4.414 6.766 -6.836 1 96.44 93 PRO B O 1
ATOM 5867 N N . ALA B 1 94 ? -6.141 5.262 -6.891 1 97.31 94 ALA B N 1
ATOM 5868 C CA . ALA B 1 94 ? -7.141 6.305 -6.691 1 97.31 94 ALA B CA 1
ATOM 5869 C C . ALA B 1 94 ? -7.176 6.758 -5.234 1 97.31 94 ALA B C 1
ATOM 5871 O O . ALA B 1 94 ? -7.113 5.934 -4.32 1 97.31 94 ALA B O 1
ATOM 5872 N N . VAL B 1 95 ? -7.203 8.062 -5.039 1 98 95 VAL B N 1
ATOM 5873 C CA . VAL B 1 95 ? -7.207 8.633 -3.693 1 98 95 VAL B CA 1
ATOM 5874 C C . VAL B 1 95 ? -8.516 9.383 -3.453 1 98 95 VAL B C 1
ATOM 5876 O O . VAL B 1 95 ? -8.781 10.398 -4.102 1 98 95 VAL B O 1
ATOM 5879 N N . THR B 1 96 ? -9.281 8.836 -2.531 1 98.25 96 THR B N 1
ATOM 5880 C CA . THR B 1 96 ? -10.516 9.508 -2.143 1 98.25 96 THR B CA 1
ATOM 5881 C C . THR B 1 96 ? -10.328 10.273 -0.834 1 98.25 96 THR B C 1
ATOM 5883 O O . THR B 1 96 ? -9.867 9.703 0.161 1 98.25 96 THR B O 1
ATOM 5886 N N . ILE B 1 97 ? -10.672 11.539 -0.857 1 98.25 97 ILE B N 1
ATOM 5887 C CA . ILE B 1 97 ? -10.523 12.383 0.324 1 98.25 97 ILE B CA 1
ATOM 5888 C C . ILE B 1 97 ? -11.867 13 0.691 1 98.25 97 ILE B C 1
ATOM 5890 O O . ILE B 1 97 ? -12.578 13.508 -0.177 1 98.25 97 ILE B O 1
ATOM 5894 N N . CYS B 1 98 ? -12.188 12.898 1.949 1 97.94 98 CYS B N 1
ATOM 5895 C CA . CYS B 1 98 ? -13.422 13.477 2.48 1 97.94 98 CYS B CA 1
ATOM 5896 C C . CYS B 1 98 ? -13.148 14.258 3.76 1 97.94 98 CYS B C 1
ATOM 5898 O O . CYS B 1 98 ? -12.156 14.008 4.445 1 97.94 98 CYS B O 1
ATOM 5900 N N . ASN B 1 99 ? -13.938 15.227 3.971 1 97.69 99 ASN B N 1
ATOM 5901 C CA . ASN B 1 99 ? -13.961 15.891 5.27 1 97.69 99 ASN B CA 1
ATOM 5902 C C . ASN B 1 99 ? -14.695 15.062 6.316 1 97.69 99 ASN B C 1
ATOM 5904 O O . ASN B 1 99 ? -15.625 14.32 5.984 1 97.69 99 ASN B O 1
ATOM 5908 N N . ALA B 1 100 ? -14.305 15.164 7.535 1 96.19 100 ALA B N 1
ATOM 5909 C CA . ALA B 1 100 ? -14.969 14.398 8.594 1 96.19 100 ALA B CA 1
ATOM 5910 C C . ALA B 1 100 ? -16.406 14.867 8.797 1 96.19 100 ALA B C 1
ATOM 5912 O O . ALA B 1 100 ? -17.266 14.094 9.219 1 96.19 100 ALA B O 1
ATOM 5913 N N . SER B 1 101 ? -16.641 16.109 8.523 1 95.62 101 SER B N 1
ATOM 5914 C CA . SER B 1 101 ? -18 16.625 8.602 1 95.62 101 SER B CA 1
ATOM 5915 C C . SER B 1 101 ? -18.641 16.672 7.223 1 95.62 101 SER B C 1
ATOM 5917 O O . SER B 1 101 ? -18.078 17.234 6.285 1 95.62 101 SER B O 1
ATOM 5919 N N . PRO B 1 102 ? -19.797 16.172 7.094 1 96.06 102 PRO B N 1
ATOM 5920 C CA . PRO B 1 102 ? -20.438 16.125 5.781 1 96.06 102 PRO B CA 1
ATOM 5921 C C . PRO B 1 102 ? -20.891 17.5 5.297 1 96.06 102 PRO B C 1
ATOM 5923 O O . PRO B 1 102 ? -20.875 17.766 4.094 1 96.06 102 PRO B O 1
ATOM 5926 N N . PHE B 1 103 ? -21.359 18.344 6.285 1 96.94 103 PHE B N 1
ATOM 5927 C CA . PHE B 1 103 ? -21.969 19.609 5.879 1 96.94 103 PHE B CA 1
ATOM 5928 C C . PHE B 1 103 ? -21.391 20.766 6.668 1 96.94 103 PHE B C 1
ATOM 5930 O O . PHE B 1 103 ? -20.859 20.578 7.77 1 96.94 103 PHE B O 1
ATOM 5937 N N . GLN B 1 104 ? -21.453 21.922 6.02 1 96.69 104 GLN B N 1
ATOM 5938 C CA . GLN B 1 104 ? -21.109 23.172 6.699 1 96.69 104 GLN B CA 1
ATOM 5939 C C . GLN B 1 104 ? -22.25 23.625 7.602 1 96.69 104 GLN B C 1
ATOM 5941 O O . GLN B 1 104 ? -23.406 23.703 7.16 1 96.69 104 GLN B O 1
ATOM 5946 N N . TYR B 1 105 ? -21.969 23.891 8.828 1 96.69 105 TYR B N 1
ATOM 5947 C CA . TYR B 1 105 ? -22.984 24.297 9.781 1 96.69 105 TYR B CA 1
ATOM 5948 C C . TYR B 1 105 ? -23.656 25.594 9.336 1 96.69 105 TYR B C 1
ATOM 5950 O O . TYR B 1 105 ? -24.859 25.766 9.5 1 96.69 105 TYR B O 1
ATOM 5958 N N . SER B 1 106 ? -22.922 26.547 8.758 1 95.88 106 SER B N 1
ATOM 5959 C CA . SER B 1 106 ? -23.422 27.828 8.312 1 95.88 106 SER B CA 1
ATOM 5960 C C . SER B 1 106 ? -24.484 27.672 7.227 1 95.88 106 SER B C 1
ATOM 5962 O O . SER B 1 106 ? -25.422 28.453 7.152 1 95.88 106 SER B O 1
ATOM 5964 N N . LYS B 1 107 ? -24.344 26.594 6.465 1 95.94 107 LYS B N 1
ATOM 5965 C CA . LYS B 1 107 ? -25.266 26.391 5.348 1 95.94 107 LYS B CA 1
ATOM 5966 C C . LYS B 1 107 ? -26.422 25.469 5.746 1 95.94 107 LYS B C 1
ATOM 5968 O O . LYS B 1 107 ? -27.453 25.438 5.07 1 95.94 107 LYS B O 1
ATOM 5973 N N . THR B 1 108 ? -26.281 24.703 6.773 1 96.38 108 THR B N 1
ATOM 5974 C CA . THR B 1 108 ? -27.297 23.734 7.148 1 96.38 108 THR B CA 1
ATOM 5975 C C . THR B 1 108 ? -28.094 24.219 8.352 1 96.38 108 THR B C 1
ATOM 5977 O O . THR B 1 108 ? -29.062 23.578 8.766 1 96.38 108 THR B O 1
ATOM 5980 N N . LYS B 1 109 ? -27.781 25.312 8.898 1 94.62 109 LYS B N 1
ATOM 5981 C CA . LYS B 1 109 ? -28.375 25.812 10.125 1 94.62 109 LYS B CA 1
ATOM 5982 C C . LYS B 1 109 ? -29.891 25.969 9.977 1 94.62 109 LYS B C 1
ATOM 5984 O O . LYS B 1 109 ? -30.641 25.688 10.906 1 94.62 109 LYS B O 1
ATOM 5989 N N . HIS B 1 110 ? -30.359 26.375 8.812 1 93.94 110 HIS B N 1
ATOM 5990 C CA . HIS B 1 110 ? -31.797 26.609 8.594 1 93.94 110 HIS B CA 1
ATOM 5991 C C . HIS B 1 110 ? -32.594 25.312 8.648 1 93.94 110 HIS B C 1
ATOM 5993 O O . HIS B 1 110 ? -33.75 25.312 9 1 93.94 110 HIS B O 1
ATOM 5999 N N . LEU B 1 111 ? -31.984 24.25 8.344 1 94.94 111 LEU B N 1
ATOM 6000 C CA . LEU B 1 111 ? -32.656 22.953 8.359 1 94.94 111 LEU B CA 1
ATOM 6001 C C . LEU B 1 111 ? -32.594 22.312 9.742 1 94.94 111 LEU B C 1
ATOM 6003 O O . LEU B 1 111 ? -33.469 21.547 10.133 1 94.94 111 LEU B O 1
ATOM 6007 N N . LEU B 1 112 ? -31.516 22.656 10.516 1 95.62 112 LEU B N 1
ATOM 6008 C CA . LEU B 1 112 ? -31.219 21.922 11.742 1 95.62 112 LEU B CA 1
ATOM 6009 C C . LEU B 1 112 ? -31.578 22.75 12.969 1 95.62 112 LEU B C 1
ATOM 6011 O O . LEU B 1 112 ? -31.438 22.266 14.102 1 95.62 112 LEU B O 1
ATOM 6015 N N . MET B 1 113 ? -32.125 23.875 12.867 1 93 113 MET B N 1
ATOM 6016 C CA . MET B 1 113 ? -32.375 24.797 13.969 1 93 113 MET B CA 1
ATOM 6017 C C . MET B 1 113 ? -33.281 24.156 15.016 1 93 113 MET B C 1
ATOM 6019 O O . MET B 1 113 ? -32.969 24.203 16.203 1 93 113 MET B O 1
ATOM 6023 N N . ASP B 1 114 ? -34.375 23.578 14.523 1 91.94 114 ASP B N 1
ATOM 6024 C CA . ASP B 1 114 ? -35.312 22.953 15.445 1 91.94 114 ASP B CA 1
ATOM 6025 C C . ASP B 1 114 ? -34.656 21.781 16.172 1 91.94 114 ASP B C 1
ATOM 6027 O O . ASP B 1 114 ? -34.906 21.578 17.375 1 91.94 114 ASP B O 1
ATOM 6031 N N . LEU B 1 115 ? -33.969 21.031 15.453 1 94.44 115 LEU B N 1
ATOM 6032 C CA . LEU B 1 115 ? -33.312 19.875 16.031 1 94.44 115 LEU B CA 1
ATOM 6033 C C . LEU B 1 115 ? -32.25 20.312 17.062 1 94.44 115 LEU B C 1
ATOM 6035 O O . LEU B 1 115 ? -32.125 19.688 18.109 1 94.44 115 LEU B O 1
ATOM 6039 N N . ASP B 1 116 ? -31.547 21.344 16.766 1 94.56 116 ASP B N 1
ATOM 6040 C CA . ASP B 1 116 ? -30.516 21.859 17.672 1 94.56 116 ASP B CA 1
ATOM 6041 C C . ASP B 1 116 ? -31.141 22.359 18.969 1 94.56 116 ASP B C 1
ATOM 6043 O O . ASP B 1 116 ? -30.578 22.141 20.047 1 94.56 116 ASP B O 1
ATOM 6047 N N . GLU B 1 117 ? -32.219 23.031 18.828 1 92.5 117 GLU B N 1
ATOM 6048 C CA . GLU B 1 117 ? -32.875 23.516 20.031 1 92.5 117 GLU B CA 1
ATOM 6049 C C . GLU B 1 117 ? -33.375 22.375 20.891 1 92.5 117 GLU B C 1
ATOM 6051 O O . GLU B 1 117 ? -33.281 22.438 22.125 1 92.5 117 GLU B O 1
ATOM 6056 N N . LEU B 1 118 ? -33.875 21.453 20.188 1 92 118 LEU B N 1
ATOM 6057 C CA . LEU B 1 118 ? -34.344 20.266 20.906 1 92 118 LEU B CA 1
ATOM 6058 C C . LEU B 1 118 ? -33.156 19.578 21.594 1 92 118 LEU B C 1
ATOM 6060 O O . LEU B 1 118 ? -33.281 19.109 22.734 1 92 118 LEU B O 1
ATOM 6064 N N . MET B 1 119 ? -32.062 19.438 20.922 1 93.12 119 MET B N 1
ATOM 6065 C CA . MET B 1 119 ? -30.875 18.812 21.469 1 93.12 119 MET B CA 1
ATOM 6066 C C . MET B 1 119 ? -30.375 19.578 22.688 1 93.12 119 MET B C 1
ATOM 6068 O O . MET B 1 119 ? -29.953 18.969 23.672 1 93.12 119 MET B O 1
ATOM 6072 N N . LYS B 1 120 ? -30.344 20.891 22.625 1 91.38 120 LYS B N 1
ATOM 6073 C CA . LYS B 1 120 ? -29.922 21.703 23.766 1 91.38 120 LYS B CA 1
ATOM 6074 C C . LYS B 1 120 ? -30.828 21.453 24.969 1 91.38 120 LYS B C 1
ATOM 6076 O O . LYS B 1 120 ? -30.359 21.375 26.094 1 91.38 120 LYS B O 1
ATOM 6081 N N . ALA B 1 121 ? -32.094 21.312 24.688 1 88.62 121 ALA B N 1
ATOM 6082 C CA . ALA B 1 121 ? -33.031 21.031 25.75 1 88.62 121 ALA B CA 1
ATOM 6083 C C . ALA B 1 121 ? -32.781 19.656 26.359 1 88.62 121 ALA B C 1
ATOM 6085 O O . ALA B 1 121 ? -32.875 19.484 27.578 1 88.62 121 ALA B O 1
ATOM 6086 N N . VAL B 1 122 ? -32.562 18.734 25.469 1 89.38 122 VAL B N 1
ATOM 6087 C CA . VAL B 1 122 ? -32.281 17.391 25.938 1 89.38 122 VAL B CA 1
ATOM 6088 C C . VAL B 1 122 ? -31.031 17.391 26.828 1 89.38 122 VAL B C 1
ATOM 6090 O O . VAL B 1 122 ? -31.016 16.766 27.891 1 89.38 122 VAL B O 1
ATOM 6093 N N . LEU B 1 123 ? -29.984 18.094 26.406 1 89.62 123 LEU B N 1
ATOM 6094 C CA . LEU B 1 123 ? -28.75 18.156 27.156 1 89.62 123 LEU B CA 1
ATOM 6095 C C . LEU B 1 123 ? -28.953 18.859 28.5 1 89.62 123 LEU B C 1
ATOM 6097 O O . LEU B 1 123 ? -28.391 18.453 29.516 1 89.62 123 LEU B O 1
ATOM 6101 N N . GLU B 1 124 ? -29.812 19.859 28.5 1 85.62 124 GLU B N 1
ATOM 6102 C CA . GLU B 1 124 ? -30.125 20.547 29.734 1 85.62 124 GLU B CA 1
ATOM 6103 C C . GLU B 1 124 ? -30.844 19.625 30.719 1 85.62 124 GLU B C 1
ATOM 6105 O O . GLU B 1 124 ? -30.609 19.688 31.938 1 85.62 124 GLU B O 1
ATOM 6110 N N . ARG B 1 125 ? -31.656 18.828 30.172 1 83 125 ARG B N 1
ATOM 6111 C CA . ARG B 1 125 ? -32.406 17.906 31.016 1 83 125 ARG B CA 1
ATOM 6112 C C . ARG B 1 125 ? -31.5 16.828 31.609 1 83 125 ARG B C 1
ATOM 6114 O O . ARG B 1 125 ? -31.703 16.391 32.719 1 83 125 ARG B O 1
ATOM 6121 N N . ILE B 1 126 ? -30.656 16.406 30.797 1 82.75 126 ILE B N 1
ATOM 6122 C CA . ILE B 1 126 ? -29.734 15.375 31.234 1 82.75 126 ILE B CA 1
ATOM 6123 C C . ILE B 1 126 ? -28.781 15.953 32.281 1 82.75 126 ILE B C 1
ATOM 6125 O O . ILE B 1 126 ? -28.469 15.289 33.281 1 82.75 126 ILE B O 1
ATOM 6129 N N . LEU B 1 127 ? -28.312 17.203 32.094 1 79.31 127 LEU B N 1
ATOM 6130 C CA . LEU B 1 127 ? -27.312 17.828 32.969 1 79.31 127 LEU B CA 1
ATOM 6131 C C . LEU B 1 127 ? -27.969 18.359 34.25 1 79.31 127 LEU B C 1
ATOM 6133 O O . LEU B 1 127 ? -27.344 18.359 35.312 1 79.31 127 LEU B O 1
ATOM 6137 N N . ALA B 1 128 ? -29.156 19 34.125 1 73.25 128 ALA B N 1
ATOM 6138 C CA . ALA B 1 128 ? -29.844 19.562 35.281 1 73.25 128 ALA B CA 1
ATOM 6139 C C . ALA B 1 128 ? -31.281 19.062 35.375 1 73.25 128 ALA B C 1
ATOM 6141 O O . ALA B 1 128 ? -32.219 19.781 35 1 73.25 128 ALA B O 1
ATOM 6142 N N . PRO B 1 129 ? -31.484 17.828 35.906 1 63.78 129 PRO B N 1
ATOM 6143 C CA . PRO B 1 129 ? -32.812 17.234 35.906 1 63.78 129 PRO B CA 1
ATOM 6144 C C . PRO B 1 129 ? -33.812 18 36.781 1 63.78 129 PRO B C 1
ATOM 6146 O O . PRO B 1 129 ? -35 17.969 36.562 1 63.78 129 PRO B O 1
ATOM 6149 N N . GLU B 1 130 ? -33.344 18.578 38 1 58.12 130 GLU B N 1
ATOM 6150 C CA . GLU B 1 130 ? -34.25 19.203 38.938 1 58.12 130 GLU B CA 1
ATOM 6151 C C . GLU B 1 130 ? -34.75 20.547 38.438 1 58.12 130 GLU B C 1
ATOM 6153 O O . GLU B 1 130 ? -35.719 21.094 38.969 1 58.12 130 GLU B O 1
ATOM 6158 N N . ALA B 1 131 ? -34.094 21.219 37.562 1 51.84 131 ALA B N 1
ATOM 6159 C CA . ALA B 1 131 ? -34.5 22.594 37.219 1 51.84 131 ALA B CA 1
ATOM 6160 C C . ALA B 1 131 ? -35.844 22.594 36.5 1 51.84 131 ALA B C 1
ATOM 6162 O O . ALA B 1 131 ? -36.094 21.781 35.625 1 51.84 131 ALA B O 1
ATOM 6163 N N . SER B 1 132 ? -37 22.844 37.219 1 48.41 132 SER B N 1
ATOM 6164 C CA . SER B 1 132 ? -38.344 23.094 36.781 1 48.41 132 SER B CA 1
ATOM 6165 C C . SER B 1 132 ? -38.375 23.75 35.375 1 48.41 132 SER B C 1
ATOM 6167 O O . SER B 1 132 ? -38.219 24.969 35.281 1 48.41 132 SER B O 1
ATOM 6169 N N . TYR B 1 133 ? -37.688 23.375 34.469 1 49.22 133 TYR B N 1
ATOM 6170 C CA . TYR B 1 133 ? -37.594 24.031 33.188 1 49.22 133 TYR B CA 1
ATOM 6171 C C . TYR B 1 133 ? -38.906 24.016 32.438 1 49.22 133 TYR B C 1
ATOM 6173 O O . TYR B 1 133 ? -39.094 23.234 31.5 1 49.22 133 TYR B O 1
ATOM 6181 N N . ALA B 1 134 ? -40 24.062 33.031 1 47.47 134 ALA B N 1
ATOM 6182 C CA . ALA B 1 134 ? -41.312 24.188 32.406 1 47.47 134 ALA B CA 1
ATOM 6183 C C . ALA B 1 134 ? -41.281 25.141 31.219 1 47.47 134 ALA B C 1
ATOM 6185 O O . ALA B 1 134 ? -41.906 24.891 30.203 1 47.47 134 ALA B O 1
ATOM 6186 N N . ASN B 1 135 ? -40.781 26.312 31.422 1 47.25 135 ASN B N 1
ATOM 6187 C CA . ASN B 1 135 ? -41.094 27.406 30.516 1 47.25 135 ASN B CA 1
ATOM 6188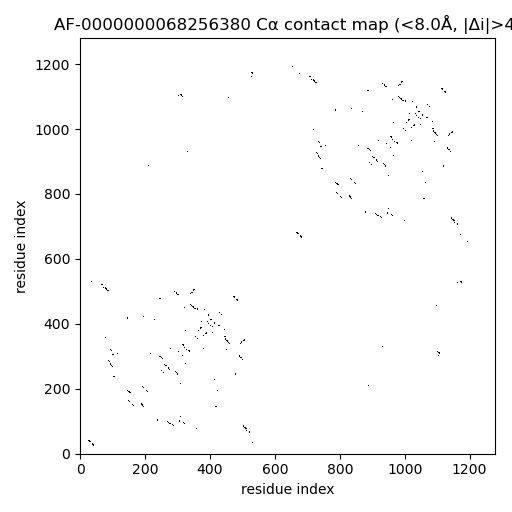 C C . ASN B 1 135 ? -40.375 27.25 29.172 1 47.25 135 ASN B C 1
ATOM 6190 O O . ASN B 1 135 ? -40.812 27.781 28.156 1 47.25 135 ASN B O 1
ATOM 6194 N N . THR B 1 136 ? -39.188 26.656 29.078 1 52.12 136 THR B N 1
ATOM 6195 C CA . THR B 1 136 ? -38.438 26.781 27.828 1 52.12 136 THR B CA 1
ATOM 6196 C C . THR B 1 136 ? -38.906 25.734 26.828 1 52.12 136 THR B C 1
ATOM 6198 O O . THR B 1 136 ? -38.5 25.75 25.672 1 52.12 136 THR B O 1
ATOM 6201 N N . THR B 1 137 ? -39.781 24.812 27.203 1 57.53 137 THR B N 1
ATOM 6202 C CA . THR B 1 137 ? -40.188 23.719 26.328 1 57.53 137 THR B CA 1
ATOM 6203 C C . THR B 1 137 ? -41.281 24.141 25.375 1 57.53 137 THR B C 1
ATOM 6205 O O . THR B 1 137 ? -41.656 23.391 24.453 1 57.53 137 THR B O 1
ATOM 6208 N N . SER B 1 138 ? -42.062 25.188 25.734 1 56.28 138 SER B N 1
ATOM 6209 C CA . SER B 1 138 ? -43.219 25.484 24.906 1 56.28 138 SER B CA 1
ATOM 6210 C C . SER B 1 138 ? -42.812 25.812 23.484 1 56.28 138 SER B C 1
ATOM 6212 O O . SER B 1 138 ? -43.562 25.578 22.547 1 56.28 138 SER B O 1
ATOM 6214 N N . ALA B 1 139 ? -41.562 26.234 23.281 1 64.5 139 ALA B N 1
ATOM 6215 C CA . ALA B 1 139 ? -41.219 26.688 21.938 1 64.5 139 ALA B CA 1
ATOM 6216 C C . ALA B 1 139 ? -40.531 25.578 21.141 1 64.5 139 ALA B C 1
ATOM 6218 O O . ALA B 1 139 ? -40.219 25.75 19.969 1 64.5 139 ALA B O 1
ATOM 6219 N N . LEU B 1 140 ? -40.594 24.328 21.656 1 76.94 140 LEU B N 1
ATOM 6220 C CA . LEU B 1 140 ? -39.844 23.266 21 1 76.94 140 LEU B CA 1
ATOM 6221 C C . LEU B 1 140 ? -40.75 22.469 20.062 1 76.94 140 LEU B C 1
ATOM 6223 O O . LEU B 1 140 ? -41.938 22.328 20.297 1 76.94 140 LEU B O 1
ATOM 6227 N N . ASN B 1 141 ? -40.25 22.219 18.875 1 79.5 141 ASN B N 1
ATOM 6228 C CA . ASN B 1 141 ? -40.938 21.344 17.938 1 79.5 141 ASN B CA 1
ATOM 6229 C C . ASN B 1 141 ? -40.875 19.875 18.375 1 79.5 141 ASN B C 1
ATOM 6231 O O . ASN B 1 141 ? -39.875 19.203 18.125 1 79.5 141 ASN B O 1
ATOM 6235 N N . PHE B 1 142 ? -41.938 19.375 18.891 1 84.38 142 PHE B N 1
ATOM 6236 C CA . PHE B 1 142 ? -41.938 18.047 19.484 1 84.38 142 PHE B CA 1
ATOM 6237 C C . PHE B 1 142 ? -42.281 17 18.438 1 84.38 142 PHE B C 1
ATOM 6239 O O . PHE B 1 142 ? -42.312 15.797 18.734 1 84.38 142 PHE B O 1
ATOM 6246 N N . THR B 1 143 ? -42.469 17.406 17.25 1 82.5 143 THR B N 1
ATOM 6247 C CA . THR B 1 143 ? -42.781 16.438 16.219 1 82.5 143 THR B CA 1
ATOM 6248 C C . THR B 1 143 ? -41.625 15.445 16.047 1 82.5 143 THR B C 1
ATOM 6250 O O . THR B 1 143 ? -41.844 14.25 15.844 1 82.5 143 THR B O 1
ATOM 6253 N N . LEU B 1 144 ? -40.469 15.961 16.172 1 84.19 144 LEU B N 1
ATOM 6254 C CA . LEU B 1 144 ? -39.281 15.117 16.031 1 84.19 144 LEU B CA 1
ATOM 6255 C C . LEU B 1 144 ? -39.094 14.219 17.25 1 84.19 144 LEU B C 1
ATOM 6257 O O . LEU B 1 144 ? -38.688 13.062 17.125 1 84.19 144 LEU B O 1
ATOM 6261 N N . TRP B 1 145 ? -39.469 14.75 18.391 1 88 145 TRP B N 1
ATOM 6262 C CA . TRP B 1 145 ? -39.25 14.047 19.656 1 88 145 TRP B CA 1
ATOM 6263 C C . TRP B 1 145 ? -40.25 12.898 19.797 1 88 145 TRP B C 1
ATOM 6265 O O . TRP B 1 145 ? -39.875 11.805 20.25 1 88 145 TRP B O 1
ATOM 6275 N N . ASN B 1 146 ? -41.406 13.055 19.312 1 85.31 146 ASN B N 1
ATOM 6276 C CA . ASN B 1 146 ? -42.5 12.117 19.562 1 85.31 146 ASN B CA 1
ATOM 6277 C C . ASN B 1 146 ? -42.312 10.828 18.766 1 85.31 146 ASN B C 1
ATOM 6279 O O . ASN B 1 146 ? -42.781 9.766 19.172 1 85.31 146 ASN B O 1
ATOM 6283 N N . ASN B 1 147 ? -41.594 10.953 17.766 1 85.69 147 ASN B N 1
ATOM 6284 C CA . ASN B 1 147 ? -41.406 9.758 16.938 1 85.69 147 ASN B CA 1
ATOM 6285 C C . ASN B 1 147 ? -40.406 8.797 17.578 1 85.69 147 ASN B C 1
ATOM 6287 O O . ASN B 1 147 ? -40.594 7.578 17.516 1 85.69 147 ASN B O 1
ATOM 6291 N N . THR B 1 148 ? -39.344 9.312 18.078 1 91.12 148 THR B N 1
ATOM 6292 C CA . THR B 1 148 ? -38.312 8.5 18.703 1 91.12 148 THR B CA 1
ATOM 6293 C C . THR B 1 148 ? -37.75 9.188 19.953 1 91.12 148 THR B C 1
ATOM 6295 O O . THR B 1 148 ? -36.594 9.609 19.984 1 91.12 148 THR B O 1
ATOM 6298 N N . PRO B 1 149 ? -38.531 9.242 21 1 91.94 149 PRO B N 1
ATOM 6299 C CA . PRO B 1 149 ? -38.062 9.938 22.219 1 91.94 149 PRO B CA 1
ATOM 6300 C C . PRO B 1 149 ? -37.031 9.141 23 1 91.94 149 PRO B C 1
ATOM 6302 O O . PRO B 1 149 ? -36.938 7.918 22.859 1 91.94 149 PRO B O 1
ATOM 6305 N N . LEU B 1 150 ? -36.219 9.852 23.672 1 92.69 150 LEU B N 1
ATOM 6306 C CA . LEU B 1 150 ? -35.344 9.227 24.641 1 92.69 150 LEU B CA 1
ATOM 6307 C C . LEU B 1 150 ? -36.062 9.047 25.984 1 92.69 150 LEU B C 1
ATOM 6309 O O . LEU B 1 150 ? -36.812 9.93 26.422 1 92.69 150 LEU B O 1
ATOM 6313 N N . VAL B 1 151 ? -35.906 7.895 26.531 1 90.88 151 VAL B N 1
ATOM 6314 C CA . VAL B 1 151 ? -36.625 7.574 27.75 1 90.88 151 VAL B CA 1
ATOM 6315 C C . VAL B 1 151 ? -35.656 7.035 28.797 1 90.88 151 VAL B C 1
ATOM 6317 O O . VAL B 1 151 ? -34.594 6.559 28.469 1 90.88 151 VAL B O 1
ATOM 6320 N N . LEU B 1 152 ? -36.094 7.191 30 1 87.19 152 LEU B N 1
ATOM 6321 C CA . LEU B 1 152 ? -35.406 6.602 31.125 1 87.19 152 LEU B CA 1
ATOM 6322 C C . LEU B 1 152 ? -36.156 5.375 31.656 1 87.19 152 LEU B C 1
ATOM 6324 O O . LEU B 1 152 ? -37.375 5.434 31.891 1 87.19 152 LEU B O 1
ATOM 6328 N N . ILE B 1 153 ? -35.406 4.352 31.641 1 85.94 153 ILE B N 1
ATOM 6329 C CA . ILE B 1 153 ? -36.031 3.119 32.125 1 85.94 153 ILE B CA 1
ATOM 6330 C C . ILE B 1 153 ? -35.5 2.801 33.531 1 85.94 153 ILE B C 1
ATOM 6332 O O . ILE B 1 153 ? -34.281 2.662 33.719 1 85.94 153 ILE B O 1
ATOM 6336 N N . TYR B 1 154 ? -36.375 2.73 34.438 1 79.81 154 TYR B N 1
ATOM 6337 C CA . TYR B 1 154 ? -36.062 2.363 35.812 1 79.81 154 TYR B CA 1
ATOM 6338 C C . TYR B 1 154 ? -36.438 0.912 36.094 1 79.81 154 TYR B C 1
ATOM 6340 O O . TYR B 1 154 ? -37.594 0.554 36.094 1 79.81 154 TYR B O 1
ATOM 6348 N N . GLU B 1 155 ? -35.438 0.126 36.25 1 77.31 155 GLU B N 1
ATOM 6349 C CA . GLU B 1 155 ? -35.656 -1.299 36.469 1 77.31 155 GLU B CA 1
ATOM 6350 C C . GLU B 1 155 ? -35.562 -1.649 37.938 1 77.31 155 GLU B C 1
ATOM 6352 O O . GLU B 1 155 ? -35.188 -2.777 38.281 1 77.31 155 GLU B O 1
ATOM 6357 N N . GLN B 1 156 ? -35.656 -0.794 38.875 1 68.94 156 GLN B N 1
ATOM 6358 C CA . GLN B 1 156 ? -35.594 -1.111 40.281 1 68.94 156 GLN B CA 1
ATOM 6359 C C . GLN B 1 156 ? -36.562 -2.23 40.625 1 68.94 156 GLN B C 1
ATOM 6361 O O . GLN B 1 156 ? -36.25 -3.131 41.406 1 68.94 156 GLN B O 1
ATOM 6366 N N . ASP B 1 157 ? -37.75 -2.145 40.031 1 65.75 157 ASP B N 1
ATOM 6367 C CA . ASP B 1 157 ? -38.656 -3.273 40.156 1 65.75 157 ASP B CA 1
ATOM 6368 C C . ASP B 1 157 ? -38.688 -4.113 38.875 1 65.75 157 ASP B C 1
ATOM 6370 O O . ASP B 1 157 ? -39.156 -3.668 37.844 1 65.75 157 ASP B O 1
ATOM 6374 N N . SER B 1 158 ? -37.938 -5.191 38.812 1 70.56 158 SER B N 1
ATOM 6375 C CA . SER B 1 158 ? -37.719 -6.043 37.656 1 70.56 158 SER B CA 1
ATOM 6376 C C . SER B 1 158 ? -39.062 -6.473 37.031 1 70.56 158 SER B C 1
ATOM 6378 O O . SER B 1 158 ? -39.125 -6.73 35.844 1 70.56 158 SER B O 1
ATOM 6380 N N . SER B 1 159 ? -40.062 -6.602 37.875 1 76.75 159 SER B N 1
ATOM 6381 C CA . SER B 1 159 ? -41.344 -7.094 37.406 1 76.75 159 SER B CA 1
ATOM 6382 C C . SER B 1 159 ? -42.125 -5.992 36.688 1 76.75 159 SER B C 1
ATOM 6384 O O . SER B 1 159 ? -42.969 -6.266 35.812 1 76.75 159 SER B O 1
ATOM 6386 N N . HIS B 1 160 ? -41.875 -4.672 37.094 1 80.31 160 HIS B N 1
ATOM 6387 C CA . HIS B 1 160 ? -42.594 -3.559 36.469 1 80.31 160 HIS B CA 1
ATOM 6388 C C . HIS B 1 160 ? -41.656 -2.385 36.188 1 80.31 160 HIS B C 1
ATOM 6390 O O . HIS B 1 160 ? -41.656 -1.4 36.938 1 80.31 160 HIS B O 1
ATOM 6396 N N . PRO B 1 161 ? -40.938 -2.578 35.031 1 81.31 161 PRO B N 1
ATOM 6397 C CA . PRO B 1 161 ? -40.031 -1.445 34.719 1 81.31 161 PRO B CA 1
ATOM 6398 C C . PRO B 1 161 ? -40.812 -0.172 34.406 1 81.31 161 PRO B C 1
ATOM 6400 O O . PRO B 1 161 ? -41.875 -0.237 33.781 1 81.31 161 PRO B O 1
ATOM 6403 N N . VAL B 1 162 ? -40.469 0.898 35.062 1 81.31 162 VAL B N 1
ATOM 6404 C CA . VAL B 1 162 ? -41.094 2.189 34.781 1 81.31 162 VAL B CA 1
ATOM 6405 C C . VAL B 1 162 ? -40.312 2.92 33.688 1 81.31 162 VAL B C 1
ATOM 6407 O O . VAL B 1 162 ? -39.094 3.037 33.75 1 81.31 162 VAL B O 1
ATOM 6410 N N . VAL B 1 163 ? -41.031 3.238 32.594 1 85.94 163 VAL B N 1
ATOM 6411 C CA . VAL B 1 163 ? -40.438 3.98 31.484 1 85.94 163 VAL B CA 1
ATOM 6412 C C . VAL B 1 163 ? -40.906 5.438 31.547 1 85.94 163 VAL B C 1
ATOM 6414 O O . VAL B 1 163 ? -42.094 5.715 31.578 1 85.94 163 VAL B O 1
ATOM 6417 N N . LEU B 1 164 ? -39.906 6.316 31.656 1 83.69 164 LEU B N 1
ATOM 6418 C CA . LEU B 1 164 ? -40.219 7.742 31.703 1 83.69 164 LEU B CA 1
ATOM 6419 C C . LEU B 1 164 ? -39.594 8.477 30.531 1 83.69 164 LEU B C 1
ATOM 6421 O O . LEU B 1 164 ? -38.406 8.281 30.219 1 83.69 164 LEU B O 1
ATOM 6425 N N . ASP B 1 165 ? -40.438 9.273 29.906 1 86.81 165 ASP B N 1
ATOM 6426 C CA . ASP B 1 165 ? -39.938 10.148 28.859 1 86.81 165 ASP B CA 1
ATOM 6427 C C . ASP B 1 165 ? -39.062 11.25 29.438 1 86.81 165 ASP B C 1
ATOM 6429 O O . ASP B 1 165 ? -39.375 11.797 30.5 1 86.81 165 ASP B O 1
ATOM 6433 N N . LEU B 1 166 ? -38.062 11.57 28.797 1 84.69 166 LEU B N 1
ATOM 6434 C CA . LEU B 1 166 ? -37.094 12.555 29.297 1 84.69 166 LEU B CA 1
ATOM 6435 C C . LEU B 1 166 ? -37.781 13.906 29.5 1 84.69 166 LEU B C 1
ATOM 6437 O O . LEU B 1 166 ? -37.375 14.672 30.391 1 84.69 166 LEU B O 1
ATOM 6441 N N . PHE B 1 167 ? -38.844 14.258 28.703 1 81.81 167 PHE B N 1
ATOM 6442 C CA . PHE B 1 167 ? -39.5 15.555 28.797 1 81.81 167 PHE B CA 1
ATOM 6443 C C . PHE B 1 167 ? -40.781 15.453 29.609 1 81.81 167 PHE B C 1
ATOM 6445 O O . PHE B 1 167 ? -41.438 16.469 29.859 1 81.81 167 PHE B O 1
ATOM 6452 N N . GLU B 1 168 ? -41.125 14.336 29.891 1 73.44 168 GLU B N 1
ATOM 6453 C CA . GLU B 1 168 ? -42.344 14.203 30.703 1 73.44 168 GLU B CA 1
ATOM 6454 C C . GLU B 1 168 ? -42.094 14.602 32.156 1 73.44 168 GLU B C 1
ATOM 6456 O O . GLU B 1 168 ? -41.031 14.281 32.719 1 73.44 168 GLU B O 1
ATOM 6461 N N . ASN B 1 169 ? -42.844 15.719 32.594 1 57.88 169 ASN B N 1
ATOM 6462 C CA . ASN B 1 169 ? -42.75 16.156 34 1 57.88 169 ASN B CA 1
ATOM 6463 C C . ASN B 1 169 ? -43.312 15.086 34.938 1 57.88 169 ASN B C 1
ATOM 6465 O O . ASN B 1 169 ? -44.344 14.477 34.688 1 57.88 169 ASN B O 1
ATOM 6469 N N . ILE B 1 170 ? -42.562 14.328 35.594 1 52.31 170 ILE B N 1
ATOM 6470 C CA . ILE B 1 170 ? -43.062 13.414 36.625 1 52.31 170 ILE B CA 1
ATOM 6471 C C . ILE B 1 170 ? -43.938 14.164 37.625 1 52.31 170 ILE B C 1
ATOM 6473 O O . ILE B 1 170 ? -43.5 15.133 38.219 1 52.31 170 ILE B O 1
ATOM 6477 N N . PRO B 1 171 ? -45.25 14.141 37.625 1 46.66 171 PRO B N 1
ATOM 6478 C CA . PRO B 1 171 ? -45.969 14.742 38.719 1 46.66 171 PRO B CA 1
ATOM 6479 C C . PRO B 1 171 ? -45.344 14.438 40.094 1 46.66 171 PRO B C 1
ATOM 6481 O O . PRO B 1 171 ? -44.719 13.398 40.25 1 46.66 171 PRO B O 1
ATOM 6484 N N . SER B 1 172 ? -45 15.477 40.875 1 41.66 172 SER B N 1
ATOM 6485 C CA . SER B 1 172 ? -44.438 15.43 42.219 1 41.66 172 SER B CA 1
ATOM 6486 C C . SER B 1 172 ? -44.938 14.195 42.969 1 41.66 172 SER B C 1
ATOM 6488 O O . SER B 1 172 ? -44.438 13.883 44.062 1 41.66 172 SER B O 1
ATOM 6490 N N . ALA B 1 173 ? -46.312 14.039 42.969 1 40.25 173 ALA B N 1
ATOM 6491 C CA . ALA B 1 173 ? -46.938 13.242 44 1 40.25 173 ALA B CA 1
ATOM 6492 C C . ALA B 1 173 ? -46.438 11.789 43.969 1 40.25 173 ALA B C 1
ATOM 6494 O O . ALA B 1 173 ? -46.344 11.125 45 1 40.25 173 ALA B O 1
ATOM 6495 N N . SER B 1 174 ? -46.719 11.086 42.969 1 40.38 174 SER B N 1
ATOM 6496 C CA . SER B 1 174 ? -46.719 9.633 43.094 1 40.38 174 SER B CA 1
ATOM 6497 C C . SER B 1 174 ? -45.312 9.062 43.156 1 40.38 174 SER B C 1
ATOM 6499 O O . SER B 1 174 ? -45.125 7.848 43.25 1 40.38 174 SER B O 1
ATOM 6501 N N . VAL B 1 175 ? -44.375 9.641 42.406 1 41.19 175 VAL B N 1
ATOM 6502 C CA . VAL B 1 175 ? -43.125 8.914 42.562 1 41.19 175 VAL B CA 1
ATOM 6503 C C . VAL B 1 175 ? -42.531 9.188 43.969 1 41.19 175 VAL B C 1
ATOM 6505 O O . VAL B 1 175 ? -42.375 10.352 44.344 1 41.19 175 VAL B O 1
ATOM 6508 N N . GLY B 1 176 ? -42.812 8.43 44.938 1 37.91 176 GLY B N 1
ATOM 6509 C CA . GLY B 1 176 ? -42.219 8.492 46.25 1 37.91 176 GLY B CA 1
ATOM 6510 C C . GLY B 1 176 ? -40.875 9.211 46.281 1 37.91 176 GLY B C 1
ATOM 6511 O O . GLY B 1 176 ? -40.281 9.461 45.219 1 37.91 176 GLY B O 1
ATOM 6512 N N . SER B 1 177 ? -40.5 9.812 47.469 1 40.66 177 SER B N 1
ATOM 6513 C CA . SER B 1 177 ? -39.312 10.594 47.875 1 40.66 177 SER B CA 1
ATOM 6514 C C . SER B 1 177 ? -38.094 10.227 47.031 1 40.66 177 SER B C 1
ATOM 6516 O O . SER B 1 177 ? -37.281 11.086 46.719 1 40.66 177 SER B O 1
ATOM 6518 N N . ASN B 1 178 ? -37.812 8.93 46.938 1 40.09 178 ASN B N 1
ATOM 6519 C CA . ASN B 1 178 ? -36.438 8.562 46.531 1 40.09 178 ASN B CA 1
ATOM 6520 C C . ASN B 1 178 ? -36.281 8.711 45.031 1 40.09 178 ASN B C 1
ATOM 6522 O O . ASN B 1 178 ? -35.188 8.422 44.5 1 40.09 178 ASN B O 1
ATOM 6526 N N . ALA B 1 179 ? -37.281 8.844 44.25 1 40.94 179 ALA B N 1
ATOM 6527 C CA . ALA B 1 179 ? -37.094 8.828 42.812 1 40.94 179 ALA B CA 1
ATOM 6528 C C . ALA B 1 179 ? -36.781 10.227 42.281 1 40.94 179 ALA B C 1
ATOM 6530 O O . ALA B 1 179 ? -36.5 10.398 41.094 1 40.94 179 ALA B O 1
ATOM 6531 N N . ALA B 1 180 ? -37.125 11.336 42.812 1 41.03 180 ALA B N 1
ATOM 6532 C CA . ALA B 1 180 ? -36.719 12.664 42.375 1 41.03 180 ALA B CA 1
ATOM 6533 C C . ALA B 1 180 ? -35.219 12.719 42.125 1 41.03 180 ALA B C 1
ATOM 6535 O O . ALA B 1 180 ? -34.75 13.422 41.219 1 41.03 180 ALA B O 1
ATOM 6536 N N . GLN B 1 181 ? -34.438 12.336 43.188 1 43.62 181 GLN B N 1
ATOM 6537 C CA . GLN B 1 181 ? -32.969 12.477 43.094 1 43.62 181 GLN B CA 1
ATOM 6538 C C . GLN B 1 181 ? -32.438 11.727 41.875 1 43.62 181 GLN B C 1
ATOM 6540 O O . GLN B 1 181 ? -31.281 11.898 41.5 1 43.62 181 GLN B O 1
ATOM 6545 N N . GLY B 1 182 ? -33.188 10.711 41.281 1 43.09 182 GLY B N 1
ATOM 6546 C CA . GLY B 1 182 ? -32.594 9.688 40.438 1 43.09 182 GLY B CA 1
ATOM 6547 C C . GLY B 1 182 ? -32.594 10.047 38.969 1 43.09 182 GLY B C 1
ATOM 6548 O O . GLY B 1 182 ? -32.5 9.18 38.094 1 43.09 182 GLY B O 1
ATOM 6549 N N . ARG B 1 183 ? -33.125 11.188 38.594 1 48.78 183 ARG B N 1
ATOM 6550 C CA . ARG B 1 183 ? -33.188 11.375 37.156 1 48.78 183 ARG B CA 1
ATOM 6551 C C . ARG B 1 183 ? -31.812 11.289 36.531 1 48.78 183 ARG B C 1
ATOM 6553 O O . ARG B 1 183 ? -31.672 11.32 35.312 1 48.78 183 ARG B O 1
ATOM 6560 N N . THR B 1 184 ? -30.812 11.664 37.281 1 53.31 184 THR B N 1
ATOM 6561 C CA . THR B 1 184 ? -29.547 11.312 36.656 1 53.31 184 THR B CA 1
ATOM 6562 C C . THR B 1 184 ? -29.344 9.805 36.656 1 53.31 184 THR B C 1
ATOM 6564 O O . THR B 1 184 ? -29.547 9.148 37.688 1 53.31 184 THR B O 1
ATOM 6567 N N . CYS B 1 185 ? -29.781 9.227 35.562 1 60.75 185 CYS B N 1
ATOM 6568 C CA . CYS B 1 185 ? -29.547 7.789 35.469 1 60.75 185 CYS B CA 1
ATOM 6569 C C . CYS B 1 185 ? -28.266 7.391 36.219 1 60.75 185 CYS B C 1
ATOM 6571 O O . CYS B 1 185 ? -27.391 6.758 35.625 1 60.75 185 CYS B O 1
ATOM 6573 N N . SER B 1 186 ? -27.953 8.18 37.219 1 57.81 186 SER B N 1
ATOM 6574 C CA . SER B 1 186 ? -26.766 7.738 37.938 1 57.81 186 SER B CA 1
ATOM 6575 C C . SER B 1 186 ? -27.109 6.617 38.906 1 57.81 186 SER B C 1
ATOM 6577 O O . SER B 1 186 ? -26.219 6.004 39.5 1 57.81 186 SER B O 1
ATOM 6579 N N . ALA B 1 187 ? -28.375 6.441 39.188 1 58.72 187 ALA B N 1
ATOM 6580 C CA . ALA B 1 187 ? -28.75 5.418 40.156 1 58.72 187 ALA B CA 1
ATOM 6581 C C . ALA B 1 187 ? -28.656 4.023 39.531 1 58.72 187 ALA B C 1
ATOM 6583 O O . ALA B 1 187 ? -28.844 3.85 38.344 1 58.72 187 ALA B O 1
ATOM 6584 N N . PRO B 1 188 ? -28.125 3.084 40.344 1 66.5 188 PRO B N 1
ATOM 6585 C CA . PRO B 1 188 ? -28.125 1.692 39.875 1 66.5 188 PRO B CA 1
ATOM 6586 C C . PRO B 1 188 ? -29.484 1.233 39.375 1 66.5 188 PRO B C 1
ATOM 6588 O O . PRO B 1 188 ? -30.516 1.526 40 1 66.5 188 PRO B O 1
ATOM 6591 N N . GLY B 1 189 ? -29.656 0.834 38.156 1 71.25 189 GLY B N 1
ATOM 6592 C CA . GLY B 1 189 ? -30.891 0.313 37.562 1 71.25 189 GLY B CA 1
ATOM 6593 C C . GLY B 1 189 ? -31.516 1.255 36.562 1 71.25 189 GLY B C 1
ATOM 6594 O O . GLY B 1 189 ? -32.594 0.97 36 1 71.25 189 GLY B O 1
ATOM 6595 N N . CYS B 1 190 ? -31.016 2.439 36.469 1 77 190 CYS B N 1
ATOM 6596 C CA . CYS B 1 190 ? -31.547 3.373 35.5 1 77 190 CYS B CA 1
ATOM 6597 C C . CYS B 1 190 ? -30.781 3.264 34.188 1 77 190 CYS B C 1
ATOM 6599 O O . CYS B 1 190 ? -29.547 3.24 34.188 1 77 190 CYS B O 1
ATOM 6601 N N . LYS B 1 191 ? -31.609 3.004 33.094 1 83.56 191 LYS B N 1
ATOM 6602 C CA . LYS B 1 191 ? -31 2.924 31.781 1 83.56 191 LYS B CA 1
ATOM 6603 C C . LYS B 1 191 ? -31.594 3.963 30.844 1 83.56 191 LYS B C 1
ATOM 6605 O O . LYS B 1 191 ? -32.781 4.25 30.906 1 83.56 191 LYS B O 1
ATOM 6610 N N . LEU B 1 192 ? -30.75 4.66 30.141 1 89.25 192 LEU B N 1
ATOM 6611 C CA . LEU B 1 192 ? -31.203 5.535 29.078 1 89.25 192 LEU B CA 1
ATOM 6612 C C . LEU B 1 192 ? -31.438 4.742 27.797 1 89.25 192 LEU B C 1
ATOM 6614 O O . LEU B 1 192 ? -30.641 3.867 27.438 1 89.25 192 LEU B O 1
ATOM 6618 N N . ALA B 1 193 ? -32.625 4.961 27.188 1 93.06 193 ALA B N 1
ATOM 6619 C CA . ALA B 1 193 ? -33 4.191 26 1 93.06 193 ALA B CA 1
ATOM 6620 C C . ALA B 1 193 ? -33.75 5.055 24.984 1 93.06 193 ALA B C 1
ATOM 6622 O O . ALA B 1 193 ? -34.25 6.121 25.344 1 93.06 193 ALA B O 1
ATOM 6623 N N . MET B 1 194 ? -33.625 4.684 23.812 1 94.56 194 MET B N 1
ATOM 6624 C CA . MET B 1 194 ? -34.438 5.27 22.75 1 94.56 194 MET B CA 1
ATOM 6625 C C . MET B 1 194 ? -35.656 4.391 22.438 1 94.56 194 MET B C 1
ATOM 6627 O O . MET B 1 194 ? -35.5 3.191 22.188 1 94.56 194 MET B O 1
ATOM 6631 N N . LYS B 1 195 ? -36.812 4.934 22.5 1 93.31 195 LYS B N 1
ATOM 6632 C CA . LYS B 1 195 ? -38.062 4.203 22.25 1 93.31 195 LYS B CA 1
ATOM 6633 C C . LYS B 1 195 ? -38.406 4.184 20.766 1 93.31 195 LYS B C 1
ATOM 6635 O O . LYS B 1 195 ? -38.5 5.238 20.125 1 93.31 195 LYS B O 1
ATOM 6640 N N . LEU B 1 196 ? -38.469 3.047 20.188 1 93.88 196 LEU B N 1
ATOM 6641 C CA . LEU B 1 196 ? -38.812 2.838 18.797 1 93.88 196 LEU B CA 1
ATOM 6642 C C . LEU B 1 196 ? -40.156 2.084 18.688 1 93.88 196 LEU B C 1
ATOM 6644 O O . LEU B 1 196 ? -40.281 0.967 19.188 1 93.88 196 LEU B O 1
ATOM 6648 N N . CYS B 1 197 ? -41.062 2.715 18.047 1 91.31 197 CYS B N 1
ATOM 6649 C CA . CYS B 1 197 ? -42.406 2.098 17.984 1 91.31 197 CYS B CA 1
ATOM 6650 C C . CYS B 1 197 ? -42.844 1.903 16.547 1 91.31 197 CYS B C 1
ATOM 6652 O O . CYS B 1 197 ? -42.344 2.551 15.633 1 91.31 197 CYS B O 1
ATOM 6654 N N . SER B 1 198 ? -43.625 0.887 16.328 1 91.31 198 SER B N 1
ATOM 6655 C CA . SER B 1 198 ? -44.25 0.599 15.055 1 91.31 198 SER B CA 1
ATOM 6656 C C . SER B 1 198 ? -45.75 0.456 15.211 1 91.31 198 SER B C 1
ATOM 6658 O O . SER B 1 198 ? -46.281 0.419 16.328 1 91.31 198 SER B O 1
ATOM 6660 N N . LEU B 1 199 ? -46.531 0.442 14.172 1 88.75 199 LEU B N 1
ATOM 6661 C CA . LEU B 1 199 ? -47.969 0.232 14.141 1 88.75 199 LEU B CA 1
ATOM 6662 C C . LEU B 1 199 ? -48.688 1.228 15.055 1 88.75 199 LEU B C 1
ATOM 6664 O O . LEU B 1 199 ? -49.469 0.831 15.93 1 88.75 199 LEU B O 1
ATOM 6668 N N . ASN B 1 200 ? -48.406 2.436 14.906 1 83.75 200 ASN B N 1
ATOM 6669 C CA . ASN B 1 200 ? -49.031 3.541 15.617 1 83.75 200 ASN B CA 1
ATOM 6670 C C . ASN B 1 200 ? -48.875 3.406 17.125 1 83.75 200 ASN B C 1
ATOM 6672 O O . ASN B 1 200 ? -49.812 3.607 17.891 1 83.75 200 ASN B O 1
ATOM 6676 N N . GLY B 1 201 ? -47.688 2.902 17.516 1 84.31 201 GLY B N 1
ATOM 6677 C CA . GLY B 1 201 ? -47.344 2.912 18.922 1 84.31 201 GLY B CA 1
ATOM 6678 C C . GLY B 1 201 ? -47.75 1.65 19.656 1 84.31 201 GLY B C 1
ATOM 6679 O O . GLY B 1 201 ? -47.594 1.552 20.875 1 84.31 201 GLY B O 1
ATOM 6680 N N . THR B 1 202 ? -48.156 0.647 18.969 1 88.12 202 THR B N 1
ATOM 6681 C CA . THR B 1 202 ? -48.656 -0.566 19.625 1 88.12 202 THR B CA 1
ATOM 6682 C C . THR B 1 202 ? -47.5 -1.506 19.938 1 88.12 202 THR B C 1
ATOM 6684 O O . THR B 1 202 ? -47.5 -2.213 20.953 1 88.12 202 THR B O 1
ATOM 6687 N N . VAL B 1 203 ? -46.656 -1.535 19.094 1 91.88 203 VAL B N 1
ATOM 6688 C CA . VAL B 1 203 ? -45.469 -2.377 19.297 1 91.88 203 VAL B CA 1
ATOM 6689 C C . VAL B 1 203 ? -44.219 -1.502 19.422 1 91.88 203 VAL B C 1
ATOM 6691 O O . VAL B 1 203 ? -43.875 -0.769 18.5 1 91.88 203 VAL B O 1
ATOM 6694 N N . CYS B 1 204 ? -43.688 -1.593 20.672 1 90.94 204 CYS B N 1
ATOM 6695 C CA . CYS B 1 204 ? -42.531 -0.742 20.891 1 90.94 204 CYS B CA 1
ATOM 6696 C C . CYS B 1 204 ? -41.344 -1.562 21.375 1 90.94 204 CYS B C 1
ATOM 6698 O O . CYS B 1 204 ? -41.5 -2.588 22.031 1 90.94 204 CYS B O 1
ATOM 6700 N N . THR B 1 205 ? -40.188 -1.212 20.891 1 91.31 205 THR B N 1
ATOM 6701 C CA . THR B 1 205 ? -38.906 -1.773 21.344 1 91.31 205 THR B CA 1
ATOM 6702 C C . THR B 1 205 ? -37.969 -0.671 21.844 1 91.31 205 THR B C 1
ATOM 6704 O O . THR B 1 205 ? -38.188 0.506 21.531 1 91.31 205 THR B O 1
ATOM 6707 N N . PHE B 1 206 ? -37 -1.04 22.766 1 91.19 206 PHE B N 1
ATOM 6708 C CA . PHE B 1 206 ? -36.125 -0.05 23.344 1 91.19 206 PHE B CA 1
ATOM 6709 C C . PHE B 1 206 ? -34.656 -0.341 22.953 1 91.19 206 PHE B C 1
ATOM 6711 O O . PHE B 1 206 ? -34.219 -1.486 23.031 1 91.19 206 PHE B O 1
ATOM 6718 N N . ARG B 1 207 ? -34 0.659 22.438 1 92.44 207 ARG B N 1
ATOM 6719 C CA . ARG B 1 207 ? -32.562 0.615 22.219 1 92.44 207 ARG B CA 1
ATOM 6720 C C . ARG B 1 207 ? -31.828 1.215 23.422 1 92.44 207 ARG B C 1
ATOM 6722 O O . ARG B 1 207 ? -31.844 2.432 23.609 1 92.44 207 ARG B O 1
ATOM 6729 N N . ASN B 1 208 ? -31.141 0.361 24.141 1 89.88 208 ASN B N 1
ATOM 6730 C CA . ASN B 1 208 ? -30.5 0.777 25.375 1 89.88 208 ASN B CA 1
ATOM 6731 C C . ASN B 1 208 ? -29.094 1.324 25.125 1 89.88 208 ASN B C 1
ATOM 6733 O O . ASN B 1 208 ? -28.406 0.871 24.219 1 89.88 208 ASN B O 1
ATOM 6737 N N . PHE B 1 209 ? -28.797 2.287 25.984 1 90.88 209 PHE B N 1
ATOM 6738 C CA . PHE B 1 209 ? -27.453 2.877 25.906 1 90.88 209 PHE B CA 1
ATOM 6739 C C . PHE B 1 209 ? -26.781 2.838 27.266 1 90.88 209 PHE B C 1
ATOM 6741 O O . PHE B 1 209 ? -27.453 2.896 28.312 1 90.88 209 PHE B O 1
ATOM 6748 N N . THR B 1 210 ? -25.438 2.709 27.312 1 83.94 210 THR B N 1
ATOM 6749 C CA . THR B 1 210 ? -24.672 2.689 28.547 1 83.94 210 THR B CA 1
ATOM 6750 C C . THR B 1 210 ? -24.188 4.09 28.906 1 83.94 210 THR B C 1
ATOM 6752 O O . THR B 1 210 ? -23.812 4.344 30.062 1 83.94 210 THR B O 1
ATOM 6755 N N . SER B 1 211 ? -24.188 4.961 27.891 1 87.94 211 SER B N 1
ATOM 6756 C CA . SER B 1 211 ? -23.719 6.328 28.109 1 87.94 211 SER B CA 1
ATOM 6757 C C . SER B 1 211 ? -24.656 7.34 27.453 1 87.94 211 SER B C 1
ATOM 6759 O O . SER B 1 211 ? -25.188 7.094 26.375 1 87.94 211 SER B O 1
ATOM 6761 N N . ALA B 1 212 ? -24.875 8.461 28.141 1 87.56 212 ALA B N 1
ATOM 6762 C CA . ALA B 1 212 ? -25.719 9.531 27.609 1 87.56 212 ALA B CA 1
ATOM 6763 C C . ALA B 1 212 ? -25.125 10.125 26.344 1 87.56 212 ALA B C 1
ATOM 6765 O O . ALA B 1 212 ? -25.859 10.539 25.438 1 87.56 212 ALA B O 1
ATOM 6766 N N . THR B 1 213 ? -23.766 10.18 26.297 1 90.75 213 THR B N 1
ATOM 6767 C CA . THR B 1 213 ? -23.109 10.727 25.109 1 90.75 213 THR B CA 1
ATOM 6768 C C . THR B 1 213 ? -23.453 9.906 23.875 1 90.75 213 THR B C 1
ATOM 6770 O O . THR B 1 213 ? -23.75 10.469 22.812 1 90.75 213 THR B O 1
ATOM 6773 N N . GLN B 1 214 ? -23.438 8.617 24.047 1 91.88 214 GLN B N 1
ATOM 6774 C CA . GLN B 1 214 ? -23.781 7.75 22.922 1 91.88 214 GLN B CA 1
ATOM 6775 C C . GLN B 1 214 ? -25.25 7.879 22.562 1 91.88 214 GLN B C 1
ATOM 6777 O O . GLN B 1 214 ? -25.609 7.863 21.391 1 91.88 214 GLN B O 1
ATOM 6782 N N . ALA B 1 215 ? -26.094 7.957 23.516 1 92.38 215 ALA B N 1
ATOM 6783 C CA . ALA B 1 215 ? -27.531 8.062 23.297 1 92.38 215 ALA B CA 1
ATOM 6784 C C . ALA B 1 215 ? -27.875 9.328 22.516 1 92.38 215 ALA B C 1
ATOM 6786 O O . ALA B 1 215 ? -28.594 9.273 21.516 1 92.38 215 ALA B O 1
ATOM 6787 N N . VAL B 1 216 ? -27.359 10.461 22.984 1 93.19 216 VAL B N 1
ATOM 6788 C CA . VAL B 1 216 ? -27.703 11.734 22.375 1 93.19 216 VAL B CA 1
ATOM 6789 C C . VAL B 1 216 ? -27.094 11.82 20.969 1 93.19 216 VAL B C 1
ATOM 6791 O O . VAL B 1 216 ? -27.719 12.367 20.062 1 93.19 216 VAL B O 1
ATOM 6794 N N . THR B 1 217 ? -25.891 11.281 20.797 1 94.31 217 THR B N 1
ATOM 6795 C CA . THR B 1 217 ? -25.25 11.312 19.484 1 94.31 217 THR B CA 1
ATOM 6796 C C . THR B 1 217 ? -26.016 10.461 18.484 1 94.31 217 THR B C 1
ATOM 6798 O O . THR B 1 217 ? -26.234 10.875 17.344 1 94.31 217 THR B O 1
ATOM 6801 N N . GLU B 1 218 ? -26.375 9.312 18.906 1 94.06 218 GLU B N 1
ATOM 6802 C CA . GLU B 1 218 ? -27.125 8.438 18.016 1 94.06 218 GLU B CA 1
ATOM 6803 C C . GLU B 1 218 ? -28.5 9.008 17.703 1 94.06 218 GLU B C 1
ATOM 6805 O O . GLU B 1 218 ? -29 8.891 16.578 1 94.06 218 GLU B O 1
ATOM 6810 N N . TRP B 1 219 ? -29.125 9.461 18.75 1 95.19 219 TRP B N 1
ATOM 6811 C CA . TRP B 1 219 ? -30.438 10.07 18.547 1 95.19 219 TRP B CA 1
ATOM 6812 C C . TRP B 1 219 ? -30.359 11.227 17.562 1 95.19 219 TRP B C 1
ATOM 6814 O O . TRP B 1 219 ? -31.188 11.336 16.656 1 95.19 219 TRP B O 1
ATOM 6824 N N . TYR B 1 220 ? -29.406 12.156 17.75 1 95.88 220 TYR B N 1
ATOM 6825 C CA . TYR B 1 220 ? -29.25 13.289 16.844 1 95.88 220 TYR B CA 1
ATOM 6826 C C . TYR B 1 220 ? -29 12.812 15.422 1 95.88 220 TYR B C 1
ATOM 6828 O O . TYR B 1 220 ? -29.547 13.359 14.469 1 95.88 220 TYR B O 1
ATOM 6836 N N . ALA B 1 221 ? -28.125 11.844 15.281 1 94.38 221 ALA B N 1
ATOM 6837 C CA . ALA B 1 221 ? -27.781 11.32 13.961 1 94.38 221 ALA B CA 1
ATOM 6838 C C . ALA B 1 221 ? -29.016 10.758 13.266 1 94.38 221 ALA B C 1
ATOM 6840 O O . ALA B 1 221 ? -29.188 10.922 12.055 1 94.38 221 ALA B O 1
ATOM 6841 N N . LEU B 1 222 ? -29.812 10.039 13.969 1 94.5 222 LEU B N 1
ATOM 6842 C CA . LEU B 1 222 ? -31.031 9.477 13.414 1 94.5 222 LEU B CA 1
ATOM 6843 C C . LEU B 1 222 ? -31.969 10.586 12.938 1 94.5 222 LEU B C 1
ATOM 6845 O O . LEU B 1 222 ? -32.531 10.5 11.844 1 94.5 222 LEU B O 1
ATOM 6849 N N . GLN B 1 223 ? -32.156 11.625 13.781 1 94.81 223 GLN B N 1
ATOM 6850 C CA . GLN B 1 223 ? -33.031 12.734 13.414 1 94.81 223 GLN B CA 1
ATOM 6851 C C . GLN B 1 223 ? -32.469 13.508 12.227 1 94.81 223 GLN B C 1
ATOM 6853 O O . GLN B 1 223 ? -33.219 13.977 11.367 1 94.81 223 GLN B O 1
ATOM 6858 N N . ALA B 1 224 ? -31.141 13.656 12.273 1 95 224 ALA B N 1
ATOM 6859 C CA . ALA B 1 224 ? -30.5 14.336 11.148 1 95 224 ALA B CA 1
ATOM 6860 C C . ALA B 1 224 ? -30.719 13.57 9.844 1 95 224 ALA B C 1
ATOM 6862 O O . ALA B 1 224 ? -30.969 14.164 8.797 1 95 224 ALA B O 1
ATOM 6863 N N . THR B 1 225 ? -30.562 12.266 9.93 1 94.44 225 THR B N 1
ATOM 6864 C CA . THR B 1 225 ? -30.797 11.414 8.766 1 94.44 225 THR B CA 1
ATOM 6865 C C . THR B 1 225 ? -32.219 11.594 8.242 1 94.44 225 THR B C 1
ATOM 6867 O O . THR B 1 225 ? -32.438 11.656 7.031 1 94.44 225 THR B O 1
ATOM 6870 N N . ASN B 1 226 ? -33.188 11.633 9.109 1 94.12 226 ASN B N 1
ATOM 6871 C CA . ASN B 1 226 ? -34.562 11.875 8.758 1 94.12 226 ASN B CA 1
ATOM 6872 C C . ASN B 1 226 ? -34.75 13.203 8.016 1 94.12 226 ASN B C 1
ATOM 6874 O O . ASN B 1 226 ? -35.469 13.281 7.035 1 94.12 226 ASN B O 1
ATOM 6878 N N . ILE B 1 227 ? -34.094 14.219 8.484 1 94.56 227 ILE B N 1
ATOM 6879 C CA . ILE B 1 227 ? -34.188 15.547 7.902 1 94.56 227 ILE B CA 1
ATOM 6880 C C . ILE B 1 227 ? -33.531 15.57 6.531 1 94.56 227 ILE B C 1
ATOM 6882 O O . ILE B 1 227 ? -34.125 16.031 5.551 1 94.56 227 ILE B O 1
ATOM 6886 N N . PHE B 1 228 ? -32.344 15.031 6.395 1 94.94 228 PHE B N 1
ATOM 6887 C CA . PHE B 1 228 ? -31.562 15.102 5.168 1 94.94 228 PHE B CA 1
ATOM 6888 C C . PHE B 1 228 ? -32.156 14.203 4.094 1 94.94 228 PHE B C 1
ATOM 6890 O O . PHE B 1 228 ? -31.969 14.445 2.898 1 94.94 228 PHE B O 1
ATOM 6897 N N . SER B 1 229 ? -32.875 13.156 4.496 1 93.88 229 SER B N 1
ATOM 6898 C CA . SER B 1 229 ? -33.5 12.266 3.529 1 93.88 229 SER B CA 1
ATOM 6899 C C . SER B 1 229 ? -34.562 12.984 2.717 1 93.88 229 SER B C 1
ATOM 6901 O O . SER B 1 229 ? -34.938 12.531 1.636 1 93.88 229 SER B O 1
ATOM 6903 N N . GLN B 1 230 ? -35 14.141 3.217 1 92.69 230 GLN B N 1
ATOM 6904 C CA . GLN B 1 230 ? -36.062 14.883 2.561 1 92.69 230 GLN B CA 1
ATOM 6905 C C . GLN B 1 230 ? -35.531 16.047 1.74 1 92.69 230 GLN B C 1
ATOM 6907 O O . GLN B 1 230 ? -36.281 16.797 1.115 1 92.69 230 GLN B O 1
ATOM 6912 N N . VAL B 1 231 ? -34.25 16.188 1.75 1 94.12 231 VAL B N 1
ATOM 6913 C CA . VAL B 1 231 ? -33.594 17.266 1.02 1 94.12 231 VAL B CA 1
ATOM 6914 C C . VAL B 1 231 ? -33.094 16.734 -0.324 1 94.12 231 VAL B C 1
ATOM 6916 O O . VAL B 1 231 ? -32.656 15.594 -0.424 1 94.12 231 VAL B O 1
ATOM 6919 N N . SER B 1 232 ? -33.219 17.562 -1.361 1 93.19 232 SER B N 1
ATOM 6920 C CA . SER B 1 232 ? -32.812 17.141 -2.693 1 93.19 232 SER B CA 1
ATOM 6921 C C . SER B 1 232 ? -31.281 16.953 -2.746 1 93.19 232 SER B C 1
ATOM 6923 O O . SER B 1 232 ? -30.547 17.578 -1.98 1 93.19 232 SER B O 1
ATOM 6925 N N . ARG B 1 233 ? -30.859 16.109 -3.625 1 92.19 233 ARG B N 1
ATOM 6926 C CA . ARG B 1 233 ? -29.438 15.805 -3.77 1 92.19 233 ARG B CA 1
ATOM 6927 C C . ARG B 1 233 ? -28.641 17.062 -4.133 1 92.19 233 ARG B C 1
ATOM 6929 O O . ARG B 1 233 ? -27.531 17.266 -3.637 1 92.19 233 ARG B O 1
ATOM 6936 N N . GLN B 1 234 ? -29.141 17.906 -4.938 1 94.62 234 GLN B N 1
ATOM 6937 C CA . GLN B 1 234 ? -28.469 19.125 -5.355 1 94.62 234 GLN B CA 1
ATOM 6938 C C . GLN B 1 234 ? -28.25 20.062 -4.172 1 94.62 234 GLN B C 1
ATOM 6940 O O . GLN B 1 234 ? -27.172 20.641 -4.031 1 94.62 234 GLN B O 1
ATOM 6945 N N . GLU B 1 235 ? -29.266 20.125 -3.363 1 95.81 235 GLU B N 1
ATOM 6946 C CA . GLU B 1 235 ? -29.156 20.969 -2.184 1 95.81 235 GLU B CA 1
ATOM 6947 C C . GLU B 1 235 ? -28.125 20.406 -1.197 1 95.81 235 GLU B C 1
ATOM 6949 O O . GLU B 1 235 ? -27.406 21.1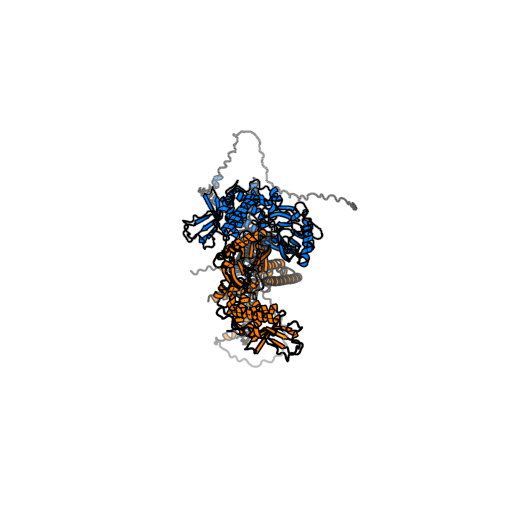72 -0.552 1 95.81 235 GLU B O 1
ATOM 6954 N N . LEU B 1 236 ? -28.109 19.125 -1.081 1 96.25 236 LEU B N 1
ATOM 6955 C CA . LEU B 1 236 ? -27.141 18.484 -0.199 1 96.25 236 LEU B CA 1
ATOM 6956 C C . LEU B 1 236 ? -25.719 18.766 -0.664 1 96.25 236 LEU B C 1
ATOM 6958 O O . LEU B 1 236 ? -24.844 19.047 0.152 1 96.25 236 LEU B O 1
ATOM 6962 N N . VAL B 1 237 ? -25.469 18.656 -1.935 1 96.38 237 VAL B N 1
ATOM 6963 C CA . VAL B 1 237 ? -24.156 18.906 -2.514 1 96.38 237 VAL B CA 1
ATOM 6964 C C . VAL B 1 237 ? -23.75 20.359 -2.266 1 96.38 237 VAL B C 1
ATOM 6966 O O . VAL B 1 237 ? -22.578 20.641 -1.96 1 96.38 237 VAL B O 1
ATOM 6969 N N . GLU B 1 238 ? -24.703 21.266 -2.32 1 96.12 238 GLU B N 1
ATOM 6970 C CA . GLU B 1 238 ? -24.422 22.688 -2.131 1 96.12 238 GLU B CA 1
ATOM 6971 C C . GLU B 1 238 ? -24.094 22.984 -0.675 1 96.12 238 GLU B C 1
ATOM 6973 O O . GLU B 1 238 ? -23.328 23.922 -0.391 1 96.12 238 GLU B O 1
ATOM 6978 N N . MET B 1 239 ? -24.625 22.203 0.182 1 96.62 239 ME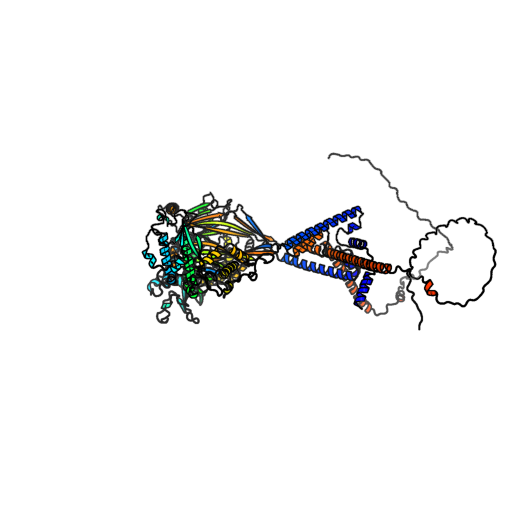T B N 1
ATOM 6979 C CA . MET B 1 239 ? -24.391 22.422 1.606 1 96.62 239 MET B CA 1
ATOM 6980 C C . MET B 1 239 ? -23.062 21.812 2.039 1 96.62 239 MET B C 1
ATOM 6982 O O . MET B 1 239 ? -22.547 22.141 3.111 1 96.62 239 MET B O 1
ATOM 6986 N N . GLY B 1 240 ? -22.5 20.953 1.25 1 96.44 240 GLY B N 1
ATOM 6987 C CA . GLY B 1 240 ? -21.219 20.328 1.561 1 96.44 240 GLY B CA 1
ATOM 6988 C C . GLY B 1 240 ? -20.031 21.234 1.265 1 96.44 240 GLY B C 1
ATOM 6989 O O . GLY B 1 240 ? -20.203 22.375 0.847 1 96.44 240 GLY B O 1
ATOM 6990 N N . TYR B 1 241 ? -18.859 20.75 1.58 1 96.19 241 TYR B N 1
ATOM 6991 C CA . TYR B 1 241 ? -17.641 21.5 1.324 1 96.19 241 TYR B CA 1
ATOM 6992 C C . TYR B 1 241 ? -17.234 21.391 -0.141 1 96.19 241 TYR B C 1
ATOM 6994 O O . TYR B 1 241 ? -17.141 20.281 -0.688 1 96.19 241 TYR B O 1
ATOM 7002 N N . SER B 1 242 ? -17.047 22.484 -0.769 1 95.56 242 SER B N 1
ATOM 7003 C CA . SER B 1 242 ? -16.656 22.484 -2.174 1 95.56 242 SER B CA 1
ATOM 7004 C C . SER B 1 242 ? -15.188 22.094 -2.338 1 95.56 242 SER B C 1
ATOM 7006 O O . SER B 1 242 ? -14.398 22.234 -1.405 1 95.56 242 SER B O 1
ATOM 7008 N N . ALA B 1 243 ? -14.844 21.641 -3.504 1 95.12 243 ALA B N 1
ATOM 7009 C CA . ALA B 1 243 ? -13.477 21.219 -3.803 1 95.12 243 ALA B CA 1
ATOM 7010 C C . ALA B 1 243 ? -12.516 22.406 -3.709 1 95.12 243 ALA B C 1
ATOM 7012 O O . ALA B 1 243 ? -11.391 22.266 -3.217 1 95.12 243 ALA B O 1
ATOM 7013 N N . GLU B 1 244 ? -12.938 23.547 -4.195 1 89.94 244 GLU B N 1
ATOM 7014 C CA . GLU B 1 244 ? -12.109 24.75 -4.188 1 89.94 244 GLU B CA 1
ATOM 7015 C C . GLU B 1 244 ? -11.758 25.172 -2.762 1 89.94 244 GLU B C 1
ATOM 7017 O O . GLU B 1 244 ? -10.648 25.641 -2.5 1 89.94 244 GLU B O 1
ATOM 7022 N N . HIS B 1 245 ? -12.711 24.938 -1.909 1 90.44 245 HIS B N 1
ATOM 7023 C CA . HIS B 1 245 ? -12.523 25.312 -0.515 1 90.44 245 HIS B CA 1
ATOM 7024 C C . HIS B 1 245 ? -11.672 24.297 0.229 1 90.44 245 HIS B C 1
ATOM 7026 O O . HIS B 1 245 ? -10.891 24.656 1.108 1 90.44 245 HIS B O 1
ATOM 7032 N N . MET B 1 246 ? -11.82 23.094 -0.074 1 94.31 246 MET B N 1
ATOM 7033 C CA . MET B 1 246 ? -11.188 22.031 0.694 1 94.31 246 MET B CA 1
ATOM 7034 C C . MET B 1 246 ? -9.766 21.781 0.21 1 94.31 246 MET B C 1
ATOM 7036 O O . MET B 1 246 ? -8.859 21.562 1.018 1 94.31 246 MET B O 1
ATOM 7040 N N . ILE B 1 247 ? -9.547 21.812 -1.091 1 94.81 247 ILE B N 1
ATOM 7041 C CA . ILE B 1 247 ? -8.234 21.516 -1.662 1 94.81 247 ILE B CA 1
ATOM 7042 C C . ILE B 1 247 ? -7.508 22.812 -1.985 1 94.81 247 ILE B C 1
ATOM 7044 O O . ILE B 1 247 ? -7.809 23.469 -2.984 1 94.81 247 ILE B O 1
ATOM 7048 N N . LEU B 1 248 ? -6.508 23.094 -1.198 1 91.44 248 LEU B N 1
ATOM 7049 C CA . LEU B 1 248 ? -5.797 24.375 -1.35 1 91.44 248 LEU B CA 1
ATOM 7050 C C . LEU B 1 248 ? -4.633 24.219 -2.324 1 91.44 248 LEU B C 1
ATOM 7052 O O . LEU B 1 248 ? -4.348 25.141 -3.092 1 91.44 248 LEU B O 1
ATOM 7056 N N . ALA B 1 249 ? -3.961 23.141 -2.184 1 90.81 249 ALA B N 1
ATOM 7057 C CA . ALA B 1 249 ? -2.814 22.891 -3.049 1 90.81 249 ALA B CA 1
ATOM 7058 C C . ALA B 1 249 ? -2.74 21.406 -3.426 1 90.81 249 ALA B C 1
ATOM 7060 O O . ALA B 1 249 ? -3.143 20.531 -2.646 1 90.81 249 ALA B O 1
ATOM 7061 N N . CYS B 1 250 ? -2.225 21.172 -4.609 1 92.5 250 CYS B N 1
ATOM 7062 C CA . CYS B 1 250 ? -2.098 19.812 -5.137 1 92.5 250 CYS B CA 1
ATOM 7063 C C . CYS B 1 250 ? -0.89 19.703 -6.059 1 92.5 250 CYS B C 1
ATOM 7065 O O . CYS B 1 250 ? -0.677 20.562 -6.918 1 92.5 250 CYS B O 1
ATOM 7067 N N . LEU B 1 251 ? -0.102 18.703 -5.785 1 92.12 251 LEU B N 1
ATOM 7068 C CA . LEU B 1 251 ? 1.055 18.406 -6.629 1 92.12 251 LEU B CA 1
ATOM 7069 C C . LEU B 1 251 ? 1.212 16.906 -6.848 1 92.12 251 LEU B C 1
ATOM 7071 O O . LEU B 1 251 ? 1.215 16.141 -5.891 1 92.12 251 LEU B O 1
ATOM 7075 N N . PHE B 1 252 ? 1.257 16.484 -8.07 1 92.38 252 PHE B N 1
ATOM 7076 C CA . PHE B 1 252 ? 1.536 15.086 -8.398 1 92.38 252 PHE B CA 1
ATOM 7077 C C . PHE B 1 252 ? 2.855 14.969 -9.156 1 92.38 252 PHE B C 1
ATOM 7079 O O . PHE B 1 252 ? 2.951 15.359 -10.32 1 92.38 252 PHE B O 1
ATOM 7086 N N . GLY B 1 253 ? 3.768 14.312 -8.398 1 87.75 253 GLY B N 1
ATOM 7087 C CA . GLY B 1 253 ? 5.098 14.312 -8.992 1 87.75 253 GLY B CA 1
ATOM 7088 C C . GLY B 1 253 ? 5.637 15.703 -9.258 1 87.75 253 GLY B C 1
ATOM 7089 O O . GLY B 1 253 ? 5.707 16.531 -8.344 1 87.75 253 GLY B O 1
ATOM 7090 N N . THR B 1 254 ? 5.977 15.93 -10.539 1 81.25 254 THR B N 1
ATOM 7091 C CA . THR B 1 254 ? 6.504 17.234 -10.93 1 81.25 254 THR B CA 1
ATOM 7092 C C . THR B 1 254 ? 5.422 18.078 -11.594 1 81.25 254 THR B C 1
ATOM 7094 O O . THR B 1 254 ? 5.656 19.234 -11.938 1 81.25 254 THR B O 1
ATOM 7097 N N . GLU B 1 255 ? 4.246 17.531 -11.602 1 84.75 255 GLU B N 1
ATOM 7098 C CA . GLU B 1 255 ? 3.17 18.234 -12.312 1 84.75 255 GLU B CA 1
ATOM 7099 C C . GLU B 1 255 ? 2.176 18.844 -11.336 1 84.75 255 GLU B C 1
ATOM 7101 O O . GLU B 1 255 ? 1.666 18.172 -10.445 1 84.75 255 GLU B O 1
ATOM 7106 N N . PRO B 1 256 ? 1.977 20.125 -11.531 1 87.19 256 PRO B N 1
ATOM 7107 C CA . PRO B 1 256 ? 0.981 20.75 -10.656 1 87.19 256 PRO B CA 1
ATOM 7108 C C . PRO B 1 256 ? -0.443 20.297 -10.961 1 87.19 256 PRO B C 1
ATOM 7110 O O . PRO B 1 256 ? -0.794 20.094 -12.125 1 87.19 256 PRO B O 1
ATOM 7113 N N . CYS B 1 257 ? -1.173 20.031 -9.93 1 89.56 257 CYS B N 1
ATOM 7114 C CA . CYS B 1 257 ? -2.588 19.688 -10.047 1 89.56 257 CYS B CA 1
ATOM 7115 C C . CYS B 1 257 ? -3.443 20.656 -9.234 1 89.56 257 CYS B C 1
ATOM 7117 O O . CYS B 1 257 ? -2.914 21.531 -8.547 1 89.56 257 CYS B O 1
ATOM 7119 N N . SER B 1 258 ? -4.773 20.641 -9.5 1 88.69 258 SER B N 1
ATOM 7120 C CA . SER B 1 258 ? -5.734 21.484 -8.789 1 88.69 258 SER B CA 1
ATOM 7121 C C . SER B 1 258 ? -6.988 20.688 -8.414 1 88.69 258 SER B C 1
ATOM 7123 O O . SER B 1 258 ? -7.07 19.484 -8.672 1 88.69 258 SER B O 1
ATOM 7125 N N . TYR B 1 259 ? -7.867 21.391 -7.762 1 90.5 259 TYR B N 1
ATOM 7126 C CA . TYR B 1 259 ? -9.117 20.766 -7.359 1 90.5 259 TYR B CA 1
ATOM 7127 C C . TYR B 1 259 ? -9.883 20.25 -8.57 1 90.5 259 TYR B C 1
ATOM 7129 O O . TYR B 1 259 ? -10.711 19.328 -8.453 1 90.5 259 TYR B O 1
ATOM 7137 N N . ARG B 1 260 ? -9.539 20.688 -9.781 1 89 260 ARG B N 1
ATOM 7138 C CA . ARG B 1 260 ? -10.242 20.297 -11 1 89 260 ARG B CA 1
ATOM 7139 C C . ARG B 1 260 ? -9.844 18.891 -11.422 1 89 260 ARG B C 1
ATOM 7141 O O . ARG B 1 260 ? -10.547 18.25 -12.211 1 89 260 ARG B O 1
ATOM 7148 N N . ASN B 1 261 ? -8.75 18.453 -10.922 1 92.44 261 ASN B N 1
ATOM 7149 C CA . ASN B 1 261 ? -8.273 17.125 -11.273 1 92.44 261 ASN B CA 1
ATOM 7150 C C . ASN B 1 261 ? -8.945 16.047 -10.438 1 92.44 261 ASN B C 1
ATOM 7152 O O . ASN B 1 261 ? -8.633 14.859 -10.57 1 92.44 261 ASN B O 1
ATOM 7156 N N . PHE B 1 262 ? -9.875 16.5 -9.648 1 95.62 262 PHE B N 1
ATOM 7157 C CA . PHE B 1 262 ? -10.57 15.562 -8.781 1 95.62 262 PHE B CA 1
ATOM 7158 C C . PHE B 1 262 ? -12.008 15.359 -9.242 1 95.62 262 PHE B C 1
ATOM 7160 O O . PHE B 1 262 ? -12.664 16.312 -9.688 1 95.62 262 PHE B O 1
ATOM 7167 N N . THR B 1 263 ? -12.445 14.125 -9.141 1 95.31 263 THR B N 1
ATOM 7168 C CA . THR B 1 263 ? -13.844 13.812 -9.43 1 95.31 263 THR B CA 1
ATOM 7169 C C . THR B 1 263 ? -14.68 13.859 -8.156 1 95.31 263 THR B C 1
ATOM 7171 O O . THR B 1 263 ? -14.312 13.266 -7.137 1 95.31 263 THR B O 1
ATOM 7174 N N . SER B 1 264 ? -15.773 14.57 -8.25 1 95.06 264 SER B N 1
ATOM 7175 C CA . SER B 1 264 ? -16.609 14.734 -7.074 1 95.06 264 SER B CA 1
ATOM 7176 C C . SER B 1 264 ? -17.609 13.586 -6.941 1 95.06 264 SER B C 1
ATOM 7178 O O . SER B 1 264 ? -18.141 13.109 -7.941 1 95.06 264 SER B O 1
ATOM 7180 N N . ILE B 1 265 ? -17.812 13.141 -5.773 1 94.75 265 ILE B N 1
ATOM 7181 C CA . ILE B 1 265 ? -18.812 12.133 -5.441 1 94.75 265 ILE B CA 1
ATOM 7182 C C . ILE B 1 265 ? -19.453 12.469 -4.094 1 94.75 265 ILE B C 1
ATOM 7184 O O . ILE B 1 265 ? -18.781 12.969 -3.191 1 94.75 265 ILE B O 1
ATOM 7188 N N . PHE B 1 266 ? -20.719 12.25 -3.998 1 95.19 266 PHE B N 1
ATOM 7189 C CA . PHE B 1 266 ? -21.422 12.562 -2.764 1 95.19 266 PHE B CA 1
ATOM 7190 C C . PHE B 1 266 ? -21.594 11.312 -1.906 1 95.19 266 PHE B C 1
ATOM 7192 O O . PHE B 1 266 ? -22.172 10.32 -2.354 1 95.19 266 PHE B O 1
ATOM 7199 N N . TYR B 1 267 ? -21.062 11.367 -0.708 1 92.81 267 TYR B N 1
ATOM 7200 C CA . TYR B 1 267 ? -21.219 10.344 0.323 1 92.81 267 TYR B CA 1
ATOM 7201 C C . TYR B 1 267 ? -22.094 10.852 1.462 1 92.81 267 TYR B C 1
ATOM 7203 O O . TYR B 1 267 ? -21.75 11.828 2.133 1 92.81 267 TYR B O 1
ATOM 7211 N N . PRO B 1 268 ? -23.141 10.164 1.711 1 90.81 268 PRO B N 1
ATOM 7212 C CA . PRO B 1 268 ? -24.078 10.695 2.711 1 90.81 268 PRO B CA 1
ATOM 7213 C C . PRO B 1 268 ? -23.422 10.906 4.074 1 90.81 268 PRO B C 1
ATOM 7215 O O . PRO B 1 268 ? -23.734 11.859 4.781 1 90.81 268 PRO B O 1
ATOM 7218 N N . ASN B 1 269 ? -22.484 10.07 4.449 1 92.62 269 ASN B N 1
ATOM 7219 C CA . ASN B 1 269 ? -21.844 10.172 5.758 1 92.62 269 ASN B CA 1
ATOM 7220 C C . ASN B 1 269 ? -20.797 11.289 5.789 1 92.62 269 ASN B C 1
ATOM 7222 O O . ASN B 1 269 ? -20.516 11.844 6.852 1 92.62 269 ASN B O 1
ATOM 7226 N N . TYR B 1 270 ? -20.312 11.648 4.598 1 95.5 270 TYR B N 1
ATOM 7227 C CA . TYR B 1 270 ? -19.172 12.562 4.594 1 95.5 270 TYR B CA 1
ATOM 7228 C C . TYR B 1 270 ? -19.422 13.734 3.646 1 95.5 270 TYR B C 1
ATOM 7230 O O . TYR B 1 270 ? -18.594 14.641 3.541 1 95.5 270 TYR B O 1
ATOM 7238 N N . GLY B 1 271 ? -20.531 13.758 3.051 1 96.25 271 GLY B N 1
ATOM 7239 C CA . GLY B 1 271 ? -20.844 14.828 2.121 1 96.25 271 GLY B CA 1
ATOM 7240 C C . GLY B 1 271 ? -20.078 14.727 0.812 1 96.25 271 GLY B C 1
ATOM 7241 O O . GLY B 1 271 ? -20.031 13.656 0.202 1 96.25 271 GLY B O 1
ATOM 7242 N N . ASN B 1 272 ? -19.547 15.883 0.386 1 97.75 272 ASN B N 1
ATOM 7243 C CA . ASN B 1 272 ? -18.797 15.898 -0.858 1 97.75 272 ASN B CA 1
ATOM 7244 C C . ASN B 1 272 ? -17.391 15.336 -0.661 1 97.75 272 ASN B C 1
ATOM 7246 O O . ASN B 1 272 ? -16.641 15.82 0.186 1 97.75 272 ASN B O 1
ATOM 7250 N N . CYS B 1 273 ? -17.141 14.336 -1.393 1 97.88 273 CYS B N 1
ATOM 7251 C CA . CYS B 1 273 ? -15.805 13.766 -1.424 1 97.88 273 CYS B CA 1
ATOM 7252 C C . CYS B 1 273 ? -15.172 13.938 -2.801 1 97.88 273 CYS B C 1
ATOM 7254 O O . CYS B 1 273 ? -15.867 14.219 -3.779 1 97.88 273 CYS B O 1
ATOM 7256 N N . TYR B 1 274 ? -13.906 13.812 -2.84 1 98 274 TYR B N 1
ATOM 7257 C CA . TYR B 1 274 ? -13.172 14.07 -4.074 1 98 274 TYR B CA 1
ATOM 7258 C C . TYR B 1 274 ? -12.164 12.969 -4.355 1 98 274 TYR B C 1
ATOM 7260 O O . TYR B 1 274 ? -11.359 12.625 -3.486 1 98 274 TYR B O 1
ATOM 7268 N N . ILE B 1 275 ? -12.172 12.453 -5.555 1 97.44 275 ILE B N 1
ATOM 7269 C CA . ILE B 1 275 ? -11.359 11.305 -5.918 1 97.44 275 ILE B CA 1
ATOM 7270 C C . ILE B 1 275 ? -10.305 11.719 -6.945 1 97.44 275 ILE B C 1
ATOM 7272 O O . ILE B 1 275 ? -10.648 12.219 -8.023 1 97.44 275 ILE B O 1
ATOM 7276 N N . PHE B 1 276 ? -9.094 11.5 -6.574 1 97.19 276 PHE B N 1
ATOM 7277 C CA . PHE B 1 276 ? -7.98 11.695 -7.496 1 97.19 276 PHE B CA 1
ATOM 7278 C C . PHE B 1 276 ? -7.68 10.422 -8.266 1 97.19 276 PHE B C 1
ATOM 7280 O O . PHE B 1 276 ? -7.668 9.328 -7.691 1 97.19 276 PHE B O 1
ATOM 7287 N N . ASN B 1 277 ? -7.461 10.477 -9.547 1 96.75 277 ASN B N 1
ATOM 7288 C CA . ASN B 1 277 ? -7.031 9.375 -10.398 1 96.75 277 ASN B CA 1
ATOM 7289 C C . ASN B 1 277 ? -8.031 8.219 -10.383 1 96.75 277 ASN B C 1
ATOM 7291 O O . ASN B 1 277 ? -7.641 7.055 -10.312 1 96.75 277 ASN B O 1
ATOM 7295 N N . TRP B 1 278 ? -9.297 8.5 -10.445 1 94.38 278 TRP B N 1
ATOM 7296 C CA . TRP B 1 278 ? -10.344 7.484 -10.406 1 94.38 278 TRP B CA 1
ATOM 7297 C C . TRP B 1 278 ? -10.375 6.688 -11.711 1 94.38 278 TRP B C 1
ATOM 7299 O O . TRP B 1 278 ? -10.828 5.539 -11.727 1 94.38 278 TRP B O 1
ATOM 7309 N N . GLY B 1 279 ? -9.961 7.199 -12.812 1 89.94 279 GLY B N 1
ATOM 7310 C CA . GLY B 1 279 ? -9.859 6.488 -14.078 1 89.94 279 GLY B CA 1
ATOM 7311 C C . GLY B 1 279 ? -11.203 6.309 -14.766 1 89.94 279 GLY B C 1
ATOM 7312 O O . GLY B 1 279 ? -11.383 5.371 -15.547 1 89.94 279 GLY B O 1
ATOM 7313 N N . MET B 1 280 ? -12.172 7.105 -14.461 1 86 280 MET B N 1
ATOM 7314 C CA . MET B 1 280 ? -13.484 6.984 -15.086 1 86 280 MET B CA 1
ATOM 7315 C C . MET B 1 280 ? -13.492 7.637 -16.469 1 86 280 MET B C 1
ATOM 7317 O O . MET B 1 280 ? -13.945 7.035 -17.438 1 86 280 MET B O 1
ATOM 7321 N N . THR B 1 281 ? -13.031 8.836 -16.484 1 80.25 281 THR B N 1
ATOM 7322 C CA . THR B 1 281 ? -13.039 9.562 -17.766 1 80.25 281 THR B CA 1
ATOM 7323 C C . THR B 1 281 ? -11.617 9.75 -18.281 1 80.25 281 THR B C 1
ATOM 7325 O O . THR B 1 281 ? -11.391 9.773 -19.5 1 80.25 281 THR B O 1
ATOM 7328 N N . GLU B 1 282 ? -10.781 9.852 -17.422 1 84.88 282 GLU B N 1
ATOM 7329 C CA . GLU B 1 282 ? -9.391 10.086 -17.781 1 84.88 282 GLU B CA 1
ATOM 7330 C C . GLU B 1 282 ? -8.547 8.836 -17.562 1 84.88 282 GLU B C 1
ATOM 7332 O O . GLU B 1 282 ? -8.914 7.957 -16.781 1 84.88 282 GLU B O 1
ATOM 7337 N N . LYS B 1 283 ? -7.512 8.781 -18.344 1 88.94 283 LYS B N 1
ATOM 7338 C CA . LYS B 1 283 ? -6.574 7.676 -18.172 1 88.94 283 LYS B CA 1
ATOM 7339 C C . LYS B 1 283 ? -5.852 7.766 -16.828 1 88.94 283 LYS B C 1
ATOM 7341 O O . LYS B 1 283 ? -5.48 8.859 -16.391 1 88.94 283 LYS B O 1
ATOM 7346 N N . ALA B 1 284 ? -5.676 6.582 -16.297 1 92.25 284 ALA B N 1
ATOM 7347 C CA . ALA B 1 284 ? -4.992 6.52 -15.008 1 92.25 284 ALA B CA 1
ATOM 7348 C C . ALA B 1 284 ? -3.539 6.973 -15.141 1 92.25 284 ALA B C 1
ATOM 7350 O O . ALA B 1 284 ? -2.865 6.648 -16.125 1 92.25 284 ALA B O 1
ATOM 7351 N N . LEU B 1 285 ? -3.088 7.695 -14.156 1 91.44 285 LEU B N 1
ATOM 7352 C CA . LEU B 1 285 ? -1.728 8.219 -14.148 1 91.44 285 LEU B CA 1
ATOM 7353 C C . LEU B 1 285 ? -0.755 7.199 -13.57 1 91.44 285 LEU B C 1
ATOM 7355 O O . LEU B 1 285 ? -0.963 6.691 -12.469 1 91.44 285 LEU B O 1
ATOM 7359 N N . PRO B 1 286 ? 0.268 6.883 -14.32 1 88 286 PRO B N 1
ATOM 7360 C CA . PRO B 1 286 ? 1.277 5.957 -13.797 1 88 286 PRO B CA 1
ATOM 7361 C C . PRO B 1 286 ? 2.318 6.652 -12.922 1 88 286 PRO B C 1
ATOM 7363 O O . PRO B 1 286 ? 2.463 7.875 -12.984 1 88 286 PRO B O 1
ATOM 7366 N N . SER B 1 287 ? 2.869 5.957 -12.008 1 85 287 SER B N 1
ATOM 7367 C CA . SER B 1 287 ? 4.027 6.379 -11.227 1 85 287 SER B CA 1
ATOM 7368 C C . SER B 1 287 ? 5.199 5.422 -11.406 1 85 287 SER B C 1
ATOM 7370 O O . SER B 1 287 ? 5.074 4.223 -11.148 1 85 287 SER B O 1
ATOM 7372 N N . ALA B 1 288 ? 6.32 5.969 -11.852 1 76 288 ALA B N 1
ATOM 7373 C CA . ALA B 1 288 ? 7.445 5.117 -12.227 1 76 288 ALA B CA 1
ATOM 7374 C C . ALA B 1 288 ? 8.539 5.145 -11.164 1 76 288 ALA B C 1
ATOM 7376 O O . ALA B 1 288 ? 9.461 4.332 -11.195 1 76 288 ALA B O 1
ATOM 7377 N N . ASN B 1 289 ? 8.414 6.035 -10.227 1 78 289 ASN B N 1
ATOM 7378 C CA . ASN B 1 289 ? 9.484 6.168 -9.242 1 78 289 ASN B CA 1
ATOM 7379 C C . ASN B 1 289 ? 8.945 6.141 -7.816 1 78 289 ASN B C 1
ATOM 7381 O O . ASN B 1 289 ? 7.863 6.668 -7.547 1 78 289 ASN B O 1
ATOM 7385 N N . PRO B 1 290 ? 9.758 5.465 -7.031 1 83.75 290 PRO B N 1
ATOM 7386 C CA . PRO B 1 290 ? 9.375 5.5 -5.617 1 83.75 290 PRO B CA 1
ATOM 7387 C C . PRO B 1 290 ? 9.828 6.781 -4.918 1 83.75 290 PRO B C 1
ATOM 7389 O O . PRO B 1 290 ? 10.727 7.469 -5.398 1 83.75 290 PRO B O 1
ATOM 7392 N N . GLY B 1 291 ? 9.125 7.125 -3.77 1 84.81 291 GLY B N 1
ATOM 7393 C CA . GLY B 1 291 ? 9.547 8.281 -2.988 1 84.81 291 GLY B CA 1
ATOM 7394 C C . GLY B 1 291 ? 8.492 9.367 -2.928 1 84.81 291 GLY B C 1
ATOM 7395 O O . GLY B 1 291 ? 7.625 9.453 -3.797 1 84.81 291 GLY B O 1
ATOM 7396 N N . ALA B 1 292 ? 8.68 10.227 -2.064 1 83.56 292 ALA B N 1
ATOM 7397 C CA . ALA B 1 292 ? 7.695 11.281 -1.805 1 83.56 292 ALA B CA 1
ATOM 7398 C C . ALA B 1 292 ? 7.695 12.32 -2.922 1 83.56 292 ALA B C 1
ATOM 7400 O O . ALA B 1 292 ? 6.668 12.953 -3.188 1 83.56 292 ALA B O 1
ATOM 7401 N N . GLU B 1 293 ? 8.773 12.422 -3.602 1 83.81 293 GLU B N 1
ATOM 7402 C CA . GLU B 1 293 ? 8.875 13.438 -4.645 1 83.81 293 GLU B CA 1
ATOM 7403 C C . GLU B 1 293 ? 8.016 13.078 -5.852 1 83.81 293 GLU B C 1
ATOM 7405 O O . GLU B 1 293 ? 7.617 13.953 -6.617 1 83.81 293 GLU B O 1
ATOM 7410 N N . PHE B 1 294 ? 7.766 11.883 -5.934 1 85.25 294 PHE B N 1
ATOM 7411 C CA . PHE B 1 294 ? 7.027 11.445 -7.113 1 85.25 294 PHE B CA 1
ATOM 7412 C C . PHE B 1 294 ? 5.629 10.969 -6.73 1 85.25 294 PHE B C 1
ATOM 7414 O O . PHE B 1 294 ? 4.98 10.258 -7.496 1 85.25 294 PHE B O 1
ATOM 7421 N N . GLY B 1 295 ? 5.184 11.359 -5.645 1 93 295 GLY B N 1
ATOM 7422 C CA . GLY B 1 295 ? 3.855 11 -5.18 1 93 295 GLY B CA 1
ATOM 7423 C C . GLY B 1 295 ? 2.865 12.148 -5.246 1 93 295 GLY B C 1
ATOM 7424 O O . GLY B 1 295 ? 3.002 13.039 -6.082 1 93 295 GLY B O 1
ATOM 7425 N N . LEU B 1 296 ? 1.81 12 -4.52 1 96.25 296 LEU B N 1
ATOM 7426 C CA . LEU B 1 296 ? 0.762 13.008 -4.441 1 96.25 296 LEU B CA 1
ATOM 7427 C C . LEU B 1 296 ? 0.901 13.836 -3.17 1 96.25 296 LEU B C 1
ATOM 7429 O O . LEU B 1 296 ? 0.967 13.289 -2.068 1 96.25 296 LEU B O 1
ATOM 7433 N N . LYS B 1 297 ? 0.996 15.117 -3.338 1 95 297 LYS B N 1
ATOM 7434 C CA . LYS B 1 297 ? 1.044 16.062 -2.217 1 95 297 LYS B CA 1
ATOM 7435 C C . LYS B 1 297 ? -0.189 16.953 -2.197 1 95 297 LYS B C 1
ATOM 7437 O O . LYS B 1 297 ? -0.57 17.516 -3.225 1 95 297 LYS B O 1
ATOM 7442 N N . LEU B 1 298 ? -0.776 17.062 -0.987 1 95.94 298 LEU B N 1
ATOM 7443 C CA . LEU B 1 298 ? -2.004 17.828 -0.859 1 95.94 298 LEU B CA 1
ATOM 7444 C C . LEU B 1 298 ? -1.967 18.703 0.392 1 95.94 298 LEU B C 1
ATOM 7446 O O . LEU B 1 298 ? -1.368 18.328 1.401 1 95.94 298 LEU B O 1
ATOM 7450 N N . ILE B 1 299 ? -2.496 19.859 0.276 1 95.06 299 ILE B N 1
ATOM 7451 C CA . ILE B 1 299 ? -2.836 20.703 1.421 1 95.06 299 ILE B CA 1
ATOM 7452 C C . ILE B 1 299 ? -4.344 20.922 1.462 1 95.06 299 ILE B C 1
ATOM 7454 O O . ILE B 1 299 ? -4.926 21.438 0.505 1 95.06 299 ILE B O 1
ATOM 7458 N N . LEU B 1 300 ? -4.93 20.547 2.572 1 96.38 300 LEU B N 1
ATOM 7459 C CA . LEU B 1 300 ? -6.383 20.594 2.697 1 96.38 300 LEU B CA 1
ATOM 7460 C C . LEU B 1 300 ? -6.793 21.578 3.791 1 96.38 300 LEU B C 1
ATOM 7462 O O . LEU B 1 300 ? -6.035 21.828 4.73 1 96.38 300 LEU B O 1
ATOM 7466 N N . ASP B 1 301 ? -7.895 22.109 3.607 1 95.38 301 ASP B N 1
ATOM 7467 C CA . ASP B 1 301 ? -8.57 22.891 4.633 1 95.38 301 ASP B CA 1
ATOM 7468 C C . ASP B 1 301 ? -9.875 22.234 5.066 1 95.38 301 ASP B C 1
ATOM 7470 O O . ASP B 1 301 ? -10.82 22.125 4.277 1 95.38 301 ASP B O 1
ATOM 7474 N N . ILE B 1 302 ? -10 21.844 6.273 1 95.62 302 ILE B N 1
ATOM 7475 C CA . ILE B 1 302 ? -11.195 21.141 6.73 1 95.62 302 ILE B CA 1
ATOM 7476 C C . ILE B 1 302 ? -12.148 22.109 7.41 1 95.62 302 ILE B C 1
ATOM 7478 O O . ILE B 1 302 ? -13.289 21.766 7.723 1 95.62 302 ILE B O 1
ATOM 7482 N N . ASP B 1 303 ? -11.727 23.328 7.664 1 93.31 303 ASP B N 1
ATOM 7483 C CA . ASP B 1 303 ? -12.594 24.344 8.258 1 93.31 303 ASP B CA 1
ATOM 7484 C C . ASP B 1 303 ? -13.359 23.781 9.445 1 93.31 303 ASP B C 1
ATOM 7486 O O . ASP B 1 303 ? -14.594 23.859 9.492 1 93.31 303 ASP B O 1
ATOM 7490 N N . GLN B 1 304 ? -12.656 23.391 10.438 1 93.44 304 GLN B N 1
ATOM 7491 C CA . GLN B 1 304 ? -13.211 22.703 11.594 1 93.44 304 GLN B CA 1
ATOM 7492 C C . GLN B 1 304 ? -14.227 23.562 12.32 1 93.44 304 GLN B C 1
ATOM 7494 O O . GLN B 1 304 ? -15.172 23.062 12.93 1 93.44 304 GLN B O 1
ATOM 7499 N N . GLU B 1 305 ? -14.148 24.859 12.281 1 92.5 305 GLU B N 1
ATOM 7500 C CA . GLU B 1 305 ? -15.023 25.781 12.992 1 92.5 305 GLU B CA 1
ATOM 7501 C C . GLU B 1 305 ? -16.438 25.75 12.438 1 92.5 305 GLU B C 1
ATOM 7503 O O . GLU B 1 305 ? -17.391 26.125 13.117 1 92.5 305 GLU B O 1
ATOM 7508 N N . ASP B 1 306 ? -16.547 25.234 11.227 1 94.25 306 ASP B N 1
ATOM 7509 C CA . ASP B 1 306 ? -17.859 25.219 10.594 1 94.25 306 ASP B CA 1
ATOM 7510 C C . ASP B 1 306 ? -18.484 23.828 10.641 1 94.25 306 ASP B C 1
ATOM 7512 O O . ASP B 1 306 ? -19.391 23.516 9.875 1 94.25 306 ASP B O 1
ATOM 7516 N N . TYR B 1 307 ? -17.984 22.984 11.531 1 95.56 307 TYR B N 1
ATOM 7517 C CA . TYR B 1 307 ? -18.547 21.656 11.703 1 95.56 307 TYR B CA 1
ATOM 7518 C C . TYR B 1 307 ? -19.906 21.719 12.367 1 95.56 307 TYR B C 1
ATOM 7520 O O . TYR B 1 307 ? -20.188 22.641 13.148 1 95.56 307 TYR B O 1
ATOM 7528 N N . VAL B 1 308 ? -20.75 20.766 11.984 1 95.31 308 VAL B N 1
ATOM 7529 C CA . VAL B 1 308 ? -22 20.625 12.734 1 95.31 308 VAL B CA 1
ATOM 7530 C C . VAL B 1 308 ? -21.703 20.031 14.109 1 95.31 308 VAL B C 1
ATOM 7532 O O . VAL B 1 308 ? -21.359 18.844 14.227 1 95.31 308 VAL B O 1
ATOM 7535 N N . PRO B 1 309 ? -21.859 20.766 15.141 1 94.38 309 PRO B N 1
ATOM 7536 C CA . PRO B 1 309 ? -21.344 20.391 16.453 1 94.38 309 PRO B CA 1
ATOM 7537 C C . PRO B 1 309 ? -21.922 19.078 16.969 1 94.38 309 PRO B C 1
ATOM 7539 O O . PRO B 1 309 ? -21.203 18.25 17.531 1 94.38 309 PRO B O 1
ATOM 7542 N N . PHE B 1 310 ? -23.203 18.781 16.75 1 95.06 310 PHE B N 1
ATOM 7543 C CA . PHE B 1 310 ? -23.828 17.625 17.359 1 95.06 310 PHE B CA 1
ATOM 7544 C C . PHE B 1 310 ? -23.766 16.406 16.422 1 95.06 310 PHE B C 1
ATOM 7546 O O . PHE B 1 310 ? -24.109 15.297 16.812 1 95.06 310 PHE B O 1
ATOM 7553 N N . LEU B 1 311 ? -23.297 16.594 15.234 1 94.38 311 LEU B N 1
ATOM 7554 C CA . LEU B 1 311 ? -23.281 15.523 14.25 1 94.38 311 LEU B CA 1
ATOM 7555 C C . LEU B 1 311 ? -21.906 14.883 14.156 1 94.38 311 LEU B C 1
ATOM 7557 O O . LEU B 1 311 ? -21.781 13.664 14.047 1 94.38 311 LEU B O 1
ATOM 7561 N N . THR B 1 312 ? -20.875 15.719 14.164 1 93.12 312 THR B N 1
ATOM 7562 C CA . THR B 1 312 ? -19.5 15.234 1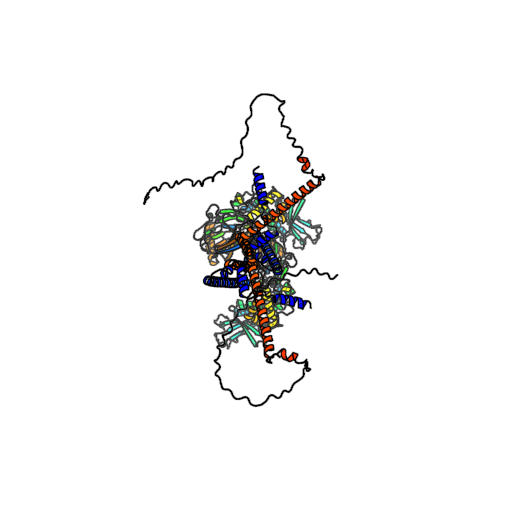3.977 1 93.12 312 THR B CA 1
ATOM 7563 C C . THR B 1 312 ? -18.625 15.648 15.156 1 93.12 312 THR B C 1
ATOM 7565 O O . THR B 1 312 ? -18.391 16.844 15.367 1 93.12 312 THR B O 1
ATOM 7568 N N . SER B 1 313 ? -18.141 14.633 15.852 1 92.75 313 SER B N 1
ATOM 7569 C CA . SER B 1 313 ? -17.297 14.922 17 1 92.75 313 SER B CA 1
ATOM 7570 C C . SER B 1 313 ? -15.812 14.727 16.672 1 92.75 313 SER B C 1
ATOM 7572 O O . SER B 1 313 ? -14.938 15.203 17.391 1 92.75 313 SER B O 1
ATOM 7574 N N . THR B 1 314 ? -15.531 14.109 15.609 1 93.69 314 THR B N 1
ATOM 7575 C CA . THR B 1 314 ? -14.148 13.883 15.195 1 93.69 314 THR B CA 1
ATOM 7576 C C . THR B 1 314 ? -13.727 14.883 14.133 1 93.69 314 THR B C 1
ATOM 7578 O O . THR B 1 314 ? -14.453 15.102 13.156 1 93.69 314 THR B O 1
ATOM 7581 N N . ALA B 1 315 ? -12.602 15.445 14.391 1 94.88 315 ALA B N 1
ATOM 7582 C CA . ALA B 1 315 ? -12.117 16.422 13.422 1 94.88 315 ALA B CA 1
ATOM 7583 C C . ALA B 1 315 ? -10.938 15.859 12.625 1 94.88 315 ALA B C 1
ATOM 7585 O O . ALA B 1 315 ? -10.078 15.172 13.18 1 94.88 315 ALA B O 1
ATOM 7586 N N . GLY B 1 316 ? -10.914 16.094 11.328 1 96.25 316 GLY B N 1
ATOM 7587 C CA . GLY B 1 316 ? -9.852 15.656 10.438 1 96.25 316 GLY B CA 1
ATOM 7588 C C . GLY B 1 316 ? -10.344 15.312 9.039 1 96.25 316 GLY B C 1
ATOM 7589 O O . GLY B 1 316 ? -11.477 15.633 8.68 1 96.25 316 GLY B O 1
ATOM 7590 N N . ALA B 1 317 ? -9.43 14.883 8.219 1 97.06 317 ALA B N 1
ATOM 7591 C CA . ALA B 1 317 ? -9.773 14.398 6.891 1 97.06 317 ALA B CA 1
ATOM 7592 C C . ALA B 1 317 ? -9.75 12.875 6.84 1 97.06 317 ALA B C 1
ATOM 7594 O O . ALA B 1 317 ? -8.969 12.234 7.547 1 97.06 317 ALA B O 1
ATOM 7595 N N . ARG B 1 318 ? -10.656 12.391 6.172 1 97.25 318 ARG B N 1
ATOM 7596 C CA . ARG B 1 318 ? -10.688 10.945 5.945 1 97.25 318 ARG B CA 1
ATOM 7597 C C . ARG B 1 318 ? -10.281 10.609 4.516 1 97.25 318 ARG B C 1
ATOM 7599 O O . ARG B 1 318 ? -10.703 11.273 3.57 1 97.25 318 ARG B O 1
ATOM 7606 N N . LEU B 1 319 ? -9.398 9.625 4.375 1 97.88 319 LEU B N 1
ATOM 7607 C CA . LEU B 1 319 ? -8.953 9.289 3.027 1 97.88 319 LEU B CA 1
ATOM 7608 C C . LEU B 1 319 ? -8.906 7.781 2.832 1 97.88 319 LEU B C 1
ATOM 7610 O O . LEU B 1 319 ? -8.875 7.023 3.807 1 97.88 319 LEU B O 1
ATOM 7614 N N . MET B 1 320 ? -8.969 7.355 1.606 1 97.62 320 MET B N 1
ATOM 7615 C CA . MET B 1 320 ? -8.93 5.949 1.223 1 97.62 320 MET B CA 1
ATOM 7616 C C . MET B 1 320 ? -8.227 5.77 -0.118 1 97.62 320 MET B C 1
ATOM 7618 O O . MET B 1 320 ? -8.414 6.57 -1.034 1 97.62 320 MET B O 1
ATOM 7622 N N . LEU B 1 321 ? -7.344 4.816 -0.092 1 97.69 321 LEU B N 1
ATOM 7623 C CA . LEU B 1 321 ? -6.734 4.402 -1.352 1 97.69 321 LEU B CA 1
ATOM 7624 C C . LEU B 1 321 ? -7.453 3.186 -1.93 1 97.69 321 LEU B C 1
ATOM 7626 O O . LEU B 1 321 ? -7.789 2.252 -1.198 1 97.69 321 LEU B O 1
ATOM 7630 N N . HIS B 1 322 ? -7.754 3.221 -3.174 1 96.12 322 HIS B N 1
ATOM 7631 C CA . HIS B 1 322 ? -8.461 2.115 -3.812 1 96.12 322 HIS B CA 1
ATOM 7632 C C . HIS B 1 322 ? -8.109 2.02 -5.293 1 96.12 322 HIS B C 1
ATOM 7634 O O . HIS B 1 322 ? -7.438 2.902 -5.836 1 96.12 322 HIS B O 1
ATOM 7640 N N . GLU B 1 323 ? -8.508 0.925 -5.898 1 94.75 323 GLU B N 1
ATOM 7641 C CA . GLU B 1 323 ? -8.242 0.694 -7.316 1 94.75 323 GLU B CA 1
ATOM 7642 C C . GLU B 1 323 ? -9.102 1.604 -8.195 1 94.75 323 GLU B C 1
ATOM 7644 O O . GLU B 1 323 ? -10.102 2.152 -7.734 1 94.75 323 GLU B O 1
ATOM 7649 N N . GLN B 1 324 ? -8.609 1.759 -9.445 1 95.12 324 GLN B N 1
ATOM 7650 C CA . GLN B 1 324 ? -9.367 2.568 -10.391 1 95.12 324 GLN B CA 1
ATOM 7651 C C . GLN B 1 324 ? -10.742 1.961 -10.656 1 95.12 324 GLN B C 1
ATOM 7653 O O . GLN B 1 324 ? -10.914 0.74 -10.602 1 95.12 324 GLN B O 1
ATOM 7658 N N . ARG B 1 325 ? -11.703 2.756 -10.789 1 93.19 325 ARG B N 1
ATOM 7659 C CA . ARG B 1 325 ? -13.062 2.387 -11.188 1 93.19 325 ARG B CA 1
ATOM 7660 C C . ARG B 1 325 ? -13.742 1.551 -10.102 1 93.19 325 ARG B C 1
ATOM 7662 O O . ARG B 1 325 ? -14.539 0.667 -10.406 1 93.19 325 ARG B O 1
ATOM 7669 N N . THR B 1 326 ? -13.359 1.664 -8.938 1 93.94 326 THR B N 1
ATOM 7670 C CA . THR B 1 326 ? -14.039 1.035 -7.809 1 93.94 326 THR B CA 1
ATOM 7671 C C . THR B 1 326 ? -14.711 2.086 -6.93 1 93.94 326 THR B C 1
ATOM 7673 O O . THR B 1 326 ? -14.273 3.234 -6.875 1 93.94 326 THR B O 1
ATOM 7676 N N . TYR B 1 327 ? -15.82 1.643 -6.336 1 95.06 327 TYR B N 1
ATOM 7677 C CA . TYR B 1 327 ? -16.5 2.553 -5.422 1 95.06 327 TYR B CA 1
ATOM 7678 C C . TYR B 1 327 ? -15.758 2.658 -4.098 1 95.06 327 TYR B C 1
ATOM 7680 O O . TYR B 1 327 ? -15.414 1.642 -3.486 1 95.06 327 TYR B O 1
ATOM 7688 N N . PRO B 1 328 ? -15.469 3.865 -3.654 1 95.56 328 PRO B N 1
ATOM 7689 C CA . PRO B 1 328 ? -14.719 4.047 -2.404 1 95.56 328 PRO B CA 1
ATOM 7690 C C . PRO B 1 328 ? -15.602 3.898 -1.166 1 95.56 328 PRO B C 1
ATOM 7692 O O . PRO B 1 328 ? -16.422 4.777 -0.878 1 95.56 328 PRO B O 1
ATOM 7695 N N . PHE B 1 329 ? -15.477 2.836 -0.487 1 95.81 329 PHE B N 1
ATOM 7696 C CA . PHE B 1 329 ? -16.172 2.65 0.782 1 95.81 329 PHE B CA 1
ATOM 7697 C C . PHE B 1 329 ? -15.367 3.242 1.932 1 95.81 329 PHE B C 1
ATOM 7699 O O . PHE B 1 329 ? -14.898 2.516 2.809 1 95.81 329 PHE B O 1
ATOM 7706 N N . ILE B 1 330 ? -15.352 4.496 2.025 1 95.12 330 ILE B N 1
ATOM 7707 C CA . ILE B 1 330 ? -14.477 5.293 2.875 1 95.12 330 ILE B CA 1
ATOM 7708 C C . ILE B 1 330 ? -14.859 5.098 4.34 1 95.12 330 ILE B C 1
ATOM 7710 O O . ILE B 1 330 ? -13.992 5.137 5.223 1 95.12 330 ILE B O 1
ATOM 7714 N N . LYS B 1 331 ? -16.078 4.891 4.633 1 93.69 331 LYS B N 1
ATOM 7715 C CA . LYS B 1 331 ? -16.5 4.707 6.023 1 93.69 331 LYS B CA 1
ATOM 7716 C C . LYS B 1 331 ? -15.898 3.434 6.613 1 93.69 331 LYS B C 1
ATOM 7718 O O . LYS B 1 331 ? -15.422 3.436 7.75 1 93.69 331 LYS B O 1
ATOM 7723 N N . GLU B 1 332 ? -15.898 2.4 5.824 1 92.38 332 GLU B N 1
ATOM 7724 C CA . GLU B 1 332 ? -15.461 1.09 6.301 1 92.38 332 GLU B CA 1
ATOM 7725 C C . GLU B 1 332 ? -13.945 0.939 6.199 1 92.38 332 GLU B C 1
ATOM 7727 O O . GLU B 1 332 ? -13.32 0.345 7.074 1 92.38 332 GLU B O 1
ATOM 7732 N N . GLU B 1 333 ? -13.43 1.509 5.168 1 92.5 333 GLU B N 1
ATOM 7733 C CA . GLU B 1 333 ? -12.039 1.175 4.879 1 92.5 333 GLU B CA 1
ATOM 7734 C C . GLU B 1 333 ? -11.156 2.418 4.914 1 92.5 333 GLU B C 1
ATOM 7736 O O . GLU B 1 333 ? -9.938 2.328 4.711 1 92.5 333 GLU B O 1
ATOM 7741 N N . GLY B 1 334 ? -11.625 3.484 5.211 1 94.75 334 GLY B N 1
ATOM 7742 C CA . GLY B 1 334 ? -10.844 4.707 5.184 1 94.75 334 GLY B CA 1
ATOM 7743 C C . GLY B 1 334 ? -9.984 4.891 6.422 1 94.75 334 GLY B C 1
ATOM 7744 O O . GLY B 1 334 ? -10.156 4.184 7.414 1 94.75 334 GLY B O 1
ATOM 7745 N N . ILE B 1 335 ? -8.961 5.801 6.297 1 95.75 335 ILE B N 1
ATOM 7746 C CA . ILE B 1 335 ? -8.102 6.168 7.418 1 95.75 335 ILE B CA 1
ATOM 7747 C C . ILE B 1 335 ? -8.242 7.66 7.711 1 95.75 335 ILE B C 1
ATOM 7749 O O . ILE B 1 335 ? -8.688 8.43 6.852 1 95.75 335 ILE B O 1
ATOM 7753 N N . ASP B 1 336 ? -7.902 8 8.906 1 96 336 ASP B N 1
ATOM 7754 C CA . ASP B 1 336 ? -8.008 9.391 9.32 1 96 336 ASP B CA 1
ATOM 7755 C C . ASP B 1 336 ? -6.664 10.109 9.203 1 96 336 ASP B C 1
ATOM 7757 O O . ASP B 1 336 ? -5.609 9.484 9.352 1 96 336 ASP B O 1
ATOM 7761 N N . ALA B 1 337 ? -6.711 11.336 8.805 1 96.38 337 ALA B N 1
ATOM 7762 C CA . ALA B 1 337 ? -5.562 12.242 8.836 1 96.38 337 ALA B CA 1
ATOM 7763 C C . ALA B 1 337 ? -5.785 13.383 9.812 1 96.38 337 ALA B C 1
ATOM 7765 O O . ALA B 1 337 ? -6.824 14.055 9.773 1 96.38 337 ALA B O 1
ATOM 7766 N N . MET B 1 338 ? -4.82 13.641 10.625 1 95.06 338 MET B N 1
ATOM 7767 C CA . MET B 1 338 ? -4.934 14.594 11.719 1 95.06 338 MET B CA 1
ATOM 7768 C C . MET B 1 338 ? -4.66 16.016 11.234 1 95.06 338 MET B C 1
ATOM 7770 O O . MET B 1 338 ? -3.764 16.234 10.414 1 95.06 338 MET B O 1
ATOM 7774 N N . SER B 1 339 ? -5.414 17 11.758 1 95 339 SER B N 1
ATOM 7775 C CA . SER B 1 339 ? -5.184 18.406 11.438 1 95 339 SER B CA 1
ATOM 7776 C C . SER B 1 339 ? -3.918 18.922 12.117 1 95 339 SER B C 1
ATOM 7778 O O . SER B 1 339 ? -3.508 18.406 13.156 1 95 339 SER B O 1
ATOM 7780 N N . GLY B 1 340 ? -3.299 19.906 11.484 1 93.88 340 GLY B N 1
ATOM 7781 C CA . GLY B 1 340 ? -2.102 20.531 12.031 1 93.88 340 GLY B CA 1
ATOM 7782 C C . GLY B 1 340 ? -0.854 19.688 11.836 1 93.88 340 GLY B C 1
ATOM 7783 O O . GLY B 1 340 ? 0.149 19.891 12.523 1 93.88 340 GLY B O 1
ATOM 7784 N N . THR B 1 341 ? -0.98 18.656 11.047 1 94.94 341 THR B N 1
ATOM 7785 C CA . THR B 1 341 ? 0.146 17.75 10.852 1 94.94 341 THR B CA 1
ATOM 7786 C C . THR B 1 341 ? 0.342 17.453 9.367 1 94.94 341 THR B C 1
ATOM 7788 O O . THR B 1 341 ? -0.551 17.703 8.555 1 94.94 341 THR B O 1
ATOM 7791 N N . GLU B 1 342 ? 1.55 17.078 9.047 1 95.56 342 GLU B N 1
ATOM 7792 C CA . GLU B 1 342 ? 1.854 16.469 7.762 1 95.56 342 GLU B CA 1
ATOM 7793 C C . GLU B 1 342 ? 1.889 14.945 7.867 1 95.56 342 GLU B C 1
ATOM 7795 O O . GLU B 1 342 ? 2.727 14.391 8.578 1 95.56 342 GLU B O 1
ATOM 7800 N N . THR B 1 343 ? 0.963 14.344 7.227 1 96 343 THR B N 1
ATOM 7801 C CA . THR B 1 343 ? 0.884 12.891 7.23 1 96 343 THR B CA 1
ATOM 7802 C C . THR B 1 343 ? 1.511 12.312 5.961 1 96 343 THR B C 1
ATOM 7804 O O . THR B 1 343 ? 1.105 12.656 4.852 1 96 343 THR B O 1
ATOM 7807 N N . SER B 1 344 ? 2.506 11.508 6.168 1 95.31 344 SER B N 1
ATOM 7808 C CA . SER B 1 344 ? 3.158 10.812 5.059 1 95.31 344 SER B CA 1
ATOM 7809 C C . SER B 1 344 ? 2.727 9.352 4.984 1 95.31 344 SER B C 1
ATOM 7811 O O . SER B 1 344 ? 2.834 8.617 5.969 1 95.31 344 SER B O 1
ATOM 7813 N N . ILE B 1 345 ? 2.291 8.969 3.812 1 95.75 345 ILE B N 1
ATOM 7814 C CA . ILE B 1 345 ? 1.769 7.617 3.637 1 95.75 345 ILE B CA 1
ATOM 7815 C C . ILE B 1 345 ? 2.568 6.891 2.559 1 95.75 345 ILE B C 1
ATOM 7817 O O . ILE B 1 345 ? 2.502 7.25 1.38 1 95.75 345 ILE B O 1
ATOM 7821 N N . GLY B 1 346 ? 3.332 5.934 3.002 1 93.75 346 GLY B N 1
ATOM 7822 C CA . GLY B 1 346 ? 3.959 5.02 2.062 1 93.75 346 GLY B CA 1
ATOM 7823 C C . GLY B 1 346 ? 3.062 3.861 1.665 1 93.75 346 GLY B C 1
ATOM 7824 O O . GLY B 1 346 ? 2.455 3.217 2.523 1 93.75 346 GLY B O 1
ATOM 7825 N N . VAL B 1 347 ? 3.07 3.559 0.327 1 94.81 347 VAL B N 1
ATOM 7826 C CA . VAL B 1 347 ? 2.064 2.617 -0.153 1 94.81 347 VAL B CA 1
ATOM 7827 C C . VAL B 1 347 ? 2.75 1.402 -0.778 1 94.81 347 VAL B C 1
ATOM 7829 O O . VAL B 1 347 ? 3.721 1.546 -1.524 1 94.81 347 VAL B O 1
ATOM 7832 N N . LEU B 1 348 ? 2.277 0.268 -0.414 1 93.69 348 LEU B N 1
ATOM 7833 C CA . LEU B 1 348 ? 2.596 -1.015 -1.032 1 93.69 348 LEU B CA 1
ATOM 7834 C C . LEU B 1 348 ? 1.34 -1.679 -1.586 1 93.69 348 LEU B C 1
ATOM 7836 O O . LEU B 1 348 ? 0.34 -1.815 -0.877 1 93.69 348 LEU B O 1
ATOM 7840 N N . VAL B 1 349 ? 1.388 -2.07 -2.904 1 95.25 349 VAL B N 1
ATOM 7841 C CA . VAL B 1 349 ? 0.217 -2.641 -3.562 1 95.25 349 VAL B CA 1
ATOM 7842 C C . VAL B 1 349 ? 0.237 -4.16 -3.428 1 95.25 349 VAL B C 1
ATOM 7844 O O . VAL B 1 349 ? 1.16 -4.82 -3.912 1 95.25 349 VAL B O 1
ATOM 7847 N N . ASP B 1 350 ? -0.768 -4.68 -2.797 1 93.75 350 ASP B N 1
ATOM 7848 C CA . ASP B 1 350 ? -0.969 -6.121 -2.693 1 93.75 350 ASP B CA 1
ATOM 7849 C C . ASP B 1 350 ? -2.051 -6.598 -3.66 1 93.75 350 ASP B C 1
ATOM 7851 O O . ASP B 1 350 ? -3.223 -6.246 -3.51 1 93.75 350 ASP B O 1
ATOM 7855 N N . LYS B 1 351 ? -1.594 -7.422 -4.57 1 94.62 351 LYS B N 1
ATOM 7856 C CA . LYS B 1 351 ? -2.541 -7.969 -5.539 1 94.62 351 LYS B CA 1
ATOM 7857 C C . LYS B 1 351 ? -2.785 -9.453 -5.289 1 94.62 351 LYS B C 1
ATOM 7859 O O . LYS B 1 351 ? -1.84 -10.25 -5.246 1 94.62 351 LYS B O 1
ATOM 7864 N N . LEU B 1 352 ? -4.004 -9.781 -5.113 1 94.44 352 LEU B N 1
ATOM 7865 C CA . LEU B 1 352 ? -4.406 -11.172 -4.934 1 94.44 352 LEU B CA 1
ATOM 7866 C C . LEU B 1 352 ? -5.148 -11.688 -6.164 1 94.44 352 LEU B C 1
ATOM 7868 O O . LEU B 1 352 ? -6.133 -11.086 -6.594 1 94.44 352 LEU B O 1
ATOM 7872 N N . GLN B 1 353 ? -4.617 -12.695 -6.758 1 94.5 353 GLN B N 1
ATOM 7873 C CA . GLN B 1 353 ? -5.246 -13.336 -7.906 1 94.5 353 GLN B CA 1
ATOM 7874 C C . GLN B 1 353 ? -5.566 -14.797 -7.609 1 94.5 353 GLN B C 1
ATOM 7876 O O . GLN B 1 353 ? -4.664 -15.633 -7.52 1 94.5 353 GLN B O 1
ATOM 7881 N N . ARG B 1 354 ? -6.824 -15.141 -7.598 1 92.94 354 ARG B N 1
ATOM 7882 C CA . ARG B 1 354 ? -7.301 -16.5 -7.344 1 92.94 354 ARG B CA 1
ATOM 7883 C C . ARG B 1 354 ? -7.773 -17.156 -8.633 1 92.94 354 ARG B C 1
ATOM 7885 O O . ARG B 1 354 ? -8.094 -16.484 -9.609 1 92.94 354 ARG B O 1
ATOM 7892 N N . MET B 1 355 ? -7.883 -18.359 -8.727 1 92.19 355 MET B N 1
ATOM 7893 C CA . MET B 1 355 ? -8.203 -19.109 -9.938 1 92.19 355 MET B CA 1
ATOM 7894 C C . MET B 1 355 ? -9.711 -19.125 -10.18 1 92.19 355 MET B C 1
ATOM 7896 O O . MET B 1 355 ? -10.156 -19.219 -11.328 1 92.19 355 MET B O 1
ATOM 7900 N N . GLY B 1 356 ? -10.523 -18.969 -9.211 1 90.88 356 GLY B N 1
ATOM 7901 C CA . GLY B 1 356 ? -11.961 -19.078 -9.375 1 90.88 356 GLY B CA 1
ATOM 7902 C C . GLY B 1 356 ? -12.469 -20.5 -9.172 1 90.88 356 GLY B C 1
ATOM 7903 O O . GLY B 1 356 ? -11.703 -21.391 -8.797 1 90.88 356 GLY B O 1
ATOM 7904 N N . GLU B 1 357 ? -13.695 -20.688 -9.43 1 87.94 357 GLU B N 1
ATOM 7905 C CA . GLU B 1 357 ? -14.289 -22.016 -9.305 1 87.94 357 GLU B CA 1
ATOM 7906 C C . GLU B 1 357 ? -13.742 -22.969 -10.375 1 87.94 357 GLU B C 1
ATOM 7908 O O . GLU B 1 357 ? -13.594 -22.578 -11.531 1 87.94 357 GLU B O 1
ATOM 7913 N N . PRO B 1 358 ? -13.422 -24.125 -9.859 1 91.38 358 PRO B N 1
ATOM 7914 C CA . PRO B 1 358 ? -13.727 -24.812 -8.594 1 91.38 358 PRO B CA 1
ATOM 7915 C C . PRO B 1 358 ? -12.594 -24.703 -7.578 1 91.38 358 PRO B C 1
ATOM 7917 O O . PRO B 1 358 ? -12.711 -25.203 -6.461 1 91.38 358 PRO B O 1
ATOM 7920 N N . TYR B 1 359 ? -11.586 -24.141 -7.895 1 92.75 359 TYR B N 1
ATOM 7921 C CA . TYR B 1 359 ? -10.422 -24.078 -7.02 1 92.75 359 TYR B CA 1
ATOM 7922 C C . TYR B 1 359 ? -10.695 -23.172 -5.82 1 92.75 359 TYR B C 1
ATOM 7924 O O . TYR B 1 359 ? -10.32 -23.5 -4.691 1 92.75 359 TYR B O 1
ATOM 7932 N N . SER B 1 360 ? -11.328 -22.047 -6.02 1 92.19 360 SER B N 1
ATOM 7933 C CA . SER B 1 360 ? -11.672 -21.094 -4.957 1 92.19 360 SER B CA 1
ATOM 7934 C C . SER B 1 360 ? -13.078 -20.547 -5.137 1 92.19 360 SER B C 1
ATOM 7936 O O . SER B 1 360 ? -13.523 -20.312 -6.262 1 92.19 360 SER B O 1
ATOM 7938 N N . PRO B 1 361 ? -13.727 -20.391 -3.969 1 91.25 361 PRO B N 1
ATOM 7939 C CA . PRO B 1 361 ? -15.086 -19.859 -4.039 1 91.25 361 PRO B CA 1
ATOM 7940 C C . PRO B 1 361 ? -15.117 -18.344 -4.203 1 91.25 361 PRO B C 1
ATOM 7942 O O . PRO B 1 361 ? -15.438 -17.609 -3.256 1 91.25 361 PRO B O 1
ATOM 7945 N N . CYS B 1 362 ? -14.781 -17.797 -5.281 1 93.62 362 CYS B N 1
ATOM 7946 C CA . CYS B 1 362 ? -14.75 -16.375 -5.594 1 93.62 362 CYS B CA 1
ATOM 7947 C C . CYS B 1 362 ? -15.484 -16.078 -6.898 1 93.62 362 CYS B C 1
ATOM 7949 O O . CYS B 1 362 ? -15.922 -17.016 -7.59 1 93.62 362 CYS B O 1
ATOM 7951 N N . THR B 1 363 ? -15.805 -14.781 -7.07 1 94.44 363 THR B N 1
ATOM 7952 C CA . THR B 1 363 ? -16.484 -14.352 -8.289 1 94.44 363 THR B CA 1
ATOM 7953 C C . THR B 1 363 ? -15.609 -13.414 -9.102 1 94.44 363 THR B C 1
ATOM 7955 O O . THR B 1 363 ? -14.875 -12.594 -8.539 1 94.44 363 THR B O 1
ATOM 7958 N N . MET B 1 364 ? -15.672 -13.523 -10.43 1 91.19 364 MET B N 1
ATOM 7959 C CA . MET B 1 364 ? -14.828 -12.711 -11.305 1 91.19 364 MET B CA 1
ATOM 7960 C C . MET B 1 364 ? -15.414 -11.312 -11.484 1 91.19 364 MET B C 1
ATOM 7962 O O . MET B 1 364 ? -14.68 -10.328 -11.5 1 91.19 364 MET B O 1
ATOM 7966 N N . ASN B 1 365 ? -16.719 -11.211 -11.594 1 89.31 365 ASN B N 1
ATOM 7967 C CA . ASN B 1 365 ? -17.312 -9.906 -11.867 1 89.31 365 ASN B CA 1
ATOM 7968 C C . ASN B 1 365 ? -18.641 -9.734 -11.117 1 89.31 365 ASN B C 1
ATOM 7970 O O . ASN B 1 365 ? -19.375 -8.789 -11.367 1 89.31 365 ASN B O 1
ATOM 7974 N N . GLY B 1 366 ? -19 -10.594 -10.312 1 90.56 366 GLY B N 1
ATOM 7975 C CA . GLY B 1 366 ? -20.219 -10.477 -9.531 1 90.56 366 GLY B CA 1
ATOM 7976 C C . GLY B 1 366 ? -21.453 -10.953 -10.266 1 90.56 366 GLY B C 1
ATOM 7977 O O . GLY B 1 366 ? -22.578 -10.844 -9.758 1 90.56 366 GLY B O 1
ATOM 7978 N N . SER B 1 367 ? -21.375 -11.484 -11.477 1 89.06 367 SER B N 1
ATOM 7979 C CA . SER B 1 367 ? -22.516 -11.922 -12.281 1 89.06 367 SER B CA 1
ATOM 7980 C C . SER B 1 367 ? -23.172 -13.164 -11.68 1 89.06 367 SER B C 1
ATOM 7982 O O . SER B 1 367 ? -24.359 -13.398 -11.891 1 89.06 367 SER B O 1
ATOM 7984 N N . ASP B 1 368 ? -22.406 -13.836 -10.945 1 90.38 368 ASP B N 1
ATOM 7985 C CA . ASP B 1 368 ? -22.938 -15.062 -10.367 1 90.38 368 ASP B CA 1
ATOM 7986 C C . ASP B 1 368 ? -23.531 -14.805 -8.992 1 90.38 368 ASP B C 1
ATOM 7988 O O . ASP B 1 368 ? -23.906 -15.742 -8.281 1 90.38 368 ASP B O 1
ATOM 7992 N N . VAL B 1 369 ? -23.609 -13.586 -8.609 1 92.25 369 VAL B N 1
ATOM 7993 C CA . VAL B 1 369 ? -24.203 -13.219 -7.324 1 92.25 369 VAL B CA 1
ATOM 7994 C C . VAL B 1 369 ? -25.672 -12.828 -7.523 1 92.25 369 VAL B C 1
ATOM 7996 O O . VAL B 1 369 ? -26 -12.148 -8.492 1 92.25 369 VAL B O 1
ATOM 7999 N N . ALA B 1 370 ? -26.516 -13.266 -6.68 1 90.94 370 ALA B N 1
ATOM 8000 C CA . ALA B 1 370 ? -27.969 -13.125 -6.828 1 90.94 370 ALA B CA 1
ATOM 8001 C C . ALA B 1 370 ? -28.438 -11.727 -6.438 1 90.94 370 ALA B C 1
ATOM 8003 O O . ALA B 1 370 ? -29.578 -11.359 -6.676 1 90.94 370 ALA B O 1
ATOM 8004 N N . ILE B 1 371 ? -27.641 -10.93 -5.918 1 91.5 371 ILE B N 1
ATOM 8005 C CA . ILE B 1 371 ? -28.016 -9.609 -5.445 1 91.5 371 ILE B CA 1
ATOM 8006 C C . ILE B 1 371 ? -27.688 -8.562 -6.516 1 91.5 371 ILE B C 1
ATOM 8008 O O . ILE B 1 371 ? -26.594 -8.57 -7.078 1 91.5 371 ILE B O 1
ATOM 8012 N N . ARG B 1 372 ? -28.672 -7.75 -6.797 1 89.94 372 ARG B N 1
ATOM 8013 C CA . ARG B 1 372 ? -28.453 -6.656 -7.738 1 89.94 372 ARG B CA 1
ATOM 8014 C C . ARG B 1 372 ? -27.484 -5.633 -7.164 1 89.94 372 ARG B C 1
ATOM 8016 O O . ARG B 1 372 ? -27.672 -5.145 -6.051 1 89.94 372 ARG B O 1
ATOM 8023 N N . ASN B 1 373 ? -26.516 -5.348 -7.883 1 91.62 373 ASN B N 1
ATOM 8024 C CA . ASN B 1 373 ? -25.531 -4.363 -7.453 1 91.62 373 ASN B CA 1
ATOM 8025 C C . ASN B 1 373 ? -26.047 -2.938 -7.645 1 91.62 373 ASN B C 1
ATOM 8027 O O . ASN B 1 373 ? -26.109 -2.445 -8.773 1 91.62 373 ASN B O 1
ATOM 8031 N N . LEU B 1 374 ? -26.266 -2.248 -6.605 1 92.38 374 LEU B N 1
ATOM 8032 C CA . LEU B 1 374 ? -26.812 -0.897 -6.645 1 92.38 374 LEU B CA 1
ATOM 8033 C C . LEU B 1 374 ? -25.734 0.12 -7.012 1 92.38 374 LEU B C 1
ATOM 8035 O O . LEU B 1 374 ? -26.047 1.259 -7.363 1 92.38 374 LEU B O 1
ATOM 8039 N N . TYR B 1 375 ? -24.547 -0.225 -6.898 1 92.25 375 TYR B N 1
ATOM 8040 C CA . TYR B 1 375 ? -23.453 0.7 -7.152 1 92.25 375 TYR B CA 1
ATOM 8041 C C . TYR B 1 375 ? -23 0.63 -8.609 1 92.25 375 TYR B C 1
ATOM 8043 O O . TYR B 1 375 ? -22.094 1.348 -9.016 1 92.25 375 TYR B O 1
ATOM 8051 N N . SER B 1 376 ? -23.609 -0.152 -9.383 1 87.31 376 SER B N 1
ATOM 8052 C CA . SER B 1 376 ? -23.297 -0.244 -10.805 1 87.31 376 SER B CA 1
ATOM 8053 C C . SER B 1 376 ? -23.641 1.057 -11.531 1 87.31 376 SER B C 1
ATOM 8055 O O . SER B 1 376 ? -23.109 1.331 -12.609 1 87.31 376 SER B O 1
ATOM 8057 N N . SER B 1 377 ? -24.484 1.831 -10.914 1 85.75 377 SER B N 1
ATOM 8058 C CA . SER B 1 377 ? -24.859 3.111 -11.5 1 85.75 377 SER B CA 1
ATOM 8059 C C . SER B 1 377 ? -23.672 4.066 -11.562 1 85.75 377 SER B C 1
ATOM 8061 O O . SER B 1 377 ? -23.672 5.008 -12.359 1 85.75 377 SER B O 1
ATOM 8063 N N . TYR B 1 378 ? -22.688 3.82 -10.758 1 88.56 378 TYR B N 1
ATOM 8064 C CA . TYR B 1 378 ? -21.469 4.645 -10.766 1 88.56 378 TYR B CA 1
ATOM 8065 C C . TYR B 1 378 ? -20.438 4.09 -11.742 1 88.56 378 TYR B C 1
ATOM 8067 O O . TYR B 1 378 ? -19.312 4.586 -11.805 1 88.56 378 TYR B O 1
ATOM 8075 N N . ASN B 1 379 ? -20.734 3.043 -12.461 1 87.88 379 ASN B N 1
ATOM 8076 C CA . ASN B 1 379 ? -19.844 2.385 -13.406 1 87.88 379 ASN B CA 1
ATOM 8077 C C . ASN B 1 379 ? -18.609 1.836 -12.711 1 87.88 379 ASN B C 1
ATOM 8079 O O . ASN B 1 379 ? -17.484 2 -13.211 1 87.88 379 ASN B O 1
ATOM 8083 N N . THR B 1 380 ? -18.875 1.255 -11.531 1 90.75 380 THR B N 1
ATOM 8084 C CA . THR B 1 380 ? -17.766 0.722 -10.75 1 90.75 380 THR B CA 1
ATOM 8085 C C . THR B 1 380 ? -17.734 -0.803 -10.812 1 90.75 380 THR B C 1
ATOM 8087 O O . THR B 1 380 ? -18.734 -1.429 -11.188 1 90.75 380 THR B O 1
ATOM 8090 N N . THR B 1 381 ? -16.609 -1.37 -10.539 1 91.31 381 THR B N 1
ATOM 8091 C CA . THR B 1 381 ? -16.422 -2.818 -10.539 1 91.31 381 THR B CA 1
ATOM 8092 C C . THR B 1 381 ? -17.016 -3.432 -9.273 1 91.31 381 THR B C 1
ATOM 8094 O O . THR B 1 381 ? -17.266 -2.725 -8.297 1 91.31 381 THR B O 1
ATOM 8097 N N . TYR B 1 382 ? -17.219 -4.719 -9.352 1 93.31 382 TYR B N 1
ATOM 8098 C CA . TYR B 1 382 ? -17.812 -5.457 -8.242 1 93.31 382 TYR B CA 1
ATOM 8099 C C . TYR B 1 382 ? -16.891 -5.477 -7.035 1 93.31 382 TYR B C 1
ATOM 8101 O O . TYR B 1 382 ? -15.664 -5.57 -7.184 1 93.31 382 TYR B O 1
ATOM 8109 N N . SER B 1 383 ? -17.422 -5.348 -5.875 1 93.06 383 SER B N 1
ATOM 8110 C CA . SER B 1 383 ? -16.766 -5.547 -4.586 1 93.06 383 SER B CA 1
ATOM 8111 C C . SER B 1 383 ? -17.688 -6.223 -3.59 1 93.06 383 SER B C 1
ATOM 8113 O O . SER B 1 383 ? -18.922 -6.098 -3.693 1 93.06 383 SER B O 1
ATOM 8115 N N . SER B 1 384 ? -17.141 -6.973 -2.707 1 92.94 384 SER B N 1
ATOM 8116 C CA . SER B 1 384 ? -17.938 -7.641 -1.688 1 92.94 384 SER B CA 1
ATOM 8117 C C . SER B 1 384 ? -18.719 -6.629 -0.85 1 92.94 384 SER B C 1
ATOM 8119 O O . SER B 1 384 ? -19.859 -6.887 -0.452 1 92.94 384 SER B O 1
ATOM 8121 N N . GLN B 1 385 ? -18.141 -5.484 -0.602 1 93.56 385 GLN B N 1
ATOM 8122 C CA . GLN B 1 385 ? -18.797 -4.445 0.182 1 93.56 385 GLN B CA 1
ATOM 8123 C C . GLN B 1 385 ? -20.016 -3.883 -0.558 1 93.56 385 GLN B C 1
ATOM 8125 O O . GLN B 1 385 ? -21.047 -3.598 0.054 1 93.56 385 GLN B O 1
ATOM 8130 N N . ALA B 1 386 ? -19.844 -3.662 -1.846 1 94.75 386 ALA B N 1
ATOM 8131 C CA . ALA B 1 386 ? -20.969 -3.188 -2.646 1 94.75 386 ALA B CA 1
ATOM 8132 C C . ALA B 1 386 ? -22.141 -4.172 -2.592 1 94.75 386 ALA B C 1
ATOM 8134 O O . ALA B 1 386 ? -23.297 -3.766 -2.52 1 94.75 386 ALA B O 1
ATOM 8135 N N . CYS B 1 387 ? -21.766 -5.445 -2.59 1 95 387 CYS B N 1
ATOM 8136 C CA . CYS B 1 387 ? -22.781 -6.484 -2.523 1 95 387 CYS B CA 1
ATOM 8137 C C . CYS B 1 387 ? -23.484 -6.473 -1.167 1 95 387 CYS B C 1
ATOM 8139 O O . CYS B 1 387 ? -24.719 -6.547 -1.094 1 95 387 CYS B O 1
ATOM 8141 N N . LEU B 1 388 ? -22.734 -6.367 -0.148 1 95.06 388 LEU B N 1
ATOM 8142 C CA . LEU B 1 388 ? -23.297 -6.375 1.198 1 95.06 388 LEU B CA 1
ATOM 8143 C C . LEU B 1 388 ? -24.234 -5.184 1.408 1 95.06 388 LEU B C 1
ATOM 8145 O O . LEU B 1 388 ? -25.328 -5.332 1.956 1 95.06 388 LEU B O 1
ATOM 8149 N N . HIS B 1 389 ? -23.844 -4.012 0.96 1 94.94 389 HIS B N 1
ATOM 8150 C CA . HIS B 1 389 ? -24.672 -2.82 1.088 1 94.94 389 HIS B CA 1
ATOM 8151 C C . HIS B 1 389 ? -25.922 -2.93 0.234 1 94.94 389 HIS B C 1
ATOM 8153 O O . HIS B 1 389 ? -27 -2.502 0.654 1 94.94 389 HIS B O 1
ATOM 8159 N N . SER B 1 390 ? -25.781 -3.455 -0.95 1 95.44 390 SER B N 1
ATOM 8160 C CA . SER B 1 390 ? -26.922 -3.648 -1.827 1 95.44 390 SER B CA 1
ATOM 8161 C C . SER B 1 390 ? -27.922 -4.645 -1.232 1 95.44 390 SER B C 1
ATOM 8163 O O . SER B 1 390 ? -29.125 -4.461 -1.331 1 95.44 390 SER B O 1
ATOM 8165 N N . CYS B 1 391 ? -27.297 -5.707 -0.663 1 95.19 391 CYS B N 1
ATOM 8166 C CA . CYS B 1 391 ? -28.141 -6.707 -0.015 1 95.19 391 CYS B CA 1
ATOM 8167 C C . CYS B 1 391 ? -28.938 -6.098 1.136 1 95.19 391 CYS B C 1
ATOM 8169 O O . CYS B 1 391 ? -30.125 -6.344 1.268 1 95.19 391 CYS B O 1
ATOM 8171 N N . PHE B 1 392 ? -28.375 -5.312 1.933 1 95.19 392 PHE B N 1
ATOM 8172 C CA . PHE B 1 392 ? -29.047 -4.664 3.053 1 95.19 392 PHE B CA 1
ATOM 8173 C C . PHE B 1 392 ? -30.156 -3.74 2.557 1 95.19 392 PHE B C 1
ATOM 8175 O O . PHE B 1 392 ? -31.25 -3.734 3.105 1 95.19 392 PHE B O 1
ATOM 8182 N N . GLN B 1 393 ? -29.828 -2.893 1.586 1 94.94 393 GLN B N 1
ATOM 8183 C CA . GLN B 1 393 ? -30.812 -1.971 1.031 1 94.94 393 GLN B CA 1
ATOM 8184 C C . GLN B 1 393 ? -32 -2.725 0.439 1 94.94 393 GLN B C 1
ATOM 8186 O O . GLN B 1 393 ? -33.156 -2.266 0.526 1 94.94 393 GLN B O 1
ATOM 8191 N N . ASP B 1 394 ? -31.688 -3.826 -0.163 1 93.12 394 ASP B N 1
ATOM 8192 C CA . ASP B 1 394 ? -32.75 -4.664 -0.69 1 93.12 394 ASP B CA 1
ATOM 8193 C C . ASP B 1 394 ? -33.656 -5.168 0.431 1 93.12 394 ASP B C 1
ATOM 8195 O O . ASP B 1 394 ? -34.906 -5.203 0.279 1 93.12 394 ASP B O 1
ATOM 8199 N N . HIS B 1 395 ? -33.094 -5.535 1.448 1 93.38 395 HIS B N 1
ATOM 8200 C CA . HIS B 1 395 ? -33.875 -5.973 2.605 1 93.38 395 HIS B CA 1
ATOM 8201 C C . HIS B 1 395 ? -34.688 -4.824 3.186 1 93.38 395 HIS B C 1
ATOM 8203 O O . HIS B 1 395 ? -35.812 -5.031 3.648 1 93.38 395 HIS B O 1
ATOM 8209 N N . MET B 1 396 ? -34.125 -3.67 3.223 1 94.62 396 MET B N 1
ATOM 8210 C CA . MET B 1 396 ? -34.844 -2.498 3.713 1 94.62 396 MET B CA 1
ATOM 8211 C C . MET B 1 396 ? -36.094 -2.215 2.855 1 94.62 396 MET B C 1
ATOM 8213 O O . MET B 1 396 ? -37.188 -1.984 3.381 1 94.62 396 MET B O 1
ATOM 8217 N N . ILE B 1 397 ? -35.938 -2.242 1.561 1 93.69 397 ILE B N 1
ATOM 8218 C CA . ILE B 1 397 ? -37 -1.95 0.627 1 93.69 397 ILE B CA 1
ATOM 8219 C C . ILE B 1 397 ? -38.125 -3.002 0.765 1 93.69 397 ILE B C 1
ATOM 8221 O O . ILE B 1 397 ? -39.312 -2.672 0.768 1 93.69 397 ILE B O 1
ATOM 8225 N N . HIS B 1 398 ? -37.719 -4.172 0.988 1 92.31 398 HIS B N 1
ATOM 8226 C CA . HIS B 1 398 ? -38.688 -5.262 1.04 1 92.31 398 HIS B CA 1
ATOM 8227 C C . HIS B 1 398 ? -39.406 -5.305 2.389 1 92.31 398 HIS B C 1
ATOM 8229 O O . HIS B 1 398 ? -40.594 -5.57 2.453 1 92.31 398 HIS B O 1
ATOM 8235 N N . ASN B 1 399 ? -38.656 -5.039 3.436 1 92.88 399 ASN B N 1
ATOM 8236 C CA . ASN B 1 399 ? -39.219 -5.18 4.766 1 92.88 399 ASN B CA 1
ATOM 8237 C C . ASN B 1 399 ? -39.844 -3.865 5.258 1 92.88 399 ASN B C 1
ATOM 8239 O O . ASN B 1 399 ? -40.844 -3.867 5.973 1 92.88 399 ASN B O 1
ATOM 8243 N N . CYS B 1 400 ? -39.188 -2.707 4.93 1 93.06 400 CYS B N 1
ATOM 8244 C CA . CYS B 1 400 ? -39.625 -1.421 5.469 1 93.06 400 CYS B CA 1
ATOM 8245 C C . CYS B 1 400 ? -40.312 -0.585 4.406 1 93.06 400 CYS B C 1
ATOM 8247 O O . CYS B 1 400 ? -40.844 0.491 4.699 1 93.06 400 CYS B O 1
ATOM 8249 N N . SER B 1 401 ? -40.312 -0.965 3.141 1 92.88 401 SER B N 1
ATOM 8250 C CA . SER B 1 401 ? -40.969 -0.322 2.008 1 92.88 401 SER B CA 1
ATOM 8251 C C . SER B 1 401 ? -40.281 0.986 1.637 1 92.88 401 SER B C 1
ATOM 8253 O O . SER B 1 401 ? -40.875 1.848 0.988 1 92.88 401 SER B O 1
ATOM 8255 N N . CYS B 1 402 ? -39.219 1.186 2.158 1 94.62 402 CYS B N 1
ATOM 8256 C CA . CYS B 1 402 ? -38.406 2.363 1.859 1 94.62 402 CYS B CA 1
ATOM 8257 C C . CYS B 1 402 ? -36.938 2.037 1.919 1 94.62 402 CYS B C 1
ATOM 8259 O O . CYS B 1 402 ? -36.531 0.977 2.416 1 94.62 402 CYS B O 1
ATOM 8261 N N . GLY B 1 403 ? -36.156 2.846 1.274 1 94.69 403 GLY B N 1
ATOM 8262 C CA . GLY B 1 403 ? -34.719 2.68 1.319 1 94.69 403 GLY B CA 1
ATOM 8263 C C . GLY B 1 403 ? -34.031 3.596 2.322 1 94.69 403 GLY B C 1
ATOM 8264 O O . GLY B 1 403 ? -34.5 4.715 2.561 1 94.69 403 GLY B O 1
ATOM 8265 N N . HIS B 1 404 ? -33 3.143 2.92 1 94.12 404 HIS B N 1
ATOM 8266 C CA . HIS B 1 404 ? -32.25 3.957 3.865 1 94.12 404 HIS B CA 1
ATOM 8267 C C . HIS B 1 404 ? -31.422 5.027 3.146 1 94.12 404 HIS B C 1
ATOM 8269 O O . HIS B 1 404 ? -30.844 4.77 2.088 1 94.12 404 HIS B O 1
ATOM 8275 N N . PHE B 1 405 ? -31.25 6.156 3.732 1 92.69 405 PHE B N 1
ATOM 8276 C CA . PHE B 1 405 ? -30.641 7.344 3.15 1 92.69 405 PHE B CA 1
ATOM 8277 C C . PHE B 1 405 ? -29.172 7.105 2.846 1 92.69 405 PHE B C 1
ATOM 8279 O O . PHE B 1 405 ? -28.609 7.699 1.915 1 92.69 405 PHE B O 1
ATOM 8286 N N . LEU B 1 406 ? -28.469 6.266 3.514 1 91.69 406 LEU B N 1
ATOM 8287 C CA . LEU B 1 406 ? -27.016 6.078 3.441 1 91.69 406 LEU B CA 1
ATOM 8288 C C . LEU B 1 406 ? -26.641 5.238 2.227 1 91.69 406 LEU B C 1
ATOM 8290 O O . LEU B 1 406 ? -25.469 5.184 1.847 1 91.69 406 LEU B O 1
ATOM 8294 N N . TYR B 1 407 ? -27.641 4.66 1.567 1 91.75 407 TYR B N 1
ATOM 8295 C CA . TYR B 1 407 ? -27.359 3.76 0.455 1 91.75 407 TYR B CA 1
ATOM 8296 C C . TYR B 1 407 ? -28.047 4.238 -0.82 1 91.75 407 TYR B C 1
ATOM 8298 O O . TYR B 1 407 ? -29.047 4.953 -0.763 1 91.75 407 TYR B O 1
ATOM 8306 N N . PRO B 1 408 ? -27.453 3.818 -1.914 1 90.31 408 PRO B N 1
ATOM 8307 C CA . PRO B 1 408 ? -28.109 4.207 -3.168 1 90.31 408 PRO B CA 1
ATOM 8308 C C . PRO B 1 408 ? -29.453 3.531 -3.361 1 90.31 408 PRO B C 1
ATOM 8310 O O . PRO B 1 408 ? -29.703 2.459 -2.805 1 90.31 408 PRO B O 1
ATOM 8313 N N . LEU B 1 409 ? -30.344 4.262 -4.035 1 83.69 409 LEU B N 1
ATOM 8314 C CA . LEU B 1 409 ? -31.719 3.779 -4.16 1 83.69 409 LEU B CA 1
ATOM 8315 C C . LEU B 1 409 ? -32.219 3.891 -5.602 1 83.69 409 LEU B C 1
ATOM 8317 O O . LEU B 1 409 ? -32.344 4.996 -6.133 1 83.69 409 LEU B O 1
ATOM 8321 N N . PRO B 1 410 ? -32.406 2.684 -6.211 1 73.94 410 PRO B N 1
ATOM 8322 C CA . PRO B 1 410 ? -33 2.768 -7.551 1 73.94 410 PRO B CA 1
ATOM 8323 C C . PRO B 1 410 ? -34.5 2.98 -7.52 1 73.94 410 PRO B C 1
ATOM 8325 O O . PRO B 1 410 ? -35.25 2.1 -7.082 1 73.94 410 PRO B O 1
ATOM 8328 N N . GLY B 1 411 ? -35.031 4.074 -7.715 1 70.75 411 GLY B N 1
ATOM 8329 C CA . GLY B 1 411 ? -36.438 4.277 -8.008 1 70.75 411 GLY B CA 1
ATOM 8330 C C . GLY B 1 411 ? -37.281 4.402 -6.762 1 70.75 411 GLY B C 1
ATOM 8331 O O . GLY B 1 411 ? -38.469 4.766 -6.844 1 70.75 411 GLY B O 1
ATOM 8332 N N . ALA B 1 412 ? -36.875 4.023 -5.59 1 75.12 412 ALA B N 1
ATOM 8333 C CA . ALA B 1 412 ? -37.719 4.102 -4.391 1 75.12 412 ALA B CA 1
ATOM 8334 C C . ALA B 1 412 ? -37.5 5.422 -3.66 1 75.12 412 ALA B C 1
ATOM 8336 O O . ALA B 1 412 ? -36.844 6.32 -4.172 1 75.12 412 ALA B O 1
ATOM 8337 N N . ARG B 1 413 ? -38.406 5.488 -2.586 1 88.88 413 ARG B N 1
ATOM 8338 C CA . ARG B 1 413 ? -38.281 6.684 -1.753 1 88.88 413 ARG B CA 1
ATOM 8339 C C . ARG B 1 413 ? -37.469 6.402 -0.498 1 88.88 413 ARG B C 1
ATOM 8341 O O . ARG B 1 413 ? -37.5 5.285 0.023 1 88.88 413 ARG B O 1
ATOM 8348 N N . TYR B 1 414 ? -36.719 7.355 -0.06 1 94.38 414 TYR B N 1
ATOM 8349 C CA . TYR B 1 414 ? -35.938 7.207 1.156 1 94.38 414 TYR B CA 1
ATOM 8350 C C . TYR B 1 414 ? -36.812 7.254 2.393 1 94.38 414 TYR B C 1
ATOM 8352 O O . TYR B 1 414 ? -37.844 7.934 2.4 1 94.38 414 TYR B O 1
ATOM 8360 N N . CYS B 1 415 ? -36.344 6.566 3.395 1 94.25 415 CYS B N 1
ATOM 8361 C CA . CYS B 1 415 ? -37.094 6.488 4.648 1 94.25 415 CYS B CA 1
ATOM 8362 C C . CYS B 1 415 ? -37.094 7.836 5.359 1 94.25 415 CYS B C 1
ATOM 8364 O O . CYS B 1 415 ? -36.094 8.539 5.379 1 94.25 415 CYS B O 1
ATOM 8366 N N . ASN B 1 416 ? -38.25 8.211 5.852 1 93.31 416 ASN B N 1
ATOM 8367 C CA . ASN B 1 416 ? -38.406 9.414 6.66 1 93.31 416 ASN B CA 1
ATOM 8368 C C . ASN B 1 416 ? -39.625 9.297 7.578 1 93.31 416 ASN B C 1
ATOM 8370 O O . ASN B 1 416 ? -40.469 8.414 7.395 1 93.31 416 ASN B O 1
ATOM 8374 N N . ASN B 1 417 ? -39.688 10.156 8.492 1 91 417 ASN B N 1
ATOM 8375 C CA . ASN B 1 417 ? -40.75 10.078 9.484 1 91 417 ASN B CA 1
ATOM 8376 C C . ASN B 1 417 ? -42.094 10.492 8.906 1 91 417 ASN B C 1
ATOM 8378 O O . ASN B 1 417 ? -43.156 10.039 9.367 1 91 417 ASN B O 1
ATOM 8382 N N . GLN B 1 418 ? -42.125 11.273 7.922 1 88.81 418 GLN B N 1
ATOM 8383 C CA . GLN B 1 418 ? -43.344 11.805 7.359 1 88.81 418 GLN B CA 1
ATOM 8384 C C . GLN B 1 418 ? -44.031 10.773 6.48 1 88.81 418 GLN B C 1
ATOM 8386 O O . GLN B 1 418 ? -45.219 10.5 6.664 1 88.81 418 GLN B O 1
ATOM 8391 N N . ASP B 1 419 ? -43.344 10.148 5.613 1 91.81 419 ASP B N 1
ATOM 8392 C CA . ASP B 1 419 ? -43.906 9.203 4.66 1 91.81 419 ASP B CA 1
ATOM 8393 C C . ASP B 1 419 ? -43.906 7.781 5.227 1 91.81 419 ASP B C 1
ATOM 8395 O O . ASP B 1 419 ? -44.781 6.98 4.91 1 91.81 419 ASP B O 1
ATOM 8399 N N . PHE B 1 420 ? -42.875 7.527 6.008 1 93.5 420 PHE B N 1
ATOM 8400 C CA . PHE B 1 420 ? -42.719 6.191 6.566 1 93.5 420 PHE B CA 1
ATOM 8401 C C . PHE B 1 420 ? -42.469 6.262 8.07 1 93.5 420 PHE B C 1
ATOM 8403 O O . PHE B 1 420 ? -41.344 6.016 8.516 1 93.5 420 PHE B O 1
ATOM 8410 N N . PRO B 1 421 ? -43.375 6.473 8.875 1 90.44 421 PRO B N 1
ATOM 8411 C CA . PRO B 1 421 ? -43.219 6.73 10.305 1 90.44 421 PRO B CA 1
ATOM 8412 C C . PRO B 1 421 ? -42.594 5.547 11.047 1 90.44 421 PRO B C 1
ATOM 8414 O O . PRO B 1 421 ? -41.969 5.727 12.094 1 90.44 421 PRO B O 1
ATOM 8417 N N . ASP B 1 422 ? -42.688 4.379 10.445 1 92.25 422 ASP B N 1
ATOM 8418 C CA . ASP B 1 422 ? -42.219 3.189 11.141 1 92.25 422 ASP B CA 1
ATOM 8419 C C . ASP B 1 422 ? -40.812 2.816 10.68 1 92.25 422 ASP B C 1
ATOM 8421 O O . ASP B 1 422 ? -40.312 1.748 11.023 1 92.25 422 ASP B O 1
ATOM 8425 N N . TRP B 1 423 ? -40.188 3.615 10 1 93.38 423 TRP B N 1
ATOM 8426 C CA . TRP B 1 423 ? -38.969 3.201 9.344 1 93.38 423 TRP B CA 1
ATOM 8427 C C . TRP B 1 423 ? -37.844 2.967 10.359 1 93.38 423 TRP B C 1
ATOM 8429 O O . TRP B 1 423 ? -37.031 2.047 10.203 1 93.38 423 TRP B O 1
ATOM 8439 N N . ALA B 1 424 ? -37.781 3.838 11.461 1 93.94 424 ALA B N 1
ATOM 8440 C CA . ALA B 1 424 ? -36.719 3.709 12.445 1 93.94 424 ALA B CA 1
ATOM 8441 C C . ALA B 1 424 ? -36.781 2.369 13.172 1 93.94 424 ALA B C 1
ATOM 8443 O O . ALA B 1 424 ? -35.75 1.719 13.398 1 93.94 424 ALA B O 1
ATOM 8444 N N . TYR B 1 425 ? -37.969 2.01 13.523 1 94.31 425 TYR B N 1
ATOM 8445 C CA . TYR B 1 425 ? -38.188 0.711 14.156 1 94.31 425 TYR B CA 1
ATOM 8446 C C . TYR B 1 425 ? -37.781 -0.42 13.227 1 94.31 425 TYR B C 1
ATOM 8448 O O . TYR B 1 425 ? -37.062 -1.34 13.648 1 94.31 425 TYR B O 1
ATOM 8456 N N . CYS B 1 426 ? -38.219 -0.328 12.016 1 94.75 426 CYS B N 1
ATOM 8457 C CA . CYS B 1 426 ? -37.906 -1.35 11.023 1 94.75 426 CYS B CA 1
ATOM 8458 C C . CYS B 1 426 ? -36.406 -1.419 10.773 1 94.75 426 CYS B C 1
ATOM 8460 O O . CYS B 1 426 ? -35.844 -2.508 10.711 1 94.75 426 CYS B O 1
ATOM 8462 N N . TYR B 1 427 ? -35.812 -0.29 10.586 1 94.88 427 TYR B N 1
ATOM 8463 C CA . TYR B 1 427 ? -34.375 -0.208 10.32 1 94.88 427 TYR B CA 1
ATOM 8464 C C . TYR B 1 427 ? -33.562 -0.87 11.438 1 94.88 427 TYR B C 1
ATOM 8466 O O . TYR B 1 427 ? -32.719 -1.718 11.172 1 94.88 427 TYR B O 1
ATOM 8474 N N . PHE B 1 428 ? -33.812 -0.505 12.695 1 94.25 428 PHE B N 1
ATOM 8475 C CA . PHE B 1 428 ? -33.031 -1.025 13.812 1 94.25 428 PHE B CA 1
ATOM 8476 C C . PHE B 1 428 ? -33.281 -2.516 14.008 1 94.25 428 PHE B C 1
ATOM 8478 O O . PHE B 1 428 ? -32.406 -3.262 14.398 1 94.25 428 PHE B O 1
ATOM 8485 N N . ASN B 1 429 ? -34.438 -2.932 13.695 1 93.19 429 ASN B N 1
ATOM 8486 C CA . ASN B 1 429 ? -34.75 -4.359 13.758 1 93.19 429 ASN B CA 1
ATOM 8487 C C . ASN B 1 429 ? -33.906 -5.145 12.734 1 93.19 429 ASN B C 1
ATOM 8489 O O . ASN B 1 429 ? -33.438 -6.234 13.031 1 93.19 429 ASN B O 1
ATOM 8493 N N . LEU B 1 430 ? -33.875 -4.57 11.57 1 93.75 430 LEU B N 1
ATOM 8494 C CA . LEU B 1 430 ? -33.094 -5.211 10.508 1 93.75 430 LEU B CA 1
ATOM 8495 C C . LEU B 1 430 ? -31.594 -5.148 10.812 1 93.75 430 LEU B C 1
ATOM 8497 O O . LEU B 1 430 ? -30.875 -6.129 10.617 1 93.75 430 LEU B O 1
ATOM 8501 N N . TRP B 1 431 ? -31.172 -4.043 11.289 1 91.31 431 TRP B N 1
ATOM 8502 C CA . TRP B 1 431 ? -29.75 -3.807 11.562 1 91.31 431 TRP B CA 1
ATOM 8503 C C . TRP B 1 431 ? -29.266 -4.695 12.703 1 91.31 431 TRP B C 1
ATOM 8505 O O . TRP B 1 431 ? -28.125 -5.168 12.68 1 91.31 431 TRP B O 1
ATOM 8515 N N . MET B 1 432 ? -30.047 -5.004 13.641 1 91.12 432 MET B N 1
ATOM 8516 C CA . MET B 1 432 ? -29.641 -5.777 14.82 1 91.12 432 MET B CA 1
ATOM 8517 C C . MET B 1 432 ? -29.828 -7.273 14.57 1 91.12 432 MET B C 1
ATOM 8519 O O . MET B 1 432 ? -29.281 -8.094 15.305 1 91.12 432 MET B O 1
ATOM 8523 N N . SER B 1 433 ? -30.438 -7.539 13.516 1 92.75 433 SER B N 1
ATOM 8524 C CA . SER B 1 433 ? -30.719 -8.945 13.227 1 92.75 433 SER B CA 1
ATOM 8525 C C . SER B 1 433 ? -29.469 -9.656 12.711 1 92.75 433 SER B C 1
ATOM 8527 O O . SER B 1 433 ? -28.984 -9.352 11.625 1 92.75 433 SER B O 1
ATOM 8529 N N . VAL B 1 434 ? -29.016 -10.648 13.406 1 93.62 434 VAL B N 1
ATOM 8530 C CA . VAL B 1 434 ? -27.844 -11.438 13.039 1 93.62 434 VAL B CA 1
ATOM 8531 C C . VAL B 1 434 ? -28.172 -12.32 11.836 1 93.62 434 VAL B C 1
ATOM 8533 O O . VAL B 1 434 ? -27.328 -12.523 10.953 1 93.62 434 VAL B O 1
ATOM 8536 N N . THR B 1 435 ? -29.391 -12.766 11.742 1 93.88 435 THR B N 1
ATOM 8537 C CA . THR B 1 435 ? -29.828 -13.641 10.656 1 93.88 435 THR B CA 1
ATOM 8538 C C . THR B 1 435 ? -29.781 -12.898 9.32 1 93.88 435 THR B C 1
ATOM 8540 O O . THR B 1 435 ? -29.344 -13.453 8.305 1 93.88 435 THR B O 1
ATOM 8543 N N . GLN B 1 436 ? -30.266 -11.75 9.359 1 91.81 436 GLN B N 1
ATOM 8544 C CA . GLN B 1 436 ? -30.266 -10.961 8.133 1 91.81 436 GLN B CA 1
ATOM 8545 C C . GLN B 1 436 ? -28.844 -10.664 7.672 1 91.81 436 GLN B C 1
ATOM 8547 O O . GLN B 1 436 ? -28.547 -10.711 6.477 1 91.81 436 GLN B O 1
ATOM 8552 N N . ARG B 1 437 ? -27.984 -10.398 8.539 1 92.06 437 ARG B N 1
ATOM 8553 C CA . ARG B 1 437 ? -26.594 -10.117 8.203 1 92.06 437 ARG B CA 1
ATOM 8554 C C . ARG B 1 437 ? -25.906 -11.359 7.641 1 92.06 437 ARG B C 1
ATOM 8556 O O . ARG B 1 437 ? -25.141 -11.273 6.684 1 92.06 437 ARG B O 1
ATOM 8563 N N . GLU B 1 438 ? -26.188 -12.477 8.242 1 93.81 438 GLU B N 1
ATOM 8564 C CA . GLU B 1 438 ? -25.594 -13.734 7.789 1 93.81 438 GLU B CA 1
ATOM 8565 C C . GLU B 1 438 ? -26.094 -14.117 6.398 1 93.81 438 GLU B C 1
ATOM 8567 O O . GLU B 1 438 ? -25.344 -14.68 5.598 1 93.81 438 GLU B O 1
ATOM 8572 N N . THR B 1 439 ? -27.281 -13.828 6.195 1 94.25 439 THR B N 1
ATOM 8573 C CA . THR B 1 439 ? -27.844 -14.109 4.879 1 94.25 439 THR B CA 1
ATOM 8574 C C . THR B 1 439 ? -27.125 -13.32 3.799 1 94.25 439 THR B C 1
ATOM 8576 O O . THR B 1 439 ? -26.781 -13.867 2.746 1 94.25 439 THR B O 1
ATOM 8579 N N . CYS B 1 440 ? -26.891 -12.094 4.066 1 94.69 440 CYS B N 1
ATOM 8580 C CA . CYS B 1 440 ? -26.188 -11.258 3.096 1 94.69 440 CYS B CA 1
ATOM 8581 C C . CYS B 1 440 ? -24.75 -11.727 2.91 1 94.69 440 CYS B C 1
ATOM 8583 O O . CYS B 1 440 ? -24.25 -11.758 1.786 1 94.69 440 CYS B O 1
ATOM 8585 N N . ILE B 1 441 ? -24.047 -12.094 3.988 1 93.38 441 ILE B N 1
ATOM 8586 C CA . ILE B 1 441 ? -22.656 -12.539 3.934 1 93.38 441 ILE B CA 1
ATOM 8587 C C . ILE B 1 441 ? -22.562 -13.82 3.111 1 93.38 441 ILE B C 1
ATOM 8589 O O . ILE B 1 441 ? -21.609 -14 2.344 1 93.38 441 ILE B O 1
ATOM 8593 N N . ASN B 1 442 ? -23.594 -14.617 3.211 1 92.69 442 ASN B N 1
ATOM 8594 C CA . ASN B 1 442 ? -23.594 -15.883 2.484 1 92.69 442 ASN B CA 1
ATOM 8595 C C . ASN B 1 442 ? -23.922 -15.68 1.01 1 92.69 442 ASN B C 1
ATOM 8597 O O . ASN B 1 442 ? -23.469 -16.453 0.158 1 92.69 442 ASN B O 1
ATOM 8601 N N . MET B 1 443 ? -24.656 -14.703 0.774 1 93.88 443 MET B N 1
ATOM 8602 C CA . MET B 1 443 ? -25.078 -14.461 -0.603 1 93.88 443 MET B CA 1
ATOM 8603 C C . MET B 1 443 ? -23.984 -13.727 -1.382 1 93.88 443 MET B C 1
ATOM 8605 O O . MET B 1 443 ? -23.906 -13.844 -2.605 1 93.88 443 MET B O 1
ATOM 8609 N N . CYS B 1 444 ? -23.219 -13.016 -0.641 1 94.75 444 CYS B N 1
ATOM 8610 C CA . CYS B 1 444 ? -22.172 -12.234 -1.302 1 94.75 444 CYS B CA 1
ATOM 8611 C C . CYS B 1 444 ? -20.859 -13.008 -1.356 1 94.75 444 CYS B C 1
ATOM 8613 O O . CYS B 1 444 ? -20.516 -13.719 -0.412 1 94.75 444 CYS B O 1
ATOM 8615 N N . LYS B 1 445 ? -20.203 -12.961 -2.541 1 93.56 445 LYS B N 1
ATOM 8616 C CA . LYS B 1 445 ? -18.938 -13.648 -2.746 1 93.56 445 LYS B CA 1
ATOM 8617 C C . LYS B 1 445 ? -17.781 -12.656 -2.838 1 93.56 445 LYS B C 1
ATOM 8619 O O . LYS B 1 445 ? -17.969 -11.508 -3.23 1 93.56 445 LYS B O 1
ATOM 8624 N N . GLU B 1 446 ? -16.609 -13.188 -2.469 1 93.38 446 GLU B N 1
ATOM 8625 C CA . GLU B 1 446 ? -15.414 -12.359 -2.631 1 93.38 446 GLU B CA 1
ATOM 8626 C C . GLU B 1 446 ? -14.961 -12.328 -4.086 1 93.38 446 GLU B C 1
ATOM 8628 O O . GLU B 1 446 ? -15.281 -13.227 -4.863 1 93.38 446 GLU B O 1
ATOM 8633 N N . SER B 1 447 ? -14.312 -11.273 -4.383 1 94 447 SER B N 1
ATOM 8634 C CA . SER B 1 447 ? -13.789 -11.164 -5.738 1 94 447 SER B CA 1
ATOM 8635 C C . SER B 1 447 ? -12.547 -12.039 -5.922 1 94 447 SER B C 1
ATOM 8637 O O . SER B 1 447 ? -11.75 -12.188 -5 1 94 447 SER B O 1
ATOM 8639 N N . CYS B 1 448 ? -12.359 -12.602 -7.152 1 94.69 448 CYS B N 1
ATOM 8640 C CA . CYS B 1 448 ? -11.195 -13.43 -7.453 1 94.69 448 CYS B CA 1
ATOM 8641 C C . CYS B 1 448 ? -9.945 -12.578 -7.625 1 94.69 448 CYS B C 1
ATOM 8643 O O . CYS B 1 448 ? -8.828 -13.062 -7.43 1 94.69 448 CYS B O 1
ATOM 8645 N N . ASN B 1 449 ? -10.219 -11.453 -8.07 1 93.25 449 ASN B N 1
ATOM 8646 C CA . ASN B 1 449 ? -9.133 -10.492 -8.195 1 93.25 449 ASN B CA 1
ATOM 8647 C C . ASN B 1 449 ? -9.32 -9.305 -7.262 1 93.25 449 ASN B C 1
ATOM 8649 O O . ASN B 1 449 ? -10.312 -8.578 -7.359 1 93.25 449 ASN B O 1
ATOM 8653 N N . ASP B 1 450 ? -8.406 -9.188 -6.328 1 92.12 450 ASP B N 1
ATOM 8654 C CA . ASP B 1 450 ? -8.523 -8.109 -5.348 1 92.12 450 ASP B CA 1
ATOM 8655 C C . ASP B 1 450 ? -7.195 -7.367 -5.191 1 92.12 450 ASP B C 1
ATOM 8657 O O . ASP B 1 450 ? -6.125 -7.977 -5.262 1 92.12 450 ASP B O 1
ATOM 8661 N N . THR B 1 451 ? -7.332 -6.07 -5.105 1 93.81 451 THR B N 1
ATOM 8662 C CA . THR B 1 451 ? -6.168 -5.23 -4.855 1 93.81 451 THR B CA 1
ATOM 8663 C C . THR B 1 451 ? -6.305 -4.508 -3.516 1 93.81 451 THR B C 1
ATOM 8665 O O . THR B 1 451 ? -7.328 -3.875 -3.246 1 93.81 451 THR B O 1
ATOM 8668 N N . GLN B 1 452 ? -5.352 -4.711 -2.725 1 93.5 452 GLN B N 1
ATOM 8669 C CA . GLN B 1 452 ? -5.305 -4.023 -1.436 1 93.5 452 GLN B CA 1
ATOM 8670 C C . GLN B 1 452 ? -4.07 -3.135 -1.332 1 93.5 452 GLN B C 1
ATOM 8672 O O . GLN B 1 452 ? -3.014 -3.463 -1.876 1 93.5 452 GLN B O 1
ATOM 8677 N N . TYR B 1 453 ? -4.258 -2.035 -0.631 1 94.81 453 TYR B N 1
ATOM 8678 C CA . TYR B 1 453 ? -3.152 -1.099 -0.454 1 94.81 453 TYR B CA 1
ATOM 8679 C C . TYR B 1 453 ? -2.691 -1.07 0.998 1 94.81 453 TYR B C 1
ATOM 8681 O O . TYR B 1 453 ? -3.418 -0.607 1.88 1 94.81 453 TYR B O 1
ATOM 8689 N N . THR B 1 454 ? -1.536 -1.574 1.221 1 92.38 454 THR B N 1
ATOM 8690 C CA . THR B 1 454 ? -0.934 -1.52 2.549 1 92.38 454 THR B CA 1
ATOM 8691 C C . THR B 1 454 ? -0.201 -0.197 2.756 1 92.38 454 THR B C 1
ATOM 8693 O O . THR B 1 454 ? 0.589 0.22 1.907 1 92.38 454 THR B O 1
ATOM 8696 N N . MET B 1 455 ? -0.432 0.359 3.941 1 93.5 455 MET B N 1
ATOM 8697 C CA . MET B 1 455 ? 0.073 1.713 4.156 1 93.5 455 MET B CA 1
ATOM 8698 C C . MET B 1 455 ? 0.998 1.763 5.367 1 93.5 455 MET B C 1
ATOM 8700 O O . MET B 1 455 ? 0.746 1.099 6.375 1 93.5 455 MET B O 1
ATOM 8704 N N . THR B 1 456 ? 2.098 2.463 5.23 1 92.06 456 THR B N 1
ATOM 8705 C CA . THR B 1 456 ? 2.943 2.881 6.344 1 92.06 456 THR B CA 1
ATOM 8706 C C . THR B 1 456 ? 2.76 4.367 6.633 1 92.06 456 THR B C 1
ATOM 8708 O O . THR B 1 456 ? 3.098 5.215 5.801 1 92.06 456 THR B O 1
ATOM 8711 N N . ILE B 1 457 ? 2.279 4.648 7.805 1 94.38 457 ILE B N 1
ATOM 8712 C CA . ILE B 1 457 ? 1.866 6.02 8.102 1 94.38 457 ILE B CA 1
ATOM 8713 C C . ILE B 1 457 ? 2.816 6.637 9.125 1 94.38 457 ILE B C 1
ATOM 8715 O O . ILE B 1 457 ? 3.168 5.996 10.117 1 94.38 457 ILE B O 1
ATOM 8719 N N . SER B 1 458 ? 3.287 7.809 8.828 1 93.88 458 SER B N 1
ATOM 8720 C CA . SER B 1 458 ? 4.082 8.625 9.742 1 93.88 458 SER B CA 1
ATOM 8721 C C . SER B 1 458 ? 3.59 10.062 9.766 1 93.88 458 SER B C 1
ATOM 8723 O O . SER B 1 458 ? 2.9 10.508 8.852 1 93.88 458 SER B O 1
ATOM 8725 N N . MET B 1 459 ? 3.857 10.766 10.891 1 94.31 459 MET B N 1
ATOM 8726 C CA . MET B 1 459 ? 3.328 12.117 11.039 1 94.31 459 MET B CA 1
ATOM 8727 C C . MET B 1 459 ? 4.402 13.07 11.562 1 94.31 459 MET B C 1
ATOM 8729 O O . MET B 1 459 ? 5.316 12.648 12.273 1 94.31 459 MET B O 1
ATOM 8733 N N . ALA B 1 460 ? 4.273 14.328 11.109 1 94.44 460 ALA B N 1
ATOM 8734 C CA . ALA B 1 460 ? 5.086 15.43 11.609 1 94.44 460 ALA B CA 1
ATOM 8735 C C . ALA B 1 460 ? 4.238 16.688 11.828 1 94.44 460 ALA B C 1
ATOM 8737 O O . ALA B 1 460 ? 3.133 16.797 11.289 1 94.44 460 ALA B O 1
ATOM 8738 N N . ASP B 1 461 ? 4.766 17.547 12.625 1 93.62 461 ASP B N 1
ATOM 8739 C CA . ASP B 1 461 ? 4.07 18.812 12.844 1 93.62 461 ASP B CA 1
ATOM 8740 C C . ASP B 1 461 ? 4.18 19.719 11.617 1 93.62 461 ASP B C 1
ATOM 8742 O O . ASP B 1 461 ? 5.242 19.812 11 1 93.62 461 ASP B O 1
ATOM 8746 N N . TRP B 1 462 ? 3.145 20.344 11.266 1 93.5 462 TRP B N 1
ATOM 8747 C CA . TRP B 1 462 ? 3.133 21.25 10.125 1 93.5 462 TRP B CA 1
ATOM 8748 C C . TRP B 1 462 ? 2.07 22.328 10.305 1 93.5 462 TRP B C 1
ATOM 8750 O O . TRP B 1 462 ? 0.923 22.031 10.641 1 93.5 462 TRP B O 1
ATOM 8760 N N . PRO B 1 463 ? 2.332 23.594 9.992 1 92.56 463 PRO B N 1
ATOM 8761 C CA . PRO B 1 463 ? 3.666 24.094 9.656 1 92.56 463 PRO B CA 1
ATOM 8762 C C . PRO B 1 463 ? 4.562 24.25 10.883 1 92.56 463 PRO B C 1
ATOM 8764 O O . PRO B 1 463 ? 4.074 24.219 12.016 1 92.56 463 PRO B O 1
ATOM 8767 N N . SER B 1 464 ? 5.824 24.297 10.602 1 91 464 SER B N 1
ATOM 8768 C CA . SER B 1 464 ? 6.758 24.531 11.695 1 91 464 SER B CA 1
ATOM 8769 C C . SER B 1 464 ? 6.5 25.891 12.352 1 91 464 SER B C 1
ATOM 8771 O O . SER B 1 464 ? 5.871 26.766 11.75 1 91 464 SER B O 1
ATOM 8773 N N . GLU B 1 465 ? 6.977 26.062 13.602 1 88.94 465 GLU B N 1
ATOM 8774 C CA . GLU B 1 465 ? 6.77 27.312 14.328 1 88.94 465 GLU B CA 1
ATOM 8775 C C . GLU B 1 465 ? 7.375 28.5 13.57 1 88.94 465 GLU B C 1
ATOM 8777 O O . GLU B 1 465 ? 6.801 29.594 13.555 1 88.94 465 GLU B O 1
ATOM 8782 N N . ALA B 1 466 ? 8.43 28.219 12.93 1 88.56 466 ALA B N 1
ATOM 8783 C CA . ALA B 1 466 ? 9.148 29.281 12.234 1 88.56 466 ALA B CA 1
ATOM 8784 C C . ALA B 1 466 ? 8.445 29.672 10.938 1 88.56 466 ALA B C 1
ATOM 8786 O O . ALA B 1 466 ? 8.555 30.797 10.477 1 88.56 466 ALA B O 1
ATOM 8787 N N . SER B 1 467 ? 7.703 28.75 10.367 1 90.31 467 SER B N 1
ATOM 8788 C CA . SER B 1 467 ? 7.117 28.984 9.055 1 90.31 467 SER B CA 1
ATOM 8789 C C . SER B 1 467 ? 5.621 29.25 9.148 1 90.31 467 SER B C 1
ATOM 8791 O O . SER B 1 467 ? 4.961 29.5 8.141 1 90.31 467 SER B O 1
ATOM 8793 N N . GLU B 1 468 ? 5.051 29.219 10.297 1 91 468 GLU B N 1
ATOM 8794 C CA . GLU B 1 468 ? 3.605 29.281 10.492 1 91 468 GLU B CA 1
ATOM 8795 C C . GLU B 1 468 ? 3.035 30.609 9.969 1 91 468 GLU B C 1
ATOM 8797 O O . GLU B 1 468 ? 2.027 30.609 9.258 1 91 468 GLU B O 1
ATOM 8802 N N . ASP B 1 469 ? 3.684 31.672 10.211 1 88.62 469 ASP B N 1
ATOM 8803 C CA . ASP B 1 469 ? 3.156 33 9.891 1 88.62 469 ASP B CA 1
ATOM 8804 C C . ASP B 1 469 ? 3.031 33.188 8.375 1 88.62 469 ASP B C 1
ATOM 8806 O O . ASP B 1 469 ? 1.953 33.5 7.875 1 88.62 469 ASP B O 1
ATOM 8810 N N . TRP B 1 470 ? 4.141 32.969 7.695 1 89.25 470 TRP B N 1
ATOM 8811 C CA . TRP B 1 470 ? 4.082 33.281 6.266 1 89.25 470 TRP B CA 1
ATOM 8812 C C . TRP B 1 470 ? 3.217 32.25 5.535 1 89.25 470 TRP B C 1
ATOM 8814 O O . TRP B 1 470 ? 2.537 32.594 4.562 1 89.25 470 TRP B O 1
ATOM 8824 N N . ILE B 1 471 ? 3.201 31 5.945 1 90.38 471 ILE B N 1
ATOM 8825 C CA . ILE B 1 471 ? 2.42 29.969 5.277 1 90.38 471 ILE B CA 1
ATOM 8826 C C . ILE B 1 471 ? 0.931 30.281 5.414 1 90.38 471 ILE B C 1
ATOM 8828 O O . ILE B 1 471 ? 0.181 30.188 4.441 1 90.38 471 ILE B O 1
ATOM 8832 N N . PHE B 1 472 ? 0.47 30.672 6.598 1 90.56 472 PHE B N 1
ATOM 8833 C CA . PHE B 1 472 ? -0.945 30.953 6.812 1 90.56 472 PHE B CA 1
ATOM 8834 C C . PHE B 1 472 ? -1.368 32.219 6.078 1 90.56 472 PHE B C 1
ATOM 8836 O O . PHE B 1 472 ? -2.5 32.312 5.602 1 90.56 472 PHE B O 1
ATOM 8843 N N . HIS B 1 473 ? -0.467 33.125 5.961 1 88.5 473 HIS B N 1
ATOM 8844 C CA . HIS B 1 473 ? -0.785 34.344 5.211 1 88.5 473 HIS B CA 1
ATOM 8845 C C . HIS B 1 473 ? -0.977 34.031 3.729 1 88.5 473 HIS B C 1
ATOM 8847 O O . HIS B 1 473 ? -1.931 34.5 3.109 1 88.5 473 HIS B O 1
ATOM 8853 N N . VAL B 1 474 ? -0.107 33.25 3.197 1 87.44 474 VAL B N 1
ATOM 8854 C CA . VAL B 1 474 ? -0.169 32.906 1.776 1 87.44 474 VAL B CA 1
ATOM 8855 C C . VAL B 1 474 ? -1.396 32.062 1.497 1 87.44 474 VAL B C 1
ATOM 8857 O O . VAL B 1 474 ? -2.117 32.281 0.523 1 87.44 474 VAL B O 1
ATOM 8860 N N . LEU B 1 475 ? -1.61 31.094 2.359 1 87.5 475 LEU B N 1
ATOM 8861 C CA . LEU B 1 475 ? -2.742 30.188 2.154 1 87.5 475 LEU B CA 1
ATOM 8862 C C . LEU B 1 475 ? -4.062 30.938 2.301 1 87.5 475 LEU B C 1
ATOM 8864 O O . LEU B 1 475 ? -5.023 30.672 1.578 1 87.5 475 LEU B O 1
ATOM 8868 N N . SER B 1 476 ? -4.141 31.844 3.273 1 87.44 476 SER B N 1
ATOM 8869 C CA . SER B 1 476 ? -5.352 32.625 3.463 1 87.44 476 SER B CA 1
ATOM 8870 C C . SER B 1 476 ? -5.629 33.5 2.256 1 87.44 476 SER B C 1
ATOM 8872 O O . SER B 1 476 ? -6.785 33.688 1.865 1 87.44 476 SER B O 1
ATOM 8874 N N . GLN B 1 477 ? -4.602 34.062 1.714 1 82.62 477 GLN B N 1
ATOM 8875 C CA . GLN B 1 477 ? -4.75 34.906 0.528 1 82.62 477 GLN B CA 1
ATOM 8876 C C . GLN B 1 477 ? -5.242 34.094 -0.663 1 82.62 477 GLN B C 1
ATOM 8878 O O . GLN B 1 477 ? -6.074 34.562 -1.442 1 82.62 477 GLN B O 1
ATOM 8883 N N . GLU B 1 478 ? -4.723 32.969 -0.808 1 79.12 478 GLU B N 1
ATOM 8884 C CA . GLU B 1 478 ? -5.102 32.094 -1.926 1 79.12 478 GLU B CA 1
ATOM 8885 C C . GLU B 1 478 ? -6.539 31.594 -1.781 1 79.12 478 GLU B C 1
ATOM 8887 O O . GLU B 1 478 ? -7.258 31.469 -2.773 1 79.12 478 GLU B O 1
ATOM 8892 N N . ARG B 1 479 ? -6.902 31.328 -0.618 1 79.75 479 ARG B N 1
ATOM 8893 C CA . ARG B 1 479 ? -8.234 30.781 -0.376 1 79.75 479 ARG B CA 1
ATOM 8894 C C . ARG B 1 479 ? -9.297 31.875 -0.455 1 79.75 479 ARG B C 1
ATOM 8896 O O . ARG B 1 479 ? -10.305 31.719 -1.146 1 79.75 479 ARG B O 1
ATOM 8903 N N . ASP B 1 480 ? -9.141 33.031 0.376 1 78.88 480 ASP B N 1
ATOM 8904 C CA . ASP B 1 480 ? -10.188 34.031 0.536 1 78.88 480 ASP B CA 1
ATOM 8905 C C . ASP B 1 480 ? -9.758 35.375 -0.038 1 78.88 480 ASP B C 1
ATOM 8907 O O . ASP B 1 480 ? -10.469 36.375 0.102 1 78.88 480 ASP B O 1
ATOM 8911 N N . HIS B 1 481 ? -8.656 35.469 -0.68 1 76.81 481 HIS B N 1
ATOM 8912 C CA . HIS B 1 481 ? -8.164 36.75 -1.152 1 76.81 481 HIS B CA 1
ATOM 8913 C C . HIS B 1 481 ? -8.148 37.781 -0.027 1 76.81 481 HIS B C 1
ATOM 8915 O O . HIS B 1 481 ? -8.508 38.938 -0.235 1 76.81 481 HIS B O 1
ATOM 8921 N N . SER B 1 482 ? -7.914 37.156 1.158 1 77.81 482 SER B N 1
ATOM 8922 C CA . SER B 1 482 ? -7.891 38.031 2.334 1 77.81 482 SER B CA 1
ATOM 8923 C C . SER B 1 482 ? -6.457 38.375 2.74 1 77.81 482 SER B C 1
ATOM 8925 O O . SER B 1 482 ? -5.543 37.562 2.537 1 77.81 482 SER B O 1
ATOM 8927 N N . THR B 1 483 ? -6.238 39.469 3.238 1 77.44 483 THR B N 1
ATOM 8928 C CA . THR B 1 483 ? -4.93 39.875 3.748 1 77.44 483 THR B CA 1
ATOM 8929 C C . THR B 1 483 ? -4.758 39.438 5.199 1 77.44 483 THR B C 1
ATOM 8931 O O . THR B 1 483 ? -3.641 39.406 5.715 1 77.44 483 THR B O 1
ATOM 8934 N N . ASN B 1 484 ? -5.848 39.125 5.777 1 81 484 ASN B N 1
ATOM 8935 C CA . ASN B 1 484 ? -5.789 38.656 7.156 1 81 484 ASN B CA 1
ATOM 8936 C C . ASN B 1 484 ? -5.703 37.125 7.215 1 81 484 ASN B C 1
ATOM 8938 O O . ASN B 1 484 ? -6.094 36.438 6.27 1 81 484 ASN B O 1
ATOM 8942 N N . ILE B 1 485 ? -5.09 36.719 8.242 1 85.56 485 ILE B N 1
ATOM 8943 C CA . ILE B 1 485 ? -4.965 35.281 8.445 1 85.56 485 ILE B CA 1
ATOM 8944 C C . ILE B 1 485 ? -6.32 34.688 8.844 1 85.56 485 ILE B C 1
ATOM 8946 O O . ILE B 1 485 ? -6.875 35.031 9.883 1 85.56 485 ILE B O 1
ATOM 8950 N N . THR B 1 486 ? -6.828 33.938 8 1 85 486 THR B N 1
ATOM 8951 C CA . THR B 1 486 ? -8.133 33.312 8.25 1 85 486 THR B CA 1
ATOM 8952 C C . THR B 1 486 ? -7.98 31.828 8.539 1 85 486 THR B C 1
ATOM 8954 O O . THR B 1 486 ? -8.906 31.188 9.039 1 85 486 THR B O 1
ATOM 8957 N N . LEU B 1 487 ? -6.859 31.328 8.289 1 88.5 487 LEU B N 1
ATOM 8958 C CA . LEU B 1 487 ? -6.637 29.906 8.484 1 88.5 487 LEU B CA 1
ATOM 8959 C C . LEU B 1 487 ? -5.895 29.641 9.797 1 88.5 487 LEU B C 1
ATOM 8961 O O . LEU B 1 487 ? -5.152 30.5 10.273 1 88.5 487 LEU B O 1
ATOM 8965 N N . SER B 1 488 ? -6.301 28.578 10.398 1 88.75 488 SER B N 1
ATOM 8966 C CA . SER B 1 488 ? -5.645 28.188 11.641 1 88.75 488 SER B CA 1
ATOM 8967 C C . SER B 1 488 ? -5.016 26.812 11.531 1 88.75 488 SER B C 1
ATOM 8969 O O . SER B 1 488 ? -5.359 26.031 10.633 1 88.75 488 SER B O 1
ATOM 8971 N N . ARG B 1 489 ? -4.105 26.531 12.445 1 90.19 489 ARG B N 1
ATOM 8972 C CA . ARG B 1 489 ? -3.4 25.25 12.492 1 90.19 489 ARG B CA 1
ATOM 8973 C C . ARG B 1 489 ? -4.379 24.094 12.641 1 90.19 489 ARG B C 1
ATOM 8975 O O . ARG B 1 489 ? -4.191 23.031 12.047 1 90.19 489 ARG B O 1
ATOM 8982 N N . LYS B 1 490 ? -5.441 24.281 13.281 1 91.38 490 LYS B N 1
ATOM 8983 C CA . LYS B 1 490 ? -6.43 23.234 13.547 1 91.38 490 LYS B CA 1
ATOM 8984 C C . LYS B 1 490 ? -7.273 22.953 12.305 1 91.38 490 LYS B C 1
ATOM 8986 O O . LYS B 1 490 ? -7.965 21.938 12.234 1 91.38 490 LYS B O 1
ATOM 8991 N N . GLY B 1 491 ? -7.152 23.719 11.297 1 92.94 491 GLY B N 1
ATOM 8992 C CA . GLY B 1 491 ? -8 23.562 10.125 1 92.94 491 GLY B CA 1
ATOM 8993 C C . GLY B 1 491 ? -7.254 23.047 8.906 1 92.94 491 GLY B C 1
ATOM 8994 O O . GLY B 1 491 ? -7.867 22.734 7.887 1 92.94 491 GLY B O 1
ATOM 8995 N N . VAL B 1 492 ? -5.957 22.922 8.992 1 94.44 492 VAL B N 1
ATOM 8996 C CA . VAL B 1 492 ? -5.188 22.578 7.801 1 94.44 492 VAL B CA 1
ATOM 8997 C C . VAL B 1 492 ? -4.617 21.172 7.949 1 94.44 492 VAL B C 1
ATOM 8999 O O . VAL B 1 492 ? -4.262 20.75 9.055 1 94.44 492 VAL B O 1
ATOM 9002 N N . VAL B 1 493 ? -4.617 20.453 6.852 1 96.56 493 VAL B N 1
ATOM 9003 C CA . VAL B 1 493 ? -4.066 19.094 6.789 1 96.56 493 VAL B CA 1
ATOM 9004 C C . VAL B 1 493 ? -3.141 18.969 5.582 1 96.56 493 VAL B C 1
ATOM 9006 O O . VAL B 1 493 ? -3.516 19.344 4.465 1 96.56 493 VAL B O 1
ATOM 9009 N N . LYS B 1 494 ? -1.923 18.578 5.812 1 96.19 494 LYS B N 1
ATOM 9010 C CA . LYS B 1 494 ? -0.999 18.312 4.719 1 96.19 494 LYS B CA 1
ATOM 9011 C C . LYS B 1 494 ? -0.804 16.797 4.527 1 96.19 494 LYS B C 1
ATOM 9013 O O . LYS B 1 494 ? -0.565 16.078 5.496 1 96.19 494 LYS B O 1
ATOM 9018 N N . LEU B 1 495 ? -0.917 16.328 3.283 1 96.88 495 LEU B N 1
ATOM 9019 C CA . LEU B 1 495 ? -0.821 14.906 2.971 1 96.88 495 LEU B CA 1
ATOM 9020 C C . LEU B 1 495 ? 0.255 14.656 1.919 1 96.88 495 LEU B C 1
ATOM 9022 O O . LEU B 1 495 ? 0.397 15.43 0.971 1 96.88 495 LEU B O 1
ATOM 9026 N N . ASN B 1 496 ? 1.041 13.633 2.186 1 95.88 496 ASN B N 1
ATOM 9027 C CA . ASN B 1 496 ? 2.004 13.102 1.228 1 95.88 496 ASN B CA 1
ATOM 9028 C C . ASN B 1 496 ? 1.8 11.609 0.996 1 95.88 496 ASN B C 1
ATOM 9030 O O . ASN B 1 496 ? 2.002 10.797 1.904 1 95.88 496 ASN B O 1
ATOM 9034 N N . ILE B 1 497 ? 1.435 11.227 -0.179 1 96.56 497 ILE B N 1
ATOM 9035 C CA . ILE B 1 497 ? 1.2 9.828 -0.527 1 96.56 497 ILE B CA 1
ATOM 9036 C C . ILE B 1 497 ? 2.166 9.406 -1.631 1 96.56 497 ILE B C 1
ATOM 9038 O O . ILE B 1 497 ? 2.256 10.055 -2.672 1 96.56 497 ILE B O 1
ATOM 9042 N N . TYR B 1 498 ? 2.877 8.305 -1.439 1 94.5 498 TYR B N 1
ATOM 9043 C CA . TYR B 1 498 ? 3.877 7.891 -2.418 1 94.5 498 TYR B CA 1
ATOM 9044 C C . TYR B 1 498 ? 4.109 6.383 -2.357 1 94.5 498 TYR B C 1
ATOM 9046 O O . TYR B 1 498 ? 3.727 5.73 -1.384 1 94.5 498 TYR B O 1
ATOM 9054 N N . PHE B 1 499 ? 4.734 5.809 -3.412 1 92.62 499 PHE B N 1
ATOM 9055 C CA . PHE B 1 499 ? 5.09 4.395 -3.453 1 92.62 499 PHE B CA 1
ATOM 9056 C C . PHE B 1 499 ? 6.387 4.141 -2.697 1 92.62 499 PHE B C 1
ATOM 9058 O O . PHE B 1 499 ? 7.324 4.938 -2.777 1 92.62 499 PHE B O 1
ATOM 9065 N N . GLN B 1 500 ? 6.43 3.062 -2.1 1 89.19 500 GLN B N 1
ATOM 9066 C CA . GLN B 1 500 ? 7.66 2.613 -1.459 1 89.19 500 GLN B CA 1
ATOM 9067 C C . GLN B 1 500 ? 8.602 1.967 -2.471 1 89.19 500 GLN B C 1
ATOM 9069 O O . GLN B 1 500 ? 8.266 1.84 -3.65 1 89.19 500 GLN B O 1
ATOM 9074 N N . GLU B 1 501 ? 9.781 1.684 -1.99 1 81.69 501 GLU B N 1
ATOM 9075 C CA . GLU B 1 501 ? 10.758 1.058 -2.873 1 81.69 501 GLU B CA 1
ATOM 9076 C C . GLU B 1 501 ? 10.25 -0.281 -3.4 1 81.69 501 GLU B C 1
ATOM 9078 O O . GLU B 1 501 ? 10.438 -0.6 -4.578 1 81.69 501 GLU B O 1
ATOM 9083 N N . PHE B 1 502 ? 9.789 -1.045 -2.41 1 82.12 502 PHE B N 1
ATOM 9084 C CA . PHE B 1 502 ? 9.008 -2.205 -2.826 1 82.12 502 PHE B CA 1
ATOM 9085 C C . PHE B 1 502 ? 7.523 -1.865 -2.893 1 82.12 502 PHE B C 1
ATOM 9087 O O . PHE B 1 502 ? 6.875 -1.691 -1.857 1 82.12 502 PHE B O 1
ATOM 9094 N N . ASN B 1 503 ? 7.109 -1.817 -4.133 1 85.94 503 ASN B N 1
ATOM 9095 C CA . ASN B 1 503 ? 5.781 -1.222 -4.227 1 85.94 503 ASN B CA 1
ATOM 9096 C C . ASN B 1 503 ? 4.723 -2.262 -4.594 1 85.94 503 ASN B C 1
ATOM 9098 O O . ASN B 1 503 ? 3.533 -1.951 -4.645 1 85.94 503 ASN B O 1
ATOM 9102 N N . TYR B 1 504 ? 5.145 -3.459 -4.887 1 90.19 504 TYR B N 1
ATOM 9103 C CA . TYR B 1 504 ? 4.094 -4.418 -5.199 1 90.19 504 TYR B CA 1
ATOM 9104 C C . TYR B 1 504 ? 4.402 -5.785 -4.598 1 90.19 504 TYR B C 1
ATOM 9106 O O . TYR B 1 504 ? 5.57 -6.152 -4.445 1 90.19 504 TYR B O 1
ATOM 9114 N N . ARG B 1 505 ? 3.385 -6.422 -4.281 1 89.5 505 ARG B N 1
ATOM 9115 C CA . ARG B 1 505 ? 3.357 -7.816 -3.855 1 89.5 505 ARG B CA 1
ATOM 9116 C C . ARG B 1 505 ? 2.162 -8.547 -4.457 1 89.5 505 ARG B C 1
ATOM 9118 O O . ARG B 1 505 ? 1.013 -8.172 -4.215 1 89.5 505 ARG B O 1
ATOM 9125 N N . THR B 1 506 ? 2.48 -9.562 -5.266 1 90.94 506 THR B N 1
ATOM 9126 C CA . THR B 1 506 ? 1.407 -10.297 -5.922 1 90.94 506 THR B CA 1
ATOM 9127 C C . THR B 1 506 ? 1.316 -11.719 -5.371 1 90.94 506 THR B C 1
ATOM 9129 O O . THR B 1 506 ? 2.322 -12.43 -5.309 1 90.94 506 THR B O 1
ATOM 9132 N N . ILE B 1 507 ? 0.192 -12.094 -4.969 1 90.81 507 ILE B N 1
ATOM 9133 C CA . ILE B 1 507 ? -0.122 -13.453 -4.527 1 90.81 507 ILE B CA 1
ATOM 9134 C C . ILE B 1 507 ? -1.011 -14.141 -5.562 1 90.81 507 ILE B C 1
ATOM 9136 O O . ILE B 1 507 ? -2.162 -13.75 -5.762 1 90.81 507 ILE B O 1
ATOM 9140 N N . GLU B 1 508 ? -0.5 -15.062 -6.188 1 90.88 508 GLU B N 1
ATOM 9141 C CA . GLU B 1 508 ? -1.221 -15.75 -7.258 1 90.88 508 GLU B CA 1
ATOM 9142 C C . GLU B 1 508 ? -1.419 -17.219 -6.93 1 90.88 508 GLU B C 1
ATOM 9144 O O . GLU B 1 508 ? -0.495 -17.891 -6.461 1 90.88 508 GLU B O 1
ATOM 9149 N N . GLU B 1 509 ? -2.654 -17.641 -7.219 1 91 509 GLU B N 1
ATOM 9150 C CA . GLU B 1 509 ? -2.979 -19.062 -7.027 1 91 509 GLU B CA 1
ATOM 9151 C C . GLU B 1 509 ? -2.834 -19.844 -8.328 1 91 509 GLU B C 1
ATOM 9153 O O . GLU B 1 509 ? -3.18 -19.328 -9.406 1 91 509 GLU B O 1
ATOM 9158 N N . SER B 1 510 ? -2.242 -20.938 -8.203 1 88.44 510 SER B N 1
ATOM 9159 C CA . SER B 1 510 ? -2.18 -21.891 -9.312 1 88.44 510 SER B CA 1
ATOM 9160 C C . SER B 1 510 ? -2.588 -23.281 -8.867 1 88.44 510 SER B C 1
ATOM 9162 O O . SER B 1 510 ? -2.619 -23.578 -7.668 1 88.44 510 SER B O 1
ATOM 9164 N N . ALA B 1 511 ? -2.977 -24.047 -9.844 1 90.69 511 ALA B N 1
ATOM 9165 C CA . ALA B 1 511 ? -3.379 -25.422 -9.523 1 90.69 511 ALA B CA 1
ATOM 9166 C C . ALA B 1 511 ? -2.197 -26.219 -8.984 1 90.69 511 ALA B C 1
ATOM 9168 O O . ALA B 1 511 ? -1.139 -26.281 -9.617 1 90.69 511 ALA B O 1
ATOM 9169 N N . ALA B 1 512 ? -2.375 -26.828 -7.852 1 87.81 512 ALA B N 1
ATOM 9170 C CA . ALA B 1 512 ? -1.312 -27.641 -7.254 1 87.81 512 ALA B CA 1
ATOM 9171 C C . ALA B 1 512 ? -1.03 -28.875 -8.086 1 87.81 512 ALA B C 1
ATOM 9173 O O . ALA B 1 512 ? 0.126 -29.281 -8.25 1 87.81 512 ALA B O 1
ATOM 9174 N N . ASN B 1 513 ? -2.082 -29.531 -8.539 1 88.75 513 ASN B N 1
ATOM 9175 C CA . ASN B 1 513 ? -1.984 -30.734 -9.336 1 88.75 513 ASN B CA 1
ATOM 9176 C C . ASN B 1 513 ? -2.686 -30.578 -10.688 1 88.75 513 ASN B C 1
ATOM 9178 O O . ASN B 1 513 ? -3.895 -30.344 -10.734 1 88.75 513 ASN B O 1
ATOM 9182 N N . ASN B 1 514 ? -1.85 -30.719 -11.797 1 86.62 514 ASN B N 1
ATOM 9183 C CA . ASN B 1 514 ? -2.402 -30.625 -13.148 1 86.62 514 ASN B CA 1
ATOM 9184 C C . ASN B 1 514 ? -2.682 -32.031 -13.727 1 86.62 514 ASN B C 1
ATOM 9186 O O . ASN B 1 514 ? -2.389 -33.031 -13.086 1 86.62 514 ASN B O 1
ATOM 9190 N N . ILE B 1 515 ? -3.287 -32.031 -14.859 1 86.31 515 ILE B N 1
ATOM 9191 C CA . ILE B 1 515 ? -3.643 -33.281 -15.508 1 86.31 515 ILE B CA 1
ATOM 9192 C C . ILE B 1 515 ? -2.375 -34.031 -15.891 1 86.31 515 ILE B C 1
ATOM 9194 O O . ILE B 1 515 ? -2.352 -35.281 -15.859 1 86.31 515 ILE B O 1
ATOM 9198 N N . VAL B 1 516 ? -1.403 -33.312 -16.172 1 79.44 516 VAL B N 1
ATOM 9199 C CA . VAL B 1 516 ? -0.139 -33.969 -16.531 1 79.44 516 VAL B CA 1
ATOM 9200 C C . VAL B 1 516 ? 0.443 -34.688 -15.312 1 79.44 516 VAL B C 1
ATOM 9202 O O . VAL B 1 516 ? 0.994 -35.781 -15.438 1 79.44 516 VAL B O 1
ATOM 9205 N N . TRP B 1 517 ? 0.313 -34 -14.195 1 83.19 517 TRP B N 1
ATOM 9206 C CA . TRP B 1 517 ? 0.752 -34.625 -12.945 1 83.19 517 TRP B CA 1
ATOM 9207 C C . TRP B 1 517 ? -0.002 -35.906 -12.688 1 83.19 517 TRP B C 1
ATOM 9209 O O . TRP B 1 517 ? 0.598 -36.938 -12.305 1 83.19 517 TRP B O 1
ATOM 9219 N N . LEU B 1 518 ? -1.24 -35.938 -12.906 1 88.19 518 LEU B N 1
ATOM 9220 C CA . LEU B 1 518 ? -2.055 -37.125 -12.68 1 88.19 518 LEU B CA 1
ATOM 9221 C C . LEU B 1 518 ? -1.637 -38.25 -13.609 1 88.19 518 LEU B C 1
ATOM 9223 O O . LEU B 1 518 ? -1.376 -39.375 -13.156 1 88.19 518 LEU B O 1
ATOM 9227 N N . LEU B 1 519 ? -1.497 -37.938 -14.852 1 84.19 519 LEU B N 1
ATOM 9228 C CA . LEU B 1 519 ? -1.184 -38.938 -15.844 1 84.19 519 LEU B CA 1
ATOM 9229 C C . LEU B 1 519 ? 0.216 -39.5 -15.617 1 84.19 519 LEU B C 1
ATOM 9231 O O . LEU B 1 519 ? 0.438 -40.719 -15.773 1 84.19 519 LEU B O 1
ATOM 9235 N N . SER B 1 520 ? 1.068 -38.656 -15.227 1 83 520 SER B N 1
ATOM 9236 C CA . SER B 1 520 ? 2.436 -39.094 -14.969 1 83 520 SER B CA 1
ATOM 9237 C C . SER B 1 520 ? 2.506 -40.031 -13.758 1 83 520 SER B C 1
ATOM 9239 O O . SER B 1 520 ? 3.238 -41 -13.758 1 83 520 SER B O 1
ATOM 9241 N N . ASN B 1 521 ? 1.737 -39.688 -12.805 1 86.19 521 ASN B N 1
ATOM 9242 C CA . ASN B 1 521 ? 1.756 -40.531 -11.602 1 86.19 521 ASN B CA 1
ATOM 9243 C C . ASN B 1 521 ? 1.026 -41.844 -11.82 1 86.19 521 ASN B C 1
ATOM 9245 O O . ASN B 1 521 ? 1.424 -42.875 -11.273 1 86.19 521 ASN B O 1
ATOM 9249 N N . LEU B 1 522 ? 0.025 -41.812 -12.578 1 88.62 522 LEU B N 1
ATOM 9250 C CA . LEU B 1 522 ? -0.668 -43.062 -12.906 1 88.62 522 LEU B CA 1
ATOM 9251 C C . LEU B 1 522 ? 0.245 -44 -13.68 1 88.62 522 LEU B C 1
ATOM 9253 O O . LEU B 1 522 ? 0.345 -45.188 -13.352 1 88.62 522 LEU B O 1
ATOM 9257 N N . GLY B 1 523 ? 0.889 -43.438 -14.602 1 84.88 523 GLY B N 1
ATOM 9258 C CA . GLY B 1 523 ? 1.804 -44.25 -15.406 1 84.88 523 GLY B CA 1
ATOM 9259 C C . GLY B 1 523 ? 3.031 -44.688 -14.633 1 84.88 523 GLY B C 1
ATOM 9260 O O . GLY B 1 523 ? 3.477 -45.844 -14.781 1 84.88 523 GLY B O 1
ATOM 9261 N N . GLY B 1 524 ? 3.562 -43.781 -13.883 1 83.69 524 GLY B N 1
ATOM 9262 C CA . GLY B 1 524 ? 4.742 -44.094 -13.102 1 83.69 524 GLY B CA 1
ATOM 9263 C C . GLY B 1 524 ? 4.5 -45.219 -12.109 1 83.69 524 GLY B C 1
ATOM 9264 O O . GLY B 1 524 ? 5.328 -46.125 -11.969 1 83.69 524 GLY B O 1
ATOM 9265 N N . GLN B 1 525 ? 3.441 -45.219 -11.516 1 87.25 525 GLN B N 1
ATOM 9266 C CA . GLN B 1 525 ? 3.137 -46.25 -10.547 1 87.25 525 GLN B CA 1
ATOM 9267 C C . GLN B 1 525 ? 2.85 -47.594 -11.242 1 87.25 525 GLN B C 1
ATOM 9269 O O . GLN B 1 525 ? 3.254 -48.656 -10.766 1 87.25 525 GLN B O 1
ATOM 9274 N N . PHE B 1 526 ? 2.127 -47.531 -12.336 1 89.62 526 PHE B N 1
ATOM 9275 C CA . PHE B 1 526 ? 1.871 -48.75 -13.109 1 89.62 526 PHE B CA 1
ATOM 9276 C C . PHE B 1 526 ? 3.174 -49.344 -13.625 1 89.62 526 PHE B C 1
ATOM 9278 O O . PHE B 1 526 ? 3.367 -50.562 -13.57 1 89.62 526 PHE B O 1
ATOM 9285 N N . GLY B 1 527 ? 4.062 -48.5 -14.016 1 86 527 GLY B N 1
ATOM 9286 C CA . GLY B 1 527 ? 5.363 -48.938 -14.492 1 86 527 GLY B CA 1
ATOM 9287 C C . GLY B 1 527 ? 6.258 -49.469 -13.391 1 86 527 GLY B C 1
ATOM 9288 O O . GLY B 1 527 ? 6.984 -50.438 -13.586 1 86 527 GLY B O 1
ATOM 9289 N N . PHE B 1 528 ? 6.16 -48.875 -12.312 1 85.38 528 PHE B N 1
ATOM 9290 C CA . PHE B 1 528 ? 7.012 -49.281 -11.195 1 85.38 528 PHE B CA 1
ATOM 9291 C C . PHE B 1 528 ? 6.625 -50.656 -10.664 1 85.38 528 PHE B C 1
ATOM 9293 O O . PHE B 1 528 ? 7.488 -51.5 -10.453 1 85.38 528 PHE B O 1
ATOM 9300 N N . TRP B 1 529 ? 5.355 -50.938 -10.602 1 89.06 529 TRP B N 1
ATOM 9301 C CA . TRP B 1 529 ? 4.918 -52.156 -9.938 1 89.06 529 TRP B CA 1
ATOM 9302 C C . TRP B 1 529 ? 4.777 -53.312 -10.945 1 89.06 529 TRP B C 1
ATOM 9304 O O . TRP B 1 529 ? 5.098 -54.438 -10.641 1 89.06 529 TRP B O 1
ATOM 9314 N N . MET B 1 530 ? 4.305 -52.969 -12.172 1 88.88 530 MET B N 1
ATOM 9315 C CA . MET B 1 530 ? 3.969 -54.062 -13.086 1 88.88 530 MET B CA 1
ATOM 9316 C C . MET B 1 530 ? 4.629 -53.844 -14.445 1 88.88 530 MET B C 1
ATOM 9318 O O . MET B 1 530 ? 4.41 -54.625 -15.375 1 88.88 530 MET B O 1
ATOM 9322 N N . GLY B 1 531 ? 5.406 -52.844 -14.586 1 86.81 531 GLY B N 1
ATOM 9323 C CA . GLY B 1 531 ? 6.074 -52.562 -15.852 1 86.81 531 GLY B CA 1
ATOM 9324 C C . GLY B 1 531 ? 5.113 -52.281 -16.984 1 86.81 531 GLY B C 1
ATOM 9325 O O . GLY B 1 531 ? 5.402 -52.562 -18.141 1 86.81 531 GLY B O 1
ATOM 9326 N N . GLY B 1 532 ? 3.99 -51.844 -16.625 1 86.62 532 GLY B N 1
ATOM 9327 C CA . GLY B 1 532 ? 2.957 -51.656 -17.625 1 86.62 532 GLY B CA 1
ATOM 9328 C C . GLY B 1 532 ? 2.898 -50.219 -18.141 1 86.62 532 GLY B C 1
ATOM 9329 O O . GLY B 1 532 ? 3.418 -49.312 -17.5 1 86.62 532 GLY B O 1
ATOM 9330 N N . SER B 1 533 ? 2.395 -50.031 -19.375 1 90.12 533 SER B N 1
ATOM 9331 C CA . SER B 1 533 ? 2.123 -48.75 -20.016 1 90.12 533 SER B CA 1
ATOM 9332 C C . SER B 1 533 ? 0.669 -48.656 -20.469 1 90.12 533 SER B C 1
ATOM 9334 O O . SER B 1 533 ? -0.128 -49.562 -20.203 1 90.12 533 SER B O 1
ATOM 9336 N N . VAL B 1 534 ? 0.308 -47.531 -20.984 1 90 534 VAL B N 1
ATOM 9337 C CA . VAL B 1 534 ? -1.049 -47.344 -21.5 1 90 534 VAL B CA 1
ATOM 9338 C C . VAL B 1 534 ? -1.329 -48.375 -22.594 1 90 534 VAL B C 1
ATOM 9340 O O . VAL B 1 534 ? -2.453 -48.844 -22.734 1 90 534 VAL B O 1
ATOM 9343 N N . LEU B 1 535 ? -0.316 -48.688 -23.312 1 88.44 535 LEU B N 1
ATOM 9344 C CA . LEU B 1 535 ? -0.474 -49.688 -24.359 1 88.44 535 LEU B CA 1
ATOM 9345 C C . LEU B 1 535 ? -0.813 -51.062 -23.766 1 88.44 535 LEU B C 1
ATOM 9347 O O . LEU B 1 535 ? -1.567 -51.844 -24.359 1 88.44 535 LEU B O 1
ATOM 9351 N N . CYS B 1 536 ? -0.264 -51.281 -22.656 1 88.69 536 CYS B N 1
ATOM 9352 C CA . CYS B 1 536 ? -0.583 -52.531 -21.969 1 88.69 536 CYS B CA 1
ATOM 9353 C C . CYS B 1 536 ? -2.039 -52.562 -21.516 1 88.69 536 CYS B C 1
ATOM 9355 O O . CYS B 1 536 ? -2.676 -53.594 -21.516 1 88.69 536 CYS B O 1
ATOM 9357 N N . LEU B 1 537 ? -2.502 -51.438 -21.25 1 89.19 537 LEU B N 1
ATOM 9358 C CA . LEU B 1 537 ? -3.91 -51.344 -20.875 1 89.19 537 LEU B CA 1
ATOM 9359 C C . LEU B 1 537 ? -4.809 -51.594 -22.078 1 89.19 537 LEU B C 1
ATOM 9361 O O . LEU B 1 537 ? -5.867 -52.219 -21.953 1 89.19 537 LEU B O 1
ATOM 9365 N N . ILE B 1 538 ? -4.402 -51.094 -23.125 1 88.38 538 ILE B N 1
ATOM 9366 C CA . ILE B 1 538 ? -5.16 -51.312 -24.359 1 88.38 538 ILE B CA 1
ATOM 9367 C C . ILE B 1 538 ? -5.105 -52.812 -24.719 1 88.38 538 ILE B C 1
ATOM 9369 O O . ILE B 1 538 ? -6.102 -53.375 -25.188 1 88.38 538 ILE B O 1
ATOM 9373 N N . GLU B 1 539 ? -3.916 -53.469 -24.5 1 87.62 539 GLU B N 1
ATOM 9374 C CA . GLU B 1 539 ? -3.816 -54.906 -24.688 1 87.62 539 GLU B CA 1
ATOM 9375 C C . GLU B 1 539 ? -4.832 -55.656 -23.828 1 87.62 539 GLU B C 1
ATOM 9377 O O . GLU B 1 539 ? -5.492 -56.594 -24.297 1 87.62 539 GLU B O 1
ATOM 9382 N N . PHE B 1 540 ? -4.91 -55.188 -22.688 1 87.94 540 PHE B N 1
ATOM 9383 C CA . PHE B 1 540 ? -5.852 -55.812 -21.766 1 87.94 540 PHE B CA 1
ATOM 9384 C C . PHE B 1 540 ? -7.289 -55.562 -22.203 1 87.94 540 PHE B C 1
ATOM 9386 O O . PHE B 1 540 ? -8.141 -56.438 -22.078 1 87.94 540 PHE B O 1
ATOM 9393 N N . GLY B 1 541 ? -7.555 -54.406 -22.688 1 89.81 541 GLY B N 1
ATOM 9394 C CA . GLY B 1 541 ? -8.875 -54.125 -23.234 1 89.81 541 GLY B CA 1
ATOM 9395 C C . GLY B 1 541 ? -9.25 -55 -24.406 1 89.81 541 GLY B C 1
ATOM 9396 O O . GLY B 1 541 ? -10.391 -55.438 -24.516 1 89.81 541 GLY B O 1
ATOM 9397 N N . GLU B 1 542 ? -8.266 -55.25 -25.172 1 86.38 542 GLU B N 1
ATOM 9398 C CA . GLU B 1 542 ? -8.492 -56.094 -26.328 1 86.38 542 GLU B CA 1
ATOM 9399 C C . GLU B 1 542 ? -8.867 -57.531 -25.891 1 86.38 542 GLU B C 1
ATOM 9401 O O . GLU B 1 542 ? -9.773 -58.125 -26.453 1 86.38 542 GLU B O 1
ATOM 9406 N N . ILE B 1 543 ? -8.18 -57.969 -24.828 1 86.25 543 ILE B N 1
ATOM 9407 C CA . ILE B 1 543 ? -8.445 -59.312 -24.359 1 86.25 543 ILE B CA 1
ATOM 9408 C C . ILE B 1 543 ? -9.836 -59.375 -23.719 1 86.25 543 ILE B C 1
ATOM 9410 O O . ILE B 1 543 ? -10.547 -60.375 -23.844 1 86.25 543 ILE B O 1
ATOM 9414 N N . ILE B 1 544 ? -10.203 -58.375 -23.141 1 88.75 544 ILE B N 1
ATOM 9415 C CA . ILE B 1 544 ? -11.531 -58.312 -22.531 1 88.75 544 ILE B CA 1
ATOM 9416 C C . ILE B 1 544 ? -12.602 -58.344 -23.625 1 88.75 544 ILE B C 1
ATOM 9418 O O . ILE B 1 544 ? -13.609 -59.031 -23.484 1 88.75 544 ILE B O 1
ATOM 9422 N N . ILE B 1 545 ? -12.336 -57.656 -24.656 1 87.75 545 ILE B N 1
ATOM 9423 C CA . ILE B 1 545 ? -13.273 -57.656 -25.781 1 87.75 545 ILE B CA 1
ATOM 9424 C C . ILE B 1 545 ? -13.352 -59.031 -26.406 1 87.75 545 ILE B C 1
ATOM 9426 O O . ILE B 1 545 ? -14.445 -59.531 -26.719 1 87.75 545 ILE B O 1
ATOM 9430 N N . ASP B 1 546 ? -12.188 -59.719 -26.531 1 85.69 546 ASP B N 1
ATOM 9431 C CA . ASP B 1 546 ? -12.164 -61.094 -27.078 1 85.69 546 ASP B CA 1
ATOM 9432 C C . ASP B 1 546 ? -12.883 -62.062 -26.141 1 85.69 546 ASP B C 1
ATOM 9434 O O . ASP B 1 546 ? -13.594 -62.969 -26.594 1 85.69 546 ASP B O 1
ATOM 9438 N N . PHE B 1 547 ? -12.75 -61.812 -24.922 1 86.38 547 PHE B N 1
ATOM 9439 C CA . PHE B 1 547 ? -13.414 -62.625 -23.922 1 86.38 547 PHE B CA 1
ATOM 9440 C C . PHE B 1 547 ? -14.93 -62.469 -24 1 86.38 547 PHE B C 1
ATOM 9442 O O . PHE B 1 547 ? -15.672 -63.438 -23.922 1 86.38 547 PHE B O 1
ATOM 9449 N N . MET B 1 548 ? -15.273 -61.312 -24.156 1 89.69 548 MET B N 1
ATOM 9450 C CA . MET B 1 548 ? -16.703 -61.031 -24.266 1 89.69 548 MET B CA 1
ATOM 9451 C C . MET B 1 548 ? -17.266 -61.625 -25.562 1 89.69 548 MET B C 1
ATOM 9453 O O . MET B 1 548 ? -18.391 -62.125 -25.578 1 89.69 548 MET B O 1
ATOM 9457 N N . TRP B 1 549 ? -16.484 -61.562 -26.531 1 84.31 549 TRP B N 1
ATOM 9458 C CA . TRP B 1 549 ? -16.906 -62.094 -27.812 1 84.31 549 TRP B CA 1
ATOM 9459 C C . TRP B 1 549 ? -17.094 -63.625 -27.734 1 84.31 549 TRP B C 1
ATOM 9461 O O . TRP B 1 549 ? -18.047 -64.188 -28.281 1 84.31 549 TRP B O 1
ATOM 9471 N N . ILE B 1 550 ? -16.156 -64.25 -27.031 1 84.06 550 ILE B N 1
ATOM 9472 C CA . ILE B 1 550 ? -16.281 -65.688 -26.844 1 84.06 550 ILE B CA 1
ATOM 9473 C C . ILE B 1 550 ? -17.516 -66 -26 1 84.06 550 ILE B C 1
ATOM 9475 O O . ILE B 1 550 ? -18.25 -67 -26.297 1 84.06 550 ILE B O 1
ATOM 9479 N N . THR B 1 551 ? -17.812 -65.188 -25.078 1 88.31 551 THR B N 1
ATOM 9480 C CA . THR B 1 551 ? -18.969 -65.375 -24.203 1 88.31 551 THR B CA 1
ATOM 9481 C C . THR B 1 551 ? -20.266 -65.188 -24.984 1 88.31 551 THR B C 1
ATOM 9483 O O . THR B 1 551 ? -21.219 -65.938 -24.812 1 88.31 551 THR B O 1
ATOM 9486 N N . ILE B 1 552 ? -20.219 -64.312 -25.859 1 86.81 552 ILE B N 1
ATOM 9487 C CA . ILE B 1 552 ? -21.391 -64.062 -26.688 1 86.81 552 ILE B CA 1
ATOM 9488 C C . ILE B 1 552 ? -21.625 -65.25 -27.641 1 86.81 552 ILE B C 1
ATOM 9490 O O . ILE B 1 552 ? -22.766 -65.688 -27.828 1 86.81 552 ILE B O 1
ATOM 9494 N N . ILE B 1 553 ? -20.578 -65.812 -28.156 1 81.94 553 ILE B N 1
ATOM 9495 C CA . ILE B 1 553 ? -20.688 -66.938 -29.078 1 81.94 553 ILE B CA 1
ATOM 9496 C C . ILE B 1 553 ? -21.188 -68.188 -28.312 1 81.94 553 ILE B C 1
ATOM 9498 O O . ILE B 1 553 ? -22.062 -68.875 -28.812 1 81.94 553 ILE B O 1
ATOM 9502 N N . LYS B 1 554 ? -20.719 -68.375 -27.156 1 83.81 554 LYS B N 1
ATOM 9503 C CA . LYS B 1 554 ? -21.141 -69.5 -26.359 1 83.81 554 LYS B CA 1
ATOM 9504 C C . LYS B 1 554 ? -22.578 -69.312 -25.891 1 83.81 554 LYS B C 1
ATOM 9506 O O . LYS B 1 554 ? -23.328 -70.312 -25.828 1 83.81 554 LYS B O 1
ATOM 9511 N N . LEU B 1 555 ? -22.953 -68.125 -25.641 1 86.69 555 LEU B N 1
ATOM 9512 C CA . LEU B 1 555 ? -24.328 -67.875 -25.219 1 86.69 555 LEU B CA 1
ATOM 9513 C C . LEU B 1 555 ? -25.297 -68.062 -26.391 1 86.69 555 LEU B C 1
ATOM 9515 O O . LEU B 1 555 ? -26.375 -68.625 -26.219 1 86.69 555 LEU B O 1
ATOM 9519 N N . VAL B 1 556 ? -24.859 -67.625 -27.531 1 83.06 556 VAL B N 1
ATOM 9520 C CA . VAL B 1 556 ? -25.688 -67.75 -28.719 1 83.06 556 VAL B CA 1
ATOM 9521 C C . VAL B 1 556 ? -25.812 -69.25 -29.047 1 83.06 556 VAL B C 1
ATOM 9523 O O . VAL B 1 556 ? -26.891 -69.75 -29.391 1 83.06 556 VAL B O 1
ATOM 9526 N N . ALA B 1 557 ? -24.688 -69.938 -28.922 1 80.94 557 ALA B N 1
ATOM 9527 C CA . ALA B 1 557 ? -24.703 -71.438 -29.156 1 80.94 557 ALA B CA 1
ATOM 9528 C C . ALA B 1 557 ? -25.578 -72.125 -28.125 1 80.94 557 ALA B C 1
ATOM 9530 O O . ALA B 1 557 ? -26.297 -73.062 -28.469 1 80.94 557 ALA B O 1
ATOM 9531 N N . PHE B 1 558 ? -25.469 -71.625 -26.953 1 83.75 558 PHE B N 1
ATOM 9532 C CA . PHE B 1 558 ? -26.266 -72.188 -25.891 1 83.75 558 PHE B CA 1
ATOM 9533 C C . PHE B 1 558 ? -27.75 -71.938 -26.141 1 83.75 558 PHE B C 1
ATOM 9535 O O . PHE B 1 558 ? -28.562 -72.875 -25.984 1 83.75 558 PHE B O 1
ATOM 9542 N N . PHE B 1 559 ? -28.094 -70.812 -26.641 1 83.81 559 PHE B N 1
ATOM 9543 C CA . PHE B 1 559 ? -29.5 -70.5 -26.891 1 83.81 559 PHE B CA 1
ATOM 9544 C C . PHE B 1 559 ? -29.984 -71.188 -28.156 1 83.81 559 PHE B C 1
ATOM 9546 O O . PHE B 1 559 ? -31.141 -71.625 -28.219 1 83.81 559 PHE B O 1
ATOM 9553 N N . LYS B 1 560 ? -29.172 -71.312 -29.109 1 80.62 560 LYS B N 1
ATOM 9554 C CA . LYS B 1 560 ? -29.547 -72.062 -30.297 1 80.62 560 LYS B CA 1
ATOM 9555 C C . LYS B 1 560 ? -29.734 -73.562 -29.969 1 80.62 560 LYS B C 1
ATOM 9557 O O . LYS B 1 560 ? -30.656 -74.188 -30.5 1 80.62 560 LYS B O 1
ATOM 9562 N N . GLY B 1 561 ? -28.828 -74 -29.109 1 76.44 561 GLY B N 1
ATOM 9563 C CA . GLY B 1 561 ? -28.953 -75.375 -28.656 1 76.44 561 GLY B CA 1
ATOM 9564 C C . GLY B 1 561 ? -30.234 -75.562 -27.859 1 76.44 561 GLY B C 1
ATOM 9565 O O . GLY B 1 561 ? -30.875 -76.625 -28.016 1 76.44 561 GLY B O 1
ATOM 9566 N N . LEU B 1 562 ? -30.547 -74.688 -27.094 1 81.06 562 LEU B N 1
ATOM 9567 C CA . LEU B 1 562 ? -31.781 -74.812 -26.312 1 81.06 562 LEU B CA 1
ATOM 9568 C C . LEU B 1 562 ? -33 -74.75 -27.219 1 81.06 562 LEU B C 1
ATOM 9570 O O . LEU B 1 562 ? -33.969 -75.5 -27 1 81.06 562 LEU B O 1
ATOM 9574 N N . ARG B 1 563 ? -33 -74.062 -28.266 1 78.38 563 ARG B N 1
ATOM 9575 C CA . ARG B 1 563 ? -34.094 -74 -29.203 1 78.38 563 ARG B CA 1
ATOM 9576 C C . ARG B 1 563 ? -34.219 -75.25 -30.016 1 78.38 563 ARG B C 1
ATOM 9578 O O . ARG B 1 563 ? -35.344 -75.688 -30.312 1 78.38 563 ARG B O 1
ATOM 9585 N N . GLN B 1 564 ? -33.125 -75.812 -30.375 1 73.31 564 GLN B N 1
ATOM 9586 C CA . GLN B 1 564 ? -33.156 -77.062 -31.141 1 73.31 564 GLN B CA 1
ATOM 9587 C C . GLN B 1 564 ? -33.656 -78.25 -30.281 1 73.31 564 GLN B C 1
ATOM 9589 O O . GLN B 1 564 ? -34.406 -79.062 -30.75 1 73.31 564 GLN B O 1
ATOM 9594 N N . LYS B 1 565 ? -33.219 -78.25 -29.047 1 75.19 565 LYS B N 1
ATOM 9595 C CA . LYS B 1 565 ? -33.719 -79.312 -28.141 1 75.19 565 LYS B CA 1
ATOM 9596 C C . LYS B 1 565 ? -35.219 -79.188 -27.891 1 75.19 565 LYS B C 1
ATOM 9598 O O . LYS B 1 565 ? -35.938 -80.188 -27.812 1 75.19 565 LYS B O 1
ATOM 9603 N N . GLN B 1 566 ? -35.594 -78.062 -27.875 1 69.56 566 GLN B N 1
ATOM 9604 C CA . GLN B 1 566 ? -37.031 -77.875 -27.703 1 69.56 566 GLN B CA 1
ATOM 9605 C C . GLN B 1 566 ? -37.812 -78.25 -28.984 1 69.56 566 GLN B C 1
ATOM 9607 O O . GLN B 1 566 ? -38.906 -78.75 -28.906 1 69.56 566 GLN B O 1
ATOM 9612 N N . ALA B 1 567 ? -37.219 -78.25 -30.109 1 65.69 567 ALA B N 1
ATOM 9613 C CA . ALA B 1 567 ? -37.875 -78.625 -31.359 1 65.69 567 ALA B CA 1
ATOM 9614 C C . ALA B 1 567 ? -37.844 -80.188 -31.531 1 65.69 567 ALA B C 1
ATOM 9616 O O . ALA B 1 567 ? -38.781 -80.75 -32.062 1 65.69 567 ALA B O 1
ATOM 9617 N N . GLN B 1 568 ? -36.75 -80.625 -31.141 1 64.69 568 GLN B N 1
ATOM 9618 C CA . GLN B 1 568 ? -36.656 -82.125 -31.266 1 64.69 568 GLN B CA 1
ATOM 9619 C C . GLN B 1 568 ? -37.562 -82.812 -30.25 1 64.69 568 GLN B C 1
ATOM 9621 O O . GLN B 1 568 ? -38.094 -83.875 -30.516 1 64.69 568 GLN B O 1
ATOM 9626 N N . ALA B 1 569 ? -37.812 -82.312 -29.016 1 58.78 569 ALA B N 1
ATOM 9627 C CA . ALA B 1 569 ? -38.719 -82.875 -28.047 1 58.78 569 ALA B CA 1
ATOM 9628 C C . ALA B 1 569 ? -40.156 -82.875 -28.562 1 58.78 569 ALA B C 1
ATOM 9630 O O . ALA B 1 569 ? -41.031 -83.562 -28.047 1 58.78 569 ALA B O 1
ATOM 9631 N N . ALA B 1 570 ? -40.25 -81.875 -29.359 1 51.47 570 ALA B N 1
ATOM 9632 C CA . ALA B 1 570 ? -41.594 -81.938 -29.859 1 51.47 570 ALA B CA 1
ATOM 9633 C C . ALA B 1 570 ? -41.812 -83.062 -30.844 1 51.47 570 ALA B C 1
ATOM 9635 O O . ALA B 1 570 ? -42.938 -83.438 -31.141 1 51.47 570 ALA B O 1
ATOM 9636 N N . TYR B 1 571 ? -40.812 -83.562 -31.594 1 48 571 TYR B N 1
ATOM 9637 C CA . TYR B 1 571 ? -41 -84.625 -32.594 1 48 571 TYR B CA 1
ATOM 9638 C C . TYR B 1 571 ? -40.781 -86 -31.953 1 48 571 TYR B C 1
ATOM 9640 O O . TYR B 1 571 ? -39.656 -86.438 -31.859 1 48 571 TYR B O 1
ATOM 9648 N N . THR B 1 572 ? -41.344 -86.25 -30.844 1 44.62 572 THR B N 1
ATOM 9649 C CA . THR B 1 572 ? -41.312 -87.625 -30.266 1 44.62 572 THR B CA 1
ATOM 9650 C C . THR B 1 572 ? -41.719 -88.688 -31.297 1 44.62 572 THR B C 1
ATOM 9652 O O . THR B 1 572 ? -41.875 -89.812 -30.969 1 44.62 572 THR B O 1
ATOM 9655 N N . GLY B 1 573 ? -42.344 -88.312 -32.438 1 44.84 573 GLY B N 1
ATOM 9656 C CA . GLY B 1 573 ? -42.844 -89.438 -33.156 1 44.84 573 GLY B CA 1
ATOM 9657 C C . GLY B 1 573 ? -41.719 -90.25 -33.844 1 44.84 573 GLY B C 1
ATOM 9658 O O . GLY B 1 573 ? -40.625 -89.688 -34.031 1 44.84 573 GLY B O 1
ATOM 9659 N N . PRO B 1 574 ? -41.688 -91.625 -33.906 1 48.47 574 PRO B N 1
ATOM 9660 C CA . PRO B 1 574 ? -40.688 -92.5 -34.5 1 48.47 574 PRO B CA 1
ATOM 9661 C C . PRO B 1 574 ? -40.312 -92.062 -35.906 1 48.47 574 PRO B C 1
ATOM 9663 O O . PRO B 1 574 ? -41.156 -91.625 -36.656 1 48.47 574 PRO B O 1
ATOM 9666 N N . PRO B 1 575 ? -39.25 -91.5 -36.25 1 48 575 PRO B N 1
ATOM 9667 C CA . PRO B 1 575 ? -38.969 -91.062 -37.625 1 48 575 PRO B CA 1
ATOM 9668 C C . PRO B 1 575 ? -39.281 -92.125 -38.688 1 48 575 PRO B C 1
ATOM 9670 O O . PRO B 1 575 ? -39.125 -93.312 -38.406 1 48 575 PRO B O 1
ATOM 9673 N N . PRO B 1 576 ? -40.219 -92.062 -39.625 1 43.91 576 PRO B N 1
ATOM 9674 C CA . PRO B 1 576 ? -40.656 -93.125 -40.5 1 43.91 576 PRO B CA 1
ATOM 9675 C C . PRO B 1 576 ? -39.5 -93.812 -41.219 1 43.91 576 PRO B C 1
ATOM 9677 O O . PRO B 1 576 ? -38.469 -93.188 -41.469 1 43.91 576 PRO B O 1
ATOM 9680 N N . THR B 1 577 ? -39.125 -95.188 -41.031 1 39.25 577 THR B N 1
ATOM 9681 C CA . THR B 1 577 ? -38.094 -95.938 -41.688 1 39.25 577 THR B CA 1
ATOM 9682 C C . THR B 1 577 ? -38.188 -95.812 -43.188 1 39.25 577 THR B C 1
ATOM 9684 O O . THR B 1 577 ? -39.281 -95.625 -43.75 1 39.25 577 THR B O 1
ATOM 9687 N N . VAL B 1 578 ? -37.188 -95.438 -43.938 1 42.62 578 VAL B N 1
ATOM 9688 C CA . VAL B 1 578 ? -37.062 -95.25 -45.375 1 42.62 578 VAL B CA 1
ATOM 9689 C C . VAL B 1 578 ? -37.844 -96.375 -46.125 1 42.62 578 VAL B C 1
ATOM 9691 O O . VAL B 1 578 ? -38.062 -96.25 -47.312 1 42.62 578 VAL B O 1
ATOM 9694 N N . ALA B 1 579 ? -37.906 -97.625 -45.375 1 39.88 579 ALA B N 1
ATOM 9695 C CA . ALA B 1 579 ? -38.531 -98.75 -46.062 1 39.88 579 ALA B CA 1
ATOM 9696 C C . ALA B 1 579 ? -39.969 -98.438 -46.438 1 39.88 579 ALA B C 1
ATOM 9698 O O . ALA B 1 579 ? -40.531 -99.062 -47.375 1 39.88 579 ALA B O 1
ATOM 9699 N N . GLU B 1 580 ? -40.625 -97.75 -45.562 1 38.66 580 GLU B N 1
ATOM 9700 C CA . GLU B 1 580 ? -42.062 -97.688 -45.781 1 38.66 580 GLU B CA 1
ATOM 9701 C C . GLU B 1 580 ? -42.375 -96.875 -47 1 38.66 580 GLU B C 1
ATOM 9703 O O . GLU B 1 580 ? -43.531 -96.875 -47.469 1 38.66 580 GLU B O 1
ATOM 9708 N N . LEU B 1 581 ? -41.5 -95.938 -47.375 1 36.16 581 LEU B N 1
ATOM 9709 C CA . LEU B 1 581 ? -41.938 -95.125 -48.5 1 36.16 581 LEU B CA 1
ATOM 9710 C C . LEU B 1 581 ? -41.812 -95.938 -49.812 1 36.16 581 LEU B C 1
ATOM 9712 O O . LEU B 1 581 ? -42.344 -95.5 -50.844 1 36.16 581 LEU B O 1
ATOM 9716 N N . VAL B 1 582 ? -40.781 -96.938 -49.938 1 36.25 582 VAL B N 1
ATOM 9717 C CA . VAL B 1 582 ? -40.594 -97.562 -51.281 1 36.25 582 VAL B CA 1
ATOM 9718 C C . VAL B 1 582 ? -41.719 -98.5 -51.594 1 36.25 582 VAL B C 1
ATOM 9720 O O . VAL B 1 582 ? -41.625 -99.25 -52.562 1 36.25 582 VAL B O 1
ATOM 9723 N N . GLU B 1 583 ? -42.781 -98.688 -50.719 1 32 583 GLU B N 1
ATOM 9724 C CA . GLU B 1 583 ? -43.719 -99.75 -51 1 32 583 GLU B CA 1
ATOM 9725 C C . GLU B 1 583 ? -44.438 -99.562 -52.344 1 32 583 GLU B C 1
ATOM 9727 O O . GLU B 1 583 ? -45.312 -100.312 -52.688 1 32 583 GLU B O 1
ATOM 9732 N N . ALA B 1 584 ? -44.406 -98.375 -52.969 1 29.84 584 ALA B N 1
ATOM 9733 C CA . ALA B 1 584 ? -45.5 -98.375 -53.938 1 29.84 584 ALA B CA 1
ATOM 9734 C C . ALA B 1 584 ? -45.312 -99.438 -55.031 1 29.84 584 ALA B C 1
ATOM 9736 O O . ALA B 1 584 ? -46.312 -99.875 -55.625 1 29.84 584 ALA B O 1
ATOM 9737 N N . HIS B 1 585 ? -44.125 -99.5 -55.656 1 30.23 585 HIS B N 1
ATOM 9738 C CA . HIS B 1 585 ? -44.312 -100 -57.031 1 30.23 585 HIS B CA 1
ATOM 9739 C C . HIS B 1 585 ? -44.562 -101.5 -57.062 1 30.23 585 HIS B C 1
ATOM 9741 O O . HIS B 1 585 ? -43.656 -102.312 -56.719 1 30.23 585 HIS B O 1
ATOM 9747 N N . THR B 1 586 ? -45.781 -102.062 -56.719 1 28.7 586 THR B N 1
ATOM 9748 C CA . THR B 1 586 ? -46.312 -103.438 -56.688 1 28.7 586 THR B CA 1
ATOM 9749 C C . THR B 1 586 ? -46.062 -104.125 -58.031 1 28.7 586 THR B C 1
ATOM 9751 O O . THR B 1 586 ? -46.594 -103.75 -59.062 1 28.7 586 THR B O 1
ATOM 9754 N N . ASN B 1 587 ? -44.688 -104.375 -58.406 1 27.98 587 ASN B N 1
ATOM 9755 C CA . ASN B 1 587 ? -44.594 -105.25 -59.625 1 27.98 587 ASN B CA 1
ATOM 9756 C C . ASN B 1 587 ? -45.344 -106.562 -59.438 1 27.98 587 ASN B C 1
ATOM 9758 O O . ASN B 1 587 ? -44.812 -107.5 -58.812 1 27.98 587 ASN B O 1
ATOM 9762 N N . PHE B 1 588 ? -46.656 -106.562 -59.156 1 28.81 588 PHE B N 1
ATOM 9763 C CA . PHE B 1 588 ? -47.656 -107.5 -58.75 1 28.81 588 PHE B CA 1
ATOM 9764 C C . PHE B 1 588 ? -47.75 -108.625 -59.781 1 28.81 588 PHE B C 1
ATOM 9766 O O . PHE B 1 588 ? -48.812 -109.25 -59.938 1 28.81 588 PHE B O 1
ATOM 9773 N N . GLY B 1 589 ? -46.719 -108.75 -60.75 1 25.08 589 GLY B N 1
ATOM 9774 C CA . GLY B 1 589 ? -47.031 -109.75 -61.781 1 25.08 589 GLY B CA 1
ATOM 9775 C C . GLY B 1 589 ? -47 -111.125 -61.25 1 25.08 589 GLY B C 1
ATOM 9776 O O . GLY B 1 589 ? -47.375 -112.062 -61.938 1 25.08 589 GLY B O 1
ATOM 9777 N N . PHE B 1 590 ? -45.875 -111.5 -60.375 1 27.33 590 PHE B N 1
ATOM 9778 C CA . PHE B 1 590 ? -45.5 -112.875 -60.469 1 27.33 590 PHE B CA 1
ATOM 9779 C C . PHE B 1 590 ? -46.562 -113.812 -59.844 1 27.33 590 PHE B C 1
ATOM 9781 O O . PHE B 1 590 ? -47.062 -113.5 -58.75 1 27.33 590 PHE B O 1
ATOM 9788 N N . GLN B 1 591 ? -46.75 -115 -60.344 1 24.53 591 GLN B N 1
ATOM 9789 C CA . GLN B 1 591 ? -47.781 -116 -60.625 1 24.53 591 GLN B CA 1
ATOM 9790 C C . GLN B 1 591 ? -48 -116.875 -59.406 1 24.53 591 GLN B C 1
ATOM 9792 O O . GLN B 1 591 ? -49.125 -117.062 -58.969 1 24.53 591 GLN B O 1
ATOM 9797 N N . PRO B 1 592 ? -47.5 -118.25 -59.344 1 25.7 592 PRO B N 1
ATOM 9798 C CA . PRO B 1 592 ? -48.531 -119.312 -59.375 1 25.7 592 PRO B CA 1
ATOM 9799 C C . PRO B 1 592 ? -49 -119.688 -58 1 25.7 592 PRO B C 1
ATOM 9801 O O . PRO B 1 592 ? -50.125 -119.438 -57.625 1 25.7 592 PRO B O 1
ATOM 9804 N N . ASP B 1 593 ? -48.469 -120.938 -57.281 1 24.36 593 ASP B N 1
ATOM 9805 C CA . ASP B 1 593 ? -49.031 -122.25 -57.312 1 24.36 593 ASP B CA 1
ATOM 9806 C C . ASP B 1 593 ? -49.375 -122.75 -55.875 1 24.36 593 ASP B C 1
ATOM 9808 O O . ASP B 1 593 ? -48.594 -122.5 -54.938 1 24.36 593 ASP B O 1
ATOM 9812 N N . THR B 1 594 ? -50.562 -123.125 -55.562 1 27.59 594 THR B N 1
ATOM 9813 C CA . THR B 1 594 ? -51.5 -123.438 -54.5 1 27.59 594 THR B CA 1
ATOM 9814 C C . THR B 1 594 ? -51.094 -124.75 -53.781 1 27.59 594 THR B C 1
ATOM 9816 O O . THR B 1 594 ? -51.844 -125.312 -53 1 27.59 594 THR B O 1
ATOM 9819 N N . THR B 1 595 ? -49.75 -125.312 -53.812 1 25 595 THR B N 1
ATOM 9820 C CA . THR B 1 595 ? -49.812 -126.75 -53.625 1 25 595 THR B CA 1
ATOM 9821 C C . THR B 1 595 ? -50.188 -127.125 -52.188 1 25 595 THR B C 1
ATOM 9823 O O . THR B 1 595 ? -49.875 -126.375 -51.25 1 25 595 THR B O 1
ATOM 9826 N N . ASN B 1 596 ? -50.875 -128.25 -51.875 1 24.03 596 ASN B N 1
ATOM 9827 C CA . ASN B 1 596 ? -51.812 -129 -51 1 24.03 596 ASN B CA 1
ATOM 9828 C C . ASN B 1 596 ? -51.094 -129.625 -49.812 1 24.03 596 ASN B C 1
ATOM 9830 O O . ASN B 1 596 ? -51.688 -130.5 -49.094 1 24.03 596 ASN B O 1
ATOM 9834 N N . PRO B 1 597 ? -49.781 -129.375 -49.406 1 24.72 597 PRO B N 1
ATOM 9835 C CA . PRO B 1 597 ? -49.219 -130.5 -48.719 1 24.72 597 PRO B CA 1
ATOM 9836 C C . PRO B 1 597 ? -49.969 -130.875 -47.438 1 24.72 597 PRO B C 1
ATOM 9838 O O . PRO B 1 597 ? -50.594 -130 -46.844 1 24.72 597 PRO B O 1
ATOM 9841 N N . SER B 1 598 ? -50.125 -132.25 -47.062 1 24.45 598 SER B N 1
ATOM 9842 C CA . SER B 1 598 ? -50.75 -133.25 -46.25 1 24.45 598 SER B CA 1
ATOM 9843 C C . SER B 1 598 ? -50.344 -133.125 -44.812 1 24.45 598 SER B C 1
ATOM 9845 O O . SER B 1 598 ? -49.281 -132.625 -44.5 1 24.45 598 SER B O 1
ATOM 9847 N N . PRO B 1 599 ? -50.812 -134.125 -43.875 1 26.61 599 PRO B N 1
ATOM 9848 C CA . PRO B 1 599 ? -51.344 -134.125 -42.5 1 26.61 599 PRO B CA 1
ATOM 9849 C C . PRO B 1 599 ? -50.25 -134.25 -41.469 1 26.61 599 PRO B C 1
ATOM 9851 O O . PRO B 1 599 ? -50.281 -133.5 -40.438 1 26.61 599 PRO B O 1
ATOM 9854 N N . HIS B 1 600 ? -49.438 -135.375 -41.406 1 23.75 600 HIS B N 1
ATOM 9855 C CA . HIS B 1 600 ? -49.312 -136.25 -40.219 1 23.75 600 HIS B CA 1
ATOM 9856 C C . HIS B 1 600 ? -48.188 -135.75 -39.344 1 23.75 600 HIS B C 1
ATOM 9858 O O . HIS B 1 600 ? -47.969 -136.375 -38.25 1 23.75 600 HIS B O 1
ATOM 9864 N N . VAL B 1 601 ? -47.156 -135.25 -39.812 1 26.45 601 VAL B N 1
ATOM 9865 C CA . VAL B 1 601 ? -45.906 -135.75 -39.281 1 26.45 601 VAL B CA 1
ATOM 9866 C C . VAL B 1 601 ? -45.719 -135.25 -37.844 1 26.45 601 VAL B C 1
ATOM 9868 O O . VAL B 1 601 ? -45.906 -134.125 -37.531 1 26.45 601 VAL B O 1
ATOM 9871 N N . GLU B 1 602 ? -45.438 -136.25 -36.969 1 24.5 602 GLU B N 1
ATOM 9872 C CA . GLU B 1 602 ? -45.375 -136.5 -35.531 1 24.5 602 GLU B CA 1
ATOM 9873 C C . GLU B 1 602 ? -44.375 -135.625 -34.875 1 24.5 602 GLU B C 1
ATOM 9875 O O . GLU B 1 602 ? -43.469 -135 -35.531 1 24.5 602 GLU B O 1
ATOM 9880 N N . ALA B 1 603 ? -44.375 -135.625 -33.5 1 27.39 603 ALA B N 1
ATOM 9881 C CA . ALA B 1 603 ? -44.156 -134.75 -32.375 1 27.39 603 ALA B CA 1
ATOM 9882 C C . ALA B 1 603 ? -42.688 -134.625 -31.969 1 27.39 603 ALA B C 1
ATOM 9884 O O . ALA B 1 603 ? -42.312 -134 -31.016 1 27.39 603 ALA B O 1
ATOM 9885 N N . TYR B 1 604 ? -41.75 -135 -32.938 1 23.61 604 TYR B N 1
ATOM 9886 C CA . TYR B 1 604 ? -40.594 -135.5 -32.281 1 23.61 604 TYR B CA 1
ATOM 9887 C C . TYR B 1 604 ? -40.062 -134.5 -31.234 1 23.61 604 TYR B C 1
ATOM 9889 O O . TYR B 1 604 ? -40.188 -133.25 -31.406 1 23.61 604 TYR B O 1
ATOM 9897 N N . PRO B 1 605 ? -39.438 -135.125 -30.203 1 26.44 605 PRO B N 1
ATOM 9898 C CA . PRO B 1 605 ? -39.188 -134.625 -28.828 1 26.44 605 PRO B CA 1
ATOM 9899 C C . PRO B 1 605 ? -38.25 -133.5 -28.75 1 26.44 605 PRO B C 1
ATOM 9901 O O . PRO B 1 605 ? -37.594 -133.125 -29.734 1 26.44 605 PRO B O 1
ATOM 9904 N N . ASP B 1 606 ? -37.938 -132.875 -27.578 1 24.92 606 ASP B N 1
ATOM 9905 C CA . ASP B 1 606 ? -37.594 -131.75 -26.875 1 24.92 606 ASP B CA 1
ATOM 9906 C C . ASP B 1 606 ? -36.094 -131.375 -27 1 24.92 606 ASP B C 1
ATOM 9908 O O . ASP B 1 606 ? -35.594 -130.5 -26.344 1 24.92 606 ASP B O 1
ATOM 9912 N N . GLU B 1 607 ? -35.406 -132 -27.906 1 23.33 607 GLU B N 1
ATOM 9913 C CA . GLU B 1 607 ? -34 -132.125 -27.547 1 23.33 607 GLU B CA 1
ATOM 9914 C C . GLU B 1 607 ? -33.406 -130.75 -27.234 1 23.33 607 GLU B C 1
ATOM 9916 O O . GLU B 1 607 ? -33.688 -129.75 -27.906 1 23.33 607 GLU B O 1
ATOM 9921 N N . GLN B 1 608 ? -32.625 -130.75 -26.109 1 27.38 608 GLN B N 1
ATOM 9922 C CA . GLN B 1 608 ? -32.094 -129.75 -25.172 1 27.38 608 GLN B CA 1
ATOM 9923 C C . GLN B 1 608 ? -30.984 -128.875 -25.828 1 27.38 608 GLN B C 1
ATOM 9925 O O . GLN B 1 608 ? -29.828 -129.25 -25.812 1 27.38 608 GLN B O 1
ATOM 9930 N N . THR B 1 609 ? -31.094 -128.5 -26.938 1 25.83 609 THR B N 1
ATOM 9931 C CA . THR B 1 609 ? -29.922 -128 -27.688 1 25.83 609 THR B CA 1
ATOM 9932 C C . THR B 1 609 ? -29.141 -126.938 -26.938 1 25.83 609 THR B C 1
ATOM 9934 O O . THR B 1 609 ? -29.719 -126 -26.391 1 25.83 609 THR B O 1
ATOM 9937 N N . LEU B 1 610 ? -27.953 -127.312 -26.562 1 30.69 610 LEU B N 1
ATOM 9938 C CA . LEU B 1 610 ? -26.969 -126.75 -25.625 1 30.69 610 LEU B CA 1
ATOM 9939 C C . LEU B 1 610 ? -26.625 -125.312 -26 1 30.69 610 LEU B C 1
ATOM 9941 O O . LEU B 1 610 ? -26.516 -124.938 -27.172 1 30.69 610 LEU B O 1
ATOM 9945 N N . PRO B 1 611 ? -26.797 -124.312 -25.016 1 27.12 611 PRO B N 1
ATOM 9946 C CA . PRO B 1 611 ? -26.859 -122.875 -25.234 1 27.12 611 PRO B CA 1
ATOM 9947 C C . PRO B 1 611 ? -25.562 -122.312 -25.812 1 27.12 611 PRO B C 1
ATOM 9949 O O . PRO B 1 611 ? -24.484 -122.5 -25.25 1 27.12 611 PRO B O 1
ATOM 9952 N N . ILE B 1 612 ? -25.281 -122.375 -27.078 1 27.94 612 ILE B N 1
ATOM 9953 C CA . ILE B 1 612 ? -23.953 -122.125 -27.641 1 27.94 612 ILE B CA 1
ATOM 9954 C C . ILE B 1 612 ? -23.453 -120.75 -27.141 1 27.94 612 ILE B C 1
ATOM 9956 O O . ILE B 1 612 ? -24.125 -119.75 -27.312 1 27.94 612 ILE B O 1
ATOM 9960 N N . PRO B 1 613 ? -22.406 -120.688 -26.375 1 28.75 613 PRO B N 1
ATOM 9961 C CA . PRO B 1 613 ? -21.938 -119.5 -25.609 1 28.75 613 PRO B CA 1
ATOM 9962 C C . PRO B 1 613 ? -21.547 -118.312 -26.5 1 28.75 613 PRO B C 1
ATOM 9964 O O . PRO B 1 613 ? -20.828 -118.5 -27.484 1 28.75 613 PRO B O 1
ATOM 9967 N N . GLY B 1 614 ? -22.375 -117.375 -26.875 1 26.19 614 GLY B N 1
ATOM 9968 C CA . GLY B 1 614 ? -22.25 -116.25 -27.828 1 26.19 614 GLY B CA 1
ATOM 9969 C C . GLY B 1 614 ? -21.062 -115.375 -27.562 1 26.19 614 GLY B C 1
ATOM 9970 O O . GLY B 1 614 ? -20.828 -115 -26.422 1 26.19 614 GLY B O 1
ATOM 9971 N N . THR B 1 615 ? -19.938 -115.688 -28.188 1 28.94 615 THR B N 1
ATOM 9972 C CA . THR B 1 615 ? -18.656 -115 -28.016 1 28.94 615 THR B CA 1
ATOM 9973 C C . THR B 1 615 ? -18.812 -113.5 -28.203 1 28.94 615 THR B C 1
ATOM 9975 O O . THR B 1 615 ? -19.438 -113 -29.156 1 28.94 615 THR B O 1
ATOM 9978 N N . PRO B 1 616 ? -18.625 -112.625 -27.234 1 27.94 616 PRO B N 1
ATOM 9979 C CA . PRO B 1 616 ? -19 -111.188 -27.297 1 27.94 616 PRO B CA 1
ATOM 9980 C C . PRO B 1 616 ? -18.266 -110.5 -28.422 1 27.94 616 PRO B C 1
ATOM 9982 O O . PRO B 1 616 ? -17.156 -110.875 -28.797 1 27.94 616 PRO B O 1
ATOM 9985 N N . PRO B 1 617 ? -18.875 -109.812 -29.359 1 29.58 617 PRO B N 1
ATOM 9986 C CA . PRO B 1 617 ? -18.297 -109.25 -30.562 1 29.58 617 PRO B CA 1
ATOM 9987 C C . PRO B 1 617 ? -17.172 -108.25 -30.266 1 29.58 617 PRO B C 1
ATOM 9989 O O . PRO B 1 617 ? -17.188 -107.625 -29.219 1 29.58 617 PRO B O 1
ATOM 9992 N N . PRO B 1 618 ? -15.961 -108.438 -30.734 1 28.02 618 PRO B N 1
ATOM 9993 C CA . PRO B 1 618 ? -14.734 -107.688 -30.453 1 28.02 618 PRO B CA 1
ATOM 9994 C C . PRO B 1 618 ? -14.859 -106.25 -30.797 1 28.02 618 PRO B C 1
ATOM 9996 O O . PRO B 1 618 ? -15.609 -105.875 -31.719 1 28.02 618 PRO B O 1
ATOM 9999 N N . ASN B 1 619 ? -14.773 -105.188 -29.891 1 25.64 619 ASN B N 1
ATOM 10000 C CA . ASN B 1 619 ? -14.93 -103.75 -30.031 1 25.64 619 ASN B CA 1
ATOM 10001 C C . ASN B 1 619 ? -13.906 -103.188 -31.016 1 25.64 619 ASN B C 1
ATOM 10003 O O . ASN B 1 619 ? -12.711 -103.188 -30.719 1 25.64 619 ASN B O 1
ATOM 10007 N N . TYR B 1 620 ? -13.906 -103.5 -32.281 1 23.92 620 TYR B N 1
ATOM 10008 C CA . TYR B 1 620 ? -12.891 -103.062 -33.25 1 23.92 620 TYR B CA 1
ATOM 10009 C C . TYR B 1 620 ? -12.734 -101.562 -33.219 1 23.92 620 TYR B C 1
ATOM 10011 O O . TYR B 1 620 ? -13.719 -100.812 -33.375 1 23.92 620 TYR B O 1
ATOM 10019 N N . ASP B 1 621 ? -11.758 -100.938 -32.594 1 23.52 621 ASP B N 1
ATOM 10020 C CA . ASP B 1 621 ? -11.398 -99.5 -32.594 1 23.52 621 ASP B CA 1
ATOM 10021 C C . ASP B 1 621 ? -11.164 -99 -34.031 1 23.52 621 ASP B C 1
ATOM 10023 O O . ASP B 1 621 ? -10.422 -99.625 -34.781 1 23.52 621 ASP B O 1
ATOM 10027 N N . SER B 1 622 ? -12.023 -98.25 -34.562 1 24.47 622 SER B N 1
ATOM 10028 C CA . SER B 1 622 ? -12.07 -97.688 -35.906 1 24.47 622 SER B CA 1
ATOM 10029 C C . SER B 1 622 ? -10.82 -96.875 -36.156 1 24.47 622 SER B C 1
ATOM 10031 O O . SER B 1 622 ? -10.359 -96.125 -35.312 1 24.47 622 SER B O 1
ATOM 10033 N N . LEU B 1 623 ? -9.891 -97.25 -37 1 23.41 623 LEU B N 1
ATOM 10034 C CA . LEU B 1 623 ? -8.695 -96.562 -37.5 1 23.41 623 LEU B CA 1
ATOM 10035 C C . LEU B 1 623 ? -9.039 -95.188 -38.062 1 23.41 623 LEU B C 1
ATOM 10037 O O . LEU B 1 623 ? -9.922 -95.062 -38.906 1 23.41 623 LEU B O 1
ATOM 10041 N N . ARG B 1 624 ? -8.781 -94.125 -37.344 1 22.98 624 ARG B N 1
ATOM 10042 C CA . ARG B 1 624 ? -8.867 -92.75 -37.812 1 22.98 624 ARG B CA 1
ATOM 10043 C C . ARG B 1 624 ? -7.984 -92.562 -39.062 1 22.98 624 ARG B C 1
ATOM 10045 O O . ARG B 1 624 ? -6.77 -92.75 -39 1 22.98 624 ARG B O 1
ATOM 10052 N N . LEU B 1 625 ? -8.492 -92.688 -40.219 1 24.61 625 LEU B N 1
ATOM 10053 C CA . LEU B 1 625 ? -7.957 -92.5 -41.562 1 24.61 625 LEU B CA 1
ATOM 10054 C C . LEU B 1 625 ? -7.422 -91.125 -41.75 1 24.61 625 LEU B C 1
ATOM 10056 O O . LEU B 1 625 ? -8.117 -90.125 -41.438 1 24.61 625 LEU B O 1
ATOM 10060 N N . GLN B 1 626 ? -6.152 -90.812 -41.594 1 24.36 626 GLN B N 1
ATOM 10061 C CA . GLN B 1 626 ? -5.676 -89.5 -41.875 1 24.36 626 GLN B CA 1
ATOM 10062 C C . GLN B 1 626 ? -5.945 -89.125 -43.344 1 24.36 626 GLN B C 1
ATOM 10064 O O . GLN B 1 626 ? -5.602 -89.875 -44.25 1 24.36 626 GLN B O 1
ATOM 10069 N N . PRO B 1 627 ? -6.875 -88.312 -43.625 1 25.28 627 PRO B N 1
ATOM 10070 C CA . PRO B 1 627 ? -7.281 -87.875 -44.969 1 25.28 627 PRO B CA 1
ATOM 10071 C C . PRO B 1 627 ? -6.133 -87.25 -45.75 1 25.28 627 PRO B C 1
ATOM 10073 O O . PRO B 1 627 ? -5.312 -86.562 -45.188 1 25.28 627 PRO B O 1
ATOM 10076 N N . LEU B 1 628 ? -5.594 -87.938 -46.688 1 24.66 628 LEU B N 1
ATOM 10077 C CA . LEU B 1 628 ? -4.664 -87.562 -47.75 1 24.66 628 LEU B CA 1
ATOM 10078 C C . LEU B 1 628 ? -5.082 -86.25 -48.438 1 24.66 628 LEU B C 1
ATOM 10080 O O . LEU B 1 628 ? -6.273 -86 -48.625 1 24.66 628 LEU B O 1
ATOM 10084 N N . ASP B 1 629 ? -4.242 -85.25 -48.594 1 24.03 629 ASP B N 1
ATOM 10085 C CA . ASP B 1 629 ? -4.398 -83.938 -49.156 1 24.03 629 ASP B CA 1
ATOM 10086 C C . ASP B 1 629 ? -4.758 -84 -50.625 1 24.03 629 ASP B C 1
ATOM 10088 O O . ASP B 1 629 ? -4.055 -84.625 -51.438 1 24.03 629 ASP B O 1
ATOM 10092 N N . THR B 1 630 ? -5.879 -84.062 -51.094 1 23.81 630 THR B N 1
ATOM 10093 C CA . THR B 1 630 ? -6.293 -84.188 -52.469 1 23.81 630 THR B CA 1
ATOM 10094 C C . THR B 1 630 ? -5.691 -83.125 -53.344 1 23.81 630 THR B C 1
ATOM 10096 O O . THR B 1 630 ? -5.812 -81.938 -53.031 1 23.81 630 THR B O 1
ATOM 10099 N N . ILE B 1 631 ? -4.621 -83.438 -54.062 1 26.2 631 ILE B N 1
ATOM 10100 C CA . ILE B 1 631 ? -4.207 -82.562 -55.156 1 26.2 631 ILE B CA 1
ATOM 10101 C C . ILE B 1 631 ? -5.391 -82.312 -56.062 1 26.2 631 ILE B C 1
ATOM 10103 O O . ILE B 1 631 ? -6.203 -83.188 -56.312 1 26.2 631 ILE B O 1
ATOM 10107 N N . GLU B 1 632 ? -5.672 -80.938 -56.312 1 21.88 632 GLU B N 1
ATOM 10108 C CA . GLU B 1 632 ? -6.438 -80.25 -57.312 1 21.88 632 GLU B CA 1
ATOM 10109 C C . GLU B 1 632 ? -6.035 -80.625 -58.719 1 21.88 632 GLU B C 1
ATOM 10111 O O . GLU B 1 632 ? -4.859 -80.562 -59.094 1 21.88 632 GLU B O 1
ATOM 10116 N N . SER B 1 633 ? -6.77 -81.5 -59.312 1 23.27 633 SER B N 1
ATOM 10117 C CA . SER B 1 633 ? -6.723 -82.312 -60.562 1 23.27 633 SER B CA 1
ATOM 10118 C C . SER B 1 633 ? -6.734 -81.375 -61.781 1 23.27 633 SER B C 1
ATOM 10120 O O . SER B 1 633 ? -7.637 -80.562 -61.938 1 23.27 633 SER B O 1
ATOM 10122 N N . GLU B 1 634 ? -5.676 -81.188 -62.469 1 25.48 634 GLU B N 1
ATOM 10123 C CA . GLU B 1 634 ? -5.43 -80.125 -63.438 1 25.48 634 GLU B CA 1
ATOM 10124 C C . GLU B 1 634 ? -6.121 -80.375 -64.75 1 25.48 634 GLU B C 1
ATOM 10126 O O . GLU B 1 634 ? -6.02 -79.562 -65.688 1 25.48 634 GLU B O 1
ATOM 10131 N N . SER B 1 635 ? -7.371 -80.625 -64.875 1 21.67 635 SER B N 1
ATOM 10132 C CA . SER B 1 635 ? -7.906 -81.188 -66.125 1 21.67 635 SER B CA 1
ATOM 10133 C C . SER B 1 635 ? -7.508 -80.312 -67.312 1 21.67 635 SER B C 1
ATOM 10135 O O . SER B 1 635 ? -7.504 -79.062 -67.25 1 21.67 635 SER B O 1
ATOM 10137 N N . GLU B 1 636 ? -6.957 -81 -68.312 1 23.25 636 GLU B N 1
ATOM 10138 C CA . GLU B 1 636 ? -6.648 -80.812 -69.75 1 23.25 636 GLU B CA 1
ATOM 10139 C C . GLU B 1 636 ? -7.922 -80.75 -70.625 1 23.25 636 GLU B C 1
ATOM 10141 O O . GLU B 1 636 ? -7.875 -80.438 -71.812 1 23.25 636 GLU B O 1
ATOM 10146 N N . GLY B 1 637 ? -9.125 -81.25 -70.25 1 18.84 637 GLY B N 1
ATOM 10147 C CA . GLY B 1 637 ? -9.906 -81.562 -71.438 1 18.84 637 GLY B CA 1
ATOM 10148 C C . GLY B 1 637 ? -9.992 -80.438 -72.438 1 18.84 637 GLY B C 1
ATOM 10149 O O . GLY B 1 637 ? -9.805 -79.25 -72.062 1 18.84 637 GLY B O 1
ATOM 10150 N N . ASP B 1 638 ? -10.391 -80.688 -73.5 1 17.92 638 ASP B N 1
ATOM 10151 C CA . ASP B 1 638 ? -10.812 -80.562 -74.875 1 17.92 638 ASP B CA 1
ATOM 10152 C C . ASP B 1 638 ? -12.234 -80 -74.938 1 17.92 638 ASP B C 1
ATOM 10154 O O . ASP B 1 638 ? -12.781 -79.812 -76.062 1 17.92 638 ASP B O 1
ATOM 10158 N N . ALA B 1 639 ? -13.141 -80 -74.188 1 15.8 639 ALA B N 1
ATOM 10159 C CA . ALA B 1 639 ? -14.07 -79.312 -75.062 1 15.8 639 ALA B CA 1
ATOM 10160 C C . ALA B 1 639 ? -13.414 -78.062 -75.625 1 15.8 639 ALA B C 1
ATOM 10162 O O . ALA B 1 639 ? -12.734 -77.312 -74.938 1 15.8 639 ALA B O 1
ATOM 10163 N N . ILE B 1 640 ? -13.977 -77.688 -76.875 1 16.45 640 ILE B N 1
ATOM 10164 C CA . ILE B 1 640 ? -13.406 -77.438 -78.25 1 16.45 640 ILE B CA 1
ATOM 10165 C C . ILE B 1 640 ? -12.266 -76.438 -78.125 1 16.45 640 ILE B C 1
ATOM 10167 O O . ILE B 1 640 ? -12.391 -75.438 -77.5 1 16.45 640 ILE B O 1
#